Protein AF-0000000067762982 (afdb_homodimer)

Secondary structure (DSSP, 8-state):
-HHHHHHHHHHHHHHHHHHHHHHHHHHHHHHHHHHHHHHHHHHHHHHHHHHHHHHHHHHHHHTTTTHHHHHHHHHHHHHHH--SS---HHHIIIIIHHHHHHHHHHSTT--EEEEE-STT-EEEEEEE--SSS-EEEEEEE-SSSS-EEEEEB-TTT--B-S--EEE-HHHHTTTTTT--GGGGG--SS--EEEEEEE-SSTT--EEEEEEEE-TTS-EEEEEEEHHHHHHHHHTS--TT-EEEEEETTS-EEE---STTEEEEEETTEEEEEEE-TTSS-EEEEEEEE-S-BTTBPEEEEEEETTEEEEEEEEEEEETTEEEEEEEEEETTTTTHHHHHHHHHHHHHHHHHHHHHHHHHHHHHHHHHHHHHHHHHHHHHHHHHHHHHHHHHHHHHHHHHHHHHHHHHHHHHHHHHHHHHHHHHHHS-TTSHHHHHHHHHHHHHHHHHT-GGGS----/-HHHHHHHHHHHHHHHHHHHHHHHHHHHHHHHHHHHHHHHHHHHHHHHHHHHHHHHHHHHHHTTTTHHHHHHHHHHHHHHH--SS---HHHIIIIIHHHHHHHHHHSTT--EEEEE-STT-EEEEEEE--SSS-EEEEEEE-SSSS-EEEEEB-TTT--B-S--EEE-HHHHTTTTTT--GGGGG--SS--EEEEEEE-SSTT--EEEEEEEE-TTS-EEEEEEEHHHHHHHHHTS--TT-EEEEEETTS-EEE---STTEEEEEETTEEEEEEE-TTSS-EEEEEEEE-S-BTTBPEEEEEEETTEEEEEEEEEEEETTEEEEEEEEEETTTTTHHHHHHHHHHHHHHHHHHHHHHHHHHHHHHHHHHHHHHHHHHHHHHHHHHHHHHHHHHHHHHHHHHHHHHHHHHHHHHHHHHHHHHHHHHHS-TTSHHHHHHHHHHHHHHHHHT-GGGS----

Sequence (916 aa):
MQRMKLYSCNVLRHVFFLILLGVAIYIFMKLSMMKNQSERHVNMLSEQLRNKTFSQIEHTANMFLPLNYSASSLARGLSSSLNGTQLPFTEIQTKVAPLLFLSLSTIPFVSQVSYVGQDRLMLAFYTEEGHDEDQTFAVFSNTSSAVWYSQPVNRDTGMLYGQPVVVDTKTVGVETLGWSKESLKGTMGYASQSSISIGLNKAKRELFFNTATMDGRGKISVGFPVQYVDDRFSALNFYGADFHLASNNGQVIVDTKIPHTSIIVYNGTVSVQFKNLNGSREDLSGNQSCKLVNGERGQFEVKIKENNFVFYCSVIEIAGLESVYTVAFSAQGMGSNVLRQSAQAYLLLVFLFVIVVVSLCAFIIIVFKAAKREMFLCAALIKQVESTNQAERKSITKSLAFAAASHDIRNGFGIITCLINHCLNEASPDSETASNLQLINNETTSLLDIEALEPVKYMQRMKLYSCNVLRHVFFLILLGVAIYIFMKLSMMKNQSERHVNMLSEQLRNKTFSQIEHTANMFLPLNYSASSLARGLSSSLNGTQLPFTEIQTKVAPLLFLSLSTIPFVSQVSYVGQDRLMLAFYTEEGHDEDQTFAVFSNTSSAVWYSQPVNRDTGMLYGQPVVVDTKTVGVETLGWSKESLKGTMGYASQSSISIGLNKAKRELFFNTATMDGRGKISVGFPVQYVDDRFSALNFYGADFHLASNNGQVIVDTKIPHTSIIVYNGTVSVQFKNLNGSREDLSGNQSCKLVNGERGQFEVKIKENNFVFYCSVIEIAGLESVYTVAFSAQGMGSNVLRQSAQAYLLLVFLFVIVVVSLCAFIIIVFKAAKREMFLCAALIKQVESTNQAERKSITKSLAFAAASHDIRNGFGIITCLINHCLNEASPDSETASNLQLINNETTSLLDIEALEPVKY

Foldseek 3Di:
DVVVVVVVVLVVVLVVLVVVLVVLVVVLVVLVVVLVVVVVVLVVVVVVLVVVLVVVVQVLQVVQQVVLCLFLVLLVVLLVVDDDQDDAVVCCVPRVQQSQLVSCVPPPQWFKKKWAFPLRWIKMKGWEDDPPDIWIKMWTDRHSDLWIWMFTADNPRRDGDDDTDTDDSVLQPVVVVVPDPVVLQDDPGQRWDWDWAFHNYPVRFIWIWIKGHNNNNTIMIIIGGLVVSQVSSVPDDSQQKWKWKAFQCFHTSHFTPPPQKGWGHHNQWIKIWGAAPVNPDIDIDGGWHQDDDPNAGTWDWDDHYPWIKIKTKHWHAHSRTIMMMIIIDIPCGRCVVVSVVSVVVSVVSVVVSVVSVVVSVVVSVVSVVVVVVVVVVVVVVVVVVVVVVVVVVVVVVVVVVLLVVLVVLVVVLVVVLVVLVVVLVVDDCPDPVNVVSVVVNVVSVVVNPPPSSPNPDD/DVVVVVVVVLVVVLVVLVVVLVVLVVVLVVLVVVLVVVVVVLVVVVVVLVVVLVVVVQVLQVVQQVVLCLFLVLLVVLLVVDDDQDDAVVCCVPRVQQSQLVSCVPPPQWFKKKWAFPLRWIKMKGWEDDPPDIWIKMWTDRHSDLWIWMFTADNPRRDGDDDTDTDDSVLQPVVVVVPDPVVLQDDPDQRWDWDWAFHNYPVRFIWIWIKGHNNNNTIMIITGGLVVSQVSSVPDDSQQKWKWKAFQCFHTSHFTPPPQKGWGHHNQWIKIWGAAPVNPDIDIDGGWHQDDDPNAGTWDWDDHYPWIKIKTKHWHAHSRTIMMMIIIDIPCGRCVVVSVVSVVVSVVSVVVSVVSVVVSVVVSVVSVVVVVVVVVVVVVVVVVVVVVVVVVVVVVVVVVVLLVVLVVLVVVLVVVLVVLVVVLVVDDCPDPVNVVSVVVNVVSVVVNPPPSSPNPPD

Structure (mmCIF, N/CA/C/O backbone):
data_AF-0000000067762982-model_v1
#
loop_
_entity.id
_entity.type
_entity.pdbx_description
1 polymer 'Histidine kinase CKI1-like'
#
loop_
_atom_site.group_PDB
_atom_site.id
_atom_site.type_symbol
_atom_site.label_atom_id
_atom_site.label_alt_id
_atom_site.label_comp_id
_atom_site.label_asym_id
_atom_site.label_entity_id
_atom_site.label_seq_id
_atom_site.pdbx_PDB_ins_code
_atom_site.Cartn_x
_atom_site.Cartn_y
_atom_site.Cartn_z
_atom_site.occupancy
_atom_site.B_iso_or_equiv
_atom_site.auth_seq_id
_atom_site.auth_comp_id
_atom_site.auth_asym_id
_atom_site.auth_atom_id
_atom_site.pdbx_PDB_model_num
ATOM 1 N N . MET A 1 1 ? -20.328 69.562 33.5 1 42.66 1 MET A N 1
ATOM 2 C CA . MET A 1 1 ? -20.734 68.688 32.406 1 42.66 1 MET A CA 1
ATOM 3 C C . MET A 1 1 ? -19.516 68.125 31.641 1 42.66 1 MET A C 1
ATOM 5 O O . MET A 1 1 ? -19.516 67 31.172 1 42.66 1 MET A O 1
ATOM 9 N N . GLN A 1 2 ? -18.469 68.875 31.562 1 45.81 2 GLN A N 1
ATOM 10 C CA . GLN A 1 2 ? -17.297 68.5 30.797 1 45.81 2 GLN A CA 1
ATOM 11 C C . GLN A 1 2 ? -16.469 67.438 31.531 1 45.81 2 GLN A C 1
ATOM 13 O O . GLN A 1 2 ? -15.82 66.625 30.906 1 45.81 2 GLN A O 1
ATOM 18 N N . ARG A 1 3 ? -16.547 67.438 32.781 1 53.75 3 ARG A N 1
ATOM 19 C CA . ARG A 1 3 ? -15.797 66.438 33.562 1 53.75 3 ARG A CA 1
ATOM 20 C C . ARG A 1 3 ? -16.328 65.062 33.344 1 53.75 3 ARG A C 1
ATOM 22 O O . ARG A 1 3 ? -15.562 64.125 33.281 1 53.75 3 ARG A O 1
ATOM 29 N N . MET A 1 4 ? -17.5 64.938 33.312 1 50.69 4 MET A N 1
ATOM 30 C CA . MET A 1 4 ? -18.141 63.625 33.25 1 50.69 4 MET A CA 1
ATOM 31 C C . MET A 1 4 ? -17.859 62.938 31.922 1 50.69 4 MET A C 1
ATOM 33 O O . MET A 1 4 ? -17.766 61.719 31.859 1 50.69 4 MET A O 1
ATOM 37 N N . LYS A 1 5 ? -17.656 63.688 30.984 1 56.69 5 LYS A N 1
ATOM 38 C CA . LYS A 1 5 ? -17.438 63.094 29.672 1 56.69 5 LYS A CA 1
ATOM 39 C C . LYS A 1 5 ? -16.031 62.531 29.531 1 56.69 5 LYS A C 1
ATOM 41 O O . LYS A 1 5 ? -15.836 61.469 28.906 1 56.69 5 LYS A O 1
ATOM 46 N N . LEU A 1 6 ? -15.141 63.094 30.141 1 55.19 6 LEU A N 1
ATOM 47 C CA . LEU A 1 6 ? -13.758 62.656 30 1 55.19 6 LEU A CA 1
ATOM 48 C C . LEU A 1 6 ? -13.555 61.312 30.719 1 55.19 6 LEU A C 1
ATOM 50 O O . LEU A 1 6 ? -12.852 60.438 30.203 1 55.19 6 LEU A O 1
ATOM 54 N N . TYR A 1 7 ? -14.219 61.188 31.844 1 55.72 7 TYR A N 1
ATOM 55 C CA . TYR A 1 7 ? -14.117 59.906 32.562 1 55.72 7 TYR A CA 1
ATOM 56 C C . TYR A 1 7 ? -14.75 58.781 31.781 1 55.72 7 TYR A C 1
ATOM 58 O O . TYR A 1 7 ? -14.234 57.656 31.766 1 55.72 7 TYR A O 1
ATOM 66 N N . SER A 1 8 ? -15.742 59.188 31.125 1 59.12 8 SER A N 1
ATOM 67 C CA . SER A 1 8 ? -16.469 58.125 30.406 1 59.12 8 SER A CA 1
ATOM 68 C C . SER A 1 8 ? -15.664 57.625 29.219 1 59.12 8 SER A C 1
ATOM 70 O O . SER A 1 8 ? -15.656 56.406 28.953 1 59.12 8 SER A O 1
ATOM 72 N N . CYS A 1 9 ? -14.914 58.438 28.625 1 61.62 9 CYS A N 1
ATOM 73 C CA . CYS A 1 9 ? -14.141 58.031 27.453 1 61.62 9 CYS A CA 1
ATOM 74 C C . CYS A 1 9 ? -12.969 57.125 27.875 1 61.62 9 CYS A C 1
ATOM 76 O O . CYS A 1 9 ? -12.625 56.188 27.156 1 61.62 9 CYS A O 1
ATOM 78 N N . ASN A 1 10 ? -12.531 57.344 29.062 1 64.38 10 ASN A N 1
ATOM 79 C CA . ASN A 1 10 ? -11.414 56.531 29.531 1 64.38 10 ASN A CA 1
ATOM 80 C C . ASN A 1 10 ? -11.867 55.125 29.906 1 64.38 10 ASN A C 1
ATOM 82 O O . ASN A 1 10 ? -11.172 54.156 29.625 1 64.38 10 ASN A O 1
ATOM 86 N N . VAL A 1 11 ? -13.047 55.062 30.469 1 64.88 11 VAL A N 1
ATOM 87 C CA . VAL A 1 11 ? -13.555 53.75 30.859 1 64.88 11 VAL A CA 1
ATOM 88 C C . VAL A 1 11 ? -13.891 52.938 29.625 1 64.88 11 VAL A C 1
ATOM 90 O O . VAL A 1 11 ? -13.641 51.719 29.578 1 64.88 11 VAL A O 1
ATOM 93 N N . LEU A 1 12 ? -14.32 53.594 28.594 1 65.88 12 LEU A N 1
ATOM 94 C CA . LEU A 1 12 ? -14.68 52.906 27.375 1 65.88 12 LEU A CA 1
ATOM 95 C C . LEU A 1 12 ? -13.438 52.344 26.672 1 65.88 12 LEU A C 1
ATOM 97 O O . LEU A 1 12 ? -13.477 51.281 26.094 1 65.88 12 LEU A O 1
ATOM 101 N N . ARG A 1 13 ? -12.453 53 26.844 1 71.56 13 ARG A N 1
ATOM 102 C CA . ARG A 1 13 ? -11.203 52.531 26.266 1 71.56 13 ARG A CA 1
ATOM 103 C C . ARG A 1 13 ? -10.688 51.281 26.953 1 71.56 13 ARG A C 1
ATOM 105 O O . ARG A 1 13 ? -10.258 50.312 26.312 1 71.56 13 ARG A O 1
ATOM 112 N N . HIS A 1 14 ? -10.898 51.219 28.25 1 69.81 14 HIS A N 1
ATOM 113 C CA . HIS A 1 14 ? -10.43 50.062 28.984 1 69.81 14 HIS A CA 1
ATOM 114 C C . HIS A 1 14 ? -11.281 48.844 28.672 1 69.81 14 HIS A C 1
ATOM 116 O O . HIS A 1 14 ? -10.758 47.719 28.547 1 69.81 14 HIS A O 1
ATOM 122 N N . VAL A 1 15 ? -12.492 49.156 28.438 1 70.12 15 VAL A N 1
ATOM 123 C CA . VAL A 1 15 ? -13.398 48.031 28.141 1 70.12 15 VAL A CA 1
ATOM 124 C C . VAL A 1 15 ? -13.086 47.469 26.766 1 70.12 15 VAL A C 1
ATOM 126 O O . VAL A 1 15 ? -13.109 46.25 26.562 1 70.12 15 VAL A O 1
ATOM 129 N N . PHE A 1 16 ? -12.719 48.281 25.828 1 70 16 PHE A N 1
ATOM 130 C CA . PHE A 1 16 ? -12.367 47.844 24.484 1 70 16 PHE A CA 1
ATOM 131 C C . PHE A 1 16 ? -11.117 46.969 24.516 1 70 16 PHE A C 1
ATOM 133 O O . PHE A 1 16 ? -11.07 45.938 23.859 1 70 16 PHE A O 1
ATOM 140 N N . PHE A 1 17 ? -10.289 47.25 25.359 1 71.19 17 PHE A N 1
ATOM 141 C CA . PHE A 1 17 ? -9.055 46.469 25.406 1 71.19 17 PHE A CA 1
ATOM 142 C C . PHE A 1 17 ? -9.258 45.156 26.141 1 71.19 17 PHE A C 1
ATOM 144 O O . PHE A 1 17 ? -8.648 44.156 25.781 1 71.19 17 PHE A O 1
ATOM 151 N N . LEU A 1 18 ? -10.219 45.219 27 1 72.06 18 LEU A N 1
ATOM 152 C CA . LEU A 1 18 ? -10.531 43.938 27.672 1 72.06 18 LEU A CA 1
ATOM 153 C C . LEU A 1 18 ? -11.227 42.969 26.719 1 72.06 18 LEU A C 1
ATOM 155 O O . LEU A 1 18 ? -10.984 41.781 26.766 1 72.06 18 LEU A O 1
ATOM 159 N N . ILE A 1 19 ? -11.938 43.531 25.828 1 72 19 ILE A N 1
ATOM 160 C CA . ILE A 1 19 ? -12.617 42.688 24.844 1 72 19 ILE A CA 1
ATOM 161 C C . ILE A 1 19 ? -11.594 42.125 23.859 1 72 19 ILE A C 1
ATOM 163 O O . ILE A 1 19 ? -11.641 40.938 23.5 1 72 19 ILE A O 1
ATOM 167 N N . LEU A 1 20 ? -10.656 42.906 23.516 1 72.25 20 LEU A N 1
ATOM 168 C CA . LEU A 1 20 ? -9.625 42.469 22.594 1 72.25 20 LEU A CA 1
ATOM 169 C C . LEU A 1 20 ? -8.766 41.375 23.234 1 72.25 20 LEU A C 1
ATOM 171 O O . LEU A 1 20 ? -8.375 40.438 22.562 1 72.25 20 LEU A O 1
ATOM 175 N N . LEU A 1 21 ? -8.594 41.5 24.516 1 73.12 21 LEU A N 1
ATOM 176 C CA . LEU A 1 21 ? -7.832 40.469 25.234 1 73.12 21 LEU A CA 1
ATOM 177 C C . LEU A 1 21 ? -8.625 39.188 25.328 1 73.12 21 LEU A C 1
ATOM 179 O O . LEU A 1 21 ? -8.062 38.094 25.172 1 73.12 21 LEU A O 1
ATOM 183 N N . GLY A 1 22 ? -9.883 39.344 25.562 1 72.12 22 GLY A N 1
ATOM 184 C CA . GLY A 1 22 ? -10.727 38.156 25.609 1 72.12 22 GLY A CA 1
ATOM 185 C C . GLY A 1 22 ? -10.773 37.406 24.297 1 72.12 22 GLY A C 1
ATOM 186 O O . GLY A 1 22 ? -10.688 36.188 24.266 1 72.12 22 GLY A O 1
ATOM 187 N N . VAL A 1 23 ? -10.852 38.094 23.203 1 73.38 23 VAL A N 1
ATOM 188 C CA . VAL A 1 23 ? -10.883 37.5 21.891 1 73.38 23 VAL A CA 1
ATOM 189 C C . VAL A 1 23 ? -9.539 36.844 21.578 1 73.38 23 VAL A C 1
ATOM 191 O O . VAL A 1 23 ? -9.484 35.75 21.016 1 73.38 23 VAL A O 1
ATOM 194 N N . ALA A 1 24 ? -8.484 37.438 22 1 72.31 24 ALA A N 1
ATOM 195 C CA . ALA A 1 24 ? -7.156 36.875 21.797 1 72.31 24 ALA A CA 1
ATOM 196 C C . ALA A 1 24 ? -6.977 35.562 22.578 1 72.31 24 ALA A C 1
ATOM 198 O O . ALA A 1 24 ? -6.406 34.594 22.062 1 72.31 24 ALA A O 1
ATOM 199 N N . ILE A 1 25 ? -7.539 35.625 23.781 1 73.5 25 ILE A N 1
ATOM 200 C CA . ILE A 1 25 ? -7.445 34.406 24.594 1 73.5 25 ILE A CA 1
ATOM 201 C C . ILE A 1 25 ? -8.281 33.312 23.969 1 73.5 25 ILE A C 1
ATOM 203 O O . ILE A 1 25 ? -7.844 32.156 23.922 1 73.5 25 ILE A O 1
ATOM 207 N N . TYR A 1 26 ? -9.406 33.688 23.484 1 74.62 26 TYR A N 1
ATOM 208 C CA . TYR A 1 26 ? -10.266 32.719 22.844 1 74.62 26 TYR A CA 1
ATOM 209 C C . TYR A 1 26 ? -9.586 32.125 21.609 1 74.62 26 TYR A C 1
ATOM 211 O O . TYR A 1 26 ? -9.602 30.906 21.406 1 74.62 26 TYR A O 1
ATOM 219 N N . ILE A 1 27 ? -9.008 32.906 20.844 1 71.94 27 ILE A N 1
ATOM 220 C CA . ILE A 1 27 ? -8.32 32.469 19.625 1 71.94 27 ILE A CA 1
ATOM 221 C C . ILE A 1 27 ? -7.141 31.562 20.016 1 71.94 27 ILE A C 1
ATOM 223 O O . ILE A 1 27 ? -6.91 30.531 19.391 1 71.94 27 ILE A O 1
ATOM 227 N N . PHE A 1 28 ? -6.504 31.922 21.062 1 73.56 28 PHE A N 1
ATOM 228 C CA . PHE A 1 28 ? -5.371 31.125 21.531 1 73.56 28 PHE A CA 1
ATOM 229 C C . PHE A 1 28 ? -5.824 29.75 22 1 73.56 28 PHE A C 1
ATOM 231 O O . PHE A 1 28 ? -5.191 28.734 21.688 1 73.56 28 PHE A O 1
ATOM 238 N N . MET A 1 29 ? -6.891 29.812 22.734 1 73.94 29 MET A N 1
ATOM 239 C CA . MET A 1 29 ? -7.41 28.547 23.234 1 73.94 29 MET A CA 1
ATOM 240 C C . MET A 1 29 ? -7.879 27.672 22.078 1 73.94 29 MET A C 1
ATOM 242 O O . MET A 1 29 ? -7.625 26.453 22.062 1 73.94 29 MET A O 1
ATOM 246 N N . LYS A 1 30 ? -8.461 28.219 21.172 1 74.62 30 LYS A N 1
ATOM 247 C CA . LYS A 1 30 ? -8.953 27.453 20.031 1 74.62 30 LYS A CA 1
ATOM 248 C C . LYS A 1 30 ? -7.797 26.906 19.188 1 74.62 30 LYS A C 1
ATOM 250 O O . LYS A 1 30 ? -7.84 25.766 18.734 1 74.62 30 LYS A O 1
ATOM 255 N N . LEU A 1 31 ? -6.805 27.625 19.094 1 72.38 31 LEU A N 1
ATOM 256 C CA . LEU A 1 31 ? -5.641 27.188 18.344 1 72.38 31 LEU A CA 1
ATOM 257 C C . LEU A 1 31 ? -4.891 26.078 19.078 1 72.38 31 LEU A C 1
ATOM 259 O O . LEU A 1 31 ? -4.371 25.156 18.453 1 72.38 31 LEU A O 1
ATOM 263 N N . SER A 1 32 ? -4.879 26.234 20.391 1 73.38 32 SER A N 1
ATOM 264 C CA . SER A 1 32 ? -4.246 25.188 21.188 1 73.38 32 SER A CA 1
ATOM 265 C C . SER A 1 32 ? -5.012 23.875 21.094 1 73.38 32 SER A C 1
ATOM 267 O O . SER A 1 32 ? -4.41 22.812 20.984 1 73.38 32 SER A O 1
ATOM 269 N N . MET A 1 33 ? -6.25 24.031 21.062 1 73.75 33 MET A N 1
ATOM 270 C CA . MET A 1 33 ? -7.074 22.828 20.922 1 73.75 33 MET A CA 1
ATOM 271 C C . MET A 1 33 ? -6.895 22.203 19.531 1 73.75 33 MET A C 1
ATOM 273 O O . MET A 1 33 ? -6.844 20.984 19.406 1 73.75 33 MET A O 1
ATOM 277 N N . MET A 1 34 ? -6.766 22.969 18.547 1 71.81 34 MET A N 1
ATOM 278 C CA . MET A 1 34 ? -6.57 22.484 17.188 1 71.81 34 MET A CA 1
ATOM 279 C C . MET A 1 34 ? -5.227 21.766 17.047 1 71.81 34 MET A C 1
ATOM 281 O O . MET A 1 34 ? -5.125 20.75 16.359 1 71.81 34 MET A O 1
ATOM 285 N N . LYS A 1 35 ? -4.262 22.25 17.719 1 73.31 35 LYS A N 1
ATOM 286 C CA . LYS A 1 35 ? -2.949 21.609 17.703 1 73.31 35 LYS A CA 1
ATOM 287 C C . LYS A 1 35 ? -3.004 20.219 18.328 1 73.31 35 LYS A C 1
ATOM 289 O O . LYS A 1 35 ? -2.48 19.25 17.781 1 73.31 35 LYS A O 1
ATOM 294 N N . ASN A 1 36 ? -3.641 20.188 19.438 1 74.38 36 ASN A N 1
ATOM 295 C CA . ASN A 1 36 ? -3.736 18.922 20.125 1 74.38 36 ASN A CA 1
ATOM 296 C C . ASN A 1 36 ? -4.559 17.906 19.328 1 74.38 36 ASN A C 1
ATOM 298 O O . ASN A 1 36 ? -4.215 16.719 19.281 1 74.38 36 ASN A O 1
ATOM 302 N N . GLN A 1 37 ? -5.562 18.422 18.797 1 72.75 37 GLN A N 1
ATOM 303 C CA . GLN A 1 37 ? -6.395 17.531 17.984 1 72.75 37 GLN A CA 1
ATOM 304 C C . GLN A 1 37 ? -5.637 17.031 16.75 1 72.75 37 GLN A C 1
ATOM 306 O O . GLN A 1 37 ? -5.746 15.867 16.391 1 72.75 37 GLN A O 1
ATOM 311 N N . SER A 1 38 ? -4.859 17.844 16.125 1 72.31 38 SER A N 1
ATOM 312 C CA . SER A 1 38 ? -4.066 17.453 14.969 1 72.31 38 SER A CA 1
ATOM 313 C C . SER A 1 38 ? -3.008 16.422 15.344 1 72.31 38 SER A C 1
ATOM 315 O O . SER A 1 38 ? -2.756 15.477 14.594 1 72.31 38 SER A O 1
ATOM 317 N N . GLU A 1 39 ? -2.42 16.594 16.516 1 73.75 39 GLU A N 1
ATOM 318 C CA . GLU A 1 39 ? -1.426 15.641 17 1 73.75 39 GLU A CA 1
ATOM 319 C C . GLU A 1 39 ? -2.053 14.273 17.25 1 73.75 39 GLU A C 1
ATOM 321 O O . GLU A 1 39 ? -1.471 13.242 16.906 1 73.75 39 GLU A O 1
ATOM 326 N N . ARG A 1 40 ? -3.146 14.219 17.781 1 77.69 40 ARG A N 1
ATOM 327 C CA . ARG A 1 40 ? -3.848 12.961 18.031 1 77.69 40 ARG A CA 1
ATOM 328 C C . ARG A 1 40 ? -4.254 12.289 16.719 1 77.69 40 ARG A C 1
ATOM 330 O O . ARG A 1 40 ? -4.129 11.07 16.578 1 77.69 40 ARG A O 1
ATOM 337 N N . HIS A 1 41 ? -4.672 13.125 15.836 1 71.69 41 HIS A N 1
ATOM 338 C CA . HIS A 1 41 ? -5.082 12.578 14.547 1 71.69 41 HIS A CA 1
ATOM 339 C C . HIS A 1 41 ? -3.896 11.977 13.805 1 71.69 41 HIS A C 1
ATOM 341 O O . HIS A 1 41 ? -4.016 10.898 13.203 1 71.69 41 HIS A O 1
ATOM 347 N N . VAL A 1 42 ? -2.812 12.602 13.875 1 72.56 42 VAL A N 1
ATOM 348 C CA . VAL A 1 42 ? -1.619 12.102 13.203 1 72.56 42 VAL A CA 1
ATOM 349 C C . VAL A 1 42 ? -1.164 10.797 13.844 1 72.56 42 VAL A C 1
ATOM 351 O O . VAL A 1 42 ? -0.758 9.867 13.148 1 72.56 42 VAL A O 1
ATOM 354 N N . ASN A 1 43 ? -1.272 10.758 15.125 1 74.56 43 ASN A N 1
ATOM 355 C CA . ASN A 1 43 ? -0.892 9.531 15.812 1 74.56 43 ASN A CA 1
ATOM 356 C C . ASN A 1 43 ? -1.83 8.375 15.461 1 74.56 43 ASN A C 1
ATOM 358 O O . ASN A 1 43 ? -1.382 7.246 15.258 1 74.56 43 ASN A O 1
ATOM 362 N N . MET A 1 44 ? -3.025 8.688 15.453 1 74.06 44 MET A N 1
ATOM 363 C CA . MET A 1 44 ? -4 7.668 15.086 1 74.06 44 MET A CA 1
ATOM 364 C C . MET A 1 44 ? -3.781 7.199 13.648 1 74.06 44 MET A C 1
ATOM 366 O O . MET A 1 44 ? -3.816 6 13.367 1 74.06 44 MET A O 1
ATOM 370 N N . LEU A 1 45 ? -3.533 8.125 12.82 1 71.81 45 LEU A N 1
ATOM 371 C CA . LEU A 1 45 ? -3.27 7.777 11.422 1 71.81 45 LEU A CA 1
ATOM 372 C C . LEU A 1 45 ? -1.992 6.957 11.297 1 71.81 45 LEU A C 1
ATOM 374 O O . LEU A 1 45 ? -1.93 6.012 10.508 1 71.81 45 LEU A O 1
ATOM 378 N N . SER A 1 46 ? -1.076 7.285 12.07 1 74.88 46 SER A N 1
ATOM 379 C CA . SER A 1 46 ? 0.175 6.535 12.039 1 74.88 46 SER A CA 1
ATOM 380 C C . SER A 1 46 ? -0.036 5.094 12.492 1 74.88 46 SER A C 1
ATOM 382 O O . SER A 1 46 ? 0.524 4.164 11.906 1 74.88 46 SER A O 1
ATOM 384 N N . GLU A 1 47 ? -0.816 4.922 13.477 1 80.75 47 GLU A N 1
ATOM 385 C CA . GLU A 1 47 ? -1.118 3.578 13.961 1 80.75 47 GLU A CA 1
ATOM 386 C C . GLU A 1 47 ? -1.912 2.787 12.922 1 80.75 47 GLU A C 1
ATOM 388 O O . GLU A 1 47 ? -1.64 1.606 12.695 1 80.75 47 GLU A O 1
ATOM 393 N N . GLN A 1 48 ? -2.812 3.408 12.375 1 76.69 48 GLN A N 1
ATOM 394 C CA . GLN A 1 48 ? -3.602 2.756 11.336 1 76.69 48 GLN A CA 1
ATOM 395 C C . GLN A 1 48 ? -2.732 2.373 10.148 1 76.69 48 GLN A C 1
ATOM 397 O O . GLN A 1 48 ? -2.895 1.294 9.57 1 76.69 48 GLN A O 1
ATOM 402 N N . LEU A 1 49 ? -1.879 3.256 9.789 1 75.62 49 LEU A N 1
ATOM 403 C CA . LEU A 1 49 ? -0.967 2.984 8.688 1 75.62 49 LEU A CA 1
ATOM 404 C C . LEU A 1 49 ? -0.045 1.814 9.016 1 75.62 49 LEU A C 1
ATOM 406 O O . LEU A 1 49 ? 0.228 0.973 8.156 1 75.62 49 LEU A O 1
ATOM 410 N N . ARG A 1 50 ? 0.376 1.784 10.203 1 83.38 50 ARG A N 1
ATOM 411 C CA . ARG A 1 50 ? 1.218 0.671 10.633 1 83.38 50 ARG A CA 1
ATOM 412 C C . ARG A 1 50 ? 0.466 -0.652 10.539 1 83.38 50 ARG A C 1
ATOM 414 O O . ARG A 1 50 ? 0.981 -1.627 9.984 1 83.38 50 ARG A O 1
ATOM 421 N N . ASN A 1 51 ? -0.67 -0.714 11 1 84 51 ASN A N 1
ATOM 422 C CA . ASN A 1 51 ? -1.474 -1.932 10.961 1 84 51 ASN A CA 1
ATOM 423 C C . ASN A 1 51 ? -1.784 -2.354 9.523 1 84 51 ASN A C 1
ATOM 425 O O . ASN A 1 51 ? -1.776 -3.545 9.211 1 84 51 ASN A O 1
ATOM 429 N N . LYS A 1 52 ? -2.047 -1.383 8.805 1 81.69 52 LYS A N 1
ATOM 430 C CA . LYS A 1 52 ? -2.305 -1.683 7.398 1 81.69 52 LYS A CA 1
ATOM 431 C C . LYS A 1 52 ? -1.057 -2.236 6.715 1 81.69 52 LYS A C 1
ATOM 433 O O . LYS A 1 52 ? -1.15 -3.125 5.863 1 81.69 52 LYS A O 1
ATOM 438 N N . THR A 1 53 ? 0.045 -1.7 7.078 1 84.56 53 THR A N 1
ATOM 439 C CA . THR A 1 53 ? 1.306 -2.199 6.539 1 84.56 53 THR A CA 1
ATOM 440 C C . THR A 1 53 ? 1.509 -3.666 6.91 1 84.56 53 THR A C 1
ATOM 442 O O . THR A 1 53 ? 1.855 -4.484 6.059 1 84.56 53 THR A O 1
ATOM 445 N N . PHE A 1 54 ? 1.195 -4.012 8.109 1 88.75 54 PHE A N 1
ATOM 446 C CA . PHE A 1 54 ? 1.353 -5.391 8.555 1 88.75 54 PHE A CA 1
ATOM 447 C C . PHE A 1 54 ? 0.374 -6.309 7.836 1 88.75 54 PHE A C 1
ATOM 449 O O . PHE A 1 54 ? 0.737 -7.414 7.43 1 88.75 54 PHE A O 1
ATOM 456 N N . SER A 1 55 ? -0.769 -5.828 7.672 1 86.69 55 SER A N 1
ATOM 457 C CA . SER A 1 55 ? -1.769 -6.621 6.965 1 86.69 55 SER A CA 1
ATOM 458 C C . SER A 1 55 ? -1.358 -6.863 5.516 1 86.69 55 SER A C 1
ATOM 460 O O . SER A 1 55 ? -1.548 -7.965 4.988 1 86.69 55 SER A O 1
ATOM 462 N N . GLN A 1 56 ? -0.825 -5.855 4.941 1 85.12 56 GLN A N 1
ATOM 463 C CA . GLN A 1 56 ? -0.365 -5.996 3.562 1 85.12 56 GLN A CA 1
ATOM 464 C C . GLN A 1 56 ? 0.769 -7.012 3.461 1 85.12 56 GLN A C 1
ATOM 466 O O . GLN A 1 56 ? 0.836 -7.777 2.498 1 85.12 56 GLN A O 1
ATOM 471 N N . ILE A 1 57 ? 1.645 -7 4.387 1 90.5 57 ILE A N 1
ATOM 472 C CA . ILE A 1 57 ? 2.748 -7.953 4.402 1 90.5 57 ILE A CA 1
ATOM 473 C C . ILE A 1 57 ? 2.199 -9.375 4.516 1 90.5 57 ILE A C 1
ATOM 475 O O . ILE A 1 57 ? 2.609 -10.266 3.77 1 90.5 57 ILE A O 1
ATOM 479 N N . GLU A 1 58 ? 1.268 -9.555 5.363 1 88.88 58 GLU A N 1
ATOM 480 C CA . GLU A 1 58 ? 0.682 -10.875 5.566 1 88.88 58 GLU A CA 1
ATOM 481 C C . GLU A 1 58 ? -0.08 -11.336 4.328 1 88.88 58 GLU A C 1
ATOM 483 O O . GLU A 1 58 ? 0.008 -12.5 3.939 1 88.88 58 GLU A O 1
ATOM 488 N N . HIS A 1 59 ? -0.72 -10.484 3.736 1 84.88 59 HIS A N 1
ATOM 489 C CA . HIS A 1 59 ? -1.455 -10.828 2.525 1 84.88 59 HIS A CA 1
ATOM 490 C C . HIS A 1 59 ? -0.506 -11.211 1.395 1 84.88 59 HIS A C 1
ATOM 492 O O . HIS A 1 59 ? -0.777 -12.148 0.64 1 84.88 59 HIS A O 1
ATOM 498 N N . THR A 1 60 ? 0.494 -10.461 1.268 1 86.56 60 THR A N 1
ATOM 499 C CA . THR A 1 60 ? 1.476 -10.766 0.232 1 86.56 60 THR A CA 1
ATOM 500 C C . THR A 1 60 ? 2.129 -12.117 0.488 1 86.56 60 THR A C 1
ATOM 502 O O . THR A 1 60 ? 2.346 -12.898 -0.445 1 86.56 60 THR A O 1
ATOM 505 N N . ALA A 1 61 ? 2.412 -12.367 1.709 1 89.81 61 ALA A N 1
ATOM 506 C CA . ALA A 1 61 ? 3.016 -13.656 2.053 1 89.81 61 ALA A CA 1
ATOM 507 C C . ALA A 1 61 ? 2.078 -14.812 1.713 1 89.81 61 ALA A C 1
ATOM 509 O O . ALA A 1 61 ? 2.52 -15.852 1.223 1 89.81 61 ALA A O 1
ATOM 510 N N . ASN A 1 62 ? 0.863 -14.672 1.892 1 84.94 62 ASN A N 1
ATOM 511 C CA . ASN A 1 62 ? -0.13 -15.719 1.647 1 84.94 62 ASN A CA 1
ATOM 512 C C . ASN A 1 62 ? -0.264 -16.031 0.159 1 84.94 62 ASN A C 1
ATOM 514 O O . ASN A 1 62 ? -0.758 -17.094 -0.217 1 84.94 62 ASN A O 1
ATOM 518 N N . MET A 1 63 ? 0.228 -15.188 -0.62 1 81.19 63 MET A N 1
ATOM 519 C CA . MET A 1 63 ? 0.16 -15.398 -2.064 1 81.19 63 MET A CA 1
ATOM 520 C C . MET A 1 63 ? 1.123 -16.5 -2.5 1 81.19 63 MET A C 1
ATOM 522 O O . MET A 1 63 ? 0.954 -17.078 -3.568 1 81.19 63 MET A O 1
ATOM 526 N N . PHE A 1 64 ? 2.031 -16.766 -1.679 1 86.12 64 PHE A N 1
ATOM 527 C CA . PHE A 1 64 ? 3.035 -17.75 -2.061 1 86.12 64 PHE A CA 1
ATOM 528 C C . PHE A 1 64 ? 2.713 -19.109 -1.457 1 86.12 64 PHE A C 1
ATOM 530 O O . PHE A 1 64 ? 3.346 -20.109 -1.8 1 86.12 64 PHE A O 1
ATOM 537 N N . LEU A 1 65 ? 1.716 -19.188 -0.667 1 80.38 65 LEU A N 1
ATOM 538 C CA . LEU A 1 65 ? 1.389 -20.422 0.043 1 80.38 65 LEU A CA 1
ATOM 539 C C . LEU A 1 65 ? 1.019 -21.531 -0.935 1 80.38 65 LEU A C 1
ATOM 541 O O . LEU A 1 65 ? 1.437 -22.672 -0.767 1 80.38 65 LEU A O 1
ATOM 545 N N . PRO A 1 66 ? 0.387 -21.203 -1.985 1 78.12 66 PRO A N 1
ATOM 546 C CA . PRO A 1 66 ? -0.023 -22.297 -2.881 1 78.12 66 PRO A CA 1
ATOM 547 C C . PRO A 1 66 ? 1.157 -22.953 -3.594 1 78.12 66 PRO A C 1
ATOM 549 O O . PRO A 1 66 ? 1.045 -24.078 -4.066 1 78.12 66 PRO A O 1
ATOM 552 N N . LEU A 1 67 ? 2.223 -22.312 -3.682 1 79.69 67 LEU A N 1
ATOM 553 C CA . LEU A 1 67 ? 3.393 -22.875 -4.34 1 79.69 67 LEU A CA 1
ATOM 554 C C . LEU A 1 67 ? 3.959 -24.047 -3.531 1 79.69 67 LEU A C 1
ATOM 556 O O . LEU A 1 67 ? 4.691 -24.875 -4.066 1 79.69 67 LEU A O 1
ATOM 560 N N . ASN A 1 68 ? 3.584 -24.125 -2.24 1 79.56 68 ASN A N 1
ATOM 561 C CA . ASN A 1 68 ? 4.023 -25.203 -1.373 1 79.56 68 ASN A CA 1
ATOM 562 C C . ASN A 1 68 ? 3.357 -26.531 -1.749 1 79.56 68 ASN A C 1
ATOM 564 O O . ASN A 1 68 ? 3.936 -27.594 -1.551 1 79.56 68 ASN A O 1
ATOM 568 N N . TYR A 1 69 ? 2.275 -26.406 -2.371 1 84.06 69 TYR A N 1
ATOM 569 C CA . TYR A 1 69 ? 1.49 -27.625 -2.598 1 84.06 69 TYR A CA 1
ATOM 570 C C . TYR A 1 69 ? 1.786 -28.219 -3.971 1 84.06 69 TYR A C 1
ATOM 572 O O . TYR A 1 69 ? 1.441 -29.375 -4.242 1 84.06 69 TYR A O 1
ATOM 580 N N . SER A 1 70 ? 2.5 -27.531 -4.77 1 88.88 70 SER A N 1
ATOM 581 C CA . SER A 1 70 ? 2.785 -28.016 -6.113 1 88.88 70 SER A CA 1
ATO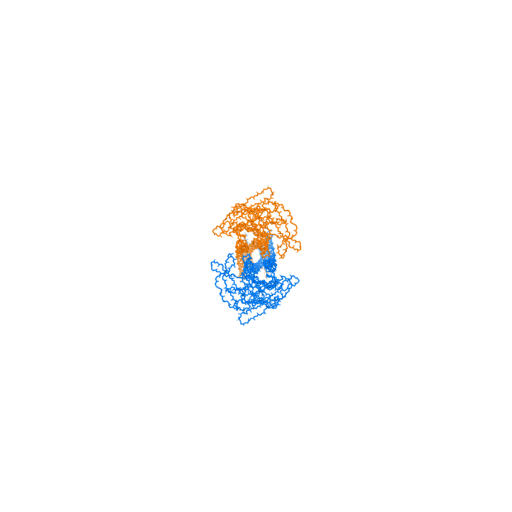M 582 C C . SER A 1 70 ? 3.697 -29.25 -6.066 1 88.88 70 SER A C 1
ATOM 584 O O . SER A 1 70 ? 3.463 -30.219 -6.773 1 88.88 70 SER A O 1
ATOM 586 N N . ALA A 1 71 ? 4.672 -29.172 -5.188 1 89.44 71 ALA A N 1
ATOM 587 C CA . ALA A 1 71 ? 5.605 -30.297 -5.086 1 89.44 71 ALA A CA 1
ATOM 588 C C . ALA A 1 71 ? 4.918 -31.531 -4.52 1 89.44 71 ALA A C 1
ATOM 590 O O . ALA A 1 71 ? 5.102 -32.625 -5.027 1 89.44 71 ALA A O 1
ATOM 591 N N . SER A 1 72 ? 4.141 -31.344 -3.498 1 88.75 72 SER A N 1
ATOM 592 C CA . SER A 1 72 ? 3.439 -32.469 -2.887 1 88.75 72 SER A CA 1
ATOM 593 C C . SER A 1 72 ? 2.445 -33.094 -3.857 1 88.75 72 SER A C 1
ATOM 595 O O . SER A 1 72 ? 2.328 -34.312 -3.936 1 88.75 72 SER A O 1
ATOM 597 N N . SER A 1 73 ? 1.782 -32.281 -4.578 1 89.81 73 SER A N 1
ATOM 598 C CA . SER A 1 73 ? 0.812 -32.75 -5.551 1 89.81 73 SER A CA 1
ATOM 599 C C . SER A 1 73 ? 1.502 -33.5 -6.695 1 89.81 73 SER A C 1
ATOM 601 O O . SER A 1 73 ? 1.016 -34.531 -7.16 1 89.81 73 SER A O 1
ATOM 603 N N . LEU A 1 74 ? 2.551 -32.969 -7.148 1 90.88 74 LEU A N 1
ATOM 604 C CA . LEU A 1 74 ? 3.309 -33.625 -8.211 1 90.88 74 LEU A CA 1
ATOM 605 C C . LEU A 1 74 ? 3.846 -34.969 -7.738 1 90.88 74 LEU A C 1
ATOM 607 O O . LEU A 1 74 ? 3.779 -35.969 -8.477 1 90.88 74 LEU A O 1
ATOM 611 N N . ALA A 1 75 ? 4.336 -35 -6.512 1 90.12 75 ALA A N 1
ATOM 612 C CA . ALA A 1 75 ? 4.848 -36.25 -5.945 1 90.12 75 ALA A CA 1
ATOM 613 C C . ALA A 1 75 ? 3.746 -37.281 -5.844 1 90.12 75 ALA A C 1
ATOM 615 O O . ALA A 1 75 ? 3.957 -38.469 -6.188 1 90.12 75 ALA A O 1
ATOM 616 N N . ARG A 1 76 ? 2.684 -36.875 -5.406 1 88.12 76 ARG A N 1
ATOM 617 C CA . ARG A 1 76 ? 1.55 -37.781 -5.281 1 88.12 76 ARG A CA 1
ATOM 618 C C . ARG A 1 76 ? 1.116 -38.312 -6.648 1 88.12 76 ARG A C 1
ATOM 620 O O . ARG A 1 76 ? 0.879 -39.5 -6.812 1 88.12 76 ARG A O 1
ATOM 627 N N . GLY A 1 77 ? 0.97 -37.406 -7.602 1 87.25 77 GLY A N 1
ATOM 628 C CA . GLY A 1 77 ? 0.582 -37.812 -8.945 1 87.25 77 GLY A CA 1
ATOM 629 C C . GLY A 1 77 ? 1.562 -38.75 -9.602 1 87.25 77 GLY A C 1
ATOM 630 O O . GLY A 1 77 ? 1.155 -39.75 -10.227 1 87.25 77 GLY A O 1
ATOM 631 N N . LEU A 1 78 ? 2.77 -38.5 -9.445 1 88.31 78 LEU A N 1
ATOM 632 C CA . LEU A 1 78 ? 3.799 -39.375 -10.031 1 88.31 78 LEU A CA 1
ATOM 633 C C . LEU A 1 78 ? 3.84 -40.719 -9.336 1 88.31 78 LEU A C 1
ATOM 635 O O . LEU A 1 78 ? 4.027 -41.75 -9.984 1 88.31 78 LEU A O 1
ATOM 639 N N . SER A 1 79 ? 3.693 -40.688 -8.031 1 86.75 79 SER A N 1
ATOM 640 C CA . SER A 1 79 ? 3.742 -41.906 -7.27 1 86.75 79 SER A CA 1
ATOM 641 C C . SER A 1 79 ? 2.629 -42.875 -7.695 1 86.75 79 SER A C 1
ATOM 643 O O . SER A 1 79 ? 2.824 -44.094 -7.73 1 86.75 79 SER A O 1
ATOM 645 N N . SER A 1 80 ? 1.541 -42.344 -8.039 1 83.88 80 SER A N 1
ATOM 646 C CA . SER A 1 80 ? 0.401 -43.156 -8.414 1 83.88 80 SER A CA 1
ATOM 647 C C . SER A 1 80 ? 0.606 -43.812 -9.789 1 83.88 80 SER A C 1
ATOM 649 O O . SER A 1 80 ? 0.021 -44.844 -10.094 1 83.88 80 SER A O 1
ATOM 651 N N . SER A 1 81 ? 1.43 -43.188 -10.609 1 81.56 81 SER A N 1
ATOM 652 C CA . SER A 1 81 ? 1.636 -43.688 -11.969 1 81.56 81 SER A CA 1
ATOM 653 C C . SER A 1 81 ? 2.809 -44.656 -12.039 1 81.56 81 SER A C 1
ATOM 655 O O . SER A 1 81 ? 3.014 -45.312 -13.055 1 81.56 81 SER A O 1
ATOM 657 N N . LEU A 1 82 ? 3.531 -44.719 -10.969 1 84.88 82 LEU A N 1
ATOM 658 C CA . LEU A 1 82 ? 4.738 -45.531 -10.992 1 84.88 82 LEU A CA 1
ATOM 659 C C . LEU A 1 82 ? 4.539 -46.844 -10.203 1 84.88 82 LEU A C 1
ATOM 661 O O . LEU A 1 82 ? 3.842 -46.844 -9.18 1 84.88 82 LEU A O 1
ATOM 665 N N . ASN A 1 83 ? 5.059 -47.875 -10.883 1 81.12 83 ASN A N 1
ATOM 666 C CA . ASN A 1 83 ? 5.012 -49.156 -10.219 1 81.12 83 ASN A CA 1
ATOM 667 C C . ASN A 1 83 ? 6.359 -49.531 -9.594 1 81.12 83 ASN A C 1
ATOM 669 O O . ASN A 1 83 ? 7.398 -49.406 -10.242 1 81.12 83 ASN A O 1
ATOM 673 N N . GLY A 1 84 ? 6.406 -49.875 -8.367 1 79.44 84 GLY A N 1
ATOM 674 C CA . GLY A 1 84 ? 7.617 -50.344 -7.715 1 79.44 84 GLY A CA 1
ATOM 675 C C . GLY A 1 84 ? 8.406 -49.219 -7.059 1 79.44 84 GLY A C 1
ATOM 676 O O . GLY A 1 84 ? 8.125 -48.031 -7.273 1 79.44 84 GLY A O 1
ATOM 677 N N . THR A 1 85 ? 9.336 -49.594 -6.254 1 78.69 85 THR A N 1
ATOM 678 C CA . THR A 1 85 ? 10.117 -48.625 -5.496 1 78.69 85 THR A CA 1
ATOM 679 C C . THR A 1 85 ? 11.461 -48.375 -6.18 1 78.69 85 THR A C 1
ATOM 681 O O . THR A 1 85 ? 12.047 -47.312 -6.012 1 78.69 85 THR A O 1
ATOM 684 N N . GLN A 1 86 ? 11.984 -49.312 -6.895 1 81.88 86 GLN A N 1
ATOM 685 C CA . GLN A 1 86 ? 13.25 -49.125 -7.605 1 81.88 86 GLN A CA 1
ATOM 686 C C . GLN A 1 86 ? 13 -48.844 -9.086 1 81.88 86 GLN A C 1
ATOM 688 O O . GLN A 1 86 ? 12.625 -49.75 -9.836 1 81.88 86 GLN A O 1
ATOM 693 N N . LEU A 1 87 ? 13.266 -47.594 -9.438 1 87.19 87 LEU A N 1
ATOM 694 C CA . LEU A 1 87 ? 13.016 -47.188 -10.812 1 87.19 87 LEU A CA 1
ATOM 695 C C . LEU A 1 87 ? 14.32 -47.125 -11.602 1 87.19 87 LEU A C 1
ATOM 697 O O . LEU A 1 87 ? 15.203 -46.312 -11.266 1 87.19 87 LEU A O 1
ATOM 701 N N . PRO A 1 88 ? 14.461 -48 -12.578 1 88.94 88 PRO A N 1
ATOM 702 C CA . PRO A 1 88 ? 15.617 -47.781 -13.461 1 88.94 88 PRO A CA 1
ATOM 703 C C . PRO A 1 88 ? 15.555 -46.469 -14.211 1 88.94 88 PRO A C 1
ATOM 705 O O . PRO A 1 88 ? 14.492 -45.844 -14.281 1 88.94 88 PRO A O 1
ATOM 708 N N . PHE A 1 89 ? 16.625 -46.031 -14.727 1 91.25 89 PHE A N 1
ATOM 709 C CA . PHE A 1 89 ? 16.688 -44.719 -15.352 1 91.25 89 PHE A CA 1
ATOM 710 C C . PHE A 1 89 ? 15.812 -44.656 -16.594 1 91.25 89 PHE A C 1
ATOM 712 O O . PHE A 1 89 ? 15.258 -43.594 -16.938 1 91.25 89 PHE A O 1
ATOM 719 N N . THR A 1 90 ? 15.695 -45.75 -17.266 1 90.94 90 THR A N 1
ATOM 720 C CA . THR A 1 90 ? 14.852 -45.781 -18.453 1 90.94 90 THR A CA 1
ATOM 721 C C . THR A 1 90 ? 13.406 -45.438 -18.094 1 90.94 90 THR A C 1
ATOM 723 O O . THR A 1 90 ? 12.727 -44.75 -18.859 1 90.94 90 THR A O 1
ATOM 726 N N . GLU A 1 91 ? 12.977 -45.875 -16.984 1 90.94 91 GLU A N 1
ATOM 727 C CA . GLU A 1 91 ? 11.625 -45.562 -16.531 1 90.94 91 GLU A CA 1
ATOM 728 C C . GLU A 1 91 ? 11.523 -44.094 -16.109 1 90.94 91 GLU A C 1
ATOM 730 O O . GLU A 1 91 ? 10.492 -43.438 -16.328 1 90.94 91 GLU A O 1
ATOM 735 N N . ILE A 1 92 ? 12.57 -43.625 -15.508 1 91.44 92 ILE A N 1
ATOM 736 C CA . ILE A 1 92 ? 12.602 -42.219 -15.109 1 91.44 92 ILE A CA 1
ATOM 737 C C . ILE A 1 92 ? 12.523 -41.344 -16.359 1 91.44 92 ILE A C 1
ATOM 739 O O . ILE A 1 92 ? 11.766 -40.344 -16.375 1 91.44 92 ILE A O 1
ATOM 743 N N . GLN A 1 93 ? 13.18 -41.688 -17.344 1 91.19 93 GLN A N 1
ATOM 744 C CA . GLN A 1 93 ? 13.234 -40.906 -18.578 1 91.19 93 GLN A CA 1
ATOM 745 C C . GLN A 1 93 ? 11.898 -40.969 -19.312 1 91.19 93 GLN A C 1
ATOM 747 O O . GLN A 1 93 ? 11.492 -39.969 -19.938 1 91.19 93 GLN A O 1
ATOM 752 N N . THR A 1 94 ? 11.195 -42.031 -19.203 1 88.94 94 THR A N 1
ATOM 753 C CA . THR A 1 94 ? 9.992 -42.188 -20.016 1 88.94 94 THR A CA 1
ATOM 754 C C . THR A 1 94 ? 8.75 -41.781 -19.234 1 88.94 94 THR A C 1
ATOM 756 O O . THR A 1 94 ? 7.781 -41.281 -19.812 1 88.94 94 THR A O 1
ATOM 759 N N . LYS A 1 95 ? 8.75 -41.969 -17.938 1 89.25 95 LYS A N 1
ATOM 760 C CA . LYS A 1 95 ? 7.527 -41.75 -17.172 1 89.25 95 LYS A CA 1
ATOM 761 C C . LYS A 1 95 ? 7.625 -40.5 -16.328 1 89.25 95 LYS A C 1
ATOM 763 O O . LYS A 1 95 ? 6.648 -39.75 -16.203 1 89.25 95 LYS A O 1
ATOM 768 N N . VAL A 1 96 ? 8.75 -40.219 -15.797 1 92.38 96 VAL A N 1
ATOM 769 C CA . VAL A 1 96 ? 8.906 -39.125 -14.852 1 92.38 96 VAL A CA 1
ATOM 770 C C . VAL A 1 96 ? 9.281 -37.844 -15.602 1 92.38 96 VAL A C 1
ATOM 772 O O . VAL A 1 96 ? 8.695 -36.781 -15.367 1 92.38 96 VAL A O 1
ATOM 775 N N . ALA A 1 97 ? 10.172 -37.906 -16.547 1 93.56 97 ALA A N 1
ATOM 776 C CA . ALA A 1 97 ? 10.742 -36.781 -17.234 1 93.56 97 ALA A CA 1
ATOM 777 C C . ALA A 1 97 ? 9.656 -35.938 -17.906 1 93.56 97 ALA A C 1
ATOM 779 O O . ALA A 1 97 ? 9.625 -34.719 -17.781 1 93.56 97 ALA A O 1
ATOM 780 N N . PRO A 1 98 ? 8.758 -36.625 -18.609 1 91.25 98 PRO A N 1
ATOM 781 C CA . PRO A 1 98 ? 7.746 -35.812 -19.281 1 91.25 98 PRO A CA 1
ATOM 782 C C . PRO A 1 98 ? 6.871 -35.031 -18.297 1 91.25 98 PRO A C 1
ATOM 784 O O . PRO A 1 98 ? 6.488 -33.875 -18.578 1 91.25 98 PRO A O 1
ATOM 787 N N . LEU A 1 99 ? 6.57 -35.562 -17.188 1 91.69 99 LEU A N 1
ATOM 788 C CA . LEU A 1 99 ? 5.738 -34.906 -16.203 1 91.69 99 LEU A CA 1
ATOM 789 C C . LEU A 1 99 ? 6.5 -33.75 -15.516 1 91.69 99 LEU A C 1
ATOM 791 O O . LEU A 1 99 ? 5.926 -32.719 -15.211 1 91.69 99 LEU A O 1
ATOM 795 N N . LEU A 1 100 ? 7.742 -34 -15.297 1 94.38 100 LEU A N 1
ATOM 796 C CA . LEU A 1 100 ? 8.578 -32.938 -14.742 1 94.38 100 LEU A CA 1
ATOM 797 C C . LEU A 1 100 ? 8.656 -31.75 -15.703 1 94.38 100 LEU A C 1
ATOM 799 O O . LEU A 1 100 ? 8.531 -30.594 -15.281 1 94.38 100 LEU A O 1
ATOM 803 N N . PHE A 1 101 ? 8.859 -32.094 -16.906 1 93.81 101 PHE A N 1
ATOM 804 C CA . PHE A 1 101 ? 8.953 -31.016 -17.906 1 93.81 101 PHE A CA 1
ATOM 805 C C . PHE A 1 101 ? 7.648 -30.25 -18 1 93.81 101 PHE A C 1
ATOM 807 O O . PHE A 1 101 ? 7.656 -29.016 -18.062 1 93.81 101 PHE A O 1
ATOM 814 N N . LEU A 1 102 ? 6.555 -30.953 -18.031 1 91.75 102 LEU A N 1
ATOM 815 C CA . LEU A 1 102 ? 5.25 -30.312 -18.078 1 91.75 102 LEU A CA 1
ATOM 816 C C . LEU A 1 102 ? 5.031 -29.406 -16.859 1 91.75 102 LEU A C 1
ATOM 818 O O . LEU A 1 102 ? 4.496 -28.312 -16.984 1 91.75 102 LEU A O 1
ATOM 822 N N . SER A 1 103 ? 5.379 -29.891 -15.742 1 92.69 103 SER A N 1
ATOM 823 C CA . SER A 1 103 ? 5.238 -29.109 -14.523 1 92.69 103 SER A CA 1
ATOM 824 C C . SER A 1 103 ? 6.07 -27.828 -14.586 1 92.69 103 SER A C 1
ATOM 826 O O . SER A 1 103 ? 5.605 -26.766 -14.188 1 92.69 103 SER A O 1
ATOM 828 N N . LEU A 1 104 ? 7.246 -27.922 -15.055 1 93.56 104 LEU A N 1
ATOM 829 C CA . LEU A 1 104 ? 8.109 -26.75 -15.203 1 93.56 104 LEU A CA 1
ATOM 830 C C . LEU A 1 104 ? 7.477 -25.734 -16.141 1 93.56 104 LEU A C 1
ATOM 832 O O . LEU A 1 104 ? 7.566 -24.516 -15.891 1 93.56 104 LEU A O 1
ATOM 836 N N . SER A 1 105 ? 6.809 -26.234 -17.109 1 91.19 105 SER A N 1
ATOM 837 C CA . SER A 1 105 ? 6.273 -25.359 -18.141 1 91.19 105 SER A CA 1
ATOM 838 C C . SER A 1 105 ? 4.926 -24.781 -17.734 1 91.19 105 SER A C 1
ATOM 840 O O . SER A 1 105 ? 4.539 -23.703 -18.188 1 91.19 105 SER A O 1
ATOM 842 N N . THR A 1 106 ? 4.211 -25.438 -16.875 1 91.12 106 THR A N 1
ATOM 843 C CA . THR A 1 106 ? 2.838 -25.031 -16.609 1 91.12 106 THR A CA 1
ATOM 844 C C . THR A 1 106 ? 2.742 -24.281 -15.281 1 91.12 106 THR A C 1
ATOM 846 O O . THR A 1 106 ? 1.878 -23.422 -15.102 1 91.12 106 THR A O 1
ATOM 849 N N . ILE A 1 107 ? 3.557 -24.625 -14.32 1 90.75 107 ILE A N 1
ATOM 850 C CA . ILE A 1 107 ? 3.5 -23.969 -13.016 1 90.75 107 ILE A CA 1
ATOM 851 C C . ILE A 1 107 ? 4.164 -22.594 -13.102 1 90.75 107 ILE A C 1
ATOM 853 O O . ILE A 1 107 ? 5.344 -22.5 -13.445 1 90.75 107 ILE A O 1
ATOM 857 N N . PRO A 1 108 ? 3.4 -21.594 -12.695 1 88.62 108 PRO A N 1
ATOM 858 C CA . PRO A 1 108 ? 3.957 -20.25 -12.805 1 88.62 108 PRO A CA 1
ATOM 859 C C . PRO A 1 108 ? 5.156 -20.016 -11.883 1 88.62 108 PRO A C 1
ATOM 861 O O . PRO A 1 108 ? 5.176 -20.531 -10.758 1 88.62 108 PRO A O 1
ATOM 864 N N . PHE A 1 109 ? 6.145 -19.359 -12.391 1 87.38 109 PHE A N 1
ATOM 865 C CA . PHE A 1 109 ? 7.289 -18.812 -11.664 1 87.38 109 PHE A CA 1
ATOM 866 C C . PHE A 1 109 ? 8.312 -19.906 -11.383 1 87.38 109 PHE A C 1
ATOM 868 O O . PHE A 1 109 ? 9.406 -19.625 -10.891 1 87.38 109 PHE A O 1
ATOM 875 N N . VAL A 1 110 ? 7.949 -21.141 -11.625 1 92.12 110 VAL A N 1
ATOM 876 C CA . VAL A 1 110 ? 8.883 -22.234 -11.367 1 92.12 110 VAL A CA 1
ATOM 877 C C . VAL A 1 110 ? 10.016 -22.188 -12.391 1 92.12 110 VAL A C 1
ATOM 879 O O . VAL A 1 110 ? 9.773 -22 -13.586 1 92.12 110 VAL A O 1
ATOM 882 N N . SER A 1 111 ? 11.242 -22.344 -11.859 1 93 111 SER A N 1
ATOM 883 C CA . SER A 1 111 ? 12.398 -22.281 -12.75 1 93 111 SER A CA 1
ATOM 884 C C . SER A 1 111 ? 13.195 -23.578 -12.719 1 93 111 SER A C 1
ATOM 886 O O . SER A 1 111 ? 14.094 -23.797 -13.531 1 93 111 SER A O 1
ATOM 888 N N . GLN A 1 112 ? 12.859 -24.391 -11.82 1 93.56 112 GLN A N 1
ATOM 889 C CA . GLN A 1 112 ? 13.578 -25.656 -11.711 1 93.56 112 GLN A CA 1
ATOM 890 C C . GLN A 1 112 ? 12.688 -26.734 -11.102 1 93.56 112 GLN A C 1
ATOM 892 O O . GLN A 1 112 ? 11.93 -26.469 -10.164 1 93.56 112 GLN A O 1
ATOM 897 N N . VAL A 1 113 ? 12.68 -27.875 -11.664 1 94.31 113 VAL A N 1
ATOM 898 C CA . VAL A 1 113 ? 12.008 -29.062 -11.125 1 94.31 113 VAL A CA 1
ATOM 899 C C . VAL A 1 113 ? 12.953 -30.25 -11.156 1 94.31 113 VAL A C 1
ATOM 901 O O . VAL A 1 113 ? 13.672 -30.453 -12.141 1 94.31 113 VAL A O 1
ATOM 904 N N . SER A 1 114 ? 12.992 -31.016 -10.031 1 92.75 114 SER A N 1
ATOM 905 C CA . SER A 1 114 ? 13.953 -32.094 -9.969 1 92.75 114 SER A CA 1
ATOM 906 C C . SER A 1 114 ? 13.336 -33.344 -9.344 1 92.75 114 SER A C 1
ATOM 908 O O . SER A 1 114 ? 12.422 -33.25 -8.516 1 92.75 114 SER A O 1
ATOM 910 N N . TYR A 1 115 ? 13.812 -34.406 -9.875 1 92 115 TYR A N 1
ATOM 911 C CA . TYR A 1 115 ? 13.539 -35.719 -9.32 1 92 115 TYR A CA 1
ATOM 912 C C . TYR A 1 115 ? 14.828 -36.406 -8.891 1 92 115 TYR A C 1
ATOM 914 O O . TYR A 1 115 ? 15.789 -36.5 -9.664 1 92 115 TYR A O 1
ATOM 922 N N . VAL A 1 116 ? 14.789 -36.844 -7.625 1 88.06 116 VAL A N 1
ATOM 923 C CA . VAL A 1 116 ? 15.938 -37.594 -7.102 1 88.06 116 VAL A CA 1
ATOM 924 C C . VAL A 1 116 ? 15.5 -39 -6.703 1 88.06 116 VAL A C 1
ATOM 926 O O . VAL A 1 116 ? 14.648 -39.156 -5.824 1 88.06 116 VAL A O 1
ATOM 929 N N . GLY A 1 117 ? 16.094 -39.906 -7.41 1 85.56 117 GLY A N 1
ATOM 930 C CA . GLY A 1 117 ? 15.773 -41.312 -7.133 1 85.56 117 GLY A CA 1
ATOM 931 C C . GLY A 1 117 ? 16.812 -42 -6.277 1 85.56 117 GLY A C 1
ATOM 932 O O . GLY A 1 117 ? 17.594 -41.312 -5.59 1 85.56 117 GLY A O 1
ATOM 933 N N . GLN A 1 118 ? 16.625 -43.312 -6.312 1 79.94 118 GLN A N 1
ATOM 934 C CA . GLN A 1 118 ? 17.609 -44.125 -5.574 1 79.94 118 GLN A CA 1
ATOM 935 C C . GLN A 1 118 ? 18.891 -44.312 -6.367 1 79.94 118 GLN A C 1
ATOM 937 O O . GLN A 1 118 ? 18.922 -44.062 -7.582 1 79.94 118 GLN A O 1
ATOM 942 N N . ASP A 1 119 ? 20 -44.625 -5.719 1 77.75 119 ASP A N 1
ATOM 943 C CA . ASP A 1 119 ? 21.281 -44.938 -6.328 1 77.75 119 ASP A CA 1
ATOM 944 C C . ASP A 1 119 ? 21.812 -43.75 -7.137 1 77.75 119 ASP A C 1
ATOM 946 O O . ASP A 1 119 ? 22.312 -43.938 -8.25 1 77.75 119 ASP A O 1
ATOM 950 N N . ARG A 1 120 ? 21.594 -42.562 -6.785 1 80.31 120 ARG A N 1
ATOM 951 C CA . ARG A 1 120 ? 22.125 -41.312 -7.34 1 80.31 120 ARG A CA 1
ATOM 952 C C . ARG A 1 120 ? 21.531 -41.031 -8.711 1 80.31 120 ARG A C 1
ATOM 954 O O . ARG A 1 120 ? 22.141 -40.281 -9.508 1 80.31 120 ARG A O 1
ATOM 961 N N . LEU A 1 121 ? 20.438 -41.719 -9 1 87.25 121 LEU A N 1
ATOM 962 C CA . LEU A 1 121 ? 19.719 -41.344 -10.219 1 87.25 121 LEU A CA 1
ATOM 963 C C . LEU A 1 121 ? 18.969 -40.031 -10.031 1 87.25 121 LEU A C 1
ATOM 965 O O . LEU A 1 121 ? 18.328 -39.812 -9 1 87.25 121 LEU A O 1
ATOM 969 N N . MET A 1 122 ? 19.203 -39.219 -10.984 1 89.5 122 MET A N 1
ATOM 970 C CA . MET A 1 122 ? 18.578 -37.906 -10.852 1 89.5 122 MET A CA 1
ATOM 971 C C . MET A 1 122 ? 18.266 -37.312 -12.227 1 89.5 122 MET A C 1
ATOM 973 O O . MET A 1 122 ? 18.953 -37.625 -13.203 1 89.5 122 MET A O 1
ATOM 977 N N . LEU A 1 123 ? 17.219 -36.562 -12.211 1 92.44 123 LEU A N 1
ATOM 978 C CA . LEU A 1 123 ? 16.828 -35.781 -13.383 1 92.44 123 LEU A CA 1
ATOM 979 C C . LEU A 1 123 ? 16.25 -34.438 -12.969 1 92.44 123 LEU A C 1
ATOM 981 O O . LEU A 1 123 ? 15.352 -34.375 -12.125 1 92.44 123 LEU A O 1
ATOM 985 N N . ALA A 1 124 ? 16.859 -33.438 -13.531 1 93.75 124 ALA A N 1
ATOM 986 C CA . ALA A 1 124 ? 16.375 -32.094 -13.211 1 93.75 124 ALA A CA 1
ATOM 987 C C . ALA A 1 124 ? 16.25 -31.234 -14.477 1 93.75 124 ALA A C 1
ATOM 989 O O . ALA A 1 124 ? 17.062 -31.328 -15.383 1 93.75 124 ALA A O 1
ATOM 990 N N . PHE A 1 125 ? 15.125 -30.531 -14.547 1 95.75 125 PHE A N 1
ATOM 991 C CA . PHE A 1 125 ? 14.922 -29.531 -15.586 1 95.75 125 PHE A CA 1
ATOM 992 C C . PHE A 1 125 ? 15.055 -28.125 -15.016 1 95.75 125 PHE A C 1
ATOM 994 O O . PHE A 1 125 ? 14.594 -27.859 -13.906 1 95.75 125 PHE A O 1
ATOM 1001 N N . TYR A 1 126 ? 15.664 -27.25 -15.703 1 93.56 126 TYR A N 1
ATOM 1002 C CA . TYR A 1 126 ? 15.758 -25.859 -15.289 1 93.56 126 TYR A CA 1
ATOM 1003 C C . TYR A 1 126 ? 15.805 -24.938 -16.5 1 93.56 126 TYR A C 1
ATOM 1005 O O . TYR A 1 126 ? 16.094 -25.375 -17.609 1 93.56 126 TYR A O 1
ATOM 1013 N N . THR A 1 127 ? 15.422 -23.75 -16.281 1 92.94 127 THR A N 1
ATOM 1014 C CA . THR A 1 127 ? 15.375 -22.766 -17.344 1 92.94 127 THR A CA 1
ATOM 1015 C C . THR A 1 127 ? 16.516 -21.766 -17.219 1 92.94 127 THR A C 1
ATOM 1017 O O . THR A 1 127 ? 16.844 -21.328 -16.109 1 92.94 127 THR A O 1
ATOM 1020 N N . GLU A 1 128 ? 17.125 -21.547 -18.297 1 91.62 128 GLU A N 1
ATOM 1021 C CA . GLU A 1 128 ? 18.172 -20.516 -18.375 1 91.62 128 GLU A CA 1
ATOM 1022 C C . GLU A 1 128 ? 17.656 -19.25 -19.062 1 91.62 128 GLU A C 1
ATOM 1024 O O . GLU A 1 128 ? 17.094 -19.328 -20.156 1 91.62 128 GLU A O 1
ATOM 1029 N N . GLU A 1 129 ? 17.828 -18.172 -18.312 1 83.12 129 GLU A N 1
ATOM 1030 C CA . GLU A 1 129 ? 17.375 -16.906 -18.891 1 83.12 129 GLU A CA 1
ATOM 1031 C C . GLU A 1 129 ? 18.312 -16.422 -20 1 83.12 129 GLU A C 1
ATOM 1033 O O . GLU A 1 129 ? 19.531 -16.297 -19.766 1 83.12 129 GLU A O 1
ATOM 1038 N N . GLY A 1 130 ? 17.703 -16.422 -21.141 1 76 130 GLY A N 1
ATOM 1039 C CA . GLY A 1 130 ? 18.484 -15.898 -22.25 1 76 130 GLY A CA 1
ATOM 1040 C C . GLY A 1 130 ? 18.062 -14.508 -22.688 1 76 130 GLY A C 1
ATOM 1041 O O . GLY A 1 130 ? 17.141 -13.93 -22.094 1 76 130 GLY A O 1
ATOM 1042 N N . HIS A 1 131 ? 18.891 -13.906 -23.578 1 68.31 131 HIS A N 1
ATOM 1043 C CA . HIS A 1 131 ? 18.641 -12.562 -24.078 1 68.31 131 HIS A CA 1
ATOM 1044 C C . HIS A 1 131 ? 17.312 -12.484 -24.828 1 68.31 131 HIS A C 1
ATOM 1046 O O . HIS A 1 131 ? 16.516 -11.562 -24.609 1 68.31 131 HIS A O 1
ATOM 1052 N N . ASP A 1 132 ? 17.016 -13.469 -25.703 1 65.12 132 ASP A N 1
ATOM 1053 C CA . ASP A 1 132 ? 15.812 -13.414 -26.531 1 65.12 132 ASP A CA 1
ATOM 1054 C C . ASP A 1 132 ? 14.719 -14.328 -25.969 1 65.12 132 ASP A C 1
ATOM 1056 O O . ASP A 1 132 ? 13.555 -13.93 -25.875 1 65.12 132 ASP A O 1
ATOM 1060 N N . GLU A 1 133 ? 15.133 -15.617 -25.688 1 77.19 133 GLU A N 1
ATOM 1061 C CA . GLU A 1 133 ? 14.172 -16.594 -25.188 1 77.19 133 GLU A CA 1
ATOM 1062 C C . GLU A 1 133 ? 14.805 -17.469 -24.109 1 77.19 133 GLU A C 1
ATOM 1064 O O . GLU A 1 133 ? 16.016 -17.688 -24.094 1 77.19 133 GLU A O 1
ATOM 1069 N N . ASP A 1 134 ? 13.969 -17.875 -23.234 1 83.38 134 ASP A N 1
ATOM 1070 C CA . ASP A 1 134 ? 14.43 -18.797 -22.203 1 83.38 134 ASP A CA 1
ATOM 1071 C C . ASP A 1 134 ? 14.703 -20.172 -22.781 1 83.38 134 ASP A C 1
ATOM 1073 O O . ASP A 1 134 ? 13.969 -20.641 -23.656 1 83.38 134 ASP A O 1
ATOM 1077 N N . GLN A 1 135 ? 15.836 -20.719 -22.453 1 90.62 135 GLN A N 1
ATOM 1078 C CA . GLN A 1 135 ? 16.203 -22.078 -22.875 1 90.62 135 GLN A CA 1
ATOM 1079 C C . GLN A 1 135 ? 16.125 -23.047 -21.688 1 90.62 135 GLN A C 1
ATOM 1081 O O . GLN A 1 135 ? 16.641 -22.766 -20.609 1 90.62 135 GLN A O 1
ATOM 1086 N N . THR A 1 136 ? 15.453 -24.156 -21.938 1 94.31 136 THR A N 1
ATOM 1087 C CA . THR A 1 136 ? 15.359 -25.188 -20.922 1 94.31 136 THR A CA 1
ATOM 1088 C C . THR A 1 136 ? 16.469 -26.219 -21.078 1 94.31 136 THR A C 1
ATOM 1090 O O . THR A 1 136 ? 16.812 -26.609 -22.188 1 94.31 136 THR A O 1
ATOM 1093 N N . PHE A 1 137 ? 17.062 -26.609 -19.953 1 94.69 137 PHE A N 1
ATOM 1094 C CA . PHE A 1 137 ? 18.094 -27.641 -19.922 1 94.69 137 PHE A CA 1
ATOM 1095 C C . PHE A 1 137 ? 17.703 -28.766 -18.969 1 94.69 137 PHE A C 1
ATOM 1097 O O . PHE A 1 137 ? 16.859 -28.578 -18.078 1 94.69 137 PHE A O 1
ATOM 1104 N N . ALA A 1 138 ? 18.312 -29.922 -19.25 1 95.19 138 ALA A N 1
ATOM 1105 C CA . ALA A 1 138 ? 18.172 -31.062 -18.344 1 95.19 138 ALA A CA 1
ATOM 1106 C C . ALA A 1 138 ? 19.531 -31.5 -17.797 1 95.19 138 ALA A C 1
ATOM 1108 O O . ALA A 1 138 ? 20.531 -31.484 -18.516 1 95.19 138 ALA A O 1
ATOM 1109 N N . VAL A 1 139 ? 19.547 -31.75 -16.547 1 92.69 139 VAL A N 1
ATOM 1110 C CA . VAL A 1 139 ? 20.703 -32.344 -15.891 1 92.69 139 VAL A CA 1
ATOM 1111 C C . VAL A 1 139 ? 20.312 -33.719 -15.305 1 92.69 139 VAL A C 1
ATOM 1113 O O . VAL A 1 139 ? 19.281 -33.812 -14.633 1 92.69 139 VAL A O 1
ATOM 1116 N N . PHE A 1 140 ? 21.094 -34.719 -15.625 1 91.5 140 PHE A N 1
ATOM 1117 C CA . PHE A 1 140 ? 20.703 -36.031 -15.141 1 91.5 140 PHE A CA 1
ATOM 1118 C C . PHE A 1 140 ? 21.922 -36.906 -14.867 1 91.5 140 PHE A C 1
ATOM 1120 O O . PHE A 1 140 ? 23.016 -36.594 -15.328 1 91.5 140 PHE A O 1
ATOM 1127 N N . SER A 1 141 ? 21.672 -37.812 -14.023 1 90.31 141 SER A N 1
ATOM 1128 C CA . SER A 1 141 ? 22.594 -38.906 -13.758 1 90.31 141 SER A CA 1
ATOM 1129 C C . SER A 1 141 ? 21.922 -40.25 -14.008 1 90.31 141 SER A C 1
ATOM 1131 O O . SER A 1 141 ? 20.938 -40.594 -13.359 1 90.31 141 SER A O 1
ATOM 1133 N N . ASN A 1 142 ? 22.469 -41.062 -14.961 1 86.88 142 ASN A N 1
ATOM 1134 C CA . ASN A 1 142 ? 21.797 -42.281 -15.391 1 86.88 142 ASN A CA 1
ATOM 1135 C C . ASN A 1 142 ? 22.469 -43.531 -14.828 1 86.88 142 ASN A C 1
ATOM 1137 O O . ASN A 1 142 ? 22.031 -44.656 -15.062 1 86.88 142 ASN A O 1
ATOM 1141 N N . THR A 1 143 ? 23.562 -43.344 -14.297 1 80.62 143 THR A N 1
ATOM 1142 C CA . THR A 1 143 ? 24.25 -44.5 -13.688 1 80.62 143 THR A CA 1
ATOM 1143 C C . THR A 1 143 ? 24.594 -44.188 -12.234 1 80.62 143 THR A C 1
ATOM 1145 O O . THR A 1 143 ? 24.469 -43.062 -11.773 1 80.62 143 THR A O 1
ATOM 1148 N N . SER A 1 144 ? 24.781 -45.312 -11.648 1 72.25 144 SER A N 1
ATOM 1149 C CA . SER A 1 144 ? 25.156 -45.188 -10.242 1 72.25 144 SER A CA 1
ATOM 1150 C C . SER A 1 144 ? 26.516 -44.5 -10.102 1 72.25 144 SER A C 1
ATOM 1152 O O . SER A 1 144 ? 26.984 -44.25 -8.984 1 72.25 144 SER A O 1
ATOM 1154 N N . SER A 1 145 ? 26.938 -44.094 -11.32 1 68.06 145 SER A N 1
ATOM 1155 C CA . SER A 1 145 ? 28.219 -43.406 -11.273 1 68.06 145 SER A CA 1
ATOM 1156 C C . SER A 1 145 ? 28.031 -41.906 -11 1 68.06 145 SER A C 1
ATOM 1158 O O . SER A 1 145 ? 26.938 -41.375 -11.18 1 68.06 145 SER A O 1
ATOM 1160 N N . ALA A 1 146 ? 28.719 -41.312 -10.102 1 71.19 146 ALA A N 1
ATOM 1161 C CA . ALA A 1 146 ? 28.734 -39.906 -9.648 1 71.19 146 ALA A CA 1
ATOM 1162 C C . ALA A 1 146 ? 28.984 -38.969 -10.82 1 71.19 146 ALA A C 1
ATOM 1164 O O . ALA A 1 146 ? 29.531 -37.875 -10.633 1 71.19 146 ALA A O 1
ATOM 1165 N N . VAL A 1 147 ? 28.516 -39.406 -12.188 1 83.69 147 VAL A N 1
ATOM 1166 C CA . VAL A 1 147 ? 28.734 -38.469 -13.289 1 83.69 147 VAL A CA 1
ATOM 1167 C C . VAL A 1 147 ? 27.422 -37.812 -13.68 1 83.69 147 VAL A C 1
ATOM 1169 O O . VAL A 1 147 ? 26.391 -38.469 -13.797 1 83.69 147 VAL A O 1
ATOM 1172 N N . TRP A 1 148 ? 27.562 -36.5 -13.922 1 88.12 148 TRP A N 1
ATOM 1173 C CA . TRP A 1 148 ? 26.375 -35.719 -14.281 1 88.12 148 TRP A CA 1
ATOM 1174 C C . TRP A 1 148 ? 26.484 -35.219 -15.711 1 88.12 148 TRP A C 1
ATOM 1176 O O . TRP A 1 148 ? 27.562 -34.812 -16.156 1 88.12 148 TRP A O 1
ATOM 1186 N N . TYR A 1 149 ? 25.328 -35.25 -16.375 1 91.06 149 TYR A N 1
ATOM 1187 C CA . TYR A 1 149 ? 25.266 -34.781 -17.766 1 91.06 149 TYR A CA 1
ATOM 1188 C C . TYR A 1 149 ? 24.25 -33.656 -17.906 1 91.06 149 TYR A C 1
ATOM 1190 O O . TYR A 1 149 ? 23.281 -33.562 -17.141 1 91.06 149 TYR A O 1
ATOM 1198 N N . SER A 1 150 ? 24.516 -32.781 -18.844 1 92.75 150 SER A N 1
ATOM 1199 C CA . SER A 1 150 ? 23.578 -31.703 -19.203 1 92.75 150 SER A CA 1
ATOM 1200 C C . SER A 1 150 ? 23.281 -31.719 -20.703 1 92.75 150 SER A C 1
ATOM 1202 O O . SER A 1 150 ? 24.156 -32 -21.516 1 92.75 150 SER A O 1
ATOM 1204 N N . GLN A 1 151 ? 22.016 -31.547 -21.031 1 95.25 151 GLN A N 1
ATOM 1205 C CA . GLN A 1 151 ? 21.562 -31.469 -22.422 1 95.25 151 GLN A CA 1
ATOM 1206 C C . GLN A 1 151 ? 20.453 -30.438 -22.578 1 95.25 151 GLN A C 1
ATOM 1208 O O . GLN A 1 151 ? 19.641 -30.234 -21.672 1 95.25 151 GLN A O 1
ATOM 1213 N N . PRO A 1 152 ? 20.5 -29.688 -23.734 1 94.81 152 PRO A N 1
ATOM 1214 C CA . PRO A 1 152 ? 19.359 -28.828 -24 1 94.81 152 PRO A CA 1
ATOM 1215 C C . PRO A 1 152 ? 18.062 -29.594 -24.25 1 94.81 152 PRO A C 1
ATOM 1217 O O . PRO A 1 152 ? 18.109 -30.766 -24.656 1 94.81 152 PRO A O 1
ATOM 1220 N N . VAL A 1 153 ? 16.984 -29 -23.875 1 94.81 153 VAL A N 1
ATOM 1221 C CA . VAL A 1 153 ? 15.672 -29.625 -24 1 94.81 153 VAL A CA 1
ATOM 1222 C C . VAL A 1 153 ? 14.828 -28.828 -25 1 94.81 153 VAL A C 1
ATOM 1224 O O . VAL A 1 153 ? 14.867 -27.609 -25.031 1 94.81 153 VAL A O 1
ATOM 1227 N N . ASN A 1 154 ? 14.141 -29.562 -25.797 1 91.06 154 ASN A N 1
ATOM 1228 C CA . ASN A 1 154 ? 13.203 -28.922 -26.703 1 91.06 154 ASN A CA 1
ATOM 1229 C C . ASN A 1 154 ? 12.055 -28.25 -25.953 1 91.06 154 ASN A C 1
ATOM 1231 O O . ASN A 1 154 ? 11.398 -28.875 -25.125 1 91.06 154 ASN A O 1
ATOM 1235 N N . ARG A 1 155 ? 11.742 -27.078 -26.312 1 82.5 155 ARG A N 1
ATOM 1236 C CA . ARG A 1 155 ? 10.773 -26.25 -25.594 1 82.5 155 ARG A CA 1
ATOM 1237 C C . ARG A 1 155 ? 9.367 -26.812 -25.734 1 82.5 155 ARG A C 1
ATOM 1239 O O . ARG A 1 155 ? 8.531 -26.656 -24.844 1 82.5 155 ARG A O 1
ATOM 1246 N N . ASP A 1 156 ? 9.102 -27.484 -26.812 1 78.19 156 ASP A N 1
ATOM 1247 C CA . ASP A 1 156 ? 7.742 -27.906 -27.094 1 78.19 156 ASP A CA 1
ATOM 1248 C C . ASP A 1 156 ? 7.512 -29.344 -26.625 1 78.19 156 ASP A C 1
ATOM 1250 O O . ASP A 1 156 ? 6.457 -29.672 -26.078 1 78.19 156 ASP A O 1
ATOM 1254 N N . THR A 1 157 ? 8.555 -30.219 -26.703 1 82.19 157 THR A N 1
ATOM 1255 C CA . THR A 1 157 ? 8.336 -31.641 -26.484 1 82.19 157 THR A CA 1
ATOM 1256 C C . THR A 1 157 ? 8.922 -32.094 -25.156 1 82.19 157 THR A C 1
ATOM 1258 O O . THR A 1 157 ? 8.516 -33.094 -24.594 1 82.19 157 THR A O 1
ATOM 1261 N N . GLY A 1 158 ? 9.891 -31.344 -24.719 1 88.12 158 GLY A N 1
ATOM 1262 C CA . GLY A 1 158 ? 10.578 -31.75 -23.5 1 88.12 158 GLY A CA 1
ATOM 1263 C C . GLY A 1 158 ? 11.633 -32.812 -23.75 1 88.12 158 GLY A C 1
ATOM 1264 O O . GLY A 1 158 ? 12.242 -33.344 -22.812 1 88.12 158 GLY A O 1
ATOM 1265 N N . MET A 1 159 ? 11.836 -33.094 -24.984 1 90.38 159 MET A N 1
ATOM 1266 C CA . MET A 1 159 ? 12.805 -34.125 -25.344 1 90.38 159 MET A CA 1
ATOM 1267 C C . MET A 1 159 ? 14.219 -33.562 -25.375 1 90.38 159 MET A C 1
ATOM 1269 O O . MET A 1 159 ? 14.414 -32.438 -25.812 1 90.38 159 MET A O 1
ATOM 1273 N N . LEU A 1 160 ? 15.086 -34.344 -24.969 1 93.25 160 LEU A N 1
ATOM 1274 C CA . LEU A 1 160 ? 16.484 -33.969 -24.969 1 93.25 160 LEU A CA 1
ATOM 1275 C C . LEU A 1 160 ? 17.078 -34 -26.375 1 93.25 160 LEU A C 1
ATOM 1277 O O . LEU A 1 160 ? 16.719 -34.875 -27.172 1 93.25 160 LEU A O 1
ATOM 1281 N N . TYR A 1 161 ? 17.844 -33.031 -26.609 1 91.88 161 TYR A N 1
ATOM 1282 C CA . TYR A 1 161 ? 18.547 -33.062 -27.891 1 91.88 161 TYR A CA 1
ATOM 1283 C C . TYR A 1 161 ? 20 -32.625 -27.734 1 91.88 161 TYR A C 1
ATOM 1285 O O . TYR A 1 161 ? 20.391 -32.094 -26.688 1 91.88 161 TYR A O 1
ATOM 1293 N N . GLY A 1 162 ? 20.828 -33.062 -28.688 1 92 162 GLY A N 1
ATOM 1294 C CA . GLY A 1 162 ? 22.25 -32.75 -28.625 1 92 162 GLY A CA 1
ATOM 1295 C C . GLY A 1 162 ? 23.062 -33.781 -27.875 1 92 162 GLY A C 1
ATOM 1296 O O . GLY A 1 162 ? 22.516 -34.75 -27.344 1 92 162 GLY A O 1
ATOM 1297 N N . GLN A 1 163 ? 24.391 -33.594 -27.797 1 92.81 163 GLN A N 1
ATOM 1298 C CA . GLN A 1 163 ? 25.281 -34.469 -27.078 1 92.81 163 GLN A CA 1
ATOM 1299 C C . GLN A 1 163 ? 25.359 -34.125 -25.594 1 92.81 163 GLN A C 1
ATOM 1301 O O . GLN A 1 163 ? 25.453 -32.938 -25.25 1 92.81 163 GLN A O 1
ATOM 1306 N N . PRO A 1 164 ? 25.203 -35.125 -24.844 1 93 164 PRO A N 1
ATOM 1307 C CA . PRO A 1 164 ? 25.328 -34.844 -23.406 1 93 164 PRO A CA 1
ATOM 1308 C C . PRO A 1 164 ? 26.703 -34.281 -23.047 1 93 164 PRO A C 1
ATOM 1310 O O . PRO A 1 164 ? 27.719 -34.781 -23.516 1 93 164 PRO A O 1
ATOM 1313 N N . VAL A 1 165 ? 26.703 -33.281 -22.25 1 92.69 165 VAL A N 1
ATOM 1314 C CA . VAL A 1 165 ? 27.922 -32.656 -21.766 1 92.69 165 VAL A CA 1
ATOM 1315 C C . VAL A 1 165 ? 28.109 -32.969 -20.281 1 92.69 165 VAL A C 1
ATOM 1317 O O . VAL A 1 165 ? 27.156 -32.875 -19.5 1 92.69 165 VAL A O 1
ATOM 1320 N N . VAL A 1 166 ? 29.312 -33.312 -19.938 1 90.88 166 VAL A N 1
ATOM 1321 C CA . VAL A 1 166 ? 29.594 -33.656 -18.547 1 90.88 166 VAL A CA 1
ATOM 1322 C C . VAL A 1 166 ? 29.641 -32.375 -17.703 1 90.88 166 VAL A C 1
ATOM 1324 O O . VAL A 1 166 ? 30.266 -31.391 -18.109 1 90.88 166 VAL A O 1
ATOM 1327 N N . VAL A 1 167 ? 28.844 -32.469 -16.625 1 86.81 167 VAL A N 1
ATOM 1328 C CA . VAL A 1 167 ? 28.812 -31.328 -15.711 1 86.81 167 VAL A CA 1
ATOM 1329 C C . VAL A 1 167 ? 29.469 -31.719 -14.391 1 86.81 167 VAL A C 1
ATOM 1331 O O . VAL A 1 167 ? 29.344 -32.844 -13.93 1 86.81 167 VAL A O 1
ATOM 1334 N N . ASP A 1 168 ? 30.094 -30.688 -13.805 1 79.5 168 ASP A N 1
ATOM 1335 C CA . ASP A 1 168 ? 30.766 -30.922 -12.531 1 79.5 168 ASP A CA 1
ATOM 1336 C C . ASP A 1 168 ? 29.766 -31.109 -11.398 1 79.5 168 ASP A C 1
ATOM 1338 O O . ASP A 1 168 ? 28.734 -30.422 -11.352 1 79.5 168 ASP A O 1
ATOM 1342 N N . THR A 1 169 ? 30.125 -32.062 -10.539 1 73.44 169 THR A N 1
ATOM 1343 C CA . THR A 1 169 ? 29.281 -32.375 -9.398 1 73.44 169 THR A CA 1
ATOM 1344 C C . THR A 1 169 ? 29.125 -31.141 -8.5 1 73.44 169 THR A C 1
ATOM 1346 O O . THR A 1 169 ? 28.078 -30.969 -7.871 1 73.44 169 THR A O 1
ATOM 1349 N N . LYS A 1 170 ? 30.219 -30.359 -8.383 1 70.62 170 LYS A N 1
ATOM 1350 C CA . LYS A 1 170 ? 30.172 -29.172 -7.531 1 70.62 170 LYS A CA 1
ATOM 1351 C C . LYS A 1 170 ? 29.141 -28.172 -8.047 1 70.62 170 LYS A C 1
ATOM 1353 O O . LYS A 1 170 ? 28.531 -27.453 -7.258 1 70.62 170 LYS A O 1
ATOM 1358 N N . THR A 1 171 ? 28.859 -28.234 -9.266 1 68.69 171 THR A N 1
ATOM 1359 C CA . THR A 1 171 ? 27.953 -27.297 -9.898 1 68.69 171 THR A CA 1
ATOM 1360 C C . THR A 1 171 ? 26.5 -27.719 -9.68 1 68.69 171 THR A C 1
ATOM 1362 O O . THR A 1 171 ? 25.625 -26.875 -9.523 1 68.69 171 THR A O 1
ATOM 1365 N N . VAL A 1 172 ? 26.297 -28.969 -9.688 1 72.44 172 VAL A N 1
ATOM 1366 C CA . VAL A 1 172 ? 24.922 -29.469 -9.555 1 72.44 172 VAL A CA 1
ATOM 1367 C C . VAL A 1 172 ? 24.469 -29.375 -8.102 1 72.44 172 VAL A C 1
ATOM 1369 O O . VAL A 1 172 ? 23.297 -29.156 -7.824 1 72.44 172 VAL A O 1
ATOM 1372 N N . GLY A 1 173 ? 25.297 -29.203 -7.258 1 64.19 173 GLY A N 1
ATOM 1373 C CA . GLY A 1 173 ? 24.953 -29.078 -5.852 1 64.19 173 GLY A CA 1
ATOM 1374 C C . GLY A 1 173 ? 24.016 -30.172 -5.371 1 64.19 173 GLY A C 1
ATOM 1375 O O . GLY A 1 173 ? 22.953 -29.875 -4.797 1 64.19 173 GLY A O 1
ATOM 1376 N N . VAL A 1 174 ? 24.266 -31.359 -5.605 1 60.56 174 VAL A N 1
ATOM 1377 C CA . VAL A 1 174 ? 23.422 -32.5 -5.312 1 60.56 174 VAL A CA 1
ATOM 1378 C C . VAL A 1 174 ? 23.078 -32.531 -3.824 1 60.56 174 VAL A C 1
ATOM 1380 O O . VAL A 1 174 ? 21.984 -32.938 -3.439 1 60.56 174 VAL A O 1
ATOM 1383 N N . GLU A 1 175 ? 23.922 -32.031 -3.082 1 58.91 175 GLU A N 1
ATOM 1384 C CA . GLU A 1 175 ? 23.656 -32 -1.646 1 58.91 175 GLU A CA 1
ATOM 1385 C C . GLU A 1 175 ? 22.516 -31.062 -1.312 1 58.91 175 GLU A C 1
ATOM 1387 O O . GLU A 1 175 ? 21.75 -31.297 -0.387 1 58.91 175 GLU A O 1
ATOM 1392 N N . THR A 1 176 ? 22.516 -30.078 -2.113 1 57 176 THR A N 1
ATOM 1393 C CA . THR A 1 176 ? 21.5 -29.062 -1.863 1 57 176 THR A CA 1
ATOM 1394 C C . THR A 1 176 ? 20.109 -29.562 -2.285 1 57 176 THR A C 1
ATOM 1396 O O . THR A 1 176 ? 19.094 -29.141 -1.73 1 57 176 THR A O 1
ATOM 1399 N N . LEU A 1 177 ? 20.172 -30.344 -3.35 1 57.12 177 LEU A N 1
ATOM 1400 C CA . LEU A 1 177 ? 18.891 -30.875 -3.799 1 57.12 177 LEU A CA 1
ATOM 1401 C C . LEU A 1 177 ? 18.391 -31.953 -2.855 1 57.12 177 LEU A C 1
ATOM 1403 O O . LEU A 1 177 ? 17.328 -32.531 -3.082 1 57.12 177 LEU A O 1
ATOM 1407 N N . GLY A 1 178 ? 19.031 -31.969 -1.562 1 55.69 178 GLY A N 1
ATOM 1408 C CA . GLY A 1 178 ? 18.578 -32.844 -0.497 1 55.69 178 GLY A CA 1
ATOM 1409 C C . GLY A 1 178 ? 18.891 -34.312 -0.745 1 55.69 178 GLY A C 1
ATOM 1410 O O . GLY A 1 178 ? 18.188 -35.188 -0.253 1 55.69 178 GLY A O 1
ATOM 1411 N N . TRP A 1 179 ? 19.75 -34.625 -1.72 1 50.84 179 TRP A N 1
ATOM 1412 C CA . TRP A 1 179 ? 20.047 -36.062 -1.837 1 50.84 179 TRP A CA 1
ATOM 1413 C C . TRP A 1 179 ? 20.797 -36.562 -0.607 1 50.84 179 TRP A C 1
ATOM 1415 O O . TRP A 1 179 ? 21.828 -35.969 -0.222 1 50.84 179 TRP A O 1
ATOM 1425 N N . SER A 1 180 ? 20.062 -36.844 0.474 1 51.59 180 SER A N 1
ATOM 1426 C CA . SER A 1 180 ? 20.797 -37.719 1.395 1 51.59 180 SER A CA 1
ATOM 1427 C C . SER A 1 180 ? 20.219 -39.125 1.403 1 51.59 180 SER A C 1
ATOM 1429 O O . SER A 1 180 ? 19.016 -39.312 1.218 1 51.59 180 SER A O 1
ATOM 1431 N N . LYS A 1 181 ? 21.109 -40.188 1.274 1 47.94 181 LYS A N 1
ATOM 1432 C CA . LYS A 1 181 ? 20.703 -41.594 1.443 1 47.94 181 LYS A CA 1
ATOM 1433 C C . LYS A 1 181 ? 19.656 -41.719 2.537 1 47.94 181 LYS A C 1
ATOM 1435 O O . LYS A 1 181 ? 18.719 -42.531 2.414 1 47.94 181 LYS A O 1
ATOM 1440 N N . GLU A 1 182 ? 19.828 -41.125 3.547 1 46.38 182 GLU A N 1
ATOM 1441 C CA . GLU A 1 182 ? 18.969 -41.25 4.715 1 46.38 182 GLU A CA 1
ATOM 1442 C C . GLU A 1 182 ? 17.609 -40.594 4.465 1 46.38 182 GLU A C 1
ATOM 1444 O O . GLU A 1 182 ? 16.594 -41 5.043 1 46.38 182 GLU A O 1
ATOM 1449 N N . SER A 1 183 ? 17.625 -39.625 3.701 1 50.75 183 SER A N 1
ATOM 1450 C CA . SER A 1 183 ? 16.422 -38.781 3.594 1 50.75 183 SER A CA 1
ATOM 1451 C C . SER A 1 183 ? 15.367 -39.469 2.727 1 50.75 183 SER A C 1
ATOM 1453 O O . SER A 1 183 ? 14.227 -39 2.664 1 50.75 183 SER A O 1
ATOM 1455 N N . LEU A 1 184 ? 15.758 -40.344 1.802 1 50.16 184 LEU A N 1
ATOM 1456 C CA . LEU A 1 184 ? 14.828 -41.062 0.949 1 50.16 184 LEU A CA 1
ATOM 1457 C C . LEU A 1 184 ? 13.891 -41.938 1.785 1 50.16 184 LEU A C 1
ATOM 1459 O O . LEU A 1 184 ? 12.859 -42.406 1.294 1 50.16 184 LEU A O 1
ATOM 1463 N N . LYS A 1 185 ? 14.328 -42.469 2.949 1 47.62 185 LYS A N 1
ATOM 1464 C CA . LYS A 1 185 ? 13.508 -43.344 3.777 1 47.62 185 LYS A CA 1
ATOM 1465 C C . LYS A 1 185 ? 12.438 -42.562 4.523 1 47.62 185 LYS A C 1
ATOM 1467 O O . LYS A 1 185 ? 11.688 -43.125 5.324 1 47.62 185 LYS A O 1
ATOM 1472 N N . GLY A 1 186 ? 12.68 -41.281 4.789 1 44.53 186 GLY A N 1
ATOM 1473 C CA . GLY A 1 186 ? 11.93 -40.688 5.887 1 44.53 186 GLY A CA 1
ATOM 1474 C C . GLY A 1 186 ? 10.43 -40.844 5.727 1 44.53 186 GLY A C 1
ATOM 1475 O O . GLY A 1 186 ? 9.961 -41.438 4.754 1 44.53 186 GLY A O 1
ATOM 1476 N N . THR A 1 187 ? 9.633 -39.625 6.328 1 46.19 187 THR A N 1
ATOM 1477 C CA . THR A 1 187 ? 8.352 -39.562 7.027 1 46.19 187 THR A CA 1
ATOM 1478 C C . THR A 1 187 ? 7.203 -39.938 6.094 1 46.19 187 THR A C 1
ATOM 1480 O O . THR A 1 187 ? 7.227 -39.594 4.91 1 46.19 187 THR A O 1
ATOM 1483 N N . MET A 1 188 ? 6.434 -40.719 6.453 1 46.78 188 MET A N 1
ATOM 1484 C CA . MET A 1 188 ? 5.059 -41 6.059 1 46.78 188 MET A CA 1
ATOM 1485 C C . MET A 1 188 ? 4.316 -39.719 5.707 1 46.78 188 MET A C 1
ATOM 1487 O O . MET A 1 188 ? 4.387 -38.75 6.445 1 46.78 188 MET A O 1
ATOM 1491 N N . GLY A 1 189 ? 3.873 -39.594 4.492 1 59.84 189 GLY A N 1
ATOM 1492 C CA . GLY A 1 189 ? 2.947 -38.594 4.004 1 59.84 189 GLY A CA 1
ATOM 1493 C C . GLY A 1 189 ? 3.58 -37.625 3.023 1 59.84 189 GLY A C 1
ATOM 1494 O O . GLY A 1 189 ? 4.801 -37.594 2.859 1 59.84 189 GLY A O 1
ATOM 1495 N N . TYR A 1 190 ? 3.143 -37.156 1.901 1 63.78 190 TYR A N 1
ATOM 1496 C CA . TYR A 1 190 ? 3.566 -36.219 0.849 1 63.78 190 TYR A CA 1
ATOM 1497 C C . TYR A 1 190 ? 3.818 -34.844 1.408 1 63.78 190 TYR A C 1
ATOM 1499 O O . TYR A 1 190 ? 3.543 -33.844 0.743 1 63.78 190 TYR A O 1
ATOM 1507 N N . ALA A 1 191 ? 4.43 -34.906 2.693 1 68.44 191 ALA A N 1
ATOM 1508 C CA . ALA A 1 191 ? 4.715 -33.594 3.27 1 68.44 191 ALA A CA 1
ATOM 1509 C C . ALA A 1 191 ? 5.926 -32.938 2.6 1 68.44 191 ALA A C 1
ATOM 1511 O O . ALA A 1 191 ? 6.898 -33.625 2.275 1 68.44 191 ALA A O 1
ATOM 1512 N N . SER A 1 192 ? 5.832 -31.672 2.283 1 77.19 192 SER A N 1
ATOM 1513 C CA . SER A 1 192 ? 6.891 -30.922 1.612 1 77.19 192 SER A CA 1
ATOM 1514 C C . SER A 1 192 ? 7.68 -30.062 2.602 1 77.19 192 SER A C 1
ATOM 1516 O O . SER A 1 192 ? 7.152 -29.656 3.637 1 77.19 192 SER A O 1
ATOM 1518 N N . GLN A 1 193 ? 8.977 -30.047 2.412 1 83.62 193 GLN A N 1
ATOM 1519 C CA . GLN A 1 193 ? 9.883 -29.172 3.148 1 83.62 193 GLN A CA 1
ATOM 1520 C C . GLN A 1 193 ? 10.445 -28.078 2.242 1 83.62 193 GLN A C 1
ATOM 1522 O O . GLN A 1 193 ? 10.797 -28.344 1.092 1 83.62 193 GLN A O 1
ATOM 1527 N N . SER A 1 194 ? 10.406 -26.906 2.83 1 88.75 194 SER A N 1
ATOM 1528 C CA . SER A 1 194 ? 10.883 -25.781 2.043 1 88.75 194 SER A CA 1
ATOM 1529 C C . SER A 1 194 ? 12.266 -25.344 2.494 1 88.75 194 SER A C 1
ATOM 1531 O O . SER A 1 194 ? 12.602 -25.438 3.676 1 88.75 194 SER A O 1
ATOM 1533 N N . SER A 1 195 ? 13.086 -24.922 1.547 1 88.69 195 SER A N 1
ATOM 1534 C CA . SER A 1 195 ? 14.43 -24.406 1.816 1 88.69 195 SER A CA 1
ATOM 1535 C C . SER A 1 195 ? 14.891 -23.469 0.707 1 88.69 195 SER A C 1
ATOM 1537 O O . SER A 1 195 ? 14.289 -23.422 -0.369 1 88.69 195 SER A O 1
ATOM 1539 N N . ILE A 1 196 ? 15.906 -22.719 1.073 1 90.69 196 ILE A N 1
ATOM 1540 C CA . ILE A 1 196 ? 16.531 -21.859 0.074 1 90.69 196 ILE A CA 1
ATOM 1541 C C . ILE A 1 196 ? 17.922 -22.391 -0.278 1 90.69 196 ILE A C 1
ATOM 1543 O O . ILE A 1 196 ? 18.719 -22.688 0.61 1 90.69 196 ILE A O 1
ATOM 1547 N N . SER A 1 197 ? 18.094 -22.562 -1.525 1 89.25 197 SER A N 1
ATOM 1548 C CA . SER A 1 197 ? 19.391 -23.016 -2.008 1 89.25 197 SER A CA 1
ATOM 1549 C C . SER A 1 197 ? 19.688 -22.469 -3.4 1 89.25 197 SER A C 1
ATOM 1551 O O . SER A 1 197 ? 18.875 -21.734 -3.971 1 89.25 197 SER A O 1
ATOM 1553 N N . ILE A 1 198 ? 20.875 -22.797 -3.869 1 89.56 198 ILE A N 1
ATOM 1554 C CA . ILE A 1 198 ? 21.297 -22.312 -5.176 1 89.56 198 ILE A CA 1
ATOM 1555 C C . ILE A 1 198 ? 20.766 -23.219 -6.273 1 89.56 198 ILE A C 1
ATOM 1557 O O . ILE A 1 198 ? 20.781 -24.453 -6.137 1 89.56 198 ILE A O 1
ATOM 1561 N N . GLY A 1 199 ? 20.266 -22.594 -7.32 1 89.81 199 GLY A N 1
ATOM 1562 C CA . GLY A 1 199 ? 19.719 -23.344 -8.438 1 89.81 199 GLY A CA 1
ATOM 1563 C C . GLY A 1 199 ? 20.781 -23.828 -9.406 1 89.81 199 GLY A C 1
ATOM 1564 O O . GLY A 1 199 ? 21.984 -23.609 -9.188 1 89.81 199 GLY A O 1
ATOM 1565 N N . LEU A 1 200 ? 20.375 -24.484 -10.461 1 89.56 200 LEU A N 1
ATOM 1566 C CA . LEU A 1 200 ? 21.25 -25.109 -11.445 1 89.56 200 LEU A CA 1
ATOM 1567 C C . LEU A 1 200 ? 21.641 -24.109 -12.531 1 89.56 200 LEU A C 1
ATOM 1569 O O . LEU A 1 200 ? 22.562 -24.359 -13.312 1 89.56 200 LEU A O 1
ATOM 1573 N N . ASN A 1 201 ? 20.984 -23.031 -12.508 1 87.19 201 ASN A N 1
ATOM 1574 C CA . ASN A 1 201 ? 21.25 -22.062 -13.555 1 87.19 201 ASN A CA 1
ATOM 1575 C C . ASN A 1 201 ? 22.656 -21.5 -13.461 1 87.19 201 ASN A C 1
ATOM 1577 O O . ASN A 1 201 ? 23.266 -21.531 -12.391 1 87.19 201 ASN A O 1
ATOM 1581 N N . LYS A 1 202 ? 23.078 -20.938 -14.562 1 84.56 202 LYS A N 1
ATOM 1582 C CA . LYS A 1 202 ? 24.438 -20.422 -14.648 1 84.56 202 LYS A CA 1
ATOM 1583 C C . LYS A 1 202 ? 24.641 -19.234 -13.711 1 84.56 202 LYS A C 1
ATOM 1585 O O . LYS A 1 202 ? 25.734 -19.047 -13.172 1 84.56 202 LYS A O 1
ATOM 1590 N N . ALA A 1 203 ? 23.641 -18.5 -13.539 1 85.5 203 ALA A N 1
ATOM 1591 C CA . ALA A 1 203 ? 23.719 -17.328 -12.68 1 85.5 203 ALA A CA 1
ATOM 1592 C C . ALA A 1 203 ? 23.734 -17.719 -11.203 1 85.5 203 ALA A C 1
ATOM 1594 O O . ALA A 1 203 ? 23.984 -16.875 -10.336 1 85.5 203 ALA A O 1
ATOM 1595 N N . LYS A 1 204 ? 23.562 -18.922 -10.906 1 86.88 204 LYS A N 1
ATOM 1596 C CA . LYS A 1 204 ? 23.562 -19.438 -9.539 1 86.88 204 LYS A CA 1
ATOM 1597 C C . LYS A 1 204 ? 22.641 -18.609 -8.648 1 86.88 204 LYS A C 1
ATOM 1599 O O . LYS A 1 204 ? 23.031 -18.156 -7.574 1 86.88 204 LYS A O 1
ATOM 1604 N N . ARG A 1 205 ? 21.469 -18.531 -9.133 1 88.88 205 ARG A N 1
ATOM 1605 C CA . ARG A 1 205 ? 20.453 -17.781 -8.391 1 88.88 205 ARG A CA 1
ATOM 1606 C C . ARG A 1 205 ? 19.906 -18.594 -7.234 1 88.88 205 ARG A C 1
ATOM 1608 O O . ARG A 1 205 ? 19.812 -19.812 -7.32 1 88.88 205 ARG A O 1
ATOM 1615 N N . GLU A 1 206 ? 19.578 -17.844 -6.227 1 91.25 206 GLU A N 1
ATOM 1616 C CA . GLU A 1 206 ? 18.938 -18.5 -5.098 1 91.25 206 GLU A CA 1
ATOM 1617 C C . GLU A 1 206 ? 17.469 -18.828 -5.406 1 91.25 206 GLU A C 1
ATOM 1619 O O . GLU A 1 206 ? 16.734 -17.969 -5.918 1 91.25 206 GLU A O 1
ATOM 1624 N N . LEU A 1 207 ? 17.125 -20.109 -5.086 1 92.12 207 LEU A N 1
ATOM 1625 C CA . LEU A 1 207 ? 15.75 -20.547 -5.316 1 92.12 207 LEU A CA 1
ATOM 1626 C C . LEU A 1 207 ? 15.102 -21.016 -4.02 1 92.12 207 LEU A C 1
ATOM 1628 O O . LEU A 1 207 ? 15.789 -21.516 -3.123 1 92.12 207 LEU A O 1
ATOM 1632 N N . PHE A 1 208 ? 13.82 -20.781 -3.951 1 91.44 208 PHE A N 1
ATOM 1633 C CA . PHE A 1 208 ? 12.984 -21.469 -2.973 1 91.44 208 PHE A CA 1
ATOM 1634 C C . PHE A 1 208 ? 12.656 -22.875 -3.443 1 91.44 208 PHE A C 1
ATOM 1636 O O . PHE A 1 208 ? 12.078 -23.062 -4.516 1 91.44 208 PHE A O 1
ATOM 1643 N N . PHE A 1 209 ? 13.039 -23.875 -2.662 1 90.12 209 PHE A N 1
ATOM 1644 C CA . PHE A 1 209 ? 12.734 -25.25 -3.031 1 90.12 209 PHE A CA 1
ATOM 1645 C C . PHE A 1 209 ? 11.672 -25.828 -2.113 1 90.12 209 PHE A C 1
ATOM 1647 O O . PHE A 1 209 ? 11.734 -25.672 -0.893 1 90.12 209 PHE A O 1
ATOM 1654 N N . ASN A 1 210 ? 10.758 -26.359 -2.705 1 89.94 210 ASN A N 1
ATOM 1655 C CA . ASN A 1 210 ? 9.82 -27.234 -2.021 1 89.94 210 ASN A CA 1
ATOM 1656 C C . ASN A 1 210 ? 10.039 -28.688 -2.41 1 89.94 210 ASN A C 1
ATOM 1658 O O . ASN A 1 210 ? 9.906 -29.062 -3.58 1 89.94 210 ASN A O 1
ATOM 1662 N N . THR A 1 211 ? 10.367 -29.484 -1.417 1 89.56 211 THR A N 1
ATOM 1663 C CA . THR A 1 211 ? 10.711 -30.875 -1.684 1 89.56 211 THR A CA 1
ATOM 1664 C C . THR A 1 211 ? 9.711 -31.828 -1.014 1 89.56 211 THR A C 1
ATOM 1666 O O . THR A 1 211 ? 9.422 -31.688 0.177 1 89.56 211 THR A O 1
ATOM 1669 N N . ALA A 1 212 ? 9.211 -32.688 -1.825 1 88.81 212 ALA A N 1
ATOM 1670 C CA . ALA A 1 212 ? 8.266 -33.688 -1.334 1 88.81 212 ALA A CA 1
ATOM 1671 C C . ALA A 1 212 ? 8.805 -35.094 -1.562 1 88.81 212 ALA A C 1
ATOM 1673 O O . ALA A 1 212 ? 9.406 -35.375 -2.6 1 88.81 212 ALA A O 1
ATOM 1674 N N . THR A 1 213 ? 8.555 -35.969 -0.599 1 86.62 213 THR A N 1
ATOM 1675 C CA . THR A 1 213 ? 9.008 -37.344 -0.698 1 86.62 213 THR A CA 1
ATOM 1676 C C . THR A 1 213 ? 7.949 -38.219 -1.357 1 86.62 213 THR A C 1
ATOM 1678 O O . THR A 1 213 ? 6.754 -37.938 -1.262 1 86.62 213 THR A O 1
ATOM 1681 N N . MET A 1 214 ? 8.391 -39.219 -2.141 1 87.25 214 MET A N 1
ATOM 1682 C CA . MET A 1 214 ? 7.5 -40.125 -2.869 1 87.25 214 MET A CA 1
ATOM 1683 C C . MET A 1 214 ? 7.496 -41.5 -2.244 1 87.25 214 MET A C 1
ATOM 1685 O O . MET A 1 214 ? 7.656 -42.5 -2.947 1 87.25 214 MET A O 1
ATOM 1689 N N . ASP A 1 215 ? 7.32 -41.656 -0.971 1 79.62 215 ASP A N 1
ATOM 1690 C CA . ASP A 1 215 ? 7.176 -42.906 -0.257 1 79.62 215 ASP A CA 1
ATOM 1691 C C . ASP A 1 215 ? 8.227 -43.906 -0.707 1 79.62 215 ASP A C 1
ATOM 1693 O O . ASP A 1 215 ? 7.895 -45.031 -1.094 1 79.62 215 ASP A O 1
ATOM 1697 N N . GLY A 1 216 ? 9.438 -43.531 -0.781 1 77.75 216 GLY A N 1
ATOM 1698 C CA . GLY A 1 216 ? 10.547 -44.438 -1.049 1 77.75 216 GLY A CA 1
ATOM 1699 C C . GLY A 1 216 ? 10.945 -44.469 -2.512 1 77.75 216 GLY A C 1
ATOM 1700 O O . GLY A 1 216 ? 11.984 -45.031 -2.863 1 77.75 216 GLY A O 1
ATOM 1701 N N . ARG A 1 217 ? 10.219 -43.906 -3.408 1 85.19 217 ARG A N 1
ATOM 1702 C CA . ARG A 1 217 ? 10.492 -43.938 -4.84 1 85.19 217 ARG A CA 1
ATOM 1703 C C . ARG A 1 217 ? 11.422 -42.812 -5.242 1 85.19 217 ARG A C 1
ATOM 1705 O O . ARG A 1 217 ? 12.016 -42.812 -6.32 1 85.19 217 ARG A O 1
ATOM 1712 N N . GLY A 1 218 ? 11.5 -41.844 -4.359 1 87.06 218 GLY A N 1
ATOM 1713 C CA . GLY A 1 218 ? 12.328 -40.688 -4.66 1 87.06 218 GLY A CA 1
ATOM 1714 C C . GLY A 1 218 ? 11.812 -39.406 -4.031 1 87.06 218 GLY A C 1
ATOM 1715 O O . GLY A 1 218 ? 11.062 -39.469 -3.057 1 87.06 218 GLY A O 1
ATOM 1716 N N . LYS A 1 219 ? 12.398 -38.344 -4.496 1 87.56 219 LYS A N 1
ATOM 1717 C CA . LYS A 1 219 ? 12 -37 -4.059 1 87.56 219 LYS A CA 1
ATOM 1718 C C . LYS A 1 219 ? 11.773 -36.062 -5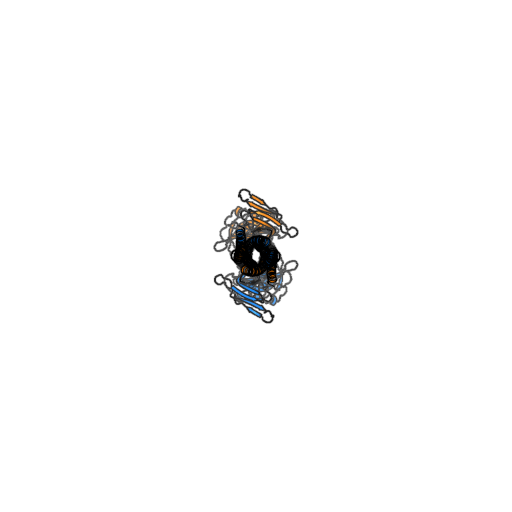.25 1 87.56 219 LYS A C 1
ATOM 1720 O O . LYS A 1 219 ? 12.438 -36.219 -6.277 1 87.56 219 LYS A O 1
ATOM 1725 N N . ILE A 1 220 ? 10.789 -35.281 -5.027 1 90.56 220 ILE A N 1
ATOM 1726 C CA . ILE A 1 220 ? 10.508 -34.25 -6.02 1 90.56 220 ILE A CA 1
ATOM 1727 C C . ILE A 1 220 ? 10.773 -32.875 -5.422 1 90.56 220 ILE A C 1
ATOM 1729 O O . ILE A 1 220 ? 10.398 -32.594 -4.277 1 90.56 220 ILE A O 1
ATOM 1733 N N . SER A 1 221 ? 11.438 -32.031 -6.176 1 91.06 221 SER A N 1
ATOM 1734 C CA . SER A 1 221 ? 11.711 -30.672 -5.727 1 91.06 221 SER A CA 1
ATOM 1735 C C . SER A 1 221 ? 11.289 -29.656 -6.781 1 91.06 221 SER A C 1
ATOM 1737 O O . SER A 1 221 ? 11.602 -29.812 -7.961 1 91.06 221 SER A O 1
ATOM 1739 N N . VAL A 1 222 ? 10.531 -28.75 -6.336 1 92.5 222 VAL A N 1
ATOM 1740 C CA . VAL A 1 222 ? 10.117 -27.625 -7.184 1 92.5 222 VAL A CA 1
ATOM 1741 C C . VAL A 1 222 ? 10.742 -26.328 -6.676 1 92.5 222 VAL A C 1
ATOM 1743 O O . VAL A 1 222 ? 10.617 -25.984 -5.5 1 92.5 222 VAL A O 1
ATOM 1746 N N . GLY A 1 223 ? 11.414 -25.609 -7.609 1 92.25 223 GLY A N 1
ATOM 1747 C CA . GLY A 1 223 ? 12.125 -24.406 -7.207 1 92.25 223 GLY A CA 1
ATOM 1748 C C . GLY A 1 223 ? 11.688 -23.172 -7.965 1 92.25 223 GLY A C 1
ATOM 1749 O O . GLY A 1 223 ? 11.477 -23.219 -9.18 1 92.25 223 GLY A O 1
ATOM 1750 N N . PHE A 1 224 ? 11.531 -22.078 -7.246 1 91.69 224 PHE A N 1
ATOM 1751 C CA . PHE A 1 224 ? 11.273 -20.781 -7.875 1 91.69 224 PHE A CA 1
ATOM 1752 C C . PHE A 1 224 ? 12.211 -19.719 -7.32 1 91.69 224 PHE A C 1
ATOM 1754 O O . PHE A 1 224 ? 12.664 -19.812 -6.18 1 91.69 224 PHE A O 1
ATOM 1761 N N . PRO A 1 225 ? 12.492 -18.703 -8.094 1 92.56 225 PRO A N 1
ATOM 1762 C CA . PRO A 1 225 ? 13.523 -17.734 -7.719 1 92.56 225 PRO A CA 1
ATOM 1763 C C . PRO A 1 225 ? 13.117 -16.875 -6.523 1 92.56 225 PRO A C 1
ATOM 1765 O O . PRO A 1 225 ? 11.961 -16.453 -6.43 1 92.56 225 PRO A O 1
ATOM 1768 N N . VAL A 1 226 ? 14.102 -16.625 -5.66 1 93.56 226 VAL A N 1
ATOM 1769 C CA . VAL A 1 226 ? 13.906 -15.742 -4.512 1 93.56 226 VAL A CA 1
ATOM 1770 C C . VAL A 1 226 ? 13.625 -14.32 -4.992 1 93.56 226 VAL A C 1
ATOM 1772 O O . VAL A 1 226 ? 12.898 -13.57 -4.332 1 93.56 226 VAL A O 1
ATOM 1775 N N . GLN A 1 227 ? 14.094 -14.023 -6.109 1 91.31 227 GLN A N 1
ATOM 1776 C CA . GLN A 1 227 ? 13.922 -12.695 -6.676 1 91.31 227 GLN A CA 1
ATOM 1777 C C . GLN A 1 227 ? 12.438 -12.375 -6.879 1 91.31 227 GLN A C 1
ATOM 1779 O O . GLN A 1 227 ? 12.031 -11.219 -6.766 1 91.31 227 GLN A O 1
ATOM 1784 N N . TYR A 1 228 ? 11.727 -13.344 -7.129 1 88.56 228 TYR A N 1
ATOM 1785 C CA . TYR A 1 228 ? 10.297 -13.133 -7.309 1 88.56 228 TYR A CA 1
ATOM 1786 C C . TYR A 1 228 ? 9.641 -12.664 -6.016 1 88.56 228 TYR A C 1
ATOM 1788 O O . TYR A 1 228 ? 8.766 -11.797 -6.031 1 88.56 228 TYR A O 1
ATOM 1796 N N . VAL A 1 229 ? 10.031 -13.219 -4.98 1 90.69 229 VAL A N 1
ATOM 1797 C CA . VAL A 1 229 ? 9.523 -12.812 -3.672 1 90.69 229 VAL A CA 1
ATOM 1798 C C . VAL A 1 229 ? 10.023 -11.406 -3.334 1 90.69 229 VAL A C 1
ATOM 1800 O O . VAL A 1 229 ? 9.242 -10.562 -2.889 1 90.69 229 VAL A O 1
ATOM 1803 N N . ASP A 1 230 ? 11.234 -11.172 -3.582 1 92.06 230 ASP A N 1
ATOM 1804 C CA . ASP A 1 230 ? 11.828 -9.867 -3.322 1 92.06 230 ASP A CA 1
ATOM 1805 C C . ASP A 1 230 ? 11.117 -8.773 -4.109 1 92.06 230 ASP A C 1
ATOM 1807 O O . ASP A 1 230 ? 10.82 -7.703 -3.564 1 92.06 230 ASP A O 1
ATOM 1811 N N . ASP A 1 231 ? 10.828 -9.055 -5.316 1 86.31 231 ASP A N 1
ATOM 1812 C CA . ASP A 1 231 ? 10.18 -8.078 -6.18 1 86.31 231 ASP A CA 1
ATOM 1813 C C . ASP A 1 231 ? 8.773 -7.754 -5.676 1 86.31 231 ASP A C 1
ATOM 1815 O O . ASP A 1 231 ? 8.344 -6.598 -5.73 1 86.31 231 ASP A O 1
ATOM 1819 N N . ARG A 1 232 ? 8.156 -8.719 -5.176 1 86.25 232 ARG A N 1
ATOM 1820 C CA . ARG A 1 232 ? 6.789 -8.523 -4.715 1 86.25 232 ARG A CA 1
ATOM 1821 C C . ARG A 1 232 ? 6.754 -7.668 -3.449 1 86.25 232 ARG A C 1
ATOM 1823 O O . ARG A 1 232 ? 5.914 -6.781 -3.314 1 86.25 232 ARG A O 1
ATOM 1830 N N . PHE A 1 233 ? 7.621 -7.906 -2.588 1 89.88 233 PHE A N 1
ATOM 1831 C CA . PHE A 1 233 ? 7.648 -7.137 -1.351 1 89.88 233 PHE A CA 1
ATOM 1832 C C . PHE A 1 233 ? 8.211 -5.742 -1.592 1 89.88 233 PHE A C 1
ATOM 1834 O O . PHE A 1 233 ? 7.801 -4.777 -0.945 1 89.88 233 PHE A O 1
ATOM 1841 N N . SER A 1 234 ? 9.086 -5.633 -2.504 1 82.69 234 SER A N 1
ATOM 1842 C CA . SER A 1 234 ? 9.672 -4.332 -2.807 1 82.69 234 SER A CA 1
ATOM 1843 C C . SER A 1 234 ? 8.664 -3.418 -3.494 1 82.69 234 SER A C 1
ATOM 1845 O O . SER A 1 234 ? 8.82 -2.195 -3.49 1 82.69 234 SER A O 1
ATOM 1847 N N . ALA A 1 235 ? 7.656 -4.023 -4.051 1 77.38 235 ALA A N 1
ATOM 1848 C CA . ALA A 1 235 ? 6.629 -3.24 -4.73 1 77.38 235 ALA A CA 1
ATOM 1849 C C . ALA A 1 235 ? 5.637 -2.654 -3.732 1 77.38 235 ALA A C 1
ATOM 1851 O O . ALA A 1 235 ? 4.887 -1.732 -4.062 1 77.38 235 ALA A O 1
ATOM 1852 N N . LEU A 1 236 ? 5.711 -3.131 -2.52 1 81.44 236 LEU A N 1
ATOM 1853 C CA . LEU A 1 236 ? 4.809 -2.621 -1.491 1 81.44 236 LEU A CA 1
ATOM 1854 C C . LEU A 1 236 ? 5.266 -1.252 -0.998 1 81.44 236 LEU A C 1
ATOM 1856 O O . LEU A 1 236 ? 6.457 -0.935 -1.048 1 81.44 236 LEU A O 1
ATOM 1860 N N . ASN A 1 237 ? 4.324 -0.437 -0.704 1 76.88 237 ASN A N 1
ATOM 1861 C CA . ASN A 1 237 ? 4.633 0.857 -0.105 1 76.88 237 ASN A CA 1
ATOM 1862 C C . ASN A 1 237 ? 4.691 0.772 1.417 1 76.88 237 ASN A C 1
ATOM 1864 O O . ASN A 1 237 ? 3.674 0.522 2.066 1 76.88 237 ASN A O 1
ATOM 1868 N N . PHE A 1 238 ? 5.883 1.076 1.944 1 82.31 238 PHE A N 1
ATOM 1869 C CA . PHE A 1 238 ? 6.062 0.984 3.389 1 82.31 238 PHE A CA 1
ATOM 1870 C C . PHE A 1 238 ? 6.035 2.367 4.027 1 82.31 238 PHE A C 1
ATOM 1872 O O . PHE A 1 238 ? 6.422 2.529 5.188 1 82.31 238 PHE A O 1
ATOM 1879 N N . TYR A 1 239 ? 5.707 3.324 3.314 1 72.69 239 TYR A N 1
ATOM 1880 C CA . TYR A 1 239 ? 5.5 4.676 3.822 1 72.69 239 TYR A CA 1
ATOM 1881 C C . TYR A 1 239 ? 6.762 5.199 4.5 1 72.69 239 TYR A C 1
ATOM 1883 O O . TYR A 1 239 ? 6.695 5.754 5.602 1 72.69 239 TYR A O 1
ATOM 1891 N N . GLY A 1 240 ? 7.867 4.953 3.896 1 74.88 240 GLY A N 1
ATOM 1892 C CA . GLY A 1 240 ? 9.125 5.445 4.434 1 74.88 240 GLY A CA 1
ATOM 1893 C C . GLY A 1 240 ? 9.789 4.473 5.391 1 74.88 240 GLY A C 1
ATOM 1894 O O . GLY A 1 240 ? 10.906 4.707 5.852 1 74.88 240 GLY A O 1
ATOM 1895 N N . ALA A 1 241 ? 9 3.416 5.699 1 85 241 ALA A N 1
ATOM 1896 C CA . ALA A 1 241 ? 9.617 2.393 6.543 1 85 241 ALA A CA 1
ATOM 1897 C C . ALA A 1 241 ? 10.508 1.468 5.723 1 85 241 ALA A C 1
ATOM 1899 O O . ALA A 1 241 ? 10.398 1.414 4.496 1 85 241 ALA A O 1
ATOM 1900 N N . ASP A 1 242 ? 11.469 0.892 6.422 1 91.06 242 ASP A N 1
ATOM 1901 C CA . ASP A 1 242 ? 12.352 -0.085 5.785 1 91.06 242 ASP A CA 1
ATOM 1902 C C . ASP A 1 242 ? 11.898 -1.511 6.09 1 91.06 242 ASP A C 1
ATOM 1904 O O . ASP A 1 242 ? 11.539 -1.828 7.227 1 91.06 242 ASP A O 1
ATOM 1908 N N . PHE A 1 243 ? 11.891 -2.248 5.086 1 94.44 243 PHE A N 1
ATOM 1909 C CA . PHE A 1 243 ? 11.43 -3.627 5.211 1 94.44 243 PHE A CA 1
ATOM 1910 C C . PHE A 1 243 ? 12.586 -4.602 5.016 1 94.44 243 PHE A C 1
ATOM 1912 O O . PHE A 1 243 ? 13.422 -4.41 4.137 1 94.44 243 PHE A O 1
ATOM 1919 N N . HIS A 1 244 ? 12.648 -5.613 5.906 1 95.38 244 HIS A N 1
ATOM 1920 C CA . HIS A 1 244 ? 13.633 -6.691 5.832 1 95.38 244 HIS A CA 1
ATOM 1921 C C . HIS A 1 244 ? 12.969 -8.047 6.039 1 95.38 244 HIS A C 1
ATOM 1923 O O . HIS A 1 244 ? 12.086 -8.195 6.891 1 95.38 244 HIS A O 1
ATOM 1929 N N . LEU A 1 245 ? 13.352 -8.977 5.238 1 95.81 245 LEU A N 1
ATOM 1930 C CA . LEU A 1 245 ? 12.828 -10.336 5.32 1 95.81 245 LEU A CA 1
ATOM 1931 C C . LEU A 1 245 ? 13.945 -11.359 5.227 1 95.81 245 LEU A C 1
ATOM 1933 O O . LEU A 1 245 ? 14.797 -11.281 4.34 1 95.81 245 LEU A O 1
ATOM 1937 N N . ALA A 1 246 ? 13.93 -12.273 6.168 1 95.19 246 ALA A N 1
ATOM 1938 C CA . ALA A 1 246 ? 14.938 -13.336 6.191 1 95.19 246 ALA A CA 1
ATOM 1939 C C . ALA A 1 246 ? 14.344 -14.648 6.684 1 95.19 246 ALA A C 1
ATOM 1941 O O . ALA A 1 246 ? 13.32 -14.648 7.371 1 95.19 246 ALA A O 1
ATOM 1942 N N . SER A 1 247 ? 14.977 -15.719 6.238 1 93.62 247 SER A N 1
ATOM 1943 C CA . SER A 1 247 ? 14.57 -17.016 6.762 1 93.62 247 SER A CA 1
ATOM 1944 C C . SER A 1 247 ? 14.992 -17.172 8.219 1 93.62 247 SER A C 1
ATOM 1946 O O . SER A 1 247 ? 15.82 -16.422 8.719 1 93.62 247 SER A O 1
ATOM 1948 N N . ASN A 1 248 ? 14.367 -18.094 8.844 1 90.75 248 ASN A N 1
ATOM 1949 C CA . ASN A 1 248 ? 14.656 -18.359 10.25 1 90.75 248 ASN A CA 1
ATOM 1950 C C . ASN A 1 248 ? 16.109 -18.75 10.461 1 90.75 248 ASN A C 1
ATOM 1952 O O . ASN A 1 248 ? 16.641 -18.656 11.57 1 90.75 248 ASN A O 1
ATOM 1956 N N . ASN A 1 249 ? 16.75 -19.219 9.383 1 87.06 249 ASN A N 1
ATOM 1957 C CA . ASN A 1 249 ? 18.156 -19.609 9.469 1 87.06 249 ASN A CA 1
ATOM 1958 C C . ASN A 1 249 ? 19.078 -18.469 9.086 1 87.06 249 ASN A C 1
ATOM 1960 O O . ASN A 1 249 ? 20.297 -18.641 9.008 1 87.06 249 ASN A O 1
ATOM 1964 N N . GLY A 1 250 ? 18.562 -17.359 8.773 1 89.56 250 GLY A N 1
ATOM 1965 C CA . GLY A 1 250 ? 19.391 -16.188 8.57 1 89.56 250 GLY A CA 1
ATOM 1966 C C . GLY A 1 250 ? 19.609 -15.852 7.109 1 89.56 250 GLY A C 1
ATOM 1967 O O . GLY A 1 250 ? 20.344 -14.914 6.781 1 89.56 250 GLY A O 1
ATOM 1968 N N . GLN A 1 251 ? 19.078 -16.562 6.281 1 91.19 251 GLN A N 1
ATOM 1969 C CA . GLN A 1 251 ? 19.219 -16.234 4.867 1 91.19 251 GLN A CA 1
ATOM 1970 C C . GLN A 1 251 ? 18.359 -15.031 4.484 1 91.19 251 GLN A C 1
ATOM 1972 O O . GLN A 1 251 ? 17.141 -15.062 4.652 1 91.19 251 GLN A O 1
ATOM 1977 N N . VAL A 1 252 ? 19 -14.078 3.893 1 93.69 252 VAL A N 1
ATOM 1978 C CA . VAL A 1 252 ? 18.312 -12.828 3.598 1 93.69 252 VAL A CA 1
ATOM 1979 C C . VAL A 1 252 ? 17.531 -12.961 2.295 1 93.69 252 VAL A C 1
ATOM 1981 O O . VAL A 1 252 ? 18.062 -13.406 1.279 1 93.69 252 VAL A O 1
ATOM 1984 N N . ILE A 1 253 ? 16.297 -12.68 2.324 1 94 253 ILE A N 1
ATOM 1985 C CA . ILE A 1 253 ? 15.438 -12.68 1.149 1 94 253 ILE A CA 1
ATOM 1986 C C . ILE A 1 253 ? 15.281 -11.25 0.625 1 94 253 ILE A C 1
ATOM 1988 O O . ILE A 1 253 ? 15.523 -10.992 -0.556 1 94 253 ILE A O 1
ATOM 1992 N N . VAL A 1 254 ? 14.867 -10.383 1.52 1 94.06 254 VAL A N 1
ATOM 1993 C CA . VAL A 1 254 ? 14.812 -8.953 1.237 1 94.06 254 VAL A CA 1
ATOM 1994 C C . VAL A 1 254 ? 15.75 -8.203 2.186 1 94.06 254 VAL A C 1
ATOM 1996 O O . VAL A 1 254 ? 15.617 -8.312 3.408 1 94.06 254 VAL A O 1
ATOM 1999 N N . ASP A 1 255 ? 16.578 -7.43 1.633 1 90.81 255 ASP A N 1
ATOM 2000 C CA . ASP A 1 255 ? 17.578 -6.75 2.451 1 90.81 255 ASP A CA 1
ATOM 2001 C C . ASP A 1 255 ? 17.094 -5.359 2.861 1 90.81 255 ASP A C 1
ATOM 2003 O O . ASP A 1 255 ? 16.25 -4.77 2.193 1 90.81 255 ASP A O 1
ATOM 2007 N N . THR A 1 256 ? 17.797 -4.953 4.008 1 86.31 256 THR A N 1
ATOM 2008 C CA . THR A 1 256 ? 17.484 -3.623 4.523 1 86.31 256 THR A CA 1
ATOM 2009 C C . THR A 1 256 ? 18.188 -2.549 3.705 1 86.31 256 THR A C 1
ATOM 2011 O O . THR A 1 256 ? 19.312 -2.756 3.242 1 86.31 256 THR A O 1
ATOM 2014 N N . LYS A 1 257 ? 17.484 -1.37 3.615 1 84.62 257 LYS A N 1
ATOM 2015 C CA . LYS A 1 257 ? 18.062 -0.247 2.883 1 84.62 257 LYS A CA 1
ATOM 2016 C C . LYS A 1 257 ? 18.625 0.803 3.838 1 84.62 257 LYS A C 1
ATOM 2018 O O . LYS A 1 257 ? 19.094 1.857 3.406 1 84.62 257 LYS A O 1
ATOM 2023 N N . ILE A 1 258 ? 18.578 0.456 5.082 1 85.94 258 ILE A N 1
ATOM 2024 C CA . ILE A 1 258 ? 19.125 1.367 6.078 1 85.94 258 ILE A CA 1
ATOM 2025 C C . ILE A 1 258 ? 20.656 1.378 5.973 1 85.94 258 ILE A C 1
ATOM 2027 O O . ILE A 1 258 ? 21.297 0.333 6.09 1 85.94 258 ILE A O 1
ATOM 2031 N N . PRO A 1 259 ? 21.125 2.551 5.766 1 83.5 259 PRO A N 1
ATOM 2032 C CA . PRO A 1 259 ? 22.578 2.621 5.586 1 83.5 259 PRO A CA 1
ATOM 2033 C C . PRO A 1 259 ? 23.344 2.117 6.801 1 83.5 259 PRO A C 1
ATOM 2035 O O . PRO A 1 259 ? 22.953 2.383 7.941 1 83.5 259 PRO A O 1
ATOM 2038 N N . HIS A 1 260 ? 24.391 1.367 6.574 1 82.25 260 HIS A N 1
ATOM 2039 C CA . HIS A 1 260 ? 25.328 0.886 7.574 1 82.25 260 HIS A CA 1
ATOM 2040 C C . HIS A 1 260 ? 24.641 0.017 8.617 1 82.25 260 HIS A C 1
ATOM 2042 O O . HIS A 1 260 ? 24.953 0.098 9.805 1 82.25 260 HIS A O 1
ATOM 2048 N N . THR A 1 261 ? 23.672 -0.609 8.234 1 87.38 261 THR A N 1
ATOM 2049 C CA . THR A 1 261 ? 22.938 -1.465 9.148 1 87.38 261 THR A CA 1
ATOM 2050 C C . THR A 1 261 ? 22.703 -2.844 8.539 1 87.38 261 THR A C 1
ATOM 2052 O O . THR A 1 261 ? 22.484 -2.965 7.328 1 87.38 261 THR A O 1
ATOM 2055 N N . SER A 1 262 ? 22.891 -3.832 9.32 1 89.81 262 SER A N 1
ATOM 2056 C CA . SER A 1 262 ? 22.562 -5.203 8.938 1 89.81 262 SER A CA 1
ATOM 2057 C C . SER A 1 262 ? 21.641 -5.859 9.953 1 89.81 262 SER A C 1
ATOM 2059 O O . SER A 1 262 ? 21.828 -5.711 11.156 1 89.81 262 SER A O 1
ATOM 2061 N N . ILE A 1 263 ? 20.688 -6.457 9.453 1 92.56 263 ILE A N 1
ATOM 2062 C CA . ILE A 1 263 ? 19.734 -7.145 10.32 1 92.56 263 ILE A CA 1
ATOM 2063 C C . ILE A 1 263 ? 20.031 -8.648 10.32 1 92.56 263 ILE A C 1
ATOM 2065 O O . ILE A 1 263 ? 20.109 -9.266 9.258 1 92.56 263 ILE A O 1
ATOM 2069 N N . ILE A 1 264 ? 20.172 -9.188 11.461 1 91.5 264 ILE A N 1
ATOM 2070 C CA . ILE A 1 264 ? 20.484 -10.602 11.617 1 91.5 264 ILE A CA 1
ATOM 2071 C C . ILE A 1 264 ? 19.297 -11.328 12.234 1 91.5 264 ILE A C 1
ATOM 2073 O O . ILE A 1 264 ? 18.797 -10.93 13.297 1 91.5 264 ILE A O 1
ATOM 2077 N N . VAL A 1 265 ? 18.891 -12.352 11.539 1 92.62 265 VAL A N 1
ATOM 2078 C CA . VAL A 1 265 ? 17.781 -13.164 12.023 1 92.62 265 VAL A CA 1
ATOM 2079 C C . VAL A 1 265 ? 18.281 -14.57 12.359 1 92.62 265 VAL A C 1
ATOM 2081 O O . VAL A 1 265 ? 19 -15.188 11.57 1 92.62 265 VAL A O 1
ATOM 2084 N N . TYR A 1 266 ? 17.922 -15.039 13.594 1 88.5 266 TYR A N 1
ATOM 2085 C CA . TYR A 1 266 ? 18.281 -16.391 13.977 1 88.5 266 TYR A CA 1
ATOM 2086 C C . TYR A 1 266 ? 17.25 -16.969 14.953 1 88.5 266 TYR A C 1
ATOM 2088 O O . TYR A 1 266 ? 17.016 -16.406 16.016 1 88.5 266 TYR A O 1
ATOM 2096 N N . ASN A 1 267 ? 16.734 -18.109 14.648 1 87.25 267 ASN A N 1
ATOM 2097 C CA . ASN A 1 267 ? 15.797 -18.859 15.492 1 87.25 267 ASN A CA 1
ATOM 2098 C C . ASN A 1 267 ? 14.664 -17.969 15.992 1 87.25 267 ASN A C 1
ATOM 2100 O O . ASN A 1 267 ? 14.391 -17.938 17.203 1 87.25 267 ASN A O 1
ATOM 2104 N N . GLY A 1 268 ? 14.164 -17.125 15.148 1 88.75 268 GLY A N 1
ATOM 2105 C CA . GLY A 1 268 ? 13.008 -16.312 15.477 1 88.75 268 GLY A CA 1
ATOM 2106 C C . GLY A 1 268 ? 13.367 -15.031 16.203 1 88.75 268 GLY A C 1
ATOM 2107 O O . GLY A 1 268 ? 12.484 -14.312 16.672 1 88.75 268 GLY A O 1
ATOM 2108 N N . THR A 1 269 ? 14.625 -14.805 16.344 1 91.75 269 THR A N 1
ATOM 2109 C CA . THR A 1 269 ? 15.094 -13.578 16.984 1 91.75 269 THR A CA 1
ATOM 2110 C C . THR A 1 269 ? 15.773 -12.664 15.977 1 91.75 269 THR A C 1
ATOM 2112 O O . THR A 1 269 ? 16.375 -13.133 15.008 1 91.75 269 THR A O 1
ATOM 2115 N N . VAL A 1 270 ? 15.633 -11.398 16.266 1 93.44 270 VAL A N 1
ATOM 2116 C CA . VAL A 1 270 ? 16.203 -10.414 15.352 1 93.44 270 VAL A CA 1
ATOM 2117 C C . VAL A 1 270 ? 17.188 -9.516 16.109 1 93.44 270 VAL A C 1
ATOM 2119 O O . VAL A 1 270 ? 16.922 -9.133 17.25 1 93.44 270 VAL A O 1
ATOM 2122 N N . SER A 1 271 ? 18.297 -9.289 15.523 1 92.69 271 SER A N 1
ATOM 2123 C CA . SER A 1 271 ? 19.297 -8.344 16.016 1 92.69 271 SER A CA 1
ATOM 2124 C C . SER A 1 271 ? 19.734 -7.391 14.914 1 92.69 271 SER A C 1
ATOM 2126 O O . SER A 1 271 ? 19.703 -7.742 13.727 1 92.69 271 SER A O 1
ATOM 2128 N N . VAL A 1 272 ? 20.031 -6.234 15.305 1 92.06 272 VAL A N 1
ATOM 2129 C CA . VAL A 1 272 ? 20.453 -5.223 14.344 1 92.06 272 VAL A CA 1
ATOM 2130 C C . VAL A 1 272 ? 21.906 -4.844 14.609 1 92.06 272 VAL A C 1
ATOM 2132 O O . VAL A 1 272 ? 22.266 -4.461 15.727 1 92.06 272 VAL A O 1
ATOM 2135 N N . GLN A 1 273 ? 22.641 -5.004 13.586 1 90 273 GLN A N 1
ATOM 2136 C CA . GLN A 1 273 ? 24.047 -4.605 13.633 1 90 273 GLN A CA 1
ATOM 2137 C C . GLN A 1 273 ? 24.281 -3.305 12.867 1 90 273 GLN A C 1
ATOM 2139 O O . GLN A 1 273 ? 23.812 -3.152 11.734 1 90 273 GLN A O 1
ATOM 2144 N N . PHE A 1 274 ? 24.844 -2.316 13.5 1 86.56 274 PHE A N 1
ATOM 2145 C CA . PHE A 1 274 ? 25.078 -1.036 12.844 1 86.56 274 PHE A CA 1
ATOM 2146 C C . PHE A 1 274 ? 26.438 -0.469 13.219 1 86.56 274 PHE A C 1
ATOM 2148 O O . PHE A 1 274 ? 27.016 -0.843 14.25 1 86.56 274 PHE A O 1
ATOM 2155 N N . LYS A 1 275 ? 26.953 0.239 12.164 1 77.94 275 LYS A N 1
ATOM 2156 C CA . LYS A 1 275 ? 28.25 0.865 12.383 1 77.94 275 LYS A CA 1
ATOM 2157 C C . LYS A 1 275 ? 28.109 2.207 13.094 1 77.94 275 LYS A C 1
ATOM 2159 O O . LYS A 1 275 ? 27.203 2.988 12.773 1 77.94 275 LYS A O 1
ATOM 2164 N N . ASN A 1 276 ? 28.859 2.344 14.18 1 65.94 276 ASN A N 1
ATOM 2165 C CA . ASN A 1 276 ? 28.828 3.602 14.914 1 65.94 276 ASN A CA 1
ATOM 2166 C C . ASN A 1 276 ? 29.344 4.762 14.062 1 65.94 276 ASN A C 1
ATOM 2168 O O . ASN A 1 276 ? 29.906 4.543 12.984 1 65.94 276 ASN A O 1
ATOM 2172 N N . LEU A 1 277 ? 29.031 6.051 14.422 1 60.22 277 LEU A N 1
ATOM 2173 C CA . LEU A 1 277 ? 29.375 7.289 13.727 1 60.22 277 LEU A CA 1
ATOM 2174 C C . LEU A 1 277 ? 30.828 7.285 13.297 1 60.22 277 LEU A C 1
ATOM 2176 O O . LEU A 1 277 ? 31.172 7.82 12.234 1 60.22 277 LEU A O 1
ATOM 2180 N N . ASN A 1 278 ? 31.641 6.742 14.031 1 56.41 278 ASN A N 1
ATOM 2181 C CA . ASN A 1 278 ? 33.062 6.785 13.711 1 56.41 278 ASN A CA 1
ATOM 2182 C C . ASN A 1 278 ? 33.5 5.57 12.891 1 56.41 278 ASN A C 1
ATOM 2184 O O . ASN A 1 278 ? 34.656 5.449 12.516 1 56.41 278 ASN A O 1
ATOM 2188 N N . GLY A 1 279 ? 32.562 4.742 12.359 1 59.44 279 GLY A N 1
ATOM 2189 C CA . GLY A 1 279 ? 32.781 3.633 11.453 1 59.44 279 GLY A CA 1
ATOM 2190 C C . GLY A 1 279 ? 33.562 2.49 12.102 1 59.44 279 GLY A C 1
ATOM 2191 O O . GLY A 1 279 ? 33.906 1.511 11.43 1 59.44 279 GLY A O 1
ATOM 2192 N N . SER A 1 280 ? 34.156 2.615 13.234 1 57.94 280 SER A N 1
ATOM 2193 C CA . SER A 1 280 ? 35.188 1.712 13.727 1 57.94 280 SER A CA 1
ATOM 2194 C C . SER A 1 280 ? 34.594 0.506 14.438 1 57.94 280 SER A C 1
ATOM 2196 O O . SER A 1 280 ? 35.156 -0.576 14.453 1 57.94 280 SER A O 1
ATOM 2198 N N . ARG A 1 281 ? 33.406 0.836 15.172 1 61.69 281 ARG A N 1
ATOM 2199 C CA . ARG A 1 281 ? 32.906 -0.307 15.93 1 61.69 281 ARG A CA 1
ATOM 2200 C C . ARG A 1 281 ? 31.5 -0.681 15.492 1 61.69 281 ARG A C 1
ATOM 2202 O O . ARG A 1 281 ? 30.672 0.196 15.211 1 61.69 281 ARG A O 1
ATOM 2209 N N . GLU A 1 282 ? 31.25 -2.039 15.195 1 74.94 282 GLU A N 1
ATOM 2210 C CA . GLU A 1 282 ? 29.938 -2.604 14.922 1 74.94 282 GLU A CA 1
ATOM 2211 C C . GLU A 1 282 ? 29.156 -2.873 16.219 1 74.94 282 GLU A C 1
ATOM 2213 O O . GLU A 1 282 ? 29.656 -3.559 17.109 1 74.94 282 GLU A O 1
ATOM 2218 N N . ASP A 1 283 ? 28.156 -2.049 16.453 1 76.12 283 ASP A N 1
ATOM 2219 C CA . ASP A 1 283 ? 27.312 -2.264 17.625 1 76.12 283 ASP A CA 1
ATOM 2220 C C . ASP A 1 283 ? 26.109 -3.15 17.266 1 76.12 283 ASP A C 1
ATOM 2222 O O . ASP A 1 283 ? 25.672 -3.184 16.109 1 76.12 283 ASP A O 1
ATOM 2226 N N . LEU A 1 284 ? 25.859 -4.012 18.172 1 76.69 284 LEU A N 1
ATOM 2227 C CA . LEU A 1 284 ? 24.703 -4.898 18.016 1 76.69 284 LEU A CA 1
ATOM 2228 C C . LEU A 1 284 ? 23.594 -4.527 18.984 1 76.69 284 LEU A C 1
ATOM 2230 O O . LEU A 1 284 ? 23.844 -4.352 20.188 1 76.69 284 LEU A O 1
ATOM 2234 N N . SER A 1 285 ? 22.547 -4.07 18.375 1 76.62 285 SER A N 1
ATOM 2235 C CA . SER A 1 285 ? 21.391 -3.797 19.203 1 76.62 285 SER A CA 1
ATOM 2236 C C . SER A 1 285 ? 20.203 -4.664 18.781 1 76.62 285 SER A C 1
ATOM 2238 O O . SER A 1 285 ? 20.109 -5.105 17.641 1 76.62 285 SER A O 1
ATOM 2240 N N . GLY A 1 286 ? 19.516 -4.984 19.734 1 72.12 286 GLY A N 1
ATOM 2241 C CA . GLY A 1 286 ? 18.344 -5.793 19.484 1 72.12 286 GLY A CA 1
ATOM 2242 C C . GLY A 1 286 ? 18.5 -7.238 19.906 1 72.12 286 GLY A C 1
ATOM 2243 O O . GLY A 1 286 ? 19.453 -7.578 20.625 1 72.12 286 GLY A O 1
ATOM 2244 N N . ASN A 1 287 ? 17.75 -8.203 20.188 1 78.5 287 ASN A N 1
ATOM 2245 C CA . ASN A 1 287 ? 17.547 -9.625 20.469 1 78.5 287 ASN A CA 1
ATOM 2246 C C . ASN A 1 287 ? 16.125 -9.922 20.906 1 78.5 287 ASN A C 1
ATOM 2248 O O . ASN A 1 287 ? 15.898 -10.438 22 1 78.5 287 ASN A O 1
ATOM 2252 N N . GLN A 1 288 ? 15.516 -9.469 20.016 1 86.94 288 GLN A N 1
ATOM 2253 C CA . GLN A 1 288 ? 14.094 -9.562 20.328 1 86.94 288 GLN A CA 1
ATOM 2254 C C . GLN A 1 288 ? 13.453 -10.766 19.656 1 86.94 288 GLN A C 1
ATOM 2256 O O . GLN A 1 288 ? 13.727 -11.047 18.484 1 86.94 288 GLN A O 1
ATOM 2261 N N . SER A 1 289 ? 12.711 -11.43 20.422 1 89.38 289 SER A N 1
ATOM 2262 C CA . SER A 1 289 ? 11.945 -12.539 19.875 1 89.38 289 SER A CA 1
ATOM 2263 C C . SER A 1 289 ? 10.789 -12.039 19.016 1 89.38 289 SER A C 1
ATOM 2265 O O . SER A 1 289 ? 10.094 -11.094 19.391 1 89.38 289 SER A O 1
ATOM 2267 N N . CYS A 1 290 ? 10.648 -12.594 17.859 1 89.94 290 CYS A N 1
ATOM 2268 C CA . CYS A 1 290 ? 9.625 -12.164 16.906 1 89.94 290 CYS A CA 1
ATOM 2269 C C . CYS A 1 290 ? 8.398 -13.07 16.984 1 89.94 290 CYS A C 1
ATOM 2271 O O . CYS A 1 290 ? 7.496 -12.953 16.156 1 89.94 290 CYS A O 1
ATOM 2273 N N . LYS A 1 291 ? 8.438 -13.938 17.938 1 85.38 291 LYS A N 1
ATOM 2274 C CA . LYS A 1 291 ? 7.246 -14.758 18.109 1 85.38 291 LYS A CA 1
ATOM 2275 C C . LYS A 1 291 ? 6.109 -13.945 18.734 1 85.38 291 LYS A C 1
ATOM 2277 O O . LYS A 1 291 ? 6.344 -13.102 19.609 1 85.38 291 LYS A O 1
ATOM 2282 N N . LEU A 1 292 ? 5.008 -14.164 18.109 1 76.75 292 LEU A N 1
ATOM 2283 C CA . LEU A 1 292 ? 3.859 -13.398 18.578 1 76.75 292 LEU A CA 1
ATOM 2284 C C . LEU A 1 292 ? 3.555 -13.727 20.047 1 76.75 292 LEU A C 1
ATOM 2286 O O . LEU A 1 292 ? 3.418 -14.898 20.406 1 76.75 292 LEU A O 1
ATOM 2290 N N . VAL A 1 293 ? 3.707 -12.719 20.812 1 70.5 293 VAL A N 1
ATOM 2291 C CA . VAL A 1 293 ? 3.324 -12.852 22.219 1 70.5 293 VAL A CA 1
ATOM 2292 C C . VAL A 1 293 ? 1.994 -12.141 22.469 1 70.5 293 VAL A C 1
ATOM 2294 O O . VAL A 1 293 ? 1.898 -10.922 22.312 1 70.5 293 VAL A O 1
ATOM 2297 N N . ASN A 1 294 ? 0.95 -12.898 22.844 1 67.75 294 ASN A N 1
ATOM 2298 C CA . ASN A 1 294 ? -0.382 -12.359 23.094 1 67.75 294 ASN A CA 1
ATOM 2299 C C . ASN A 1 294 ? -0.895 -11.555 21.906 1 67.75 294 ASN A C 1
ATOM 2301 O O . ASN A 1 294 ? -1.472 -10.477 22.078 1 67.75 294 ASN A O 1
ATOM 2305 N N . GLY A 1 295 ? -0.527 -11.891 20.703 1 72.06 295 GLY A N 1
ATOM 2306 C CA . GLY A 1 295 ? -1.024 -11.242 19.5 1 72.06 295 GLY A CA 1
ATOM 2307 C C . GLY A 1 295 ? -0.197 -10.039 19.094 1 72.06 295 GLY A C 1
ATOM 2308 O O . GLY A 1 295 ? -0.492 -9.391 18.078 1 72.06 295 GLY A O 1
ATOM 2309 N N . GLU A 1 296 ? 0.848 -9.742 19.938 1 80.19 296 GLU A N 1
ATOM 2310 C CA . GLU A 1 296 ? 1.646 -8.562 19.625 1 80.19 296 GLU A CA 1
ATOM 2311 C C . GLU A 1 296 ? 2.969 -8.945 18.969 1 80.19 296 GLU A C 1
ATOM 2313 O O . GLU A 1 296 ? 3.566 -9.969 19.312 1 80.19 296 GLU A O 1
ATOM 2318 N N . ARG A 1 297 ? 3.264 -8.086 18.047 1 88.75 297 ARG A N 1
ATOM 2319 C CA . ARG A 1 297 ? 4.52 -8.25 17.328 1 88.75 297 ARG A CA 1
ATOM 2320 C C . ARG A 1 297 ? 5.703 -7.797 18.172 1 88.75 297 ARG A C 1
ATOM 2322 O O . ARG A 1 297 ? 5.531 -7.066 19.156 1 88.75 297 ARG A O 1
ATOM 2329 N N . GLY A 1 298 ? 6.859 -8.359 17.906 1 90.06 298 GLY A N 1
ATOM 2330 C CA . GLY A 1 298 ? 8.07 -7.883 18.562 1 90.06 298 GLY A CA 1
ATOM 2331 C C . GLY A 1 298 ? 8.414 -6.453 18.203 1 90.06 298 GLY A C 1
ATOM 2332 O O . GLY A 1 298 ? 8.289 -6.047 17.047 1 90.06 298 GLY A O 1
ATOM 2333 N N . GLN A 1 299 ? 8.734 -5.715 19.281 1 90.06 299 GLN A N 1
ATOM 2334 C CA . GLN A 1 299 ? 9.094 -4.316 19.062 1 90.06 299 GLN A CA 1
ATOM 2335 C C . GLN A 1 299 ? 10.32 -3.924 19.875 1 90.06 299 GLN A C 1
ATOM 2337 O O . GLN A 1 299 ? 10.469 -4.359 21.016 1 90.06 299 GLN A O 1
ATOM 2342 N N . PHE A 1 300 ? 11.227 -3.145 19.25 1 89.12 300 PHE A N 1
ATOM 2343 C CA . PHE A 1 300 ? 12.375 -2.607 19.969 1 89.12 300 PHE A CA 1
ATOM 2344 C C . PHE A 1 300 ? 12.906 -1.353 19.281 1 89.12 300 PHE A C 1
ATOM 2346 O O . PHE A 1 300 ? 12.641 -1.131 18.094 1 89.12 300 PHE A O 1
ATOM 2353 N N . GLU A 1 301 ? 13.578 -0.576 20.047 1 89.06 301 GLU A N 1
ATOM 2354 C CA . GLU A 1 301 ? 14.086 0.693 19.531 1 89.06 301 GLU A CA 1
ATOM 2355 C C . GLU A 1 301 ? 15.609 0.676 19.438 1 89.06 301 GLU A C 1
ATOM 2357 O O . GLU A 1 301 ? 16.281 0.145 20.328 1 89.06 301 GLU A O 1
ATOM 2362 N N . VAL A 1 302 ? 16.016 1.206 18.297 1 87.19 302 VAL A N 1
ATOM 2363 C CA . VAL A 1 302 ? 17.453 1.304 18.078 1 87.19 302 VAL A CA 1
ATOM 2364 C C . VAL A 1 302 ? 17.812 2.715 17.625 1 87.19 302 VAL A C 1
ATOM 2366 O O . VAL A 1 302 ? 17.141 3.285 16.766 1 87.19 302 VAL A O 1
ATOM 2369 N N . LYS A 1 303 ? 18.844 3.23 18.25 1 84.81 303 LYS A N 1
ATOM 2370 C CA . LYS A 1 303 ? 19.359 4.527 17.828 1 84.81 303 LYS A CA 1
ATOM 2371 C C . LYS A 1 303 ? 20.547 4.359 16.891 1 84.81 303 LYS A C 1
ATOM 2373 O O . LYS A 1 303 ? 21.594 3.846 17.281 1 84.81 303 LYS A O 1
ATOM 2378 N N . ILE A 1 304 ? 20.234 4.676 15.695 1 81.75 304 ILE A N 1
ATOM 2379 C CA . ILE A 1 304 ? 21.281 4.609 14.695 1 81.75 304 ILE A CA 1
ATOM 2380 C C . ILE A 1 304 ? 21.75 6.02 14.336 1 81.75 304 ILE A C 1
ATOM 2382 O O . ILE A 1 304 ? 21 6.781 13.719 1 81.75 304 ILE A O 1
ATOM 2386 N N . LYS A 1 305 ? 22.859 6.406 14.695 1 78.31 305 LYS A N 1
ATOM 2387 C CA . LYS A 1 305 ? 23.406 7.75 14.539 1 78.31 305 LYS A CA 1
ATOM 2388 C C . LYS A 1 305 ? 22.516 8.789 15.203 1 78.31 305 LYS A C 1
ATOM 2390 O O . LYS A 1 305 ? 22.281 8.734 16.406 1 78.31 305 LYS A O 1
ATOM 2395 N N . GLU A 1 306 ? 21.906 9.672 14.375 1 74.44 306 GLU A N 1
ATOM 2396 C CA . GLU A 1 306 ? 21.078 10.727 14.953 1 74.44 306 GLU A CA 1
ATOM 2397 C C . GLU A 1 306 ? 19.594 10.414 14.797 1 74.44 306 GLU A C 1
ATOM 2399 O O . GLU A 1 306 ? 18.75 11.18 15.258 1 74.44 306 GLU A O 1
ATOM 2404 N N . ASN A 1 307 ? 19.438 9.133 14.297 1 79.56 307 ASN A N 1
ATOM 2405 C CA . ASN A 1 307 ? 18.047 8.797 14.047 1 79.56 307 ASN A CA 1
ATOM 2406 C C . ASN A 1 307 ? 17.578 7.652 14.938 1 79.56 307 ASN A C 1
ATOM 2408 O O . ASN A 1 307 ? 18.312 6.684 15.148 1 79.56 307 ASN A O 1
ATOM 2412 N N . ASN A 1 308 ? 16.469 7.848 15.477 1 84.5 308 ASN A N 1
ATOM 2413 C CA . ASN A 1 308 ? 15.844 6.781 16.25 1 84.5 308 ASN A CA 1
ATOM 2414 C C . ASN A 1 308 ? 14.898 5.949 15.391 1 84.5 308 ASN A C 1
ATOM 2416 O O . ASN A 1 308 ? 14.031 6.5 14.703 1 84.5 308 ASN A O 1
ATOM 2420 N N . PHE A 1 309 ? 15.164 4.609 15.445 1 87.94 309 PHE A N 1
ATOM 2421 C CA . PHE A 1 309 ? 14.312 3.705 14.68 1 87.94 309 PHE A CA 1
ATOM 2422 C C . PHE A 1 309 ? 13.531 2.785 15.609 1 87.94 309 PHE A C 1
ATOM 2424 O O . PHE A 1 309 ? 14.055 2.334 16.625 1 87.94 309 PHE A O 1
ATOM 2431 N N . VAL A 1 310 ? 12.312 2.551 15.281 1 88.5 310 VAL A N 1
ATOM 2432 C CA . VAL A 1 310 ? 11.508 1.535 15.953 1 88.5 310 VAL A CA 1
ATOM 2433 C C . VAL A 1 310 ? 11.344 0.324 15.039 1 88.5 310 VAL A C 1
ATOM 2435 O O . VAL A 1 310 ? 10.789 0.438 13.945 1 88.5 310 VAL A O 1
ATOM 2438 N N . PHE A 1 311 ? 11.82 -0.827 15.523 1 91.31 311 PHE A N 1
ATOM 2439 C CA . PHE A 1 311 ? 11.758 -2.059 14.75 1 91.31 311 PHE A CA 1
ATOM 2440 C C . PHE A 1 311 ? 10.586 -2.928 15.203 1 91.31 311 PHE A C 1
ATOM 2442 O O . PHE A 1 311 ? 10.367 -3.094 16.406 1 91.31 311 PHE A O 1
ATOM 2449 N N . TYR A 1 312 ? 9.875 -3.391 14.266 1 91.94 312 TYR A N 1
ATOM 2450 C CA . TYR A 1 312 ? 8.828 -4.387 14.492 1 91.94 312 TYR A CA 1
ATOM 2451 C C . TYR A 1 312 ? 9.156 -5.691 13.773 1 91.94 312 TYR A C 1
ATOM 2453 O O . TYR A 1 312 ? 9.617 -5.68 12.633 1 91.94 312 TYR A O 1
ATOM 2461 N N . CYS A 1 313 ? 8.992 -6.781 14.453 1 93.75 313 CYS A N 1
ATOM 2462 C CA . CYS A 1 313 ? 9.312 -8.055 13.812 1 93.75 313 CYS A CA 1
ATOM 2463 C C . CYS A 1 313 ? 8.25 -9.102 14.133 1 93.75 313 CYS A C 1
ATOM 2465 O O . CYS A 1 313 ? 7.582 -9.023 15.164 1 93.75 313 CYS A O 1
ATOM 2467 N N . SER A 1 314 ? 8.039 -10.031 13.273 1 94.19 314 SER A N 1
ATOM 2468 C CA . SER A 1 314 ? 7.102 -11.133 13.43 1 94.19 314 SER A CA 1
ATOM 2469 C C . SER A 1 314 ? 7.473 -12.312 12.531 1 94.19 314 SER A C 1
ATOM 2471 O O . SER A 1 314 ? 8.188 -12.141 11.539 1 94.19 314 SER A O 1
ATOM 2473 N N . VAL A 1 315 ? 6.992 -13.461 12.93 1 93.62 315 VAL A N 1
ATOM 2474 C CA . VAL A 1 315 ? 7.242 -14.672 12.148 1 93.62 315 VAL A CA 1
ATOM 2475 C C . VAL A 1 315 ? 6.176 -14.812 11.062 1 93.62 315 VAL A C 1
ATOM 2477 O O . VAL A 1 315 ? 4.996 -14.547 11.305 1 93.62 315 VAL A O 1
ATOM 2480 N N . ILE A 1 316 ? 6.684 -15.18 9.859 1 91.88 316 ILE A N 1
ATOM 2481 C CA . ILE A 1 316 ? 5.785 -15.375 8.727 1 91.88 316 ILE A CA 1
ATOM 2482 C C . ILE A 1 316 ? 6.242 -16.578 7.906 1 91.88 316 ILE A C 1
ATOM 2484 O O . ILE A 1 316 ? 7.383 -17.031 8.031 1 91.88 316 ILE A O 1
ATOM 2488 N N . GLU A 1 317 ? 5.25 -17.094 7.133 1 91.06 317 GLU A N 1
ATOM 2489 C CA . GLU A 1 317 ? 5.574 -18.234 6.27 1 91.06 317 GLU A CA 1
ATOM 2490 C C . GLU A 1 317 ? 5.543 -17.828 4.801 1 91.06 317 GLU A C 1
ATOM 2492 O O . GLU A 1 317 ? 4.551 -17.281 4.32 1 91.06 317 GLU A O 1
ATOM 2497 N N . ILE A 1 318 ? 6.688 -18.094 4.113 1 90.69 318 ILE A N 1
ATOM 2498 C CA . ILE A 1 318 ? 6.773 -17.859 2.678 1 90.69 318 ILE A CA 1
ATOM 2499 C C . ILE A 1 318 ? 6.953 -19.172 1.935 1 90.69 318 ILE A C 1
ATOM 2501 O O . ILE A 1 318 ? 8.008 -19.812 2.02 1 90.69 318 ILE A O 1
ATOM 2505 N N . ALA A 1 319 ? 5.977 -19.5 1.161 1 88 319 ALA A N 1
ATOM 2506 C CA . ALA A 1 319 ? 6.039 -20.734 0.385 1 88 319 ALA A CA 1
ATOM 2507 C C . ALA A 1 319 ? 6.445 -21.906 1.264 1 88 319 ALA A C 1
ATOM 2509 O O . ALA A 1 319 ? 7.328 -22.688 0.899 1 88 319 ALA A O 1
ATOM 2510 N N . GLY A 1 320 ? 5.977 -21.922 2.477 1 87.75 320 GLY A N 1
ATOM 2511 C CA . GLY A 1 320 ? 6.223 -23.031 3.387 1 87.75 320 GLY A CA 1
ATOM 2512 C C . GLY A 1 320 ? 7.457 -22.844 4.246 1 87.75 320 GLY A C 1
ATOM 2513 O O . GLY A 1 320 ? 7.723 -23.625 5.152 1 87.75 320 GLY A O 1
ATOM 2514 N N . LEU A 1 321 ? 8.234 -21.922 3.969 1 91 321 LEU A N 1
ATOM 2515 C CA . LEU A 1 321 ? 9.438 -21.641 4.746 1 91 321 LEU A CA 1
ATOM 2516 C C . LEU A 1 321 ? 9.141 -20.641 5.859 1 91 321 LEU A C 1
ATOM 2518 O O . LEU A 1 321 ? 8.641 -19.547 5.598 1 91 321 LEU A O 1
ATOM 2522 N N . GLU A 1 322 ? 9.531 -21.016 7.055 1 92.12 322 GLU A N 1
ATOM 2523 C CA . GLU A 1 322 ? 9.383 -20.078 8.164 1 92.12 322 GLU A CA 1
ATOM 2524 C C . GLU A 1 322 ? 10.391 -18.938 8.055 1 92.12 322 GLU A C 1
ATOM 2526 O O . GLU A 1 322 ? 11.602 -19.172 7.988 1 92.12 322 GLU A O 1
ATOM 2531 N N . SER A 1 323 ? 9.875 -17.797 7.988 1 94.25 323 SER A N 1
ATOM 2532 C CA . SER A 1 323 ? 10.695 -16.594 7.844 1 94.25 323 SER A CA 1
ATOM 2533 C C . SER A 1 323 ? 10.312 -15.531 8.867 1 94.25 323 SER A C 1
ATOM 2535 O O . SER A 1 323 ? 9.352 -15.703 9.617 1 94.25 323 SER A O 1
ATOM 2537 N N . VAL A 1 324 ? 11.211 -14.523 9.008 1 94.94 324 VAL A N 1
ATOM 2538 C CA . VAL A 1 324 ? 10.984 -13.398 9.906 1 94.94 324 VAL A CA 1
ATOM 2539 C C . VAL A 1 324 ? 11.102 -12.086 9.133 1 94.94 324 VAL A C 1
ATOM 2541 O O . VAL A 1 324 ? 12.047 -11.891 8.367 1 94.94 324 VAL A O 1
ATOM 2544 N N . TYR A 1 325 ? 10.07 -11.281 9.32 1 95.12 325 TYR A N 1
ATOM 2545 C CA . TYR A 1 325 ? 10.172 -9.961 8.711 1 95.12 325 TYR A CA 1
ATOM 2546 C C . TYR A 1 325 ? 10.367 -8.883 9.773 1 95.12 325 TYR A C 1
ATOM 2548 O O . TYR A 1 325 ? 9.961 -9.062 10.93 1 95.12 325 TYR A O 1
ATOM 2556 N N . THR A 1 326 ? 11.062 -7.84 9.391 1 94.5 326 THR A N 1
ATOM 2557 C CA . THR A 1 326 ? 11.297 -6.68 10.242 1 94.5 326 THR A CA 1
ATOM 2558 C C . THR A 1 326 ? 10.961 -5.391 9.5 1 94.5 326 THR A C 1
ATOM 2560 O O . THR A 1 326 ? 11.328 -5.223 8.336 1 94.5 326 THR A O 1
ATOM 2563 N N . VAL A 1 327 ? 10.203 -4.637 10.164 1 93.38 327 VAL A N 1
ATOM 2564 C CA . VAL A 1 327 ? 9.875 -3.316 9.633 1 93.38 327 VAL A CA 1
ATOM 2565 C C . VAL A 1 327 ? 10.43 -2.236 10.555 1 93.38 327 VAL A C 1
ATOM 2567 O O . VAL A 1 327 ? 10.188 -2.256 11.766 1 93.38 327 VAL A O 1
ATOM 2570 N N . ALA A 1 328 ? 11.172 -1.303 9.969 1 92.25 328 ALA A N 1
ATOM 2571 C CA . ALA A 1 328 ? 11.789 -0.238 10.75 1 92.25 328 ALA A CA 1
ATOM 2572 C C . ALA A 1 328 ? 11.195 1.122 10.398 1 92.25 328 ALA A C 1
ATOM 2574 O O . ALA A 1 328 ? 11.266 1.555 9.242 1 92.25 328 ALA A O 1
ATOM 2575 N N . PHE A 1 329 ? 10.594 1.744 11.383 1 86.81 329 PHE A N 1
ATOM 2576 C CA . PHE A 1 329 ? 10.055 3.088 11.211 1 86.81 329 PHE A CA 1
ATOM 2577 C C . PHE A 1 329 ? 10.992 4.129 11.812 1 86.81 329 PHE A C 1
ATOM 2579 O O . PHE A 1 329 ? 11.477 3.957 12.938 1 86.81 329 PHE A O 1
ATOM 2586 N N . SER A 1 330 ? 11.289 5.133 10.977 1 82.12 330 SER A N 1
ATOM 2587 C CA . SER A 1 330 ? 12.078 6.227 11.531 1 82.12 330 SER A CA 1
ATOM 2588 C C . SER A 1 330 ? 11.211 7.18 12.344 1 82.12 330 SER A C 1
ATOM 2590 O O . SER A 1 330 ? 10.062 7.438 11.984 1 82.12 330 SER A O 1
ATOM 2592 N N . ALA A 1 331 ? 11.664 7.535 13.516 1 68.25 331 ALA A N 1
ATOM 2593 C CA . ALA A 1 331 ? 10.922 8.484 14.336 1 68.25 331 ALA A CA 1
ATOM 2594 C C . ALA A 1 331 ? 10.656 9.781 13.578 1 68.25 331 ALA A C 1
ATOM 2596 O O . ALA A 1 331 ? 9.648 10.445 13.805 1 68.25 331 ALA A O 1
ATOM 2597 N N . GLN A 1 332 ? 11.617 10.148 12.711 1 59.28 332 GLN A N 1
ATOM 2598 C CA . GLN A 1 332 ? 11.477 11.391 11.961 1 59.28 332 GLN A CA 1
ATOM 2599 C C . GLN A 1 332 ? 10.531 11.219 10.781 1 59.28 332 GLN A C 1
ATOM 2601 O O . GLN A 1 332 ? 10.016 12.195 10.242 1 59.28 332 GLN A O 1
ATOM 2606 N N . GLY A 1 333 ? 10.32 10.141 10.484 1 55.25 333 GLY A N 1
ATOM 2607 C CA . GLY A 1 333 ? 9.695 9.938 9.18 1 55.25 333 GLY A CA 1
ATOM 2608 C C . GLY A 1 333 ? 8.195 10.164 9.195 1 55.25 333 GLY A C 1
ATOM 2609 O O . GLY A 1 333 ? 7.672 10.906 8.367 1 55.25 333 GLY A O 1
ATOM 2610 N N . MET A 1 334 ? 7.434 9.242 9.953 1 53 334 MET A N 1
ATOM 2611 C CA . MET A 1 334 ? 5.992 9.367 9.742 1 53 334 MET A CA 1
ATOM 2612 C C . MET A 1 334 ? 5.406 10.461 10.625 1 53 334 MET A C 1
ATOM 2614 O O . MET A 1 334 ? 5.406 10.344 11.852 1 53 334 MET A O 1
ATOM 2618 N N . GLY A 1 335 ? 5.156 11.711 10.133 1 59.75 335 GLY A N 1
ATOM 2619 C CA . GLY A 1 335 ? 4.355 12.742 10.758 1 59.75 335 GLY A CA 1
ATOM 2620 C C . GLY A 1 335 ? 5.164 13.672 11.648 1 59.75 335 GLY A C 1
ATOM 2621 O O . GLY A 1 335 ? 4.637 14.656 12.172 1 59.75 335 GLY A O 1
ATOM 2622 N N . SER A 1 336 ? 6.469 13.258 11.945 1 61.12 336 SER A N 1
ATOM 2623 C CA . SER A 1 336 ? 7.207 14.086 12.898 1 61.12 336 SER A CA 1
ATOM 2624 C C . SER A 1 336 ? 7.438 15.492 12.352 1 61.12 336 SER A C 1
ATOM 2626 O O . SER A 1 336 ? 7.363 16.469 13.094 1 61.12 336 SER A O 1
ATOM 2628 N N . ASN A 1 337 ? 7.637 15.516 11.172 1 61.25 337 ASN A N 1
ATOM 2629 C CA . ASN A 1 337 ? 7.836 16.828 10.57 1 61.25 337 ASN A CA 1
ATOM 2630 C C . ASN A 1 337 ? 6.574 17.688 10.672 1 61.25 337 ASN A C 1
ATOM 2632 O O . ASN A 1 337 ? 6.652 18.891 10.938 1 61.25 337 ASN A O 1
ATOM 2636 N N . VAL A 1 338 ? 5.535 16.984 10.492 1 62.81 338 VAL A N 1
ATOM 2637 C CA . VAL A 1 338 ? 4.27 17.719 10.586 1 62.81 338 VAL A CA 1
ATOM 2638 C C . VAL A 1 338 ? 4.039 18.172 12.023 1 62.81 338 VAL A C 1
ATOM 2640 O O . VAL A 1 338 ? 3.584 19.297 12.258 1 62.81 338 VAL A O 1
ATOM 2643 N N . LEU A 1 339 ? 4.5 17.328 12.852 1 64.75 339 LEU A N 1
ATOM 2644 C CA . LEU A 1 339 ? 4.332 17.688 14.258 1 64.75 339 LEU A CA 1
ATOM 2645 C C . LEU A 1 339 ? 5.289 18.797 14.656 1 64.75 339 LEU A C 1
ATOM 2647 O O . LEU A 1 339 ? 4.91 19.719 15.391 1 64.75 339 LEU A O 1
ATOM 2651 N N . ARG A 1 340 ? 6.48 18.797 14.18 1 70.88 340 ARG A N 1
ATOM 2652 C CA . ARG A 1 340 ? 7.461 19.844 14.484 1 70.88 340 ARG A CA 1
ATOM 2653 C C . ARG A 1 340 ? 7.023 21.188 13.93 1 70.88 340 ARG A C 1
ATOM 2655 O O . ARG A 1 340 ? 7.121 22.203 14.609 1 70.88 340 ARG A O 1
ATOM 2662 N N . GLN A 1 341 ? 6.543 21.156 12.75 1 66.62 341 GLN A N 1
ATOM 2663 C CA . GLN A 1 341 ? 6.086 22.406 12.148 1 66.62 341 GLN A CA 1
ATOM 2664 C C . GLN A 1 341 ? 4.863 22.953 12.875 1 66.62 341 GLN A C 1
ATOM 2666 O O . GLN A 1 341 ? 4.746 24.156 13.07 1 66.62 341 GLN A O 1
ATOM 2671 N N . SER A 1 342 ? 4.074 22.016 13.227 1 70.06 342 SER A N 1
ATOM 2672 C CA . SER A 1 342 ? 2.902 22.453 13.977 1 70.06 342 SER A CA 1
ATOM 2673 C C . SER A 1 342 ? 3.295 23 15.344 1 70.06 342 SER A C 1
ATOM 2675 O O . SER A 1 342 ? 2.707 23.969 15.828 1 70.06 342 SER A O 1
ATOM 2677 N N . ALA A 1 343 ? 4.301 22.438 15.883 1 71.62 343 ALA A N 1
ATOM 2678 C CA . ALA A 1 343 ? 4.785 22.906 17.172 1 71.62 343 ALA A CA 1
ATOM 2679 C C . ALA A 1 343 ? 5.43 24.297 17.031 1 71.62 343 ALA A C 1
ATOM 2681 O O . ALA A 1 343 ? 5.223 25.172 17.875 1 71.62 343 ALA A O 1
ATOM 2682 N N . GLN A 1 344 ? 6.234 24.516 16.047 1 73.19 344 GLN A N 1
ATOM 2683 C CA . GLN A 1 344 ? 6.855 25.828 15.805 1 73.19 344 GLN A CA 1
ATOM 2684 C C . GLN A 1 344 ? 5.801 26.891 15.539 1 73.19 344 GLN A C 1
ATOM 2686 O O . GLN A 1 344 ? 5.906 28.016 16.047 1 73.19 344 GLN A O 1
ATOM 2691 N N . ALA A 1 345 ? 4.879 26.469 14.703 1 70.06 345 ALA A N 1
ATOM 2692 C CA . ALA A 1 345 ? 3.789 27.406 14.453 1 70.06 345 ALA A CA 1
ATOM 2693 C C . ALA A 1 345 ? 3.053 27.75 15.742 1 70.06 345 ALA A C 1
ATOM 2695 O O . ALA A 1 345 ? 2.693 28.906 15.961 1 70.06 345 ALA A O 1
ATOM 2696 N N . TYR A 1 346 ? 2.904 26.859 16.625 1 74 346 TYR A N 1
ATOM 2697 C CA . TYR A 1 346 ? 2.248 27.109 17.906 1 74 346 TYR A CA 1
ATOM 2698 C C . TYR A 1 346 ? 3.096 28.016 18.781 1 74 346 TYR A C 1
ATOM 2700 O O . TYR A 1 346 ? 2.57 28.906 19.453 1 74 346 TYR A O 1
ATOM 2708 N N . LEU A 1 347 ? 4.363 27.797 18.781 1 75.81 347 LEU A N 1
ATOM 2709 C CA . LEU A 1 347 ? 5.254 28.625 19.578 1 75.81 347 LEU A CA 1
ATOM 2710 C C . LEU A 1 347 ? 5.211 30.078 19.109 1 75.81 347 LEU A C 1
ATOM 2712 O O . LEU A 1 347 ? 5.203 31 19.922 1 75.81 347 LEU A O 1
ATOM 2716 N N . LEU A 1 348 ? 5.16 30.203 17.844 1 72.5 348 LEU A N 1
ATOM 2717 C CA . LEU A 1 348 ? 5.074 31.547 17.297 1 72.5 348 LEU A CA 1
ATOM 2718 C C . LEU A 1 348 ? 3.744 32.188 17.672 1 72.5 348 LEU A C 1
ATOM 2720 O O . LEU A 1 348 ? 3.691 33.406 17.953 1 72.5 348 LEU A O 1
ATOM 2724 N N . LEU A 1 349 ? 2.73 31.375 17.719 1 72.88 349 LEU A N 1
ATOM 2725 C CA . LEU A 1 349 ? 1.415 31.875 18.094 1 72.88 349 LEU A CA 1
ATOM 2726 C C . LEU A 1 349 ? 1.402 32.281 19.562 1 72.88 349 LEU A C 1
ATOM 2728 O O . LEU A 1 349 ? 0.836 33.344 19.922 1 72.88 349 LEU A O 1
ATOM 2732 N N . VAL A 1 350 ? 2.031 31.531 20.375 1 74.19 350 VAL A N 1
ATOM 2733 C CA . VAL A 1 350 ? 2.131 31.844 21.797 1 74.19 350 VAL A CA 1
ATOM 2734 C C . VAL A 1 350 ? 2.92 33.156 21.984 1 74.19 350 VAL A C 1
ATOM 2736 O O . VAL A 1 350 ? 2.539 34 22.781 1 74.19 350 VAL A O 1
ATOM 2739 N N . PHE A 1 351 ? 3.953 33.281 21.219 1 72.56 351 PHE A N 1
ATOM 2740 C CA . PHE A 1 351 ? 4.77 34.5 21.312 1 72.56 351 PHE A CA 1
ATOM 2741 C C . PHE A 1 351 ? 3.965 35.719 20.891 1 72.56 351 PHE A C 1
ATOM 2743 O O . PHE A 1 351 ? 4.035 36.75 21.547 1 72.56 351 PHE A O 1
ATOM 2750 N N . LEU A 1 352 ? 3.211 35.531 19.844 1 72.25 352 LEU A N 1
ATOM 2751 C CA . LEU A 1 352 ? 2.377 36.625 19.391 1 72.25 352 LEU A CA 1
ATOM 2752 C C . LEU A 1 352 ? 1.323 37 20.438 1 72.25 352 LEU A C 1
ATOM 2754 O O . LEU A 1 352 ? 1.047 38.188 20.656 1 72.25 352 LEU A O 1
ATOM 2758 N N . PHE A 1 353 ? 0.786 36 21.031 1 73.25 353 PHE A N 1
ATOM 2759 C CA . PHE A 1 353 ? -0.212 36.219 22.078 1 73.25 353 PHE A CA 1
ATOM 2760 C C . PHE A 1 353 ? 0.391 36.969 23.266 1 73.25 353 PHE A C 1
ATOM 2762 O O . PHE A 1 353 ? -0.228 37.875 23.797 1 73.25 353 PHE A O 1
ATOM 2769 N N . VAL A 1 354 ? 1.533 36.625 23.672 1 73 354 VAL A N 1
ATOM 2770 C CA . VAL A 1 354 ? 2.205 37.281 24.781 1 73 354 VAL A CA 1
ATOM 2771 C C . VAL A 1 354 ? 2.465 38.75 24.438 1 73 354 VAL A C 1
ATOM 2773 O O . VAL A 1 354 ? 2.279 39.625 25.266 1 73 354 VAL A O 1
ATOM 2776 N N . ILE A 1 355 ? 2.83 38.969 23.234 1 69.69 355 ILE A N 1
ATOM 2777 C CA . ILE A 1 355 ? 3.092 40.344 22.797 1 69.69 355 ILE A CA 1
ATOM 2778 C C . ILE A 1 355 ? 1.807 41.156 22.875 1 69.69 355 ILE A C 1
ATOM 2780 O O . ILE A 1 355 ? 1.824 42.312 23.312 1 69.69 355 ILE A O 1
ATOM 2784 N N . VAL A 1 356 ? 0.707 40.531 22.469 1 72.31 356 VAL A N 1
ATOM 2785 C CA . VAL A 1 356 ? -0.572 41.219 22.5 1 72.31 356 VAL A CA 1
ATOM 2786 C C . VAL A 1 356 ? -0.954 41.562 23.938 1 72.31 356 VAL A C 1
ATOM 2788 O O . VAL A 1 356 ? -1.374 42.656 24.25 1 72.31 356 VAL A O 1
ATOM 2791 N N . VAL A 1 357 ? -0.751 40.625 24.891 1 71.81 357 VAL A N 1
ATOM 2792 C CA . VAL A 1 357 ? -1.121 40.812 26.281 1 71.81 357 VAL A CA 1
ATOM 2793 C C . VAL A 1 357 ? -0.237 41.875 26.922 1 71.81 357 VAL A C 1
ATOM 2795 O O . VAL A 1 357 ? -0.728 42.75 27.641 1 71.81 357 VAL A O 1
ATOM 2798 N N . VAL A 1 358 ? 1.02 41.906 26.625 1 70.81 358 VAL A N 1
ATOM 2799 C CA . VAL A 1 358 ? 1.957 42.875 27.188 1 70.81 358 VAL A CA 1
ATOM 2800 C C . VAL A 1 358 ? 1.648 44.281 26.656 1 70.81 358 VAL A C 1
ATOM 2802 O O . VAL A 1 358 ? 1.661 45.25 27.406 1 70.81 358 VAL A O 1
ATOM 2805 N N . SER A 1 359 ? 1.33 44.281 25.375 1 70 359 SER A N 1
ATOM 2806 C CA . SER A 1 359 ? 1.006 45.562 24.766 1 70 359 SER A CA 1
ATOM 2807 C C . SER A 1 359 ? -0.276 46.125 25.359 1 70 359 SER A C 1
ATOM 2809 O O . SER A 1 359 ? -0.35 47.344 25.641 1 70 359 SER A O 1
ATOM 2811 N N . LEU A 1 360 ? -1.187 45.312 25.609 1 70.38 360 LEU A N 1
ATOM 2812 C CA . LEU A 1 360 ? -2.449 45.781 26.188 1 70.38 360 LEU A CA 1
ATOM 2813 C C . LEU A 1 360 ? -2.258 46.219 27.625 1 70.38 360 LEU A C 1
ATOM 2815 O O . LEU A 1 360 ? -2.814 47.25 28.047 1 70.38 360 LEU A O 1
ATOM 2819 N N . CYS A 1 361 ? -1.476 45.531 28.391 1 70.06 361 CYS A N 1
ATOM 2820 C CA . CYS A 1 361 ? -1.197 45.906 29.781 1 70.06 361 CYS A CA 1
ATOM 2821 C C . CYS A 1 361 ? -0.443 47.219 29.844 1 70.06 361 CYS A C 1
ATOM 2823 O O . CYS A 1 361 ? -0.77 48.094 30.656 1 70.06 361 CYS A O 1
ATOM 2825 N N . ALA A 1 362 ? 0.541 47.344 29.016 1 71 362 ALA A N 1
ATOM 2826 C CA . ALA A 1 362 ? 1.305 48.594 28.953 1 71 362 ALA A CA 1
ATOM 2827 C C . ALA A 1 362 ? 0.41 49.781 28.578 1 71 362 ALA A C 1
ATOM 2829 O O . ALA A 1 362 ? 0.523 50.844 29.156 1 71 362 ALA A O 1
ATOM 2830 N N . PHE A 1 363 ? -0.518 49.469 27.75 1 70.62 363 PHE A N 1
ATOM 2831 C CA . PHE A 1 363 ? -1.452 50.5 27.312 1 70.62 363 PHE A CA 1
ATOM 2832 C C . PHE A 1 363 ? -2.33 50.969 28.469 1 70.62 363 PHE A C 1
ATOM 2834 O O . PHE A 1 363 ? -2.514 52.156 28.688 1 70.62 363 PHE A O 1
ATOM 2841 N N . ILE A 1 364 ? -2.771 50.062 29.25 1 71.06 364 ILE A N 1
ATOM 2842 C CA . ILE A 1 364 ? -3.643 50.375 30.375 1 71.06 364 ILE A CA 1
ATOM 2843 C C . ILE A 1 364 ? -2.877 51.188 31.406 1 71.06 364 ILE A C 1
ATOM 2845 O O . ILE A 1 364 ? -3.396 52.188 31.938 1 71.06 364 ILE A O 1
ATOM 2849 N N . ILE A 1 365 ? -1.672 50.969 31.688 1 76.12 365 ILE A N 1
ATOM 2850 C CA . ILE A 1 365 ? -0.861 51.656 32.688 1 76.12 365 ILE A CA 1
ATOM 2851 C C . ILE A 1 365 ? -0.582 53.094 32.219 1 76.12 365 ILE A C 1
ATOM 2853 O O . ILE A 1 365 ? -0.684 54.031 33 1 76.12 365 ILE A O 1
ATOM 2857 N N . ILE A 1 366 ? -0.321 53.219 30.922 1 74.31 366 ILE A N 1
ATOM 2858 C CA . ILE A 1 366 ? 0.028 54.531 30.391 1 74.31 366 ILE A CA 1
ATOM 2859 C C . ILE A 1 366 ? -1.196 55.438 30.438 1 74.31 366 ILE A C 1
ATOM 2861 O O . ILE A 1 366 ? -1.094 56.625 30.812 1 74.31 366 ILE A O 1
ATOM 2865 N N . VAL A 1 367 ? -2.363 54.844 30.125 1 71.12 367 VAL A N 1
ATOM 2866 C CA . VAL A 1 367 ? -3.594 55.625 30.125 1 71.12 367 VAL A CA 1
ATOM 2867 C C . VAL A 1 367 ? -3.943 56.031 31.562 1 71.12 367 VAL A C 1
ATOM 2869 O O . VAL A 1 367 ? -4.375 57.156 31.797 1 71.12 367 VAL A O 1
ATOM 2872 N N . PHE A 1 368 ? -3.629 55.156 32.5 1 73.06 368 PHE A N 1
ATOM 2873 C CA . PHE A 1 368 ? -3.922 55.438 33.906 1 73.06 368 PHE A CA 1
ATOM 2874 C C . PHE A 1 368 ? -2.984 56.531 34.438 1 73.06 368 PHE A C 1
ATOM 2876 O O . PHE A 1 368 ? -3.414 57.438 35.156 1 73.06 368 PHE A O 1
ATOM 2883 N N . LYS A 1 369 ? -1.787 56.5 34.062 1 75 369 LYS A N 1
ATOM 2884 C CA . LYS A 1 369 ? -0.814 57.5 34.5 1 75 369 LYS A CA 1
ATOM 2885 C C . LYS A 1 369 ? -1.11 58.875 33.906 1 75 369 LYS A C 1
ATOM 2887 O O . LYS A 1 369 ? -1.009 59.875 34.594 1 75 369 LYS A O 1
ATOM 2892 N N . ALA A 1 370 ? -1.536 58.812 32.688 1 72.94 370 ALA A N 1
ATOM 2893 C CA . ALA A 1 370 ? -1.879 60.062 32.031 1 72.94 370 ALA A CA 1
ATOM 2894 C C . ALA A 1 370 ? -3.123 60.688 32.656 1 72.94 370 ALA A C 1
ATOM 2896 O O . ALA A 1 370 ? -3.186 61.906 32.844 1 72.94 370 ALA A O 1
ATOM 2897 N N . ALA A 1 371 ? -4.012 59.844 33.031 1 73.44 371 ALA A N 1
ATOM 2898 C CA . ALA A 1 371 ? -5.23 60.344 33.656 1 73.44 371 ALA A CA 1
ATOM 2899 C C . ALA A 1 371 ? -4.938 60.906 35.031 1 73.44 371 ALA A C 1
ATOM 2901 O O . ALA A 1 371 ? -5.492 61.969 35.406 1 73.44 371 ALA A O 1
ATOM 2902 N N . LYS A 1 372 ? -4.066 60.469 35.719 1 79.12 372 LYS A N 1
ATOM 2903 C CA . LYS A 1 372 ? -3.689 60.938 37.062 1 79.12 372 LYS A CA 1
ATOM 2904 C C . LYS A 1 372 ? -2.973 62.281 36.938 1 79.12 372 LYS A C 1
ATOM 2906 O O . LYS A 1 372 ? -3.244 63.219 37.719 1 79.12 372 LYS A O 1
ATOM 2911 N N . ARG A 1 373 ? -2.17 62.344 35.938 1 78 373 ARG A N 1
ATOM 2912 C CA . ARG A 1 373 ? -1.435 63.594 35.75 1 78 373 ARG A CA 1
ATOM 2913 C C . ARG A 1 373 ? -2.373 64.75 35.375 1 78 373 ARG A C 1
ATOM 2915 O O . ARG A 1 373 ? -2.221 65.875 35.812 1 78 373 ARG A O 1
ATOM 2922 N N . GLU A 1 374 ? -3.283 64.375 34.594 1 77.56 374 GLU A N 1
ATOM 2923 C CA . GLU A 1 374 ? -4.27 65.375 34.188 1 77.56 374 GLU A CA 1
ATOM 2924 C C . GLU A 1 374 ? -5.098 65.875 35.375 1 77.56 374 GLU A C 1
ATOM 2926 O O . GLU A 1 374 ? -5.375 67.062 35.5 1 77.56 374 GLU A O 1
ATOM 2931 N N . MET A 1 375 ? -5.375 65 36.25 1 80.31 375 MET A N 1
ATOM 2932 C CA . MET A 1 375 ? -6.172 65.375 37.406 1 80.31 375 MET A CA 1
ATOM 2933 C C . MET A 1 375 ? -5.387 66.25 38.344 1 80.31 375 MET A C 1
ATOM 2935 O O . MET A 1 375 ? -5.934 67.25 38.906 1 80.31 375 MET A O 1
ATOM 2939 N N . PHE A 1 376 ? -4.145 66.062 38.406 1 83.44 376 PHE A N 1
ATOM 2940 C CA . PHE A 1 376 ? -3.303 66.875 39.281 1 83.44 376 PHE A CA 1
ATOM 2941 C C . PHE A 1 376 ? -3.131 68.25 38.688 1 83.44 376 PHE A C 1
ATOM 2943 O O . PHE A 1 376 ? -3.176 69.25 39.438 1 83.44 376 PHE A O 1
ATOM 2950 N N . LEU A 1 377 ? -3.025 68.375 37.406 1 84.38 377 LEU A N 1
ATOM 2951 C CA . LEU A 1 377 ? -2.859 69.625 36.75 1 84.38 377 LEU A CA 1
ATOM 2952 C C . LEU A 1 377 ? -4.145 70.438 36.844 1 84.38 377 LEU A C 1
ATOM 2954 O O . LEU A 1 377 ? -4.102 71.688 37.062 1 84.38 377 LEU A O 1
ATOM 2958 N N . CYS A 1 378 ? -5.199 69.812 36.781 1 83.06 378 CYS A N 1
ATOM 2959 C CA . CYS A 1 378 ? -6.484 70.438 36.875 1 83.06 378 CYS A CA 1
ATOM 2960 C C . CYS A 1 378 ? -6.703 71 38.312 1 83.06 378 CYS A C 1
ATOM 2962 O O . CYS A 1 378 ? -7.172 72.125 38.5 1 83.06 378 CYS A O 1
ATOM 2964 N N . ALA A 1 379 ? -6.25 70.25 39.25 1 85.25 379 ALA A N 1
ATOM 2965 C CA . ALA A 1 379 ? -6.387 70.688 40.625 1 85.25 379 ALA A CA 1
ATOM 2966 C C . ALA A 1 379 ? -5.484 71.875 40.938 1 85.25 379 ALA A C 1
ATOM 2968 O O . ALA A 1 379 ? -5.887 72.812 41.625 1 85.25 379 ALA A O 1
ATOM 2969 N N . ALA A 1 380 ? -4.375 71.875 40.281 1 87.06 380 ALA A N 1
ATOM 2970 C CA . ALA A 1 380 ? -3.447 72.938 40.469 1 87.06 380 ALA A CA 1
ATOM 2971 C C . ALA A 1 380 ? -3.969 74.25 39.812 1 87.06 380 ALA A C 1
ATOM 2973 O O . ALA A 1 380 ? -3.82 75.312 40.375 1 87.06 380 ALA A O 1
ATOM 2974 N N . LEU A 1 381 ? -4.641 74.062 38.75 1 87.94 381 LEU A N 1
ATOM 2975 C CA . LEU A 1 381 ? -5.203 75.188 38.031 1 87.94 381 LEU A CA 1
ATOM 2976 C C . LEU A 1 381 ? -6.352 75.812 38.844 1 87.94 381 LEU A C 1
ATOM 2978 O O . LEU A 1 381 ? -6.445 77.062 38.938 1 87.94 381 LEU A O 1
ATOM 2982 N N . ILE A 1 382 ? -7.117 74.938 39.406 1 85.44 382 ILE A N 1
ATOM 2983 C CA . ILE A 1 382 ? -8.258 75.438 40.188 1 85.44 382 ILE A CA 1
ATOM 2984 C C . ILE A 1 382 ? -7.766 76.188 41.438 1 85.44 382 ILE A C 1
ATOM 2986 O O . ILE A 1 382 ? -8.273 77.25 41.781 1 85.44 382 ILE A O 1
ATOM 2990 N N . LYS A 1 383 ? -6.766 75.688 42.031 1 86.5 383 LYS A N 1
ATOM 2991 C CA . LYS A 1 383 ? -6.215 76.312 43.25 1 86.5 383 LYS A CA 1
ATOM 2992 C C . LYS A 1 383 ? -5.602 77.688 42.906 1 86.5 383 LYS A C 1
ATOM 2994 O O . LYS A 1 383 ? -5.789 78.688 43.656 1 86.5 383 LYS A O 1
ATOM 2999 N N . GLN A 1 384 ? -4.996 77.75 41.75 1 88 384 GLN A N 1
ATOM 3000 C CA . GLN A 1 384 ? -4.359 79 41.375 1 88 384 GLN A CA 1
ATOM 3001 C C . GLN A 1 384 ? -5.402 80 41 1 88 384 GLN A C 1
ATOM 3003 O O . GLN A 1 384 ? -5.242 81.188 41.312 1 88 384 GLN A O 1
ATOM 3008 N N . VAL A 1 385 ? -6.453 79.562 40.375 1 85.75 385 VAL A N 1
ATOM 3009 C CA . VAL A 1 385 ? -7.527 80.5 40 1 85.75 385 VAL A CA 1
ATOM 3010 C C . VAL A 1 385 ? -8.203 81 41.281 1 85.75 385 VAL A C 1
ATOM 3012 O O . VAL A 1 385 ? -8.508 82.188 41.375 1 85.75 385 VAL A O 1
ATOM 3015 N N . GLU A 1 386 ? -8.336 80.25 42.281 1 85.5 386 GLU A N 1
ATOM 3016 C CA . GLU A 1 386 ? -8.945 80.688 43.562 1 85.5 386 GLU A CA 1
ATOM 3017 C C . GLU A 1 386 ? -8.055 81.625 44.312 1 85.5 386 GLU A C 1
ATOM 3019 O O . GLU A 1 386 ? -8.539 82.625 44.875 1 85.5 386 GLU A O 1
ATOM 3024 N N . SER A 1 387 ? -6.805 81.438 44.219 1 82.38 387 SER A N 1
ATOM 3025 C CA . SER A 1 387 ? -5.859 82.375 44.875 1 82.38 387 SER A CA 1
ATOM 3026 C C . SER A 1 387 ? -5.828 83.688 44.219 1 82.38 387 SER A C 1
ATOM 3028 O O . SER A 1 387 ? -5.777 84.75 44.906 1 82.38 387 SER A O 1
ATOM 3030 N N . THR A 1 388 ? -6.004 83.625 42.906 1 83.06 388 THR A N 1
ATOM 3031 C CA . THR A 1 388 ? -6.027 84.875 42.156 1 83.06 388 THR A CA 1
ATOM 3032 C C . THR A 1 388 ? -7.301 85.688 42.469 1 83.06 388 THR A C 1
ATOM 3034 O O . THR A 1 388 ? -7.258 86.875 42.656 1 83.06 388 THR A O 1
ATOM 3037 N N . ASN A 1 389 ? -8.336 84.875 42.562 1 83.69 389 ASN A N 1
ATOM 3038 C CA . ASN A 1 389 ? -9.609 85.562 42.844 1 83.69 389 ASN A CA 1
ATOM 3039 C C . ASN A 1 389 ? -9.609 86.125 44.25 1 83.69 389 ASN A C 1
ATOM 3041 O O . ASN A 1 389 ? -10.125 87.25 44.469 1 83.69 389 ASN A O 1
ATOM 3045 N N . GLN A 1 390 ? -9 85.625 45.219 1 82.25 390 GLN A N 1
ATOM 3046 C CA . GLN A 1 390 ? -8.914 86.125 46.594 1 82.25 390 GLN A CA 1
ATOM 3047 C C . GLN A 1 390 ? -8.008 87.375 46.656 1 82.25 390 GLN A C 1
ATOM 3049 O O . GLN A 1 390 ? -8.336 88.312 47.344 1 82.25 390 GLN A O 1
ATOM 3054 N N . ALA A 1 391 ? -6.969 87.312 45.875 1 79.31 391 ALA A N 1
ATOM 3055 C CA . ALA A 1 391 ? -6.047 88.438 45.875 1 79.31 391 ALA A CA 1
ATOM 3056 C C . ALA A 1 391 ? -6.695 89.688 45.25 1 79.31 391 ALA A C 1
ATOM 3058 O O . ALA A 1 391 ? -6.523 90.812 45.719 1 79.31 391 ALA A O 1
ATOM 3059 N N . GLU A 1 392 ? -7.445 89.312 44.219 1 81.19 392 GLU A N 1
ATOM 3060 C CA . GLU A 1 392 ? -8.133 90.438 43.531 1 81.19 392 GLU A CA 1
ATOM 3061 C C . GLU A 1 392 ? -9.219 91.062 44.438 1 81.19 392 GLU A C 1
ATOM 3063 O O . GLU A 1 392 ? -9.375 92.25 44.469 1 81.19 392 GLU A O 1
ATOM 3068 N N . ARG A 1 393 ? -9.859 90.312 45.25 1 82.38 393 ARG A N 1
ATOM 3069 C CA . ARG A 1 393 ? -10.898 90.812 46.156 1 82.38 393 ARG A CA 1
ATOM 3070 C C . ARG A 1 393 ? -10.297 91.625 47.281 1 82.38 393 ARG A C 1
ATOM 3072 O O . ARG A 1 393 ? -10.836 92.688 47.625 1 82.38 393 ARG A O 1
ATOM 3079 N N . LYS A 1 394 ? -9.203 91.25 47.719 1 77.81 394 LYS A N 1
ATOM 3080 C CA . LYS A 1 394 ? -8.523 92 48.781 1 77.81 394 LYS A CA 1
ATOM 3081 C C . LYS A 1 394 ? -8.023 93.375 48.25 1 77.81 394 LYS A C 1
ATOM 3083 O O . LYS A 1 394 ? -8.141 94.375 48.938 1 77.81 394 LYS A O 1
ATOM 3088 N N . SER A 1 395 ? -7.535 93.25 47 1 78.12 395 SER A N 1
ATOM 3089 C CA . SER A 1 395 ? -7.027 94.438 46.406 1 78.12 395 SER A CA 1
ATOM 3090 C C . SER A 1 395 ? -8.148 95.438 46.156 1 78.12 395 SER A C 1
ATOM 3092 O O . SER A 1 395 ? -7.992 96.625 46.438 1 78.12 395 SER A O 1
ATOM 3094 N N . ILE A 1 396 ? -9.305 94.875 45.781 1 79.38 396 ILE A N 1
ATOM 3095 C CA . ILE A 1 396 ? -10.445 95.75 45.5 1 79.38 396 ILE A CA 1
ATOM 3096 C C . ILE A 1 396 ? -10.961 96.375 46.812 1 79.38 396 ILE A C 1
ATOM 3098 O O . ILE A 1 396 ? -11.273 97.562 46.875 1 79.38 396 ILE A O 1
ATOM 3102 N N . THR A 1 397 ? -10.938 95.625 47.875 1 80.94 397 THR A N 1
ATOM 3103 C CA . THR A 1 397 ? -11.406 96.062 49.156 1 80.94 397 THR A CA 1
ATOM 3104 C C . THR A 1 397 ? -10.484 97.188 49.719 1 80.94 397 THR A C 1
ATOM 3106 O O . THR A 1 397 ? -10.945 98.188 50.219 1 80.94 397 THR A O 1
ATOM 3109 N N . LYS A 1 398 ? -9.258 97.062 49.5 1 76.44 398 LYS A N 1
ATOM 3110 C CA . LYS A 1 398 ? -8.289 98.062 49.969 1 76.44 398 LYS A CA 1
ATOM 3111 C C . LYS A 1 398 ? -8.406 99.375 49.156 1 76.44 398 LYS A C 1
ATOM 3113 O O . LYS A 1 398 ? -8.328 100.438 49.75 1 76.44 398 LYS A O 1
ATOM 3118 N N . SER A 1 399 ? -8.625 99.062 47.844 1 78.69 399 SER A N 1
ATOM 3119 C CA . SER A 1 399 ? -8.773 100.25 46.969 1 78.69 399 SER A CA 1
ATOM 3120 C C . SER A 1 399 ? -10.023 101.062 47.344 1 78.69 399 SER A C 1
ATOM 3122 O O . SER A 1 399 ? -10 102.25 47.344 1 78.69 399 SER A O 1
ATOM 3124 N N . LEU A 1 400 ? -11.023 100.312 47.719 1 82 400 LEU A N 1
ATOM 3125 C CA . LEU A 1 400 ? -12.266 101 48.094 1 82 400 LEU A CA 1
ATOM 3126 C C . LEU A 1 400 ? -12.125 101.688 49.438 1 82 400 LEU A C 1
ATOM 3128 O O . LEU A 1 400 ? -12.633 102.812 49.625 1 82 400 LEU A O 1
ATOM 3132 N N . ALA A 1 401 ? -11.398 101.188 50.344 1 80.25 401 ALA A N 1
ATOM 3133 C CA . ALA A 1 401 ? -11.148 101.812 51.656 1 80.25 401 ALA A CA 1
ATOM 3134 C C . ALA A 1 401 ? -10.32 103.062 51.5 1 80.25 401 ALA A C 1
ATOM 3136 O O . ALA A 1 401 ? -10.617 104.125 52.156 1 80.25 401 ALA A O 1
ATOM 3137 N N . PHE A 1 402 ? -9.445 103 50.562 1 78.25 402 PHE A N 1
ATOM 3138 C CA . PHE A 1 402 ? -8.594 104.188 50.344 1 78.25 402 PHE A CA 1
ATOM 3139 C C . PHE A 1 402 ? -9.367 105.312 49.656 1 78.25 402 PHE A C 1
ATOM 3141 O O . PHE A 1 402 ? -9.211 106.438 50 1 78.25 402 PHE A O 1
ATOM 3148 N N . ALA A 1 403 ? -10.164 104.938 48.812 1 79.94 403 ALA A N 1
ATOM 3149 C CA . ALA A 1 403 ? -10.984 105.938 48.125 1 79.94 403 ALA A CA 1
ATOM 3150 C C . ALA A 1 403 ? -11.922 106.625 49.094 1 79.94 403 ALA A C 1
ATOM 3152 O O . ALA A 1 403 ? -12.102 107.875 49.031 1 79.94 403 ALA A O 1
ATOM 3153 N N . ALA A 1 404 ? -12.445 105.938 50.031 1 82.56 404 ALA A N 1
ATOM 3154 C CA . ALA A 1 404 ? -13.328 106.5 51.062 1 82.56 404 ALA A CA 1
ATOM 3155 C C . ALA A 1 404 ? -12.562 107.438 52 1 82.56 404 ALA A C 1
ATOM 3157 O O . ALA A 1 404 ? -13.031 108.5 52.312 1 82.56 404 ALA A O 1
ATOM 3158 N N . ALA A 1 405 ? -11.344 107 52.25 1 80.44 405 ALA A N 1
ATOM 3159 C CA . ALA A 1 405 ? -10.5 107.812 53.125 1 80.44 405 ALA A CA 1
ATOM 3160 C C . ALA A 1 405 ? -10.086 109.125 52.438 1 80.44 405 ALA A C 1
ATOM 3162 O O . ALA A 1 405 ? -10.102 110.188 53.062 1 80.44 405 ALA A O 1
ATOM 3163 N N . SER A 1 406 ? -9.789 108.938 51.094 1 78.44 406 SER A N 1
ATOM 3164 C CA . SER A 1 406 ? -9.398 110.125 50.312 1 78.44 406 SER A CA 1
ATOM 3165 C C . SER A 1 406 ? -10.539 111.125 50.219 1 78.44 406 SER A C 1
ATOM 3167 O O . SER A 1 406 ? -10.328 112.312 50.375 1 78.44 406 SER A O 1
ATOM 3169 N N . HIS A 1 407 ? -11.727 110.562 50.094 1 81.88 407 HIS A N 1
ATOM 3170 C CA . HIS A 1 407 ? -12.906 111.438 50.062 1 81.88 407 HIS A CA 1
ATOM 3171 C C . HIS A 1 407 ? -13.117 112.125 51.375 1 81.88 407 HIS A C 1
ATOM 3173 O O . HIS A 1 407 ? -13.344 113.375 51.406 1 81.88 407 HIS A O 1
ATOM 3179 N N . ASP A 1 408 ? -12.836 111.438 52.469 1 81.5 408 ASP A N 1
ATOM 3180 C CA . ASP A 1 408 ? -13.031 112.062 53.812 1 81.5 408 ASP A CA 1
ATOM 3181 C C . ASP A 1 408 ? -11.961 113.062 54.094 1 81.5 408 ASP A C 1
ATOM 3183 O O . ASP A 1 408 ? -12.258 114.125 54.688 1 81.5 408 ASP A O 1
ATOM 3187 N N . ILE A 1 409 ? -10.836 112.875 53.656 1 79.25 409 ILE A N 1
ATOM 3188 C CA . ILE A 1 409 ? -9.711 113.812 53.875 1 79.25 409 ILE A CA 1
ATOM 3189 C C . ILE A 1 409 ? -9.906 115.062 53.062 1 79.25 409 ILE A C 1
ATOM 3191 O O . ILE A 1 409 ? -9.711 116.188 53.562 1 79.25 409 ILE A O 1
ATOM 3195 N N . ARG A 1 410 ? -10.438 115.062 51.906 1 79.25 410 ARG A N 1
ATOM 3196 C CA . ARG A 1 410 ? -10.68 116.25 51.031 1 79.25 410 ARG A CA 1
ATOM 3197 C C . ARG A 1 410 ? -11.789 117.125 51.625 1 79.25 410 ARG A C 1
ATOM 3199 O O . ARG A 1 410 ? -11.68 118.312 51.625 1 79.25 410 ARG A O 1
ATOM 3206 N N . ASN A 1 411 ? -12.742 116.375 52.094 1 83.69 411 ASN A N 1
ATOM 3207 C CA . ASN A 1 411 ? -13.82 117.125 52.75 1 83.69 411 ASN A CA 1
ATOM 3208 C C . ASN A 1 411 ? -13.336 117.812 54 1 83.69 411 ASN A C 1
ATOM 3210 O O . ASN A 1 411 ? -13.68 119 54.219 1 83.69 411 ASN A O 1
ATOM 3214 N N . GLY A 1 412 ? -12.531 117.188 54.719 1 81.94 412 GLY A N 1
ATOM 3215 C CA . GLY A 1 412 ? -11.969 117.812 55.906 1 81.94 412 GLY A CA 1
ATOM 3216 C C . GLY A 1 412 ? -11.086 119 55.594 1 81.94 412 GLY A C 1
ATOM 3217 O O . GLY A 1 412 ? -11.211 120.062 56.25 1 81.94 412 GLY A O 1
ATOM 3218 N N . PHE A 1 413 ? -10.414 118.875 54.562 1 83.25 413 PHE A N 1
ATOM 3219 C CA . PHE A 1 413 ? -9.547 120 54.125 1 83.25 413 PHE A CA 1
ATOM 3220 C C . PHE A 1 413 ? -10.367 121.188 53.594 1 83.25 413 PHE A C 1
ATOM 3222 O O . PHE A 1 413 ? -10.016 122.312 53.781 1 83.25 413 PHE A O 1
ATOM 3229 N N . GLY A 1 414 ? -11.406 120.812 52.938 1 82.94 414 GLY A N 1
ATOM 3230 C CA . GLY A 1 414 ? -12.312 121.875 52.5 1 82.94 414 GLY A CA 1
ATOM 3231 C C . GLY A 1 414 ? -12.891 122.688 53.625 1 82.94 414 GLY A C 1
ATOM 3232 O O . GLY A 1 414 ? -12.922 123.875 53.562 1 82.94 414 GLY A O 1
ATOM 3233 N N . ILE A 1 415 ? -13.18 122.062 54.719 1 84.69 415 ILE A N 1
ATOM 3234 C CA . ILE A 1 415 ? -13.719 122.75 55.875 1 84.69 415 ILE A CA 1
ATOM 3235 C C . ILE A 1 415 ? -12.641 123.625 56.531 1 84.69 415 ILE A C 1
ATOM 3237 O O . ILE A 1 415 ? -12.891 124.75 56.875 1 84.69 415 ILE A O 1
ATOM 3241 N N . ILE A 1 416 ? -11.539 123.062 56.531 1 84.06 416 ILE A N 1
ATOM 3242 C CA . ILE A 1 416 ? -10.422 123.75 57.156 1 84.06 416 ILE A CA 1
ATOM 3243 C C . ILE A 1 416 ? -10.062 125 56.344 1 84.06 416 ILE A C 1
ATOM 3245 O O . ILE A 1 416 ? -9.883 126.062 56.875 1 84.06 416 ILE A O 1
ATOM 3249 N N . THR A 1 417 ? -10.047 124.812 55.062 1 85.56 417 THR A N 1
ATOM 3250 C CA . THR A 1 417 ? -9.734 125.875 54.156 1 85.56 417 THR A CA 1
ATOM 3251 C C . THR A 1 417 ? -10.781 127 54.281 1 85.56 417 THR A C 1
ATOM 3253 O O . THR A 1 417 ? -10.438 128.125 54.312 1 85.56 417 THR A O 1
ATOM 3256 N N . CYS A 1 418 ? -11.969 126.688 54.438 1 87.81 418 CYS A N 1
ATOM 3257 C CA . CYS A 1 418 ? -13.047 127.688 54.594 1 87.81 418 CYS A CA 1
ATOM 3258 C C . CYS A 1 418 ? -12.914 128.5 55.906 1 87.81 418 CYS A C 1
ATOM 3260 O O . CYS A 1 418 ? -13.016 129.625 55.906 1 87.81 418 CYS A O 1
ATOM 3262 N N . LEU A 1 419 ? -12.555 127.75 56.938 1 86.94 419 LEU A N 1
ATOM 3263 C CA . LEU A 1 419 ? -12.422 128.375 58.25 1 86.94 419 LEU A CA 1
ATOM 3264 C C . LEU A 1 419 ? -11.188 129.25 58.312 1 86.94 419 LEU A C 1
ATOM 3266 O O . LEU A 1 419 ? -11.234 130.375 58.906 1 86.94 419 LEU A O 1
ATOM 3270 N N . ILE A 1 420 ? -10.18 128.875 57.656 1 87.31 420 ILE A N 1
ATOM 3271 C CA . ILE A 1 420 ? -8.945 129.625 57.594 1 87.31 420 ILE A CA 1
ATOM 3272 C C . ILE A 1 420 ? -9.188 131 56.812 1 87.31 420 ILE A C 1
ATOM 3274 O O . ILE A 1 420 ? -8.781 132 57.25 1 87.31 420 ILE A O 1
ATOM 3278 N N . ASN A 1 421 ? -9.906 130.875 55.75 1 86.81 421 ASN A N 1
ATOM 3279 C CA . ASN A 1 421 ? -10.234 132.125 54.969 1 86.81 421 ASN A CA 1
ATOM 3280 C C . ASN A 1 421 ? -11.109 133 55.75 1 86.81 421 ASN A C 1
ATOM 3282 O O . ASN A 1 421 ? -10.914 134.25 55.688 1 86.81 421 ASN A O 1
ATOM 3286 N N . HIS A 1 422 ? -11.914 132.5 56.562 1 86.62 422 HIS A N 1
ATOM 3287 C CA . HIS A 1 422 ? -12.75 133.375 57.406 1 86.62 422 HIS A CA 1
ATOM 3288 C C . HIS A 1 422 ? -11.914 134.125 58.469 1 86.62 422 HIS A C 1
ATOM 3290 O O . HIS A 1 422 ? -12.094 135.25 58.688 1 86.62 422 HIS A O 1
ATOM 3296 N N . CYS A 1 423 ? -10.984 133.5 58.969 1 86.44 423 CYS A N 1
ATOM 3297 C CA . CYS A 1 423 ? -10.109 134 60 1 86.44 423 CYS A CA 1
ATOM 3298 C C . CYS A 1 423 ? -9.172 135 59.375 1 86.44 423 CYS A C 1
ATOM 3300 O O . CYS A 1 423 ? -8.898 136.125 59.969 1 86.44 423 CYS A O 1
ATOM 3302 N N . LEU A 1 424 ? -8.75 134.75 58.188 1 86.38 424 LEU A N 1
ATOM 3303 C CA . LEU A 1 424 ? -7.863 135.75 57.5 1 86.38 424 LEU A CA 1
ATOM 3304 C C . LEU A 1 424 ? -8.578 137 57.156 1 86.38 424 LEU A C 1
ATOM 3306 O O . LEU A 1 424 ? -7.98 138.125 57.188 1 86.38 424 LEU A O 1
ATOM 3310 N N . ASN A 1 425 ? -9.805 137 56.969 1 84.19 425 ASN A N 1
ATOM 3311 C CA . ASN A 1 425 ? -10.602 138.125 56.656 1 84.19 425 ASN A CA 1
ATOM 3312 C C . ASN A 1 425 ? -10.844 139 57.906 1 84.19 425 ASN A C 1
ATOM 3314 O O . ASN A 1 425 ? -11.016 140.25 57.781 1 84.19 425 ASN A O 1
ATOM 3318 N N . GLU A 1 426 ? -10.703 138.5 59.031 1 80.62 426 GLU A N 1
ATOM 3319 C CA . GLU A 1 426 ? -10.969 139.125 60.281 1 80.62 426 GLU A CA 1
ATOM 3320 C C . GLU A 1 426 ? -9.68 139.625 60.938 1 80.62 426 GLU A C 1
ATOM 3322 O O . GLU A 1 426 ? -9.703 140.625 61.719 1 80.62 426 GLU A O 1
ATOM 3327 N N . ALA A 1 427 ? -8.625 139.125 60.531 1 77.94 427 ALA A N 1
ATOM 3328 C CA . ALA A 1 427 ? -7.355 139.5 61.188 1 77.94 427 ALA A CA 1
ATOM 3329 C C . ALA A 1 427 ? -6.695 140.625 60.5 1 77.94 427 ALA A C 1
ATOM 3331 O O . ALA A 1 427 ? -6.863 140.875 59.312 1 77.94 427 ALA A O 1
ATOM 3332 N N . SER A 1 428 ? -5.98 141.5 61.281 1 80.62 428 SER A N 1
ATOM 3333 C CA . SER A 1 428 ? -5.223 142.625 60.75 1 80.62 428 SER A CA 1
ATOM 3334 C C . SER A 1 428 ? -4.051 142.25 59.906 1 80.62 428 SER A C 1
ATOM 3336 O O . SER A 1 428 ? -3.311 141.25 60.312 1 80.62 428 SER A O 1
ATOM 3338 N N . PRO A 1 429 ? -3.857 142.625 58.656 1 78.06 429 PRO A N 1
ATOM 3339 C CA . PRO A 1 429 ? -2.883 142.125 57.688 1 78.06 429 PRO A CA 1
ATOM 3340 C C . PRO A 1 429 ? -1.457 142.125 58.25 1 78.06 429 PRO A C 1
ATOM 3342 O O . PRO A 1 429 ? -0.635 141.25 57.844 1 78.06 429 PRO A O 1
ATOM 3345 N N . ASP A 1 430 ? -1.117 143 59.25 1 77.69 430 ASP A N 1
ATOM 3346 C CA . ASP A 1 430 ? 0.255 143.125 59.75 1 77.69 430 ASP A CA 1
ATOM 3347 C C . ASP A 1 430 ? 0.453 142.375 61.062 1 77.69 430 ASP A C 1
ATOM 3349 O O . ASP A 1 430 ? 1.487 142.5 61.719 1 77.69 430 ASP A O 1
ATOM 3353 N N . SER A 1 431 ? -0.413 141.375 61.375 1 80.38 431 SER A N 1
ATOM 3354 C CA . SER A 1 431 ? -0.294 140.625 62.656 1 80.38 431 SER A CA 1
ATOM 3355 C C . SER A 1 431 ? 0.374 139.25 62.5 1 80.38 431 SER A C 1
ATOM 3357 O O . SER A 1 431 ? 0.357 138.75 61.406 1 80.38 431 SER A O 1
ATOM 3359 N N . GLU A 1 432 ? 0.986 138.75 63.5 1 82.94 432 GLU A N 1
ATOM 3360 C CA . GLU A 1 432 ? 1.603 137.375 63.531 1 82.94 432 GLU A CA 1
ATOM 3361 C C . GLU A 1 432 ? 0.568 136.375 63.281 1 82.94 432 GLU A C 1
ATOM 3363 O O . GLU A 1 432 ? 0.865 135.375 62.625 1 82.94 432 GLU A O 1
ATOM 3368 N N . THR A 1 433 ? -0.605 136.75 63.656 1 81.94 433 THR A N 1
ATOM 3369 C CA . THR A 1 433 ? -1.697 135.75 63.469 1 81.94 433 THR A CA 1
ATOM 3370 C C . THR A 1 433 ? -2.029 135.625 62 1 81.94 433 THR A C 1
ATOM 3372 O O . THR A 1 433 ? -2.256 134.5 61.5 1 81.94 433 THR A O 1
ATOM 3375 N N . ALA A 1 434 ? -2.064 136.625 61.281 1 85.06 434 ALA A N 1
ATOM 3376 C CA . ALA A 1 434 ? -2.348 136.5 59.844 1 85.06 434 ALA A CA 1
ATOM 3377 C C . ALA A 1 434 ? -1.26 135.75 59.094 1 85.06 434 ALA A C 1
ATOM 3379 O O . ALA A 1 434 ? -1.552 135 58.188 1 85.06 434 ALA A O 1
ATOM 3380 N N . SER A 1 435 ? -0.028 135.875 59.531 1 87.5 435 SER A N 1
ATOM 3381 C CA . SER A 1 435 ? 1.081 135.125 58.906 1 87.5 435 SER A CA 1
ATOM 3382 C C . SER A 1 435 ? 0.985 133.625 59.156 1 87.5 435 SER A C 1
ATOM 3384 O O . SER A 1 435 ? 1.182 132.875 58.25 1 87.5 435 SER A O 1
ATOM 3386 N N . ASN A 1 436 ? 0.639 133.375 60.375 1 86.69 436 ASN A N 1
ATOM 3387 C CA . ASN A 1 436 ? 0.492 132 60.719 1 86.69 436 ASN A CA 1
ATOM 3388 C C . ASN A 1 436 ? -0.688 131.25 59.969 1 86.69 436 ASN A C 1
ATOM 3390 O O . ASN A 1 436 ? -0.597 130.125 59.531 1 86.69 436 ASN A O 1
ATOM 3394 N N . LEU A 1 437 ? -1.739 132 59.844 1 87.44 437 LEU A N 1
ATOM 3395 C CA . LEU A 1 437 ? -2.918 131.5 59.125 1 87.44 437 LEU A CA 1
ATOM 3396 C C . LEU A 1 437 ? -2.621 131.375 57.656 1 87.44 437 LEU A C 1
ATOM 3398 O O . LEU A 1 437 ? -3.105 130.375 57.062 1 87.44 437 LEU A O 1
ATOM 3402 N N . GLN A 1 438 ? -1.855 132.125 57.125 1 88 438 GLN A N 1
ATOM 3403 C CA . GLN A 1 438 ? -1.45 132 55.75 1 88 438 GLN A CA 1
ATOM 3404 C C . GLN A 1 438 ? -0.567 130.75 55.562 1 88 438 GLN A C 1
ATOM 3406 O O . GLN A 1 438 ? -0.677 130 54.562 1 88 438 GLN A O 1
ATOM 3411 N N . LEU A 1 439 ? 0.254 130.5 56.469 1 86.5 439 LEU A N 1
ATOM 3412 C CA . LEU A 1 439 ? 1.099 129.25 56.438 1 86.5 439 LEU A CA 1
ATOM 3413 C C . LEU A 1 439 ? 0.256 128 56.531 1 86.5 439 LEU A C 1
ATOM 3415 O O . LEU A 1 439 ? 0.529 127 55.812 1 86.5 439 LEU A O 1
ATOM 3419 N N . ILE A 1 440 ? -0.703 128 57.375 1 86.25 440 ILE A N 1
ATOM 3420 C CA . ILE A 1 440 ? -1.621 126.875 57.469 1 86.25 440 ILE A CA 1
ATOM 3421 C C . ILE A 1 440 ? -2.35 126.688 56.156 1 86.25 440 ILE A C 1
ATOM 3423 O O . ILE A 1 440 ? -2.512 125.562 55.688 1 86.25 440 ILE A O 1
ATOM 3427 N N . ASN A 1 441 ? -2.824 127.812 55.562 1 86.25 441 ASN A N 1
ATOM 3428 C CA . ASN A 1 441 ? -3.502 127.75 54.25 1 86.25 441 ASN A CA 1
ATOM 3429 C C . ASN A 1 441 ? -2.594 127.125 53.188 1 86.25 441 ASN A C 1
ATOM 3431 O O . ASN A 1 441 ? -3.031 126.312 52.375 1 86.25 441 ASN A O 1
ATOM 3435 N N . ASN A 1 442 ? -1.349 127.562 53.156 1 86.75 442 ASN A N 1
ATOM 3436 C CA . ASN A 1 442 ? -0.39 127 52.188 1 86.75 442 ASN A CA 1
ATOM 3437 C C . ASN A 1 442 ? -0.128 125.562 52.406 1 86.75 442 ASN A C 1
ATOM 3439 O O . ASN A 1 442 ? -0.049 124.75 51.438 1 86.75 442 ASN A O 1
ATOM 3443 N N . GLU A 1 443 ? -0.069 125.062 53.625 1 84.88 443 GLU A N 1
ATOM 3444 C CA . GLU A 1 443 ? 0.155 123.688 53.938 1 84.88 443 GLU A CA 1
ATOM 3445 C C . GLU A 1 443 ? -1.056 122.812 53.562 1 84.88 443 GLU A C 1
ATOM 3447 O O . GLU A 1 443 ? -0.906 121.75 53.031 1 84.88 443 GLU A O 1
ATOM 3452 N N . THR A 1 444 ? -2.205 123.312 53.875 1 81.75 444 THR A N 1
ATOM 3453 C CA . THR A 1 444 ? -3.434 122.625 53.5 1 81.75 444 THR A CA 1
ATOM 3454 C C . THR A 1 444 ? -3.562 122.438 52 1 81.75 444 THR A C 1
ATOM 3456 O O . THR A 1 444 ? -3.947 121.375 51.5 1 81.75 444 THR A O 1
ATOM 3459 N N . THR A 1 445 ? -3.225 123.562 51.281 1 81.31 445 THR A N 1
ATOM 3460 C CA . THR A 1 445 ? -3.293 123.5 49.812 1 81.31 445 THR A CA 1
ATOM 3461 C C . THR A 1 445 ? -2.268 122.562 49.25 1 81.31 445 THR A C 1
ATOM 3463 O O . THR A 1 445 ? -2.547 121.812 48.312 1 81.31 445 THR A O 1
ATOM 3466 N N . SER A 1 446 ? -1.129 122.438 49.875 1 82.25 446 SER A N 1
ATOM 3467 C CA . SER A 1 446 ? -0.084 121.5 49.469 1 82.25 446 SER A CA 1
ATOM 3468 C C . SER A 1 446 ? -0.492 120.062 49.688 1 82.25 446 SER A C 1
ATOM 3470 O O . SER A 1 446 ? -0.198 119.188 48.875 1 82.25 446 SER A O 1
ATOM 3472 N N . LEU A 1 447 ? -1.146 119.812 50.781 1 78.75 447 LEU A N 1
ATOM 3473 C CA . LEU A 1 447 ? -1.582 118.5 51.125 1 78.75 447 LEU A CA 1
ATOM 3474 C C . LEU A 1 447 ? -2.715 118 50.188 1 78.75 447 LEU A C 1
ATOM 3476 O O . LEU A 1 447 ? -2.83 116.812 49.875 1 78.75 447 LEU A O 1
ATOM 3480 N N . LEU A 1 448 ? -3.545 118.938 49.844 1 75.06 448 LEU A N 1
ATOM 3481 C CA . LEU A 1 448 ? -4.629 118.625 48.906 1 75.06 448 LEU A CA 1
ATOM 3482 C C . LEU A 1 448 ? -4.074 118.25 47.562 1 75.06 448 LEU A C 1
ATOM 3484 O O . LEU A 1 448 ? -4.73 117.5 46.812 1 75.06 448 LEU A O 1
ATOM 3488 N N . ASP A 1 449 ? -2.836 118.688 47.25 1 73.81 449 ASP A N 1
ATOM 3489 C CA . ASP A 1 449 ? -2.23 118.375 45.969 1 73.81 449 ASP A CA 1
ATOM 3490 C C . ASP A 1 449 ? -1.562 117 45.969 1 73.81 449 ASP A C 1
ATOM 3492 O O . ASP A 1 449 ? -0.956 116.625 44.969 1 73.81 449 ASP A O 1
ATOM 3496 N N . ILE A 1 450 ? -1.579 116.375 47.062 1 66.06 450 ILE A N 1
ATOM 3497 C CA . ILE A 1 450 ? -0.999 115.062 47.125 1 66.06 450 ILE A CA 1
ATOM 3498 C C . ILE A 1 450 ? -1.761 114.125 46.188 1 66.06 450 ILE A C 1
ATOM 3500 O O . ILE A 1 450 ? -2.979 113.938 46.312 1 66.06 450 ILE A O 1
ATOM 3504 N N . GLU A 1 451 ? -1.006 113.688 45.156 1 62.22 451 GLU A N 1
ATOM 3505 C CA . GLU A 1 451 ? -1.498 112.875 44.031 1 62.22 451 GLU A CA 1
ATOM 3506 C C . GLU A 1 451 ? -2.289 111.625 44.562 1 62.22 451 GLU A C 1
ATOM 3508 O O . GLU A 1 451 ? -3.289 111.25 43.938 1 62.22 451 GLU A O 1
ATOM 3513 N N . ALA A 1 452 ? -1.858 111.188 45.594 1 60.78 452 ALA A N 1
ATOM 3514 C CA . ALA A 1 452 ? -2.457 109.938 46.156 1 60.78 452 ALA A CA 1
ATOM 3515 C C . ALA A 1 452 ? -3.869 110.25 46.688 1 60.78 452 ALA A C 1
ATOM 3517 O O . ALA A 1 452 ? -4.676 109.312 46.812 1 60.78 452 ALA A O 1
ATOM 3518 N N . LEU A 1 453 ? -4.141 111.438 47 1 61.69 453 LEU A N 1
ATOM 3519 C CA . LEU A 1 453 ? -5.469 111.812 47.438 1 61.69 453 LEU A CA 1
ATOM 3520 C C . LEU A 1 453 ? -6.336 112.188 46.219 1 61.69 453 LEU A C 1
ATOM 3522 O O . LEU A 1 453 ? -7.492 112.562 46.375 1 61.69 453 LEU A O 1
ATOM 3526 N N . GLU A 1 454 ? -5.746 112.25 45.094 1 58 454 GLU A N 1
ATOM 3527 C CA . GLU A 1 454 ? -6.562 112.562 43.906 1 58 454 GLU A CA 1
ATOM 3528 C C . GLU A 1 454 ? -7.582 111.438 43.688 1 58 454 GLU A C 1
ATOM 3530 O O . GLU A 1 454 ? -7.277 110.25 43.844 1 58 454 GLU A O 1
ATOM 3535 N N . PRO A 1 455 ? -8.797 111.812 43.562 1 49.88 455 PRO A N 1
ATOM 3536 C CA . PRO A 1 455 ? -9.844 110.812 43.312 1 49.88 455 PRO A CA 1
ATOM 3537 C C . PRO A 1 455 ? -9.469 109.875 42.188 1 49.88 455 PRO A C 1
ATOM 3539 O O . PRO A 1 455 ? -9 110.312 41.125 1 49.88 455 PRO A O 1
ATOM 3542 N N . VAL A 1 456 ? -9.078 108.75 42.5 1 49.03 456 VAL A N 1
ATOM 3543 C CA . VAL A 1 456 ? -8.898 107.75 41.469 1 49.03 456 VAL A CA 1
ATOM 3544 C C . VAL A 1 456 ? -10.109 107.75 40.531 1 49.03 456 VAL A C 1
ATOM 3546 O O . VAL A 1 456 ? -11.25 107.625 40.969 1 49.03 456 VAL A O 1
ATOM 3549 N N . LYS A 1 457 ? -9.93 108.438 39.344 1 46 457 LYS A N 1
ATOM 3550 C CA . LYS A 1 457 ? -10.898 108.25 38.25 1 46 457 LYS A CA 1
ATOM 3551 C C . LYS A 1 457 ? -11.117 106.75 38 1 46 457 LYS A C 1
ATOM 3553 O O . LYS A 1 457 ? -10.18 106.062 37.656 1 46 457 LYS A O 1
ATOM 3558 N N . TYR A 1 458 ? -12.188 106.188 38.438 1 39.47 458 TYR A N 1
ATOM 3559 C CA . TYR A 1 458 ? -12.688 104.938 37.938 1 39.47 458 TYR A CA 1
ATOM 3560 C C . TYR A 1 458 ? -12.922 105 36.438 1 39.47 458 TYR A C 1
ATOM 3562 O O . TYR A 1 458 ? -13.328 106 35.906 1 39.47 458 TYR A O 1
ATOM 3570 N N . MET B 1 1 ? 14 71.125 33.5 1 42.66 1 MET B N 1
ATOM 3571 C CA . MET B 1 1 ? 14.516 69.75 33.531 1 42.66 1 MET B CA 1
ATOM 3572 C C . MET B 1 1 ? 13.383 68.75 33.531 1 42.66 1 MET B C 1
ATOM 3574 O O . MET B 1 1 ? 13.5 67.625 32.938 1 42.66 1 MET B O 1
ATOM 3578 N N . GLN B 1 2 ? 12.281 69.062 34.156 1 46.41 2 GLN B N 1
ATOM 3579 C CA . GLN B 1 2 ? 11.172 68.062 34.281 1 46.41 2 GLN B CA 1
ATOM 3580 C C . GLN B 1 2 ? 10.414 67.938 32.969 1 46.41 2 GLN B C 1
ATOM 3582 O O . GLN B 1 2 ? 9.859 66.875 32.656 1 46.41 2 GLN B O 1
ATOM 3587 N N . ARG B 1 3 ? 10.438 68.875 32.188 1 54.09 3 ARG B N 1
ATOM 3588 C CA . ARG B 1 3 ? 9.734 68.875 30.922 1 54.09 3 ARG B CA 1
ATOM 3589 C C . ARG B 1 3 ? 10.406 67.875 29.969 1 54.09 3 ARG B C 1
ATOM 3591 O O . ARG B 1 3 ? 9.727 67.125 29.234 1 54.09 3 ARG B O 1
ATOM 3598 N N . MET B 1 4 ? 11.57 67.875 29.953 1 50.88 4 MET B N 1
ATOM 3599 C CA . MET B 1 4 ? 12.328 67.062 29 1 50.88 4 MET B CA 1
ATOM 3600 C C . MET B 1 4 ? 12.164 65.562 29.281 1 50.88 4 MET B C 1
ATOM 3602 O O . MET B 1 4 ? 12.188 64.75 28.359 1 50.88 4 MET B O 1
ATOM 3606 N N . LYS B 1 5 ? 11.945 65.312 30.422 1 56.91 5 LYS B N 1
ATOM 3607 C CA . LYS B 1 5 ? 11.844 63.875 30.797 1 56.91 5 LYS B CA 1
ATOM 3608 C C . LYS B 1 5 ? 10.492 63.312 30.375 1 56.91 5 LYS B C 1
ATOM 3610 O O . LYS B 1 5 ? 10.406 62.156 29.938 1 56.91 5 LYS B O 1
ATOM 3615 N N . LEU B 1 6 ? 9.523 64.062 30.406 1 55.34 6 LEU B N 1
ATOM 3616 C CA . LEU B 1 6 ? 8.195 63.562 30.078 1 55.34 6 LEU B CA 1
ATOM 3617 C C . LEU B 1 6 ? 8.07 63.281 28.594 1 55.34 6 LEU B C 1
ATOM 3619 O O . LEU B 1 6 ? 7.461 62.281 28.203 1 55.34 6 LEU B O 1
ATOM 3623 N N . TYR B 1 7 ? 8.703 64.125 27.812 1 56.38 7 TYR B N 1
ATOM 3624 C CA . TYR B 1 7 ? 8.68 63.906 26.359 1 56.38 7 TYR B CA 1
ATOM 3625 C C . TYR B 1 7 ? 9.438 62.656 26 1 56.38 7 TYR B C 1
ATOM 3627 O O . TYR B 1 7 ? 9.016 61.906 25.125 1 56.38 7 TYR B O 1
ATOM 3635 N N . SER B 1 8 ? 10.43 62.469 26.734 1 59.81 8 SER B N 1
ATOM 3636 C CA . SER B 1 8 ? 11.266 61.312 26.406 1 59.81 8 SER B CA 1
ATOM 3637 C C . SER B 1 8 ? 10.555 60 26.719 1 59.81 8 SER B C 1
ATOM 3639 O O . SER B 1 8 ? 10.656 59.031 25.953 1 59.81 8 SER B O 1
ATOM 3641 N N . CYS B 1 9 ? 9.766 60 27.703 1 61.69 9 CYS B N 1
ATOM 3642 C CA . CYS B 1 9 ? 9.07 58.781 28.094 1 61.69 9 CYS B CA 1
ATOM 3643 C C . CYS B 1 9 ? 7.961 58.438 27.094 1 61.69 9 CYS B C 1
ATOM 3645 O O . CYS B 1 9 ? 7.727 57.281 26.781 1 61.69 9 CYS B O 1
ATOM 3647 N N . ASN B 1 10 ? 7.461 59.469 26.5 1 64.75 10 ASN B N 1
ATOM 3648 C CA . ASN B 1 10 ? 6.395 59.25 25.531 1 64.75 10 ASN B CA 1
ATOM 3649 C C . ASN B 1 10 ? 6.945 58.688 24.219 1 64.75 10 ASN B C 1
ATOM 3651 O O . ASN B 1 10 ? 6.34 57.812 23.609 1 64.75 10 ASN B O 1
ATOM 3655 N N . VAL B 1 11 ? 8.102 59.188 23.875 1 65.38 11 VAL B N 1
ATOM 3656 C CA . VAL B 1 11 ? 8.695 58.719 22.625 1 65.38 11 VAL B CA 1
ATOM 3657 C C . VAL B 1 11 ? 9.148 57.281 22.766 1 65.38 11 VAL B C 1
ATOM 3659 O O . VAL B 1 11 ? 8.992 56.469 21.844 1 65.38 11 VAL B O 1
ATOM 3662 N N . LEU B 1 12 ? 9.578 56.938 23.953 1 66.25 12 LEU B N 1
ATOM 3663 C CA . LEU B 1 12 ? 10.039 55.562 24.188 1 66.25 12 LEU B CA 1
ATOM 3664 C C . LEU B 1 12 ? 8.875 54.594 24.156 1 66.25 12 LEU B C 1
ATOM 3666 O O . LEU B 1 12 ? 9.023 53.469 23.672 1 66.25 12 LEU B O 1
ATOM 3670 N N . ARG B 1 13 ? 7.84 55.031 24.5 1 71.62 13 ARG B N 1
ATOM 3671 C CA . ARG B 1 13 ? 6.648 54.188 24.484 1 71.62 13 ARG B CA 1
ATOM 3672 C C . ARG B 1 13 ? 6.203 53.906 23.047 1 71.62 13 ARG B C 1
ATOM 3674 O O . ARG B 1 13 ? 5.871 52.781 22.703 1 71.62 13 ARG B O 1
ATOM 3681 N N . HIS B 1 14 ? 6.363 54.906 22.219 1 69.88 14 HIS B N 1
ATOM 3682 C CA . HIS B 1 14 ? 5.953 54.719 20.828 1 69.88 14 HIS B CA 1
ATOM 3683 C C . HIS B 1 14 ? 6.91 53.781 20.094 1 69.88 14 HIS B C 1
ATOM 3685 O O . HIS B 1 14 ? 6.48 52.938 19.281 1 69.88 14 HIS B O 1
ATOM 3691 N N . VAL B 1 15 ? 8.102 53.906 20.516 1 70.69 15 VAL B N 1
ATOM 3692 C CA . VAL B 1 15 ? 9.094 53.062 19.875 1 70.69 15 VAL B CA 1
ATOM 3693 C C . VAL B 1 15 ? 8.891 51.594 20.281 1 70.69 15 VAL B C 1
ATOM 3695 O O . VAL B 1 15 ? 9.016 50.688 19.453 1 70.69 15 VAL B O 1
ATOM 3698 N N . PHE B 1 16 ? 8.516 51.344 21.484 1 70.19 16 PHE B N 1
ATOM 3699 C CA . PHE B 1 16 ? 8.258 50 21.969 1 70.19 16 PHE B CA 1
ATOM 3700 C C . PHE B 1 16 ? 7.082 49.375 21.234 1 70.19 16 PHE B C 1
ATOM 3702 O O . PHE B 1 16 ? 7.145 48.219 20.828 1 70.19 16 PHE B O 1
ATOM 3709 N N . PHE B 1 17 ? 6.191 50.125 20.891 1 71.25 17 PHE B N 1
ATOM 3710 C CA . PHE B 1 17 ? 5.012 49.594 20.234 1 71.25 17 PHE B CA 1
ATOM 3711 C C . PHE B 1 17 ? 5.285 49.344 18.75 1 71.25 17 PHE B C 1
ATOM 3713 O O . PHE B 1 17 ? 4.766 48.406 18.172 1 71.25 17 PHE B O 1
ATOM 3720 N N . LEU B 1 18 ? 6.191 50.156 18.266 1 72.31 18 LEU B N 1
ATOM 3721 C CA . LEU B 1 18 ? 6.574 49.906 16.875 1 72.31 18 LEU B CA 1
ATOM 3722 C C . LEU B 1 18 ? 7.379 48.625 16.75 1 72.31 18 LEU B C 1
ATOM 3724 O O . LEU B 1 18 ? 7.23 47.906 15.766 1 72.31 18 LEU B O 1
ATOM 3728 N N . ILE B 1 19 ? 8.078 48.344 17.766 1 72.25 19 ILE B N 1
ATOM 3729 C CA . ILE B 1 19 ? 8.859 47.094 17.75 1 72.25 19 ILE B CA 1
ATOM 3730 C C . ILE B 1 19 ? 7.918 45.906 17.906 1 72.25 19 ILE B C 1
ATOM 3732 O O . ILE B 1 19 ? 8.078 44.875 17.203 1 72.25 19 ILE B O 1
ATOM 3736 N N . LEU B 1 20 ? 6.938 46.062 18.688 1 72.25 20 LEU B N 1
ATOM 3737 C CA . LEU B 1 20 ? 5.977 44.969 18.875 1 72.25 20 LEU B CA 1
ATOM 3738 C C . LEU B 1 20 ? 5.18 44.719 17.609 1 72.25 20 LEU B C 1
ATOM 3740 O O . LEU B 1 20 ? 4.898 43.562 17.25 1 72.25 20 LEU B O 1
ATOM 3744 N N . LEU B 1 21 ? 4.938 45.781 16.875 1 73.25 21 LEU B N 1
ATOM 3745 C CA . LEU B 1 21 ? 4.234 45.656 15.609 1 73.25 21 LEU B CA 1
ATOM 3746 C C . LEU B 1 21 ? 5.121 44.969 14.57 1 73.25 21 LEU B C 1
ATOM 3748 O O . LEU B 1 21 ? 4.652 44.125 13.797 1 73.25 21 LEU B O 1
ATOM 3752 N N . GLY B 1 22 ? 6.355 45.344 14.594 1 72.75 22 GLY B N 1
ATOM 3753 C CA . GLY B 1 22 ? 7.289 44.719 13.672 1 72.75 22 GLY B CA 1
ATOM 3754 C C . GLY B 1 22 ? 7.449 43.219 13.914 1 72.75 22 GLY B C 1
ATOM 3755 O O . GLY B 1 22 ? 7.457 42.438 12.969 1 72.75 22 GLY B O 1
ATOM 3756 N N . VAL B 1 23 ? 7.516 42.844 15.141 1 73.5 23 VAL B N 1
ATOM 3757 C CA . VAL B 1 23 ? 7.648 41.438 15.492 1 73.5 23 VAL B CA 1
ATOM 3758 C C . VAL B 1 23 ? 6.367 40.688 15.125 1 73.5 23 VAL B C 1
ATOM 3760 O O . VAL B 1 23 ? 6.418 39.562 14.625 1 73.5 23 VAL B O 1
ATOM 3763 N N . ALA B 1 24 ? 5.262 41.281 15.289 1 72.5 24 ALA B N 1
ATOM 3764 C CA . ALA B 1 24 ? 3.984 40.688 14.938 1 72.5 24 ALA B CA 1
ATOM 3765 C C . ALA B 1 24 ? 3.873 40.469 13.43 1 72.5 24 ALA B C 1
ATOM 3767 O O . ALA B 1 24 ? 3.402 39.406 12.984 1 72.5 24 ALA B O 1
ATOM 3768 N N . ILE B 1 25 ? 4.375 41.469 12.719 1 73.5 25 ILE B N 1
ATOM 3769 C CA . ILE B 1 25 ? 4.34 41.344 11.266 1 73.5 25 ILE B CA 1
ATOM 3770 C C . ILE B 1 25 ? 5.281 40.219 10.82 1 73.5 25 ILE B C 1
ATOM 3772 O O . ILE B 1 25 ? 4.938 39.438 9.945 1 73.5 25 ILE B O 1
ATOM 3776 N N . TYR B 1 26 ? 6.387 40.188 11.477 1 74.88 26 TYR B N 1
ATOM 3777 C CA . TYR B 1 26 ? 7.344 39.156 11.141 1 74.88 26 TYR B CA 1
ATOM 3778 C C . TYR B 1 26 ? 6.766 37.75 11.43 1 74.88 26 TYR B C 1
ATOM 3780 O O . TYR B 1 26 ? 6.883 36.844 10.609 1 74.88 26 TYR B O 1
ATOM 3788 N N . ILE B 1 27 ? 6.16 37.625 12.516 1 72.25 27 ILE B N 1
ATOM 3789 C CA . ILE B 1 27 ? 5.562 36.344 12.891 1 72.25 27 ILE B CA 1
ATOM 3790 C C . ILE B 1 27 ? 4.438 36 11.914 1 72.25 27 ILE B C 1
ATOM 3792 O O . ILE B 1 27 ? 4.312 34.844 11.5 1 72.25 27 ILE B O 1
ATOM 3796 N N . PHE B 1 28 ? 3.732 36.969 11.492 1 73.69 28 PHE B N 1
ATOM 3797 C CA . PHE B 1 28 ? 2.645 36.75 10.547 1 73.69 28 PHE B CA 1
ATOM 3798 C C . PHE B 1 28 ? 3.184 36.281 9.195 1 73.69 28 PHE B C 1
ATOM 3800 O O . PHE B 1 28 ? 2.648 35.375 8.586 1 73.69 28 PHE B O 1
ATOM 3807 N N . MET B 1 29 ? 4.219 37.031 8.828 1 73.94 29 MET B N 1
ATOM 3808 C CA . MET B 1 29 ? 4.816 36.656 7.551 1 73.94 29 MET B CA 1
ATOM 3809 C C . MET B 1 29 ? 5.395 35.25 7.605 1 73.94 29 MET B C 1
ATOM 3811 O O . MET B 1 29 ? 5.238 34.469 6.66 1 73.94 29 MET B O 1
ATOM 3815 N N . LYS B 1 30 ? 5.973 34.906 8.625 1 74.81 30 LYS B N 1
ATOM 3816 C CA . LYS B 1 30 ? 6.566 33.594 8.766 1 74.81 30 LYS B CA 1
ATOM 3817 C C . LYS B 1 30 ? 5.492 32.5 8.82 1 74.81 30 LYS B C 1
ATOM 3819 O O . LYS B 1 30 ? 5.648 31.438 8.219 1 74.81 30 LYS B O 1
ATOM 3824 N N . LEU B 1 31 ? 4.449 32.812 9.39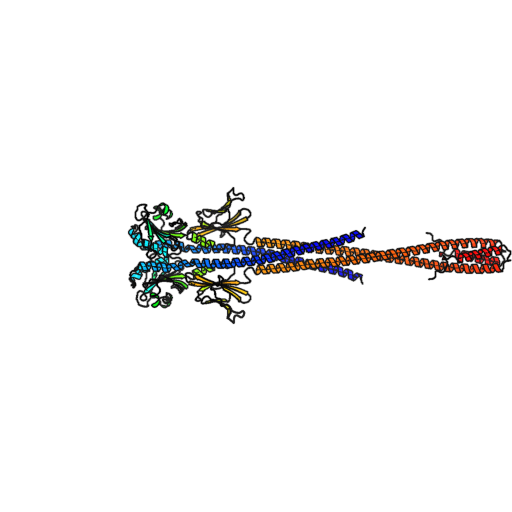1 1 72.44 31 LEU B N 1
ATOM 3825 C CA . LEU B 1 31 ? 3.355 31.844 9.484 1 72.44 31 LEU B CA 1
ATOM 3826 C C . LEU B 1 31 ? 2.664 31.672 8.141 1 72.44 31 LEU B C 1
ATOM 3828 O O . LEU B 1 31 ? 2.246 30.562 7.789 1 72.44 31 LEU B O 1
ATOM 3832 N N . SER B 1 32 ? 2.58 32.781 7.438 1 73.38 32 SER B N 1
ATOM 3833 C CA . SER B 1 32 ? 1.996 32.719 6.102 1 73.38 32 SER B CA 1
ATOM 3834 C C . SER B 1 32 ? 2.865 31.875 5.172 1 73.38 32 SER B C 1
ATOM 3836 O O . SER B 1 32 ? 2.35 31.078 4.379 1 73.38 32 SER B O 1
ATOM 3838 N N . MET B 1 33 ? 4.086 32.031 5.344 1 73.88 33 MET B N 1
ATOM 3839 C CA . MET B 1 33 ? 5.004 31.266 4.523 1 73.88 33 MET B CA 1
ATOM 3840 C C . MET B 1 33 ? 4.934 29.781 4.898 1 73.88 33 MET B C 1
ATOM 3842 O O . MET B 1 33 ? 4.977 28.922 4.023 1 73.88 33 MET B O 1
ATOM 3846 N N . MET B 1 34 ? 4.785 29.469 6.094 1 71.88 34 MET B N 1
ATOM 3847 C CA . MET B 1 34 ? 4.688 28.094 6.562 1 71.88 34 MET B CA 1
ATOM 3848 C C . MET B 1 34 ? 3.41 27.438 6.047 1 71.88 34 MET B C 1
ATOM 3850 O O . MET B 1 34 ? 3.416 26.25 5.688 1 71.88 34 MET B O 1
ATOM 3854 N N . LYS B 1 35 ? 2.387 28.188 5.973 1 73.19 35 LYS B N 1
ATOM 3855 C CA . LYS B 1 35 ? 1.129 27.656 5.449 1 73.19 35 LYS B CA 1
ATOM 3856 C C . LYS B 1 35 ? 1.261 27.281 3.973 1 73.19 35 LYS B C 1
ATOM 3858 O O . LYS B 1 35 ? 0.838 26.203 3.561 1 73.19 35 LYS B O 1
ATOM 3863 N N . ASN B 1 36 ? 1.849 28.172 3.275 1 74.12 36 ASN B N 1
ATOM 3864 C CA . ASN B 1 36 ? 2.01 27.922 1.848 1 74.12 36 ASN B CA 1
ATOM 3865 C C . ASN B 1 36 ? 2.934 26.734 1.589 1 74.12 36 ASN B C 1
ATOM 3867 O O . ASN B 1 36 ? 2.684 25.938 0.689 1 74.12 36 ASN B O 1
ATOM 3871 N N . GLN B 1 37 ? 3.926 26.719 2.359 1 72.44 37 GLN B N 1
ATOM 3872 C CA . GLN B 1 37 ? 4.855 25.609 2.207 1 72.44 37 GLN B CA 1
ATOM 3873 C C . GLN B 1 37 ? 4.188 24.281 2.566 1 72.44 37 GLN B C 1
ATOM 3875 O O . GLN B 1 37 ? 4.398 23.266 1.893 1 72.44 37 GLN B O 1
ATOM 3880 N N . SER B 1 38 ? 3.373 24.234 3.553 1 72.31 38 SER B N 1
ATOM 3881 C CA . SER B 1 38 ? 2.664 23.031 3.955 1 72.31 38 SER B CA 1
ATOM 3882 C C . SER B 1 38 ? 1.667 22.594 2.887 1 72.31 38 SER B C 1
ATOM 3884 O O . SER B 1 38 ? 1.514 21.391 2.623 1 72.31 38 SER B O 1
ATOM 3886 N N . GLU B 1 39 ? 1.021 23.578 2.273 1 73.5 39 GLU B N 1
ATOM 3887 C CA . GLU B 1 39 ? 0.078 23.266 1.2 1 73.5 39 GLU B CA 1
ATOM 3888 C C . GLU B 1 39 ? 0.791 22.656 -0.005 1 73.5 39 GLU B C 1
ATOM 3890 O O . GLU B 1 39 ? 0.298 21.703 -0.608 1 73.5 39 GLU B O 1
ATOM 3895 N N . ARG B 1 40 ? 1.86 23.109 -0.351 1 77.5 40 ARG B N 1
ATOM 3896 C CA . ARG B 1 40 ? 2.637 22.578 -1.463 1 77.5 40 ARG B CA 1
ATOM 3897 C C . ARG B 1 40 ? 3.143 21.172 -1.149 1 77.5 40 ARG B C 1
ATOM 3899 O O . ARG B 1 40 ? 3.111 20.297 -2.01 1 77.5 40 ARG B O 1
ATOM 3906 N N . HIS B 1 41 ? 3.539 21.047 0.077 1 71.56 41 HIS B N 1
ATOM 3907 C CA . HIS B 1 41 ? 4.039 19.734 0.472 1 71.56 41 HIS B CA 1
ATOM 3908 C C . HIS B 1 41 ? 2.932 18.688 0.436 1 71.56 41 HIS B C 1
ATOM 3910 O O . HIS B 1 41 ? 3.15 17.562 -0.013 1 71.56 41 HIS B O 1
ATOM 3916 N N . VAL B 1 42 ? 1.803 19.062 0.835 1 72.62 42 VAL B N 1
ATOM 3917 C CA . VAL B 1 42 ? 0.674 18.125 0.843 1 72.62 42 VAL B CA 1
ATOM 3918 C C . VAL B 1 42 ? 0.29 17.766 -0.591 1 72.62 42 VAL B C 1
ATOM 3920 O O . VAL B 1 42 ? -0.022 16.609 -0.887 1 72.62 42 VAL B O 1
ATOM 3923 N N . ASN B 1 43 ? 0.359 18.734 -1.433 1 74.06 43 ASN B N 1
ATOM 3924 C CA . ASN B 1 43 ? 0.041 18.484 -2.832 1 74.06 43 ASN B CA 1
ATOM 3925 C C . ASN B 1 43 ? 1.07 17.547 -3.477 1 74.06 43 ASN B C 1
ATOM 3927 O O . ASN B 1 43 ? 0.711 16.656 -4.238 1 74.06 43 ASN B O 1
ATOM 3931 N N . MET B 1 44 ? 2.238 17.828 -3.188 1 73.25 44 MET B N 1
ATOM 3932 C CA . MET B 1 44 ? 3.297 16.984 -3.717 1 73.25 44 MET B CA 1
ATOM 3933 C C . MET B 1 44 ? 3.164 15.555 -3.184 1 73.25 44 MET B C 1
ATOM 3935 O O . MET B 1 44 ? 3.301 14.594 -3.938 1 73.25 44 MET B O 1
ATOM 3939 N N . LEU B 1 45 ? 2.877 15.484 -1.969 1 71.81 45 LEU B N 1
ATOM 3940 C CA . LEU B 1 45 ? 2.691 14.172 -1.366 1 71.81 45 LEU B CA 1
ATOM 3941 C C . LEU B 1 45 ? 1.48 13.461 -1.969 1 71.81 45 LEU B C 1
ATOM 3943 O O . LEU B 1 45 ? 1.516 12.25 -2.201 1 71.81 45 LEU B O 1
ATOM 3947 N N . SER B 1 46 ? 0.511 14.195 -2.213 1 74.69 46 SER B N 1
ATOM 3948 C CA . SER B 1 46 ? -0.681 13.609 -2.818 1 74.69 46 SER B CA 1
ATOM 3949 C C . SER B 1 46 ? -0.385 13.07 -4.215 1 74.69 46 SER B C 1
ATOM 3951 O O . SER B 1 46 ? -0.854 11.992 -4.582 1 74.69 46 SER B O 1
ATOM 3953 N N . GLU B 1 47 ? 0.37 13.781 -4.945 1 80.38 47 GLU B N 1
ATOM 3954 C CA . GLU B 1 47 ? 0.75 13.328 -6.281 1 80.38 47 GLU B CA 1
ATOM 3955 C C . GLU B 1 47 ? 1.637 12.094 -6.219 1 80.38 47 GLU B C 1
ATOM 3957 O O . GLU B 1 47 ? 1.461 11.156 -7 1 80.38 47 GLU B O 1
ATOM 3962 N N . GLN B 1 48 ? 2.518 12.133 -5.367 1 76.62 48 GLN B N 1
ATOM 3963 C CA . GLN B 1 48 ? 3.389 10.977 -5.195 1 76.62 48 GLN B CA 1
ATOM 3964 C C . GLN B 1 48 ? 2.59 9.742 -4.77 1 76.62 48 GLN B C 1
ATOM 3966 O O . GLN B 1 48 ? 2.852 8.633 -5.242 1 76.62 48 GLN B O 1
ATOM 3971 N N . LEU B 1 49 ? 1.694 9.953 -3.895 1 75.75 49 LEU B N 1
ATOM 3972 C CA . LEU B 1 49 ? 0.843 8.859 -3.439 1 75.75 49 LEU B CA 1
ATOM 3973 C C . LEU B 1 49 ? -0.004 8.32 -4.586 1 75.75 49 LEU B C 1
ATOM 3975 O O . LEU B 1 49 ? -0.184 7.102 -4.711 1 75.75 49 LEU B O 1
ATOM 3979 N N . ARG B 1 50 ? -0.473 9.188 -5.367 1 83.12 50 ARG B N 1
ATOM 3980 C CA . ARG B 1 50 ? -1.248 8.766 -6.527 1 83.12 50 ARG B CA 1
ATOM 3981 C C . ARG B 1 50 ? -0.401 7.918 -7.473 1 83.12 50 ARG B C 1
ATOM 3983 O O . ARG B 1 50 ? -0.826 6.844 -7.902 1 83.12 50 ARG B O 1
ATOM 3990 N N . ASN B 1 51 ? 0.719 8.32 -7.77 1 83.81 51 ASN B N 1
ATOM 3991 C CA . ASN B 1 51 ? 1.606 7.586 -8.664 1 83.81 51 ASN B CA 1
ATOM 3992 C C . ASN B 1 51 ? 2.002 6.23 -8.086 1 83.81 51 ASN B C 1
ATOM 3994 O O . ASN B 1 51 ? 2.09 5.242 -8.812 1 83.81 51 ASN B O 1
ATOM 3998 N N . LYS B 1 52 ? 2.225 6.301 -6.867 1 81.62 52 LYS B N 1
ATOM 3999 C CA . LYS B 1 52 ? 2.555 5.039 -6.211 1 81.62 52 LYS B CA 1
ATOM 4000 C C . LYS B 1 52 ? 1.376 4.074 -6.25 1 81.62 52 LYS B C 1
ATOM 4002 O O . LYS B 1 52 ? 1.562 2.863 -6.402 1 81.62 52 LYS B O 1
ATOM 4007 N N . THR B 1 53 ? 0.231 4.605 -6.098 1 84.44 53 THR B N 1
ATOM 4008 C CA . THR B 1 53 ? -0.97 3.783 -6.188 1 84.44 53 THR B CA 1
ATOM 4009 C C . THR B 1 53 ? -1.081 3.139 -7.566 1 84.44 53 THR B C 1
ATOM 4011 O O . THR B 1 53 ? -1.338 1.938 -7.676 1 84.44 53 THR B O 1
ATOM 4014 N N . PHE B 1 54 ? -0.796 3.875 -8.578 1 88.56 54 PHE B N 1
ATOM 4015 C CA . PHE B 1 54 ? -0.871 3.348 -9.938 1 88.56 54 PHE B CA 1
ATOM 4016 C C . PHE B 1 54 ? 0.197 2.283 -10.164 1 88.56 54 PHE B C 1
ATOM 4018 O O . PHE B 1 54 ? -0.073 1.247 -10.773 1 88.56 54 PHE B O 1
ATOM 4025 N N . SER B 1 55 ? 1.31 2.549 -9.648 1 86.56 55 SER B N 1
ATOM 4026 C CA . SER B 1 55 ? 2.389 1.578 -9.789 1 86.56 55 SER B CA 1
ATOM 4027 C C . SER B 1 55 ? 2.053 0.271 -9.086 1 86.56 55 SER B C 1
ATOM 4029 O O . SER B 1 55 ? 2.338 -0.812 -9.602 1 86.56 55 SER B O 1
ATOM 4031 N N . GLN B 1 56 ? 1.469 0.418 -7.957 1 84.88 56 GLN B N 1
ATOM 4032 C CA . GLN B 1 56 ? 1.073 -0.772 -7.211 1 84.88 56 GLN B CA 1
ATOM 4033 C C . GLN B 1 56 ? 0.021 -1.573 -7.973 1 84.88 56 GLN B C 1
ATOM 4035 O O . GLN B 1 56 ? 0.047 -2.807 -7.969 1 84.88 56 GLN B O 1
ATOM 4040 N N . ILE B 1 57 ? -0.892 -0.919 -8.57 1 90.38 57 ILE B N 1
ATOM 4041 C CA . ILE B 1 57 ? -1.922 -1.588 -9.359 1 90.38 57 ILE B CA 1
ATOM 4042 C C . ILE B 1 57 ? -1.276 -2.348 -10.516 1 90.38 57 ILE B C 1
ATOM 4044 O O . ILE B 1 57 ? -1.593 -3.516 -10.75 1 90.38 57 ILE B O 1
ATOM 4048 N N . GLU B 1 58 ? -0.365 -1.731 -11.156 1 88.69 58 GLU B N 1
ATOM 4049 C CA . GLU B 1 58 ? 0.307 -2.355 -12.289 1 88.69 58 GLU B CA 1
ATOM 4050 C C . GLU B 1 58 ? 1.146 -3.551 -11.844 1 88.69 58 GLU B C 1
ATOM 4052 O O . GLU B 1 58 ? 1.157 -4.59 -12.508 1 88.69 58 GLU B O 1
ATOM 4057 N N . HIS B 1 59 ? 1.736 -3.428 -10.789 1 84.69 59 HIS B N 1
ATOM 4058 C CA . HIS B 1 59 ? 2.541 -4.527 -10.273 1 84.69 59 HIS B CA 1
ATOM 4059 C C . HIS B 1 59 ? 1.664 -5.715 -9.891 1 84.69 59 HIS B C 1
ATOM 4061 O O . HIS B 1 59 ? 2.029 -6.867 -10.133 1 84.69 59 HIS B O 1
ATOM 4067 N N . THR B 1 60 ? 0.628 -5.418 -9.258 1 86.5 60 THR B N 1
ATOM 4068 C CA . THR B 1 60 ? -0.289 -6.484 -8.875 1 86.5 60 THR B CA 1
ATOM 4069 C C . THR B 1 60 ? -0.854 -7.184 -10.109 1 86.5 60 THR B C 1
ATOM 4071 O O . THR B 1 60 ? -0.978 -8.414 -10.133 1 86.5 60 THR B O 1
ATOM 4074 N N . ALA B 1 61 ? -1.164 -6.41 -11.07 1 89.75 61 ALA B N 1
ATOM 4075 C CA . ALA B 1 61 ? -1.686 -6.996 -12.305 1 89.75 61 ALA B CA 1
ATOM 4076 C C . ALA B 1 61 ? -0.655 -7.914 -12.961 1 89.75 61 ALA B C 1
ATOM 4078 O O . ALA B 1 61 ? -1.002 -8.977 -13.469 1 89.75 61 ALA B O 1
ATOM 4079 N N . ASN B 1 62 ? 0.538 -7.598 -12.93 1 84.94 62 ASN B N 1
ATOM 4080 C CA . ASN B 1 62 ? 1.611 -8.367 -13.555 1 84.94 62 ASN B CA 1
ATOM 4081 C C . ASN B 1 62 ? 1.822 -9.703 -12.844 1 84.94 62 ASN B C 1
ATOM 4083 O O . ASN B 1 62 ? 2.406 -10.625 -13.422 1 84.94 62 ASN B O 1
ATOM 4087 N N . MET B 1 63 ? 1.3 -9.828 -11.719 1 81.31 63 MET B N 1
ATOM 4088 C CA . MET B 1 63 ? 1.438 -11.07 -10.969 1 81.31 63 MET B CA 1
ATOM 4089 C C . MET B 1 63 ? 0.573 -12.172 -11.578 1 81.31 63 MET B C 1
ATOM 4091 O O . MET B 1 63 ? 0.823 -13.359 -11.359 1 81.31 63 MET B O 1
ATOM 4095 N N . PHE B 1 64 ? -0.345 -11.773 -12.344 1 86.19 64 PHE B N 1
ATOM 4096 C CA . PHE B 1 64 ? -1.259 -12.766 -12.898 1 86.19 64 PHE B CA 1
ATOM 4097 C C . PHE B 1 64 ? -0.858 -13.133 -14.32 1 86.19 64 PHE B C 1
ATOM 4099 O O . PHE B 1 64 ? -1.398 -14.078 -14.898 1 86.19 64 PHE B O 1
ATOM 4106 N N . LEU B 1 65 ? 0.115 -12.492 -14.844 1 80.44 65 LEU B N 1
ATOM 4107 C CA . LEU B 1 65 ? 0.508 -12.695 -16.234 1 80.44 65 LEU B CA 1
ATOM 4108 C C . LEU B 1 65 ? 0.991 -14.125 -16.469 1 80.44 65 LEU B C 1
ATOM 4110 O O . LEU B 1 65 ? 0.649 -14.742 -17.469 1 80.44 65 LEU B O 1
ATOM 4114 N N . PRO B 1 66 ? 1.626 -14.695 -15.539 1 78.31 66 PRO B N 1
ATOM 4115 C CA . PRO B 1 66 ? 2.143 -16.047 -15.797 1 78.31 66 PRO B CA 1
ATOM 4116 C C . PRO B 1 66 ? 1.037 -17.094 -15.898 1 78.31 66 PRO B C 1
ATOM 4118 O O . PRO B 1 66 ? 1.244 -18.156 -16.484 1 78.31 66 PRO B O 1
ATOM 4121 N N . LEU B 1 67 ? -0.06 -16.828 -15.383 1 80 67 LEU B N 1
ATOM 4122 C CA . LEU B 1 67 ? -1.162 -17.781 -15.445 1 80 67 LEU B CA 1
ATOM 4123 C C . LEU B 1 67 ? -1.676 -17.922 -16.875 1 80 67 LEU B C 1
ATOM 4125 O O . LEU B 1 67 ? -2.32 -18.922 -17.219 1 80 67 LEU B O 1
ATOM 4129 N N . ASN B 1 68 ? -1.365 -16.938 -17.719 1 79.75 68 ASN B N 1
ATOM 4130 C CA . ASN B 1 68 ? -1.77 -16.969 -19.125 1 79.75 68 ASN B CA 1
ATOM 4131 C C . ASN B 1 68 ? -1.002 -18.031 -19.906 1 79.75 68 ASN B C 1
ATOM 4133 O O . ASN B 1 68 ? -1.513 -18.578 -20.875 1 79.75 68 ASN B O 1
ATOM 4137 N N . TYR B 1 69 ? 0.092 -18.391 -19.391 1 83.94 69 TYR B N 1
ATOM 4138 C CA . TYR B 1 69 ? 0.963 -19.266 -20.172 1 83.94 69 TYR B CA 1
ATOM 4139 C C . TYR B 1 69 ? 0.768 -20.719 -19.766 1 83.94 69 TYR B C 1
ATOM 4141 O O . TYR B 1 69 ? 1.215 -21.625 -20.469 1 83.94 69 TYR B O 1
ATOM 4149 N N . SER B 1 70 ? 0.039 -20.953 -18.75 1 89.19 70 SER B N 1
ATOM 4150 C CA . SER B 1 70 ? -0.155 -22.328 -18.312 1 89.19 70 SER B CA 1
ATOM 4151 C C . SER B 1 70 ? -0.978 -23.141 -19.312 1 89.19 70 SER B C 1
ATOM 4153 O O . SER B 1 70 ? -0.647 -24.281 -19.625 1 89.19 70 SER B O 1
ATOM 4155 N N . ALA B 1 71 ? -1.982 -22.484 -19.844 1 89.56 71 ALA B N 1
ATOM 4156 C CA . ALA B 1 71 ? -2.834 -23.172 -20.797 1 89.56 71 ALA B CA 1
ATOM 4157 C C . ALA B 1 71 ? -2.078 -23.469 -22.094 1 89.56 71 ALA B C 1
ATOM 4159 O O . ALA B 1 71 ? -2.162 -24.562 -22.641 1 89.56 71 ALA B O 1
ATOM 4160 N N . SER B 1 72 ? -1.367 -22.484 -22.562 1 88.75 72 SER B N 1
ATOM 4161 C CA . SER B 1 72 ? -0.607 -22.672 -23.797 1 88.75 72 SER B CA 1
ATOM 4162 C C . SER B 1 72 ? 0.466 -23.734 -23.641 1 88.75 72 SER B C 1
ATOM 4164 O O . SER B 1 72 ? 0.675 -24.562 -24.531 1 88.75 72 SER B O 1
ATOM 4166 N N . SER B 1 73 ? 1.101 -23.734 -22.531 1 89.88 73 SER B N 1
ATOM 4167 C CA . SER B 1 73 ? 2.139 -24.719 -22.266 1 89.88 73 SER B CA 1
ATOM 4168 C C . SER B 1 73 ? 1.549 -26.125 -22.141 1 89.88 73 SER B C 1
ATOM 4170 O O . SER B 1 73 ? 2.129 -27.094 -22.641 1 89.88 73 SER B O 1
ATOM 4172 N N . LEU B 1 74 ? 0.479 -26.219 -21.484 1 90.94 74 LEU B N 1
ATOM 4173 C CA . LEU B 1 74 ? -0.19 -27.516 -21.344 1 90.94 74 LEU B CA 1
ATOM 4174 C C . LEU B 1 74 ? -0.642 -28.031 -22.703 1 90.94 74 LEU B C 1
ATOM 4176 O O . LEU B 1 74 ? -0.48 -29.219 -23 1 90.94 74 LEU B O 1
ATOM 4180 N N . ALA B 1 75 ? -1.164 -27.141 -23.516 1 90.19 75 ALA B N 1
ATOM 4181 C CA . ALA B 1 75 ? -1.603 -27.516 -24.859 1 90.19 75 ALA B CA 1
ATOM 4182 C C . ALA B 1 75 ? -0.43 -28.016 -25.703 1 90.19 75 ALA B C 1
ATOM 4184 O O . ALA B 1 75 ? -0.542 -29.031 -26.406 1 90.19 75 ALA B O 1
ATOM 4185 N N . ARG B 1 76 ? 0.575 -27.328 -25.609 1 88.12 76 ARG B N 1
ATOM 4186 C CA . ARG B 1 76 ? 1.769 -27.719 -26.359 1 88.12 76 ARG B CA 1
ATOM 4187 C C . ARG B 1 76 ? 2.285 -29.078 -25.891 1 88.12 76 ARG B C 1
ATOM 4189 O O . ARG B 1 76 ? 2.617 -29.938 -26.703 1 88.12 76 ARG B O 1
ATOM 4196 N N . GLY B 1 77 ? 2.404 -29.25 -24.609 1 87.25 77 GLY B N 1
ATOM 4197 C CA . GLY B 1 77 ? 2.865 -30.516 -24.047 1 87.25 77 GLY B CA 1
ATOM 4198 C C . GLY B 1 77 ? 1.982 -31.688 -24.406 1 87.25 77 GLY B C 1
ATOM 4199 O O . GLY B 1 77 ? 2.482 -32.75 -24.766 1 87.25 77 GLY B O 1
ATOM 4200 N N . LEU B 1 78 ? 0.753 -31.5 -24.344 1 88.31 78 LEU B N 1
ATOM 4201 C CA . LEU B 1 78 ? -0.191 -32.562 -24.688 1 88.31 78 LEU B CA 1
ATOM 4202 C C . LEU B 1 78 ? -0.156 -32.875 -26.172 1 88.31 78 LEU B C 1
ATOM 4204 O O . LEU B 1 78 ? -0.243 -34.031 -26.578 1 88.31 78 LEU B O 1
ATOM 4208 N N . SER B 1 79 ? -0.059 -31.828 -26.953 1 86.75 79 SER B N 1
ATOM 4209 C CA . SER B 1 79 ? -0.045 -32 -28.391 1 86.75 79 SER B CA 1
ATOM 4210 C C . SER B 1 79 ? 1.148 -32.844 -28.828 1 86.75 79 SER B C 1
ATOM 4212 O O . SER B 1 79 ? 1.04 -33.656 -29.766 1 86.75 79 SER B O 1
ATOM 4214 N N . SER B 1 80 ? 2.199 -32.719 -28.172 1 83.81 80 SER B N 1
ATOM 4215 C CA . SER B 1 80 ? 3.41 -33.438 -28.547 1 83.81 80 SER B CA 1
ATOM 4216 C C . SER B 1 80 ? 3.303 -34.906 -28.172 1 83.81 80 SER B C 1
ATOM 4218 O O . SER B 1 80 ? 3.975 -35.75 -28.781 1 83.81 80 SER B O 1
ATOM 4220 N N . SER B 1 81 ? 2.473 -35.25 -27.219 1 81.56 81 SER B N 1
ATOM 4221 C CA . SER B 1 81 ? 2.355 -36.625 -26.75 1 81.56 81 SER B CA 1
ATOM 4222 C C . SER B 1 81 ? 1.258 -37.375 -27.5 1 81.56 81 SER B C 1
ATOM 4224 O O . SER B 1 81 ? 1.142 -38.594 -27.375 1 81.56 81 SER B O 1
ATOM 4226 N N . LEU B 1 82 ? 0.508 -36.625 -28.234 1 84.94 82 LEU B N 1
ATOM 4227 C CA . LEU B 1 82 ? -0.638 -37.25 -28.906 1 84.94 82 LEU B CA 1
ATOM 4228 C C . LEU B 1 82 ? -0.372 -37.438 -30.391 1 84.94 82 LEU B C 1
ATOM 4230 O O . LEU B 1 82 ? 0.28 -36.594 -31.016 1 84.94 82 LEU B O 1
ATOM 4234 N N . ASN B 1 83 ? -0.792 -38.656 -30.781 1 81.19 83 ASN B N 1
ATOM 4235 C CA . ASN B 1 83 ? -0.679 -38.938 -32.219 1 81.19 83 ASN B CA 1
ATOM 4236 C C . ASN B 1 83 ? -2.02 -38.781 -32.906 1 81.19 83 ASN B C 1
ATOM 4238 O O . ASN B 1 83 ? -3.041 -39.281 -32.438 1 81.19 83 ASN B O 1
ATOM 4242 N N . GLY B 1 84 ? -2.078 -38.062 -33.938 1 79.75 84 GLY B N 1
ATOM 4243 C CA . GLY B 1 84 ? -3.279 -37.938 -34.75 1 79.75 84 GLY B CA 1
ATOM 4244 C C . GLY B 1 84 ? -4.168 -36.781 -34.344 1 79.75 84 GLY B C 1
ATOM 4245 O O . GLY B 1 84 ? -3.957 -36.188 -33.281 1 79.75 84 GLY B O 1
ATOM 4246 N N . THR B 1 85 ? -5.102 -36.469 -35.188 1 79.06 85 THR B N 1
ATOM 4247 C CA . THR B 1 85 ? -5.98 -35.312 -34.938 1 79.06 85 THR B CA 1
ATOM 4248 C C . THR B 1 85 ? -7.312 -35.781 -34.344 1 79.06 85 THR B C 1
ATOM 4250 O O . THR B 1 85 ? -7.98 -35.031 -33.656 1 79.06 85 THR B O 1
ATOM 4253 N N . GLN B 1 86 ? -7.75 -36.969 -34.656 1 81.94 86 GLN B N 1
ATOM 4254 C CA . GLN B 1 86 ? -8.992 -37.469 -34.094 1 81.94 86 GLN B CA 1
ATOM 4255 C C . GLN B 1 86 ? -8.719 -38.438 -32.938 1 81.94 86 GLN B C 1
ATOM 4257 O O . GLN B 1 86 ? -8.266 -39.562 -33.156 1 81.94 86 GLN B O 1
ATOM 4262 N N . LEU B 1 87 ? -9.062 -37.969 -31.781 1 87.19 87 LEU B N 1
ATOM 4263 C CA . LEU B 1 87 ? -8.797 -38.75 -30.578 1 87.19 87 LEU B CA 1
ATOM 4264 C C . LEU B 1 87 ? -10.078 -39.406 -30.062 1 87.19 87 LEU B C 1
ATOM 4266 O O . LEU B 1 87 ? -11.016 -38.688 -29.688 1 87.19 87 LEU B O 1
ATOM 4270 N N . PRO B 1 88 ? -10.109 -40.719 -30.125 1 89 88 PRO B N 1
ATOM 4271 C CA . PRO B 1 88 ? -11.242 -41.344 -29.453 1 89 88 PRO B CA 1
ATOM 4272 C C . PRO B 1 88 ? -11.258 -41.094 -27.938 1 89 88 PRO B C 1
ATOM 4274 O O . PRO B 1 88 ? -10.242 -40.688 -27.375 1 89 88 PRO B O 1
ATOM 4277 N N . PHE B 1 89 ? -12.344 -41.312 -27.328 1 91.25 89 PHE B N 1
ATOM 4278 C CA . PHE B 1 89 ? -12.477 -40.969 -25.906 1 91.25 89 PHE B CA 1
ATOM 4279 C C . PHE B 1 89 ? -11.562 -41.844 -25.062 1 91.25 89 PHE B C 1
ATOM 4281 O O . PHE B 1 89 ? -11.078 -41.406 -24.016 1 91.25 89 PHE B O 1
ATOM 4288 N N . THR B 1 90 ? -11.336 -43.031 -25.484 1 91 90 THR B N 1
ATOM 4289 C CA . THR B 1 90 ? -10.445 -43.906 -24.734 1 91 90 THR B CA 1
ATOM 4290 C C . THR B 1 90 ? -9.047 -43.312 -24.625 1 91 90 THR B C 1
ATOM 4292 O O . THR B 1 90 ? -8.391 -43.438 -23.594 1 91 90 THR B O 1
ATOM 4295 N N . GLU B 1 91 ? -8.625 -42.688 -25.656 1 90.94 91 GLU B N 1
ATOM 4296 C CA . GLU B 1 91 ? -7.324 -42.031 -25.656 1 90.94 91 GLU B CA 1
ATOM 4297 C C . GLU B 1 91 ? -7.34 -40.781 -24.781 1 90.94 91 GLU B C 1
ATOM 4299 O O . GLU B 1 91 ? -6.355 -40.5 -24.109 1 90.94 91 GLU B O 1
ATOM 4304 N N . ILE B 1 92 ? -8.438 -40.125 -24.828 1 91.44 92 ILE B N 1
ATOM 4305 C CA . ILE B 1 92 ? -8.586 -38.938 -24 1 91.44 92 ILE B CA 1
ATOM 4306 C C . ILE B 1 92 ? -8.531 -39.344 -22.516 1 91.44 92 ILE B C 1
ATOM 4308 O O . ILE B 1 92 ? -7.844 -38.688 -21.719 1 91.44 92 ILE B O 1
ATOM 4312 N N . GLN B 1 93 ? -9.125 -40.375 -22.203 1 91.31 93 GLN B N 1
ATOM 4313 C CA . GLN B 1 93 ? -9.188 -40.844 -20.828 1 91.31 93 GLN B CA 1
ATOM 4314 C C . GLN B 1 93 ? -7.832 -41.344 -20.344 1 91.31 93 GLN B C 1
ATOM 4316 O O . GLN B 1 93 ? -7.477 -41.156 -19.172 1 91.31 93 GLN B O 1
ATOM 4321 N N . THR B 1 94 ? -7.047 -41.875 -21.234 1 88.88 94 THR B N 1
ATOM 4322 C CA . THR B 1 94 ? -5.812 -42.531 -20.812 1 88.88 94 THR B CA 1
ATOM 4323 C C . THR B 1 94 ? -4.629 -41.562 -20.938 1 88.88 94 THR B C 1
ATOM 4325 O O . THR B 1 94 ? -3.686 -41.625 -20.141 1 88.88 94 THR B O 1
ATOM 4328 N N . LYS B 1 95 ? -4.664 -40.688 -21.906 1 89.25 95 LYS B N 1
ATOM 4329 C CA . LYS B 1 95 ? -3.484 -39.875 -22.172 1 89.25 95 LYS B CA 1
ATOM 4330 C C . LYS B 1 95 ? -3.703 -38.438 -21.734 1 89.25 95 LYS B C 1
ATOM 4332 O O . LYS B 1 95 ? -2.791 -37.781 -21.203 1 89.25 95 LYS B O 1
ATOM 4337 N N . VAL B 1 96 ? -4.871 -37.938 -21.891 1 92.44 96 VAL B N 1
ATOM 4338 C CA . VAL B 1 96 ? -5.137 -36.531 -21.625 1 92.44 96 VAL B CA 1
ATOM 4339 C C . VAL B 1 96 ? -5.574 -36.344 -20.172 1 92.44 96 VAL B C 1
ATOM 4341 O O . VAL B 1 96 ? -5.078 -35.438 -19.484 1 92.44 96 VAL B O 1
ATOM 4344 N N . ALA B 1 97 ? -6.426 -37.156 -19.672 1 93.62 97 ALA B N 1
ATOM 4345 C CA . ALA B 1 97 ? -7.059 -37.031 -18.359 1 93.62 97 ALA B CA 1
ATOM 4346 C C . ALA B 1 97 ? -6.012 -36.969 -17.25 1 93.62 97 ALA B C 1
ATOM 4348 O O . ALA B 1 97 ? -6.074 -36.094 -16.391 1 93.62 97 ALA B O 1
ATOM 4349 N N . PRO B 1 98 ? -5.039 -37.875 -17.312 1 91.25 98 PRO B N 1
ATOM 4350 C CA . PRO B 1 98 ? -4.062 -37.812 -16.219 1 91.25 98 PRO B CA 1
ATOM 4351 C C . PRO B 1 98 ? -3.281 -36.5 -16.203 1 91.25 98 PRO B C 1
ATOM 4353 O O . PRO B 1 98 ? -2.973 -35.969 -15.125 1 91.25 98 PRO B O 1
ATOM 4356 N N . LEU B 1 99 ? -2.988 -35.938 -17.312 1 91.75 99 LEU B N 1
ATOM 4357 C CA . LEU B 1 99 ? -2.242 -34.688 -17.391 1 91.75 99 LEU B CA 1
ATOM 4358 C C . LEU B 1 99 ? -3.109 -33.5 -16.953 1 91.75 99 LEU B C 1
ATOM 4360 O O . LEU B 1 99 ? -2.621 -32.562 -16.328 1 91.75 99 LEU B O 1
ATOM 4364 N N . LEU B 1 100 ? -4.324 -33.562 -17.312 1 94.31 100 LEU B N 1
ATOM 4365 C CA . LEU B 1 100 ? -5.254 -32.531 -16.875 1 94.31 100 LEU B CA 1
ATOM 4366 C C . LEU B 1 100 ? -5.387 -32.531 -15.352 1 94.31 100 LEU B C 1
ATOM 4368 O O . LEU B 1 100 ? -5.363 -31.484 -14.719 1 94.31 100 LEU B O 1
ATOM 4372 N N . PHE B 1 101 ? -5.527 -33.688 -14.859 1 93.81 101 PHE B N 1
ATOM 4373 C CA . PHE B 1 101 ? -5.66 -33.812 -13.414 1 93.81 101 PHE B CA 1
ATOM 4374 C C . PHE B 1 101 ? -4.41 -33.312 -12.711 1 93.81 101 PHE B C 1
ATOM 4376 O O . PHE B 1 101 ? -4.508 -32.594 -11.703 1 93.81 101 PHE B O 1
ATOM 4383 N N . LEU B 1 102 ? -3.268 -33.688 -13.203 1 91.81 102 LEU B N 1
ATOM 4384 C CA . LEU B 1 102 ? -2.014 -33.25 -12.617 1 91.81 102 LEU B CA 1
ATOM 4385 C C . LEU B 1 102 ? -1.904 -31.719 -12.68 1 91.81 102 LEU B C 1
ATOM 4387 O O . LEU B 1 102 ? -1.445 -31.078 -11.727 1 91.81 102 LEU B O 1
ATOM 4391 N N . SER B 1 103 ? -2.256 -31.172 -13.773 1 92.69 103 SER B N 1
ATOM 4392 C CA . SER B 1 103 ? -2.215 -29.719 -13.93 1 92.69 103 SER B CA 1
ATOM 4393 C C . SER B 1 103 ? -3.133 -29.031 -12.922 1 92.69 103 SER B C 1
ATOM 4395 O O . SER B 1 103 ? -2.764 -28.016 -12.328 1 92.69 103 SER B O 1
ATOM 4397 N N . LEU B 1 104 ? -4.285 -29.547 -12.734 1 93.62 104 LEU B N 1
ATOM 4398 C CA . LEU B 1 104 ? -5.223 -29 -11.766 1 93.62 104 LEU B CA 1
ATOM 4399 C C . LEU B 1 104 ? -4.633 -29.031 -10.359 1 93.62 104 LEU B C 1
ATOM 4401 O O . LEU B 1 104 ? -4.816 -28.094 -9.578 1 93.62 104 LEU B O 1
ATOM 4405 N N . SER B 1 105 ? -3.906 -30.047 -10.133 1 91.25 105 SER B N 1
ATOM 4406 C CA . SER B 1 105 ? -3.398 -30.266 -8.781 1 91.25 105 SER B CA 1
ATOM 4407 C C . SER B 1 105 ? -2.109 -29.484 -8.547 1 91.25 105 SER B C 1
ATOM 4409 O O . SER B 1 105 ? -1.781 -29.141 -7.406 1 91.25 105 SER B O 1
ATOM 4411 N N . THR B 1 106 ? -1.373 -29.172 -9.562 1 91.19 106 THR B N 1
ATOM 4412 C CA . THR B 1 106 ? -0.041 -28.609 -9.367 1 91.19 106 THR B CA 1
ATOM 4413 C C . THR B 1 106 ? -0.045 -27.109 -9.625 1 91.19 106 THR B C 1
ATOM 4415 O O . THR B 1 106 ? 0.748 -26.375 -9.031 1 91.19 106 THR B O 1
ATOM 4418 N N . ILE B 1 107 ? -0.865 -26.641 -10.523 1 90.81 107 ILE B N 1
ATOM 4419 C CA . ILE B 1 107 ? -0.902 -25.203 -10.836 1 90.81 107 ILE B CA 1
ATOM 4420 C C . ILE B 1 107 ? -1.663 -24.469 -9.734 1 90.81 107 ILE B C 1
ATOM 4422 O O . ILE B 1 107 ? -2.836 -24.75 -9.484 1 90.81 107 ILE B O 1
ATOM 4426 N N . PRO B 1 108 ? -0.99 -23.469 -9.188 1 88.44 108 PRO B N 1
ATOM 4427 C CA . PRO B 1 108 ? -1.641 -22.75 -8.086 1 88.44 108 PRO B CA 1
ATOM 4428 C C . PRO B 1 108 ? -2.879 -21.984 -8.539 1 88.44 108 PRO B C 1
ATOM 4430 O O . PRO B 1 108 ? -2.898 -21.422 -9.641 1 88.44 108 PRO B O 1
ATOM 4433 N N . PHE B 1 109 ? -3.902 -22.031 -7.73 1 87.19 109 PHE B N 1
ATOM 4434 C CA . PHE B 1 109 ? -5.105 -21.219 -7.812 1 87.19 109 PHE B CA 1
ATOM 4435 C C . PHE B 1 109 ? -6.055 -21.75 -8.875 1 87.19 109 PHE B C 1
ATOM 4437 O O . PHE B 1 109 ? -7.188 -21.266 -9 1 87.19 109 PHE B O 1
ATOM 4444 N N . VAL B 1 110 ? -5.594 -22.688 -9.672 1 92.12 110 VAL B N 1
ATOM 4445 C CA . VAL B 1 110 ? -6.461 -23.234 -10.711 1 92.12 110 VAL B CA 1
ATOM 4446 C C . VAL B 1 110 ? -7.559 -24.078 -10.07 1 92.12 110 VAL B C 1
ATOM 4448 O O . VAL B 1 110 ? -7.293 -24.875 -9.156 1 92.12 110 VAL B O 1
ATOM 4451 N N . SER B 1 111 ? -8.797 -23.844 -10.562 1 93.06 111 SER B N 1
ATOM 4452 C CA . SER B 1 111 ? -9.914 -24.594 -9.992 1 93.06 111 SER B CA 1
ATOM 4453 C C . SER B 1 111 ? -10.617 -25.438 -11.055 1 93.06 111 SER B C 1
ATOM 4455 O O . SER B 1 111 ? -11.469 -26.266 -10.727 1 93.06 111 SER B O 1
ATOM 4457 N N . GLN B 1 112 ? -10.258 -25.219 -12.234 1 93.62 112 GLN B N 1
ATOM 4458 C CA . GLN B 1 112 ? -10.883 -25.984 -13.312 1 93.62 112 GLN B CA 1
ATOM 4459 C C . GLN B 1 112 ? -9.938 -26.125 -14.5 1 93.62 112 GLN B C 1
ATOM 4461 O O . GLN B 1 112 ? -9.234 -25.172 -14.859 1 93.62 112 GLN B O 1
ATOM 4466 N N . VAL B 1 113 ? -9.82 -27.281 -15.039 1 94.44 113 VAL B N 1
ATOM 4467 C CA . VAL B 1 113 ? -9.086 -27.547 -16.266 1 94.44 113 VAL B CA 1
ATOM 4468 C C . VAL B 1 113 ? -9.938 -28.391 -17.203 1 94.44 113 VAL B C 1
ATOM 4470 O O . VAL B 1 113 ? -10.602 -29.328 -16.766 1 94.44 113 VAL B O 1
ATOM 4473 N N . SER B 1 114 ? -9.961 -28 -18.5 1 92.88 114 SER B N 1
ATOM 4474 C CA . SER B 1 114 ? -10.844 -28.703 -19.422 1 92.88 114 SER B CA 1
ATOM 4475 C C . SER B 1 114 ? -10.156 -28.953 -20.766 1 92.88 114 SER B C 1
ATOM 4477 O O . SER B 1 114 ? -9.289 -28.188 -21.172 1 92.88 114 SER B O 1
ATOM 4479 N N . TYR B 1 115 ? -10.539 -30.078 -21.266 1 92 115 TYR B N 1
ATOM 4480 C CA . TYR B 1 115 ? -10.188 -30.453 -22.641 1 92 115 TYR B CA 1
ATOM 4481 C C . TYR B 1 115 ? -11.438 -30.625 -23.484 1 92 115 TYR B C 1
ATOM 4483 O O . TYR B 1 115 ? -12.367 -31.344 -23.094 1 92 115 TYR B O 1
ATOM 4491 N N . VAL B 1 116 ? -11.406 -29.922 -24.609 1 88.06 116 VAL B N 1
ATOM 4492 C CA . VAL B 1 116 ? -12.516 -30.062 -25.562 1 88.06 116 VAL B CA 1
ATOM 4493 C C . VAL B 1 116 ? -11.992 -30.609 -26.891 1 88.06 116 VAL B C 1
ATOM 4495 O O . VAL B 1 116 ? -11.172 -29.969 -27.547 1 88.06 116 VAL B O 1
ATOM 4498 N N . GLY B 1 117 ? -12.492 -31.75 -27.156 1 85.56 117 GLY B N 1
ATOM 4499 C CA . GLY B 1 117 ? -12.086 -32.375 -28.406 1 85.56 117 GLY B CA 1
ATOM 4500 C C . GLY B 1 117 ? -13.109 -32.219 -29.516 1 85.56 117 GLY B C 1
ATOM 4501 O O . GLY B 1 117 ? -13.961 -31.344 -29.453 1 85.56 117 GLY B O 1
ATOM 4502 N N . GLN B 1 118 ? -12.82 -33.094 -30.531 1 80 118 GLN B N 1
ATOM 4503 C CA . GLN B 1 118 ? -13.75 -33.094 -31.641 1 80 118 GLN B CA 1
ATOM 4504 C C . GLN B 1 118 ? -15 -33.906 -31.328 1 80 118 GLN B C 1
ATOM 4506 O O . GLN B 1 118 ? -15 -34.719 -30.391 1 80 118 GLN B O 1
ATOM 4511 N N . ASP B 1 119 ? -16.094 -33.688 -32.031 1 77.75 119 ASP B N 1
ATOM 4512 C CA . ASP B 1 119 ? -17.328 -34.469 -31.938 1 77.75 119 ASP B CA 1
ATOM 4513 C C . ASP B 1 119 ? -17.922 -34.375 -30.531 1 77.75 119 ASP B C 1
ATOM 4515 O O . ASP B 1 119 ? -18.375 -35.406 -29.984 1 77.75 119 ASP B O 1
ATOM 4519 N N . ARG B 1 120 ? -17.797 -33.312 -29.797 1 80.19 120 ARG B N 1
ATOM 4520 C CA . ARG B 1 120 ? -18.406 -33.031 -28.516 1 80.19 120 ARG B CA 1
ATOM 4521 C C . ARG B 1 120 ? -17.781 -33.875 -27.391 1 80.19 120 ARG B C 1
ATOM 4523 O O . ARG B 1 120 ? -18.406 -34.062 -26.359 1 80.19 120 ARG B O 1
ATOM 4530 N N . LEU B 1 121 ? -16.641 -34.438 -27.719 1 87.31 121 LEU B N 1
ATOM 4531 C CA . LEU B 1 121 ? -15.914 -35.125 -26.641 1 87.31 121 LEU B CA 1
ATOM 4532 C C . LEU B 1 121 ? -15.266 -34.094 -25.719 1 87.31 121 LEU B C 1
ATOM 4534 O O . LEU B 1 121 ? -14.68 -33.094 -26.172 1 87.31 121 LEU B O 1
ATOM 4538 N N . MET B 1 122 ? -15.516 -34.344 -24.484 1 89.5 122 MET B N 1
ATOM 4539 C CA . MET B 1 122 ? -14.984 -33.375 -23.531 1 89.5 122 MET B CA 1
ATOM 4540 C C . MET B 1 122 ? -14.664 -34.031 -22.203 1 89.5 122 MET B C 1
ATOM 4542 O O . MET B 1 122 ? -15.305 -35.031 -21.828 1 89.5 122 MET B O 1
ATOM 4546 N N . LEU B 1 123 ? -13.695 -33.469 -21.578 1 92.5 123 LEU B N 1
ATOM 4547 C CA . LEU B 1 123 ? -13.328 -33.875 -20.219 1 92.5 123 LEU B CA 1
ATOM 4548 C C . LEU B 1 123 ? -12.852 -32.656 -19.422 1 92.5 123 LEU B C 1
ATOM 4550 O O . LEU B 1 123 ? -11.984 -31.922 -19.875 1 92.5 123 LEU B O 1
ATOM 4554 N N . ALA B 1 124 ? -13.508 -32.531 -18.312 1 93.75 124 ALA B N 1
ATOM 4555 C CA . ALA B 1 124 ? -13.141 -31.391 -17.453 1 93.75 124 ALA B CA 1
ATOM 4556 C C . ALA B 1 124 ? -13.023 -31.828 -15.992 1 93.75 124 ALA B C 1
ATOM 4558 O O . ALA B 1 124 ? -13.805 -32.656 -15.523 1 93.75 124 ALA B O 1
ATOM 4559 N N . PHE B 1 125 ? -11.961 -31.359 -15.367 1 95.81 125 PHE B N 1
ATOM 4560 C CA . PHE B 1 125 ? -11.797 -31.531 -13.93 1 95.81 125 PHE B CA 1
ATOM 4561 C C . PHE B 1 125 ? -12.055 -30.219 -13.203 1 95.81 125 PHE B C 1
ATOM 4563 O O . PHE B 1 125 ? -11.648 -29.156 -13.672 1 95.81 125 PHE B O 1
ATOM 4570 N N . TYR B 1 126 ? -12.695 -30.25 -12.102 1 93.62 126 TYR B N 1
ATOM 4571 C CA . TYR B 1 126 ? -12.914 -29.047 -11.289 1 93.62 126 TYR B CA 1
ATOM 4572 C C . TYR B 1 126 ? -12.992 -29.406 -9.812 1 93.62 126 TYR B C 1
ATOM 4574 O O . TYR B 1 126 ? -13.203 -30.562 -9.453 1 93.62 126 TYR B O 1
ATOM 4582 N N . THR B 1 127 ? -12.695 -28.469 -9.008 1 93 127 THR B N 1
ATOM 4583 C CA . THR B 1 127 ? -12.688 -28.672 -7.566 1 93 127 THR B CA 1
ATOM 4584 C C . THR B 1 127 ? -13.906 -28.031 -6.918 1 93 127 THR B C 1
ATOM 4586 O O . THR B 1 127 ? -14.305 -26.922 -7.281 1 93 127 THR B O 1
ATOM 4589 N N . GLU B 1 128 ? -14.5 -28.781 -6.09 1 91.69 128 GLU B N 1
ATOM 4590 C CA . GLU B 1 128 ? -15.609 -28.281 -5.281 1 91.69 128 GLU B CA 1
ATOM 4591 C C . GLU B 1 128 ? -15.156 -27.984 -3.855 1 91.69 128 GLU B C 1
ATOM 4593 O O . GLU B 1 128 ? -14.555 -28.828 -3.195 1 91.69 128 GLU B O 1
ATOM 4598 N N . GLU B 1 129 ? -15.438 -26.734 -3.479 1 83.25 129 GLU B N 1
ATOM 4599 C CA . GLU B 1 129 ? -15.055 -26.344 -2.121 1 83.25 129 GLU B CA 1
ATOM 4600 C C . GLU B 1 129 ? -15.992 -26.969 -1.091 1 83.25 129 GLU B C 1
ATOM 4602 O O . GLU B 1 129 ? -17.203 -26.812 -1.172 1 83.25 129 GLU B O 1
ATOM 4607 N N . GLY B 1 130 ? -15.344 -27.812 -0.336 1 76.25 130 GLY B N 1
ATOM 4608 C CA . GLY B 1 130 ? -16.109 -28.406 0.745 1 76.25 130 GLY B CA 1
ATOM 4609 C C . GLY B 1 130 ? -15.773 -27.828 2.107 1 76.25 130 GLY B C 1
ATOM 4610 O O . GLY B 1 130 ? -14.93 -26.938 2.215 1 76.25 130 GLY B O 1
ATOM 4611 N N . HIS B 1 131 ? -16.625 -28.234 3.109 1 68.69 131 HIS B N 1
ATOM 4612 C CA . HIS B 1 131 ? -16.453 -27.75 4.477 1 68.69 131 HIS B CA 1
ATOM 4613 C C . HIS B 1 131 ? -15.102 -28.172 5.043 1 68.69 131 HIS B C 1
ATOM 4615 O O . HIS B 1 131 ? -14.391 -27.375 5.648 1 68.69 131 HIS B O 1
ATOM 4621 N N . ASP B 1 132 ? -14.695 -29.453 4.84 1 65.19 132 ASP B N 1
ATOM 4622 C CA . ASP B 1 132 ? -13.469 -29.953 5.445 1 65.19 132 ASP B CA 1
ATOM 4623 C C . ASP B 1 132 ? -12.336 -30.016 4.422 1 65.19 132 ASP B C 1
ATOM 4625 O O . ASP B 1 132 ? -11.211 -29.609 4.707 1 65.19 132 ASP B O 1
ATOM 4629 N N . GLU B 1 133 ? -12.672 -30.641 3.23 1 77.19 133 GLU B N 1
ATOM 4630 C CA . GLU B 1 133 ? -11.664 -30.797 2.182 1 77.19 133 GLU B CA 1
ATOM 4631 C C . GLU B 1 133 ? -12.273 -30.547 0.801 1 77.19 133 GLU B C 1
ATOM 4633 O O . GLU B 1 133 ? -13.469 -30.766 0.595 1 77.19 133 GLU B O 1
ATOM 4638 N N . ASP B 1 134 ? -11.438 -30.078 -0.034 1 83.44 134 ASP B N 1
ATOM 4639 C CA . ASP B 1 134 ? -11.867 -29.875 -1.416 1 83.44 134 ASP B CA 1
ATOM 4640 C C . ASP B 1 134 ? -12.016 -31.219 -2.137 1 83.44 134 ASP B C 1
ATOM 4642 O O . ASP B 1 134 ? -11.227 -32.125 -1.928 1 83.44 134 ASP B O 1
ATOM 4646 N N . GLN B 1 135 ? -13.125 -31.391 -2.797 1 90.69 135 GLN B N 1
ATOM 4647 C CA . GLN B 1 135 ? -13.375 -32.594 -3.598 1 90.69 135 GLN B CA 1
ATOM 4648 C C . GLN B 1 135 ? -13.273 -32.281 -5.09 1 90.69 135 GLN B C 1
ATOM 4650 O O . GLN B 1 135 ? -13.844 -31.297 -5.566 1 90.69 135 GLN B O 1
ATOM 4655 N N . THR B 1 136 ? -12.516 -33.125 -5.758 1 94.38 136 THR B N 1
ATOM 4656 C CA . THR B 1 136 ? -12.375 -32.969 -7.203 1 94.38 136 THR B CA 1
ATOM 4657 C C . THR B 1 136 ? -13.406 -33.812 -7.941 1 94.38 136 THR B C 1
ATOM 4659 O O . THR B 1 136 ? -13.672 -34.938 -7.559 1 94.38 136 THR B O 1
ATOM 4662 N N . PHE B 1 137 ? -14.008 -33.219 -8.984 1 94.69 137 PHE B N 1
ATOM 4663 C CA . PHE B 1 137 ? -14.961 -33.938 -9.844 1 94.69 137 PHE B CA 1
ATOM 4664 C C . PHE B 1 137 ? -14.516 -33.875 -11.297 1 94.69 137 PHE B C 1
ATOM 4666 O O . PHE B 1 137 ? -13.727 -33 -11.68 1 94.69 137 PHE B O 1
ATOM 4673 N N . ALA B 1 138 ? -15.023 -34.844 -12.039 1 95.25 138 ALA B N 1
ATOM 4674 C CA . ALA B 1 138 ? -14.836 -34.844 -13.484 1 95.25 138 ALA B CA 1
ATOM 4675 C C . ALA B 1 138 ? -16.172 -34.781 -14.219 1 95.25 138 ALA B C 1
ATOM 4677 O O . ALA B 1 138 ? -17.156 -35.406 -13.781 1 95.25 138 ALA B O 1
ATOM 4678 N N . VAL B 1 139 ? -16.219 -34 -15.188 1 92.75 139 VAL B N 1
ATOM 4679 C CA . VAL B 1 139 ? -17.344 -33.938 -16.109 1 92.75 139 VAL B CA 1
ATOM 4680 C C . VAL B 1 139 ? -16.875 -34.312 -17.516 1 92.75 139 VAL B C 1
ATOM 4682 O O . VAL B 1 139 ? -15.859 -33.781 -18 1 92.75 139 VAL B O 1
ATOM 4685 N N . PHE B 1 140 ? -17.578 -35.25 -18.125 1 91.56 140 PHE B N 1
ATOM 4686 C CA . PHE B 1 140 ? -17.109 -35.656 -19.438 1 91.56 140 PHE B CA 1
ATOM 4687 C C . PHE B 1 140 ? -18.266 -36.094 -20.328 1 91.56 140 PHE B C 1
ATOM 4689 O O . PHE B 1 140 ? -19.375 -36.344 -19.828 1 91.56 140 PHE B O 1
ATOM 4696 N N . SER B 1 141 ? -17.984 -35.969 -21.547 1 90.38 141 SER B N 1
ATOM 4697 C CA . SER B 1 141 ? -18.828 -36.531 -22.609 1 90.38 141 SER B CA 1
ATOM 4698 C C . SER B 1 141 ? -18.047 -37.5 -23.469 1 90.38 141 SER B C 1
ATOM 4700 O O . SER B 1 141 ? -17.062 -37.156 -24.109 1 90.38 141 SER B O 1
ATOM 4702 N N . ASN B 1 142 ? -18.516 -38.812 -23.531 1 87 142 ASN B N 1
ATOM 4703 C CA . ASN B 1 142 ? -17.734 -39.844 -24.188 1 87 142 ASN B CA 1
ATOM 4704 C C . ASN B 1 142 ? -18.344 -40.25 -25.531 1 87 142 ASN B C 1
ATOM 4706 O O . ASN B 1 142 ? -17.812 -41.094 -26.234 1 87 142 ASN B O 1
ATOM 4710 N N . THR B 1 143 ? -19.453 -39.781 -25.75 1 80.94 143 THR B N 1
ATOM 4711 C CA . THR B 1 143 ? -20.062 -40.094 -27.047 1 80.94 143 THR B CA 1
ATOM 4712 C C . THR B 1 143 ? -20.484 -38.781 -27.734 1 80.94 143 THR B C 1
ATOM 4714 O O . THR B 1 143 ? -20.469 -37.719 -27.141 1 80.94 143 THR B O 1
ATOM 4717 N N . SER B 1 144 ? -20.609 -39.062 -28.969 1 72.75 144 SER B N 1
ATOM 4718 C CA . SER B 1 144 ? -21.047 -37.906 -29.766 1 72.75 144 SER B CA 1
ATOM 4719 C C . SER B 1 144 ? -22.469 -37.469 -29.375 1 72.75 144 SER B C 1
ATOM 4721 O O . SER B 1 144 ? -22.969 -36.469 -29.891 1 72.75 144 SER B O 1
ATOM 4723 N N . SER B 1 145 ? -22.875 -38.219 -28.312 1 67.25 145 SER B N 1
ATOM 4724 C CA . SER B 1 145 ? -24.219 -37.844 -27.859 1 67.25 145 SER B CA 1
ATOM 4725 C C . SER B 1 145 ? -24.156 -36.688 -26.844 1 67.25 145 SER B C 1
ATOM 4727 O O . SER B 1 145 ? -23.094 -36.438 -26.266 1 67.25 145 SER B O 1
ATOM 4729 N N . ALA B 1 146 ? -24.891 -35.656 -26.969 1 71.06 146 ALA B N 1
ATOM 4730 C CA . ALA B 1 146 ? -25.031 -34.438 -26.188 1 71.06 146 ALA B CA 1
ATOM 4731 C C . ALA B 1 146 ? -25.297 -34.75 -24.719 1 71.06 146 ALA B C 1
ATOM 4733 O O . ALA B 1 146 ? -25.938 -33.969 -24 1 71.06 146 ALA B O 1
ATOM 4734 N N . VAL B 1 147 ? -24.75 -36.062 -24.188 1 83.62 147 VAL B N 1
ATOM 4735 C CA . VAL B 1 147 ? -25 -36.344 -22.766 1 83.62 147 VAL B CA 1
ATOM 4736 C C . VAL B 1 147 ? -23.719 -36.125 -21.969 1 83.62 147 VAL B C 1
ATOM 4738 O O . VAL B 1 147 ? -22.641 -36.562 -22.375 1 83.62 147 VAL B O 1
ATOM 4741 N N . TRP B 1 148 ? -23.953 -35.5 -20.812 1 88.19 148 TRP B N 1
ATOM 4742 C CA . TRP B 1 148 ? -22.828 -35.219 -19.938 1 88.19 148 TRP B CA 1
ATOM 4743 C C . TRP B 1 148 ? -22.922 -36 -18.641 1 88.19 148 TRP B C 1
ATOM 4745 O O . TRP B 1 148 ? -24 -36.188 -18.094 1 88.19 148 TRP B O 1
ATOM 4755 N N . TYR B 1 149 ? -21.734 -36.469 -18.219 1 91.06 149 TYR B N 1
ATOM 4756 C CA . TYR B 1 149 ? -21.656 -37.25 -16.969 1 91.06 149 TYR B CA 1
ATOM 4757 C C . TYR B 1 149 ? -20.719 -36.562 -15.977 1 91.06 149 TYR B C 1
ATOM 4759 O O . TYR B 1 149 ? -19.781 -35.875 -16.375 1 91.06 149 TYR B O 1
ATOM 4767 N N . SER B 1 150 ? -21.031 -36.75 -14.719 1 92.81 150 SER B N 1
ATOM 4768 C CA . SER B 1 150 ? -20.156 -36.312 -13.633 1 92.81 150 SER B CA 1
ATOM 4769 C C . SER B 1 150 ? -19.797 -37.469 -12.695 1 92.81 150 SER B C 1
ATOM 4771 O O . SER B 1 150 ? -20.641 -38.312 -12.422 1 92.81 150 SER B O 1
ATOM 4773 N N . GLN B 1 151 ? -18.547 -37.531 -12.289 1 95.25 151 GLN B N 1
ATOM 4774 C CA . GLN B 1 151 ? -18.047 -38.5 -11.352 1 95.25 151 GLN B CA 1
ATOM 4775 C C . GLN B 1 151 ? -17.016 -37.906 -10.398 1 95.25 151 GLN B C 1
ATOM 4777 O O . GLN B 1 151 ? -16.25 -37.031 -10.789 1 95.25 151 GLN B O 1
ATOM 4782 N N . PRO B 1 152 ? -17.078 -38.344 -9.102 1 94.88 152 PRO B N 1
ATOM 4783 C CA . PRO B 1 152 ? -15.984 -37.938 -8.211 1 94.88 152 PRO B CA 1
ATOM 4784 C C . PRO B 1 152 ? -14.633 -38.531 -8.609 1 94.88 152 PRO B C 1
ATOM 4786 O O . PRO B 1 152 ? -14.578 -39.562 -9.266 1 94.88 152 PRO B O 1
ATOM 4789 N N . VAL B 1 153 ? -13.609 -37.75 -8.352 1 94.88 153 VAL B N 1
ATOM 4790 C CA . VAL B 1 153 ? -12.25 -38.156 -8.711 1 94.88 153 VAL B CA 1
ATOM 4791 C C . VAL B 1 153 ? -11.43 -38.375 -7.441 1 94.88 153 VAL B C 1
ATOM 4793 O O . VAL B 1 153 ? -11.555 -37.625 -6.473 1 94.88 153 VAL B O 1
ATOM 4796 N N . ASN B 1 154 ? -10.664 -39.406 -7.477 1 91.12 154 ASN B N 1
ATOM 4797 C CA . ASN B 1 154 ? -9.742 -39.625 -6.371 1 91.12 154 ASN B CA 1
ATOM 4798 C C . ASN B 1 154 ? -8.672 -38.562 -6.293 1 91.12 154 ASN B C 1
ATOM 4800 O O . ASN B 1 154 ? -8 -38.25 -7.289 1 91.12 154 ASN B O 1
ATOM 4804 N N . ARG B 1 155 ? -8.438 -38.062 -5.141 1 82.69 155 ARG B N 1
ATOM 4805 C CA . ARG B 1 155 ? -7.555 -36.938 -4.93 1 82.69 155 ARG B CA 1
ATOM 4806 C C . ARG B 1 155 ? -6.102 -37.281 -5.219 1 82.69 155 ARG B C 1
ATOM 4808 O O . ARG B 1 155 ? -5.309 -36.438 -5.625 1 82.69 155 ARG B O 1
ATOM 4815 N N . ASP B 1 156 ? -5.77 -38.5 -5.055 1 78.38 156 ASP B N 1
ATOM 4816 C CA . ASP B 1 156 ? -4.371 -38.906 -5.16 1 78.38 156 ASP B CA 1
ATOM 4817 C C . ASP B 1 156 ? -4.051 -39.438 -6.559 1 78.38 156 ASP B C 1
ATOM 4819 O O . ASP B 1 156 ? -2.992 -39.156 -7.113 1 78.38 156 ASP B O 1
ATOM 4823 N N . THR B 1 157 ? -5.027 -40.125 -7.219 1 82.38 157 THR B N 1
ATOM 4824 C CA . THR B 1 157 ? -4.711 -40.844 -8.453 1 82.38 157 THR B CA 1
ATOM 4825 C C . THR B 1 157 ? -5.316 -40.125 -9.656 1 82.38 157 THR B C 1
ATOM 4827 O O . THR B 1 157 ? -4.852 -40.281 -10.789 1 82.38 157 THR B O 1
ATOM 4830 N N . GLY B 1 158 ? -6.348 -39.375 -9.391 1 88.25 158 GLY B N 1
ATOM 4831 C CA . GLY B 1 158 ? -7.047 -38.75 -10.5 1 88.25 158 GLY B CA 1
ATOM 4832 C C . GLY B 1 158 ? -8.016 -39.688 -11.203 1 88.25 158 GLY B C 1
ATOM 4833 O O . GLY B 1 158 ? -8.609 -39.312 -12.219 1 88.25 158 GLY B O 1
ATOM 4834 N N . MET B 1 159 ? -8.133 -40.844 -10.648 1 90.44 159 MET B N 1
ATOM 4835 C CA . MET B 1 159 ? -9.016 -41.844 -11.266 1 90.44 159 MET B CA 1
ATOM 4836 C C . MET B 1 159 ? -10.461 -41.594 -10.844 1 90.44 159 MET B C 1
ATOM 4838 O O . MET B 1 159 ? -10.727 -41.219 -9.695 1 90.44 159 MET B O 1
ATOM 4842 N N . LEU B 1 160 ? -11.289 -41.844 -11.75 1 93.25 160 LEU B N 1
ATOM 4843 C CA . LEU B 1 160 ? -12.719 -41.688 -11.492 1 93.25 160 LEU B CA 1
ATOM 4844 C C . LEU B 1 160 ? -13.25 -42.844 -10.664 1 93.25 160 LEU B C 1
ATOM 4846 O O . LEU B 1 160 ? -12.797 -43.969 -10.812 1 93.25 160 LEU B O 1
ATOM 4850 N N . TYR B 1 161 ? -14.086 -42.469 -9.773 1 91.94 161 TYR B N 1
ATOM 4851 C CA . TYR B 1 161 ? -14.734 -43.531 -9.008 1 91.94 161 TYR B CA 1
ATOM 4852 C C . TYR B 1 161 ? -16.219 -43.25 -8.82 1 91.94 161 TYR B C 1
ATOM 4854 O O . TYR B 1 161 ? -16.672 -42.125 -9.086 1 91.94 161 TYR B O 1
ATOM 4862 N N . GLY B 1 162 ? -17 -44.312 -8.586 1 92 162 GLY B N 1
ATOM 4863 C CA . GLY B 1 162 ? -18.438 -44.156 -8.43 1 92 162 GLY B CA 1
ATOM 4864 C C . GLY B 1 162 ? -19.188 -44.281 -9.742 1 92 162 GLY B C 1
ATOM 4865 O O . GLY B 1 162 ? -18.578 -44.438 -10.797 1 92 162 GLY B O 1
ATOM 4866 N N . GLN B 1 163 ? -20.531 -44.188 -9.695 1 92.75 163 GLN B N 1
ATOM 4867 C CA . GLN B 1 163 ? -21.375 -44.25 -10.883 1 92.75 163 GLN B CA 1
ATOM 4868 C C . GLN B 1 163 ? -21.547 -42.875 -11.523 1 92.75 163 GLN B C 1
ATOM 4870 O O . GLN B 1 163 ? -21.734 -41.875 -10.828 1 92.75 163 GLN B O 1
ATOM 4875 N N . PRO B 1 164 ? -21.328 -42.938 -12.781 1 93 164 PRO B N 1
ATOM 4876 C CA . PRO B 1 164 ? -21.516 -41.656 -13.469 1 93 164 PRO B CA 1
ATOM 4877 C C . PRO B 1 164 ? -22.938 -41.125 -13.312 1 93 164 PRO B C 1
ATOM 4879 O O . PRO B 1 164 ? -23.906 -41.875 -13.422 1 93 164 PRO B O 1
ATOM 4882 N N . VAL B 1 165 ? -23.047 -39.875 -13.016 1 92.69 165 VAL B N 1
ATOM 4883 C CA . VAL B 1 165 ? -24.328 -39.188 -12.883 1 92.69 165 VAL B CA 1
ATOM 4884 C C . VAL B 1 165 ? -24.531 -38.25 -14.07 1 92.69 165 VAL B C 1
ATOM 4886 O O . VAL B 1 165 ? -23.625 -37.5 -14.453 1 92.69 165 VAL B O 1
ATOM 4889 N N . VAL B 1 166 ? -25.719 -38.281 -14.609 1 90.88 166 VAL B N 1
ATOM 4890 C CA . VAL B 1 166 ? -26.016 -37.438 -15.758 1 90.88 166 VAL B CA 1
ATOM 4891 C C . VAL B 1 166 ? -26.188 -36 -15.289 1 90.88 166 VAL B C 1
ATOM 4893 O O . VAL B 1 166 ? -26.859 -35.719 -14.289 1 90.88 166 VAL B O 1
ATOM 4896 N N . VAL B 1 167 ? -25.438 -35.156 -16.016 1 86.88 167 VAL B N 1
ATOM 4897 C CA . VAL B 1 167 ? -25.516 -33.75 -15.719 1 86.88 167 VAL B CA 1
ATOM 4898 C C . VAL B 1 167 ? -26.188 -33 -16.875 1 86.88 167 VAL B C 1
ATOM 4900 O O . VAL B 1 167 ? -25.984 -33.344 -18.031 1 86.88 167 VAL B O 1
ATOM 4903 N N . ASP B 1 168 ? -26.891 -31.953 -16.469 1 79.5 168 ASP B N 1
ATOM 4904 C CA . ASP B 1 168 ? -27.594 -31.156 -17.469 1 79.5 168 ASP B CA 1
ATOM 4905 C C . ASP B 1 168 ? -26.625 -30.328 -18.297 1 79.5 168 ASP B C 1
ATOM 4907 O O . ASP B 1 168 ? -25.656 -29.781 -17.766 1 79.5 168 ASP B O 1
ATOM 4911 N N . THR B 1 169 ? -26.938 -30.297 -19.594 1 73.25 169 THR B N 1
ATOM 4912 C CA . THR B 1 169 ? -26.109 -29.547 -20.531 1 73.25 169 THR B CA 1
ATOM 4913 C C . THR B 1 169 ? -26.062 -28.062 -20.141 1 73.25 169 THR B C 1
ATOM 4915 O O . THR B 1 169 ? -25.047 -27.391 -20.359 1 73.25 169 THR B O 1
ATOM 4918 N N . LYS B 1 170 ? -27.203 -27.562 -19.641 1 70.12 170 LYS B N 1
ATOM 4919 C CA . LYS B 1 170 ? -27.266 -26.156 -19.266 1 70.12 170 LYS B CA 1
ATOM 4920 C C . LYS B 1 170 ? -26.281 -25.844 -18.141 1 70.12 170 LYS B C 1
ATOM 4922 O O . LYS B 1 170 ? -25.75 -24.75 -18.062 1 70.12 170 LYS B O 1
ATOM 4927 N N . THR B 1 171 ? -25.984 -26.812 -17.406 1 68.25 171 THR B N 1
ATOM 4928 C CA . THR B 1 171 ? -25.125 -26.656 -16.25 1 68.25 171 THR B CA 1
ATOM 4929 C C . THR B 1 171 ? -23.656 -26.641 -16.672 1 68.25 171 THR B C 1
ATOM 4931 O O . THR B 1 171 ? -22.844 -25.922 -16.078 1 68.25 171 THR B O 1
ATOM 4934 N N . VAL B 1 172 ? -23.359 -27.422 -17.609 1 72.12 172 VAL B N 1
ATOM 4935 C CA . VAL B 1 172 ? -21.969 -27.531 -18.031 1 72.12 172 VAL B CA 1
ATOM 4936 C C . VAL B 1 172 ? -21.578 -26.312 -18.859 1 72.12 172 VAL B C 1
ATOM 4938 O O . VAL B 1 172 ? -20.422 -25.875 -18.828 1 72.12 172 VAL B O 1
ATOM 4941 N N . GLY B 1 173 ? -22.438 -25.594 -19.266 1 63.94 173 GLY B N 1
ATOM 4942 C CA . GLY B 1 173 ? -22.141 -24.391 -20.031 1 63.94 173 GLY B CA 1
ATOM 4943 C C . GLY B 1 173 ? -21.156 -24.625 -21.156 1 63.94 173 GLY B C 1
ATOM 4944 O O . GLY B 1 173 ? -20.156 -23.906 -21.281 1 63.94 173 GLY B O 1
ATOM 4945 N N . VAL B 1 174 ? -21.297 -25.578 -21.938 1 60.09 174 VAL B N 1
ATOM 4946 C CA . VAL B 1 174 ? -20.406 -26.016 -23 1 60.09 174 VAL B CA 1
ATOM 4947 C C . VAL B 1 174 ? -20.141 -24.859 -23.953 1 60.09 174 VAL B C 1
ATOM 4949 O O . VAL B 1 174 ? -19.031 -24.719 -24.484 1 60.09 174 VAL B O 1
ATOM 4952 N N . GLU B 1 175 ? -21.047 -24.031 -24.062 1 58.53 175 GLU B N 1
ATOM 4953 C CA . GLU B 1 175 ? -20.875 -22.891 -24.953 1 58.53 175 GLU B CA 1
ATOM 4954 C C . GLU B 1 175 ? -19.812 -21.938 -24.391 1 58.53 175 GLU B C 1
ATOM 4956 O O . GLU B 1 175 ? -19.078 -21.297 -25.156 1 58.53 175 GLU B O 1
ATOM 4961 N N . THR B 1 176 ? -19.828 -21.938 -23.141 1 56.59 176 THR B N 1
ATOM 4962 C CA . THR B 1 176 ? -18.906 -21.016 -22.5 1 56.59 176 THR B CA 1
ATOM 4963 C C . THR B 1 176 ? -17.469 -21.547 -22.578 1 56.59 176 THR B C 1
ATOM 4965 O O . THR B 1 176 ? -16.516 -20.766 -22.562 1 56.59 176 THR B O 1
ATOM 4968 N N . LEU B 1 177 ? -17.422 -22.859 -22.5 1 56.78 177 LEU B N 1
ATOM 4969 C CA . LEU B 1 177 ? -16.078 -23.438 -22.594 1 56.78 177 LEU B CA 1
ATOM 4970 C C . LEU B 1 177 ? -15.547 -23.344 -24.016 1 56.78 177 LEU B C 1
ATOM 4972 O O . LEU B 1 177 ? -14.438 -23.797 -24.297 1 56.78 177 LEU B O 1
ATOM 4976 N N . GLY B 1 178 ? -16.25 -22.391 -24.859 1 55.28 178 GLY B N 1
ATOM 4977 C CA . GLY B 1 178 ? -15.766 -22.078 -26.203 1 55.28 178 GLY B CA 1
ATOM 4978 C C . GLY B 1 178 ? -15.953 -23.219 -27.188 1 55.28 178 GLY B C 1
ATOM 4979 O O . GLY B 1 178 ? -15.203 -23.344 -28.156 1 55.28 178 GLY B O 1
ATOM 4980 N N . TRP B 1 179 ? -16.75 -24.234 -26.828 1 49.91 179 TRP B N 1
ATOM 4981 C CA . TRP B 1 179 ? -16.938 -25.25 -27.859 1 49.91 179 TRP B CA 1
ATOM 4982 C C . TRP B 1 179 ? -17.688 -24.688 -29.062 1 49.91 179 TRP B C 1
ATOM 4984 O O . TRP B 1 179 ? -18.781 -24.109 -28.906 1 49.91 179 TRP B O 1
ATOM 4994 N N . SER B 1 180 ? -16.984 -23.953 -29.922 1 50.75 180 SER B N 1
ATOM 4995 C CA . SER B 1 180 ? -17.688 -23.859 -31.203 1 50.75 180 SER B CA 1
ATOM 4996 C C . SER B 1 180 ? -16.969 -24.688 -32.281 1 50.75 180 SER B C 1
ATOM 4998 O O . SER B 1 180 ? -15.75 -24.828 -32.25 1 50.75 180 SER B O 1
ATOM 5000 N N . LYS B 1 181 ? -17.766 -25.531 -33.031 1 46.91 181 LYS B N 1
ATOM 5001 C CA . LYS B 1 181 ? -17.25 -26.25 -34.188 1 46.91 181 LYS B CA 1
ATOM 5002 C C . LYS B 1 181 ? -16.234 -25.406 -34.969 1 46.91 181 LYS B C 1
ATOM 5004 O O . LYS B 1 181 ? -15.234 -25.922 -35.469 1 46.91 181 LYS B O 1
ATOM 5009 N N . GLU B 1 182 ? -16.516 -24.266 -35.156 1 45.47 182 GLU B N 1
ATOM 5010 C CA . GLU B 1 182 ? -15.688 -23.359 -35.938 1 45.47 182 GLU B CA 1
ATOM 5011 C C . GLU B 1 182 ? -14.383 -23.031 -35.219 1 45.47 182 GLU B C 1
ATOM 5013 O O . GLU B 1 182 ? -13.359 -22.766 -35.875 1 45.47 182 GLU B O 1
ATOM 5018 N N . SER B 1 183 ? -14.445 -23.031 -34 1 50.09 183 SER B N 1
ATOM 5019 C CA . SER B 1 183 ? -13.32 -22.5 -33.25 1 50.09 183 SER B CA 1
ATOM 5020 C C . SER B 1 183 ? -12.18 -23.516 -33.156 1 50.09 183 SER B C 1
ATOM 5022 O O . SER B 1 183 ? -11.086 -23.188 -32.719 1 50.09 183 SER B O 1
ATOM 5024 N N . LEU B 1 184 ? -12.453 -24.812 -33.281 1 49.69 184 LEU B N 1
ATOM 5025 C CA . LEU B 1 184 ? -11.43 -25.859 -33.312 1 49.69 184 LEU B CA 1
ATOM 5026 C C . LEU B 1 184 ? -10.453 -25.656 -34.438 1 49.69 184 LEU B C 1
ATOM 5028 O O . LEU B 1 184 ? -9.375 -26.25 -34.469 1 49.69 184 LEU B O 1
ATOM 5032 N N . LYS B 1 185 ? -10.906 -25.094 -35.594 1 47.28 185 LYS B N 1
ATOM 5033 C CA . LYS B 1 185 ? -10.047 -24.922 -36.75 1 47.28 185 LYS B CA 1
ATOM 5034 C C . LYS B 1 185 ? -9.062 -23.766 -36.562 1 47.28 185 LYS B C 1
ATOM 5036 O O . LYS B 1 185 ? -8.32 -23.406 -37.469 1 47.28 185 LYS B O 1
ATOM 5041 N N . GLY B 1 186 ? -9.43 -22.812 -35.719 1 44.22 186 GLY B N 1
ATOM 5042 C CA . GLY B 1 186 ? -8.758 -21.531 -35.875 1 44.22 186 GLY B CA 1
ATOM 5043 C C . GLY B 1 186 ? -7.25 -21.641 -35.875 1 44.22 186 GLY B C 1
ATOM 5044 O O . GLY B 1 186 ? -6.699 -22.75 -35.781 1 44.22 186 GLY B O 1
ATOM 5045 N N . THR B 1 187 ? -6.543 -20.391 -35.25 1 46.22 187 THR B N 1
ATOM 5046 C CA . THR B 1 187 ? -5.309 -19.688 -35.594 1 46.22 187 THR B CA 1
ATOM 5047 C C . THR B 1 187 ? -4.094 -20.562 -35.312 1 46.22 187 THR B C 1
ATOM 5049 O O . THR B 1 187 ? -4.082 -21.312 -34.312 1 46.22 187 THR B O 1
ATOM 5052 N N . MET B 1 188 ? -3.332 -20.703 -36.156 1 47 188 MET B N 1
ATOM 5053 C CA . MET B 1 188 ? -1.925 -21.094 -36.094 1 47 188 MET B CA 1
ATOM 5054 C C . MET B 1 188 ? -1.251 -20.531 -34.844 1 47 188 MET B C 1
ATOM 5056 O O . MET B 1 188 ? -1.422 -19.359 -34.5 1 47 188 MET B O 1
ATOM 5060 N N . GLY B 1 189 ? -0.733 -21.359 -34 1 59.75 189 GLY B N 1
ATOM 5061 C CA . GLY B 1 189 ? 0.149 -21.062 -32.906 1 59.75 189 GLY B CA 1
ATOM 5062 C C . GLY B 1 189 ? -0.513 -21.25 -31.547 1 59.75 189 GLY B C 1
ATOM 5063 O O . GLY B 1 189 ? -1.733 -21.406 -31.453 1 59.75 189 GLY B O 1
ATOM 5064 N N . TYR B 1 190 ? -0.118 -21.875 -30.453 1 63.53 190 TYR B N 1
ATOM 5065 C CA . TYR B 1 190 ? -0.556 -22.156 -29.094 1 63.53 190 TYR B CA 1
ATOM 5066 C C . TYR B 1 190 ? -0.926 -20.859 -28.359 1 63.53 190 TYR B C 1
ATOM 5068 O O . TYR B 1 190 ? -0.696 -20.734 -27.156 1 63.53 190 TYR B O 1
ATOM 5076 N N . ALA B 1 191 ? -1.579 -19.938 -29.25 1 67.88 191 ALA B N 1
ATOM 5077 C CA . ALA B 1 191 ? -1.969 -18.688 -28.594 1 67.88 191 ALA B CA 1
ATOM 5078 C C . ALA B 1 191 ? -3.199 -18.891 -27.719 1 67.88 191 ALA B C 1
ATOM 5080 O O . ALA B 1 191 ? -4.113 -19.641 -28.078 1 67.88 191 ALA B O 1
ATOM 5081 N N . SER B 1 192 ? -3.186 -18.328 -26.516 1 76.88 192 SER B N 1
ATOM 5082 C CA . SER B 1 192 ? -4.27 -18.453 -25.562 1 76.88 192 SER B CA 1
ATOM 5083 C C . SER B 1 192 ? -5.16 -17.219 -25.547 1 76.88 192 SER B C 1
ATOM 5085 O O . SER B 1 192 ? -4.699 -16.125 -25.875 1 76.88 192 SER B O 1
ATOM 5087 N N . GLN B 1 193 ? -6.445 -17.438 -25.469 1 83.56 193 GLN B N 1
ATOM 5088 C CA . GLN B 1 193 ? -7.434 -16.391 -25.281 1 83.56 193 GLN B CA 1
ATOM 5089 C C . GLN B 1 193 ? -8.047 -16.438 -23.875 1 83.56 193 GLN B C 1
ATOM 5091 O O . GLN B 1 193 ? -8.328 -17.531 -23.359 1 83.56 193 GLN B O 1
ATOM 5096 N N . SER B 1 194 ? -8.117 -15.258 -23.344 1 88.69 194 SER B N 1
ATOM 5097 C CA . SER B 1 194 ? -8.641 -15.188 -21.984 1 88.69 194 SER B CA 1
ATOM 5098 C C . SER B 1 194 ? -10.078 -14.664 -21.984 1 88.69 194 SER B C 1
ATOM 5100 O O . SER B 1 194 ? -10.453 -13.836 -22.812 1 88.69 194 SER B O 1
ATOM 5102 N N . SER B 1 195 ? -10.891 -15.211 -21.078 1 88.75 195 SER B N 1
ATOM 5103 C CA . SER B 1 195 ? -12.266 -14.773 -20.906 1 88.75 195 SER B CA 1
ATOM 5104 C C . SER B 1 195 ? -12.766 -15.086 -19.484 1 88.75 195 SER B C 1
ATOM 5106 O O . SER B 1 195 ? -12.133 -15.844 -18.766 1 88.75 195 SER B O 1
ATOM 5108 N N . ILE B 1 196 ? -13.852 -14.398 -19.172 1 90.69 196 ILE B N 1
ATOM 5109 C CA . ILE B 1 196 ? -14.5 -14.68 -17.906 1 90.69 196 ILE B CA 1
ATOM 5110 C C . ILE B 1 196 ? -15.828 -15.391 -18.141 1 90.69 196 ILE B C 1
ATOM 5112 O O . ILE B 1 196 ? -16.641 -14.945 -18.953 1 90.69 196 ILE B O 1
ATOM 5116 N N . SER B 1 197 ? -15.938 -16.484 -17.484 1 89.31 197 SER B N 1
ATOM 5117 C CA . SER B 1 197 ? -17.188 -17.234 -17.578 1 89.31 197 SER B CA 1
ATOM 5118 C C . SER B 1 197 ? -17.469 -18 -16.297 1 89.31 197 SER B C 1
ATOM 5120 O O . SER B 1 197 ? -16.688 -17.922 -15.336 1 89.31 197 SER B O 1
ATOM 5122 N N . ILE B 1 198 ? -18.625 -18.641 -16.297 1 89.69 198 ILE B N 1
ATOM 5123 C CA . ILE B 1 198 ? -19.031 -19.375 -15.094 1 89.69 198 ILE B CA 1
ATOM 5124 C C . ILE B 1 198 ? -18.391 -20.766 -15.094 1 89.69 198 ILE B C 1
ATOM 5126 O O . ILE B 1 198 ? -18.344 -21.438 -16.125 1 89.69 198 ILE B O 1
ATOM 5130 N N . GLY B 1 199 ? -17.906 -21.141 -13.93 1 89.81 199 GLY B N 1
ATOM 5131 C CA . GLY B 1 199 ? -17.281 -22.438 -13.781 1 89.81 199 GLY B CA 1
ATOM 5132 C C . GLY B 1 199 ? -18.266 -23.578 -13.578 1 89.81 199 GLY B C 1
ATOM 5133 O O . GLY B 1 199 ? -19.484 -23.359 -13.594 1 89.81 199 GLY B O 1
ATOM 5134 N N . LEU B 1 200 ? -17.766 -24.781 -13.414 1 89.62 200 LEU B N 1
ATOM 5135 C CA . LEU B 1 200 ? -18.562 -26 -13.312 1 89.62 200 LEU B CA 1
ATOM 5136 C C . LEU B 1 200 ? -18.984 -26.234 -11.867 1 89.62 200 LEU B C 1
ATOM 5138 O O . LEU B 1 200 ? -19.859 -27.062 -11.609 1 89.62 200 LEU B O 1
ATOM 5142 N N . ASN B 1 201 ? -18.406 -25.5 -11.039 1 87.25 201 ASN B N 1
ATOM 5143 C CA . ASN B 1 201 ? -18.703 -25.719 -9.625 1 87.25 201 ASN B CA 1
ATOM 5144 C C . ASN B 1 201 ? -20.156 -25.391 -9.305 1 87.25 201 ASN B C 1
ATOM 5146 O O . ASN B 1 201 ? -20.797 -24.625 -10.016 1 87.25 201 ASN B O 1
ATOM 5150 N N . LYS B 1 202 ? -20.578 -25.938 -8.188 1 84.62 202 LYS B N 1
ATOM 5151 C CA . LYS B 1 202 ? -21.969 -25.781 -7.781 1 84.62 202 LYS B CA 1
ATOM 5152 C C . LYS B 1 202 ? -22.281 -24.312 -7.457 1 84.62 202 LYS B C 1
ATOM 5154 O O . LYS B 1 202 ? -23.406 -23.859 -7.684 1 84.62 202 LYS B O 1
ATOM 5159 N N . ALA B 1 203 ? -21.359 -23.656 -6.961 1 85.56 203 ALA B N 1
ATOM 5160 C CA . ALA B 1 203 ? -21.547 -22.266 -6.586 1 85.56 203 ALA B CA 1
ATOM 5161 C C . ALA B 1 203 ? -21.578 -21.359 -7.82 1 85.56 203 ALA B C 1
ATOM 5163 O O . ALA B 1 203 ? -21.922 -20.188 -7.723 1 85.56 203 ALA B O 1
ATOM 5164 N N . LYS B 1 204 ? -21.344 -21.875 -8.945 1 86.94 204 LYS B N 1
ATOM 5165 C CA . LYS B 1 204 ? -21.344 -21.141 -10.203 1 86.94 204 LYS B CA 1
ATOM 5166 C C . LYS B 1 204 ? -20.516 -19.859 -10.094 1 86.94 204 LYS B C 1
ATOM 5168 O O . LYS B 1 204 ? -20.984 -18.781 -10.438 1 86.94 204 LYS B O 1
ATOM 5173 N N . ARG B 1 205 ? -19.328 -20.094 -9.688 1 88.81 205 ARG B N 1
ATOM 5174 C CA . ARG B 1 205 ? -18.406 -18.984 -9.531 1 88.81 205 ARG B CA 1
ATOM 5175 C C . ARG B 1 205 ? -17.828 -18.547 -10.875 1 88.81 205 ARG B C 1
ATOM 5177 O O . ARG B 1 205 ? -17.656 -19.375 -11.773 1 88.81 205 ARG B O 1
ATOM 5184 N N . GLU B 1 206 ? -17.594 -17.266 -10.922 1 91.25 206 GLU B N 1
ATOM 5185 C CA . GLU B 1 206 ? -16.953 -16.75 -12.117 1 91.25 206 GLU B CA 1
ATOM 5186 C C . GLU B 1 206 ? -15.461 -17.094 -12.125 1 91.25 206 GLU B C 1
ATOM 5188 O O . GLU B 1 206 ? -14.773 -16.906 -11.117 1 91.25 206 GLU B O 1
ATOM 5193 N N . LEU B 1 207 ? -15.031 -17.625 -13.297 1 92.19 207 LEU B N 1
ATOM 5194 C CA . LEU B 1 207 ? -13.625 -17.984 -13.445 1 92.19 207 LEU B CA 1
ATOM 5195 C C . LEU B 1 207 ? -12.992 -17.219 -14.609 1 92.19 207 LEU B C 1
ATOM 5197 O O . LEU B 1 207 ? -13.672 -16.875 -15.578 1 92.19 207 LEU B O 1
ATOM 5201 N N . PHE B 1 208 ? -11.734 -16.922 -14.422 1 91.44 208 PHE B N 1
ATOM 5202 C CA . PHE B 1 208 ? -10.891 -16.531 -15.547 1 91.44 208 PHE B CA 1
ATOM 5203 C C . PHE B 1 208 ? -10.445 -17.766 -16.328 1 91.44 208 PHE B C 1
ATOM 5205 O O . PHE B 1 208 ? -9.836 -18.672 -15.773 1 91.44 208 PHE B O 1
A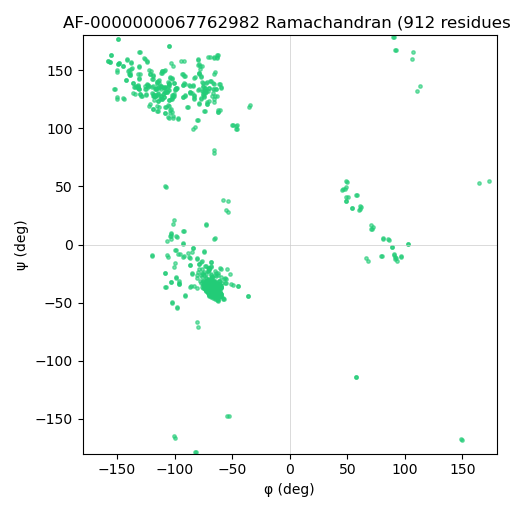TOM 5212 N N . PHE B 1 209 ? -10.766 -17.812 -17.609 1 90.25 209 PHE B N 1
ATOM 5213 C CA . PHE B 1 209 ? -10.359 -18.938 -18.438 1 90.25 209 PHE B CA 1
ATOM 5214 C C . PHE B 1 209 ? -9.281 -18.516 -19.438 1 90.25 209 PHE B C 1
ATOM 5216 O O . PHE B 1 209 ? -9.406 -17.469 -20.078 1 90.25 209 PHE B O 1
ATOM 5223 N N . ASN B 1 210 ? -8.32 -19.234 -19.438 1 89.94 210 ASN B N 1
ATOM 5224 C CA . ASN B 1 210 ? -7.34 -19.188 -20.516 1 89.94 210 ASN B CA 1
ATOM 5225 C C . ASN B 1 210 ? -7.441 -20.422 -21.406 1 89.94 210 ASN B C 1
ATOM 5227 O O . ASN B 1 210 ? -7.238 -21.547 -20.953 1 89.94 210 ASN B O 1
ATOM 5231 N N . THR B 1 211 ? -7.742 -20.172 -22.656 1 89.56 211 THR B N 1
ATOM 5232 C CA . THR B 1 211 ? -7.977 -21.281 -23.578 1 89.56 211 THR B CA 1
ATOM 5233 C C . THR B 1 211 ? -6.941 -21.281 -24.703 1 89.56 211 THR B C 1
ATOM 5235 O O . THR B 1 211 ? -6.711 -20.25 -25.344 1 89.56 211 THR B O 1
ATOM 5238 N N . ALA B 1 212 ? -6.352 -22.406 -24.844 1 88.94 212 ALA B N 1
ATOM 5239 C CA . ALA B 1 212 ? -5.363 -22.578 -25.891 1 88.94 212 ALA B CA 1
ATOM 5240 C C . ALA B 1 212 ? -5.789 -23.672 -26.875 1 88.94 212 ALA B C 1
ATOM 5242 O O . ALA B 1 212 ? -6.332 -24.703 -26.453 1 88.94 212 ALA B O 1
ATOM 5243 N N . THR B 1 213 ? -5.504 -23.469 -28.141 1 86.69 213 THR B N 1
ATOM 5244 C CA . THR B 1 213 ? -5.855 -24.438 -29.172 1 86.69 213 THR B CA 1
ATOM 5245 C C . THR B 1 213 ? -4.711 -25.422 -29.406 1 86.69 213 THR B C 1
ATOM 5247 O O . THR B 1 213 ? -3.545 -25.078 -29.203 1 86.69 213 THR B O 1
ATOM 5250 N N . MET B 1 214 ? -5.059 -26.672 -29.703 1 87.25 214 MET B N 1
ATOM 5251 C CA . MET B 1 214 ? -4.078 -27.734 -29.906 1 87.25 214 MET B CA 1
ATOM 5252 C C . MET B 1 214 ? -4.004 -28.125 -31.391 1 87.25 214 MET B C 1
ATOM 5254 O O . MET B 1 214 ? -4.07 -29.312 -31.719 1 87.25 214 MET B O 1
ATOM 5258 N N . ASP B 1 215 ? -3.867 -27.219 -32.281 1 79.56 215 ASP B N 1
ATOM 5259 C CA . ASP B 1 215 ? -3.662 -27.453 -33.719 1 79.56 215 ASP B CA 1
ATOM 5260 C C . ASP B 1 215 ? -4.621 -28.516 -34.25 1 79.56 215 ASP B C 1
ATOM 5262 O O . ASP B 1 215 ? -4.191 -29.484 -34.844 1 79.56 215 ASP B O 1
ATOM 5266 N N . GLY B 1 216 ? -5.848 -28.422 -33.938 1 77.75 216 GLY B N 1
ATOM 5267 C CA . GLY B 1 216 ? -6.879 -29.281 -34.5 1 77.75 216 GLY B CA 1
ATOM 5268 C C . GLY B 1 216 ? -7.219 -30.469 -33.625 1 77.75 216 GLY B C 1
ATOM 5269 O O . GLY B 1 216 ? -8.195 -31.172 -33.875 1 77.75 216 GLY B O 1
ATOM 5270 N N . ARG B 1 217 ? -6.496 -30.75 -32.625 1 85.62 217 ARG B N 1
ATOM 5271 C CA . ARG B 1 217 ? -6.711 -31.906 -31.734 1 85.62 217 ARG B CA 1
ATOM 5272 C C . ARG B 1 217 ? -7.699 -31.562 -30.625 1 85.62 217 ARG B C 1
ATOM 5274 O O . ARG B 1 217 ? -8.25 -32.469 -29.984 1 85.62 217 ARG B O 1
ATOM 5281 N N . GLY B 1 218 ? -7.883 -30.297 -30.438 1 87.12 218 GLY B N 1
ATOM 5282 C CA . GLY B 1 218 ? -8.781 -29.859 -29.391 1 87.12 218 GLY B CA 1
ATOM 5283 C C . GLY B 1 218 ? -8.383 -28.531 -28.766 1 87.12 218 GLY B C 1
ATOM 5284 O O . GLY B 1 218 ? -7.656 -27.75 -29.391 1 87.12 218 GLY B O 1
ATOM 5285 N N . LYS B 1 219 ? -9.023 -28.25 -27.656 1 87.69 219 LYS B N 1
ATOM 5286 C CA . LYS B 1 219 ? -8.734 -27.047 -26.875 1 87.69 219 LYS B CA 1
ATOM 5287 C C . LYS B 1 219 ? -8.531 -27.375 -25.406 1 87.69 219 LYS B C 1
ATOM 5289 O O . LYS B 1 219 ? -9.148 -28.312 -24.875 1 87.69 219 LYS B O 1
ATOM 5294 N N . ILE B 1 220 ? -7.613 -26.625 -24.891 1 90.69 220 ILE B N 1
ATOM 5295 C CA . ILE B 1 220 ? -7.379 -26.734 -23.453 1 90.69 220 ILE B CA 1
ATOM 5296 C C . ILE B 1 220 ? -7.766 -25.422 -22.781 1 90.69 220 ILE B C 1
ATOM 5298 O O . ILE B 1 220 ? -7.449 -24.344 -23.266 1 90.69 220 ILE B O 1
ATOM 5302 N N . SER B 1 221 ? -8.469 -25.547 -21.688 1 91.19 221 SER B N 1
ATOM 5303 C CA . SER B 1 221 ? -8.852 -24.359 -20.922 1 91.19 221 SER B CA 1
ATOM 5304 C C . SER B 1 221 ? -8.477 -24.5 -19.453 1 91.19 221 SER B C 1
ATOM 5306 O O . SER B 1 221 ? -8.734 -25.547 -18.828 1 91.19 221 SER B O 1
ATOM 5308 N N . VAL B 1 222 ? -7.805 -23.531 -19 1 92.5 222 VAL B N 1
ATOM 5309 C CA . VAL B 1 222 ? -7.438 -23.453 -17.578 1 92.5 222 VAL B CA 1
ATOM 5310 C C . VAL B 1 222 ? -8.18 -22.297 -16.922 1 92.5 222 VAL B C 1
ATOM 5312 O O . VAL B 1 222 ? -8.109 -21.156 -17.391 1 92.5 222 VAL B O 1
ATOM 5315 N N . GLY B 1 223 ? -8.859 -22.625 -15.789 1 92.31 223 GLY B N 1
ATOM 5316 C CA . GLY B 1 223 ? -9.672 -21.609 -15.133 1 92.31 223 GLY B CA 1
ATOM 5317 C C . GLY B 1 223 ? -9.297 -21.391 -13.68 1 92.31 223 GLY B C 1
ATOM 5318 O O . GLY B 1 223 ? -9.055 -22.344 -12.945 1 92.31 223 GLY B O 1
ATOM 5319 N N . PHE B 1 224 ? -9.242 -20.125 -13.281 1 91.69 224 PHE B N 1
ATOM 5320 C CA . PHE B 1 224 ? -9.055 -19.781 -11.875 1 91.69 224 PHE B CA 1
ATOM 5321 C C . PHE B 1 224 ? -10.086 -18.75 -11.43 1 91.69 224 PHE B C 1
ATOM 5323 O O . PHE B 1 224 ? -10.562 -17.953 -12.242 1 91.69 224 PHE B O 1
ATOM 5330 N N . PRO B 1 225 ? -10.414 -18.75 -10.18 1 92.56 225 PRO B N 1
ATOM 5331 C CA . PRO B 1 225 ? -11.523 -17.922 -9.695 1 92.56 225 PRO B CA 1
ATOM 5332 C C . PRO B 1 225 ? -11.219 -16.422 -9.766 1 92.56 225 PRO B C 1
ATOM 5334 O O . PRO B 1 225 ? -10.102 -16 -9.453 1 92.56 225 PRO B O 1
ATOM 5337 N N . VAL B 1 226 ? -12.25 -15.672 -10.148 1 93.56 226 VAL B N 1
ATOM 5338 C CA . VAL B 1 226 ? -12.164 -14.211 -10.18 1 93.56 226 VAL B CA 1
ATOM 5339 C C . VAL B 1 226 ? -11.961 -13.672 -8.766 1 93.56 226 VAL B C 1
ATOM 5341 O O . VAL B 1 226 ? -11.312 -12.641 -8.57 1 93.56 226 VAL B O 1
ATOM 5344 N N . GLN B 1 227 ? -12.422 -14.391 -7.852 1 91.19 227 GLN B N 1
ATOM 5345 C CA . GLN B 1 227 ? -12.32 -13.984 -6.453 1 91.19 227 GLN B CA 1
ATOM 5346 C C . GLN B 1 227 ? -10.867 -13.828 -6.027 1 91.19 227 GLN B C 1
ATOM 5348 O O . GLN B 1 227 ? -10.547 -12.992 -5.184 1 91.19 227 GLN B O 1
ATOM 5353 N N . TYR B 1 228 ? -10.07 -14.578 -6.59 1 88.56 228 TYR B N 1
ATOM 5354 C CA . TYR B 1 228 ? -8.648 -14.484 -6.266 1 88.56 228 TYR B CA 1
ATOM 5355 C C . TYR B 1 228 ? -8.086 -13.133 -6.691 1 88.56 228 TYR B C 1
ATOM 5357 O O . TYR B 1 228 ? -7.27 -12.547 -5.977 1 88.56 228 TYR B O 1
ATOM 5365 N N . VAL B 1 229 ? -8.469 -12.703 -7.785 1 90.62 229 VAL B N 1
ATOM 5366 C CA . VAL B 1 229 ? -8.039 -11.398 -8.273 1 90.62 229 VAL B CA 1
ATOM 5367 C C . VAL B 1 229 ? -8.648 -10.297 -7.414 1 90.62 229 VAL B C 1
ATOM 5369 O O . VAL B 1 229 ? -7.957 -9.359 -7.008 1 90.62 229 VAL B O 1
ATOM 5372 N N . ASP B 1 230 ? -9.867 -10.438 -7.117 1 92.06 230 ASP B N 1
ATOM 5373 C CA . ASP B 1 230 ? -10.562 -9.461 -6.285 1 92.06 230 ASP B CA 1
ATOM 5374 C C . ASP B 1 230 ? -9.906 -9.336 -4.914 1 92.06 230 ASP B C 1
ATOM 5376 O O . ASP B 1 230 ? -9.703 -8.227 -4.418 1 92.06 230 ASP B O 1
ATOM 5380 N N . ASP B 1 231 ? -9.562 -10.43 -4.367 1 86.19 231 ASP B N 1
ATOM 5381 C CA . ASP B 1 231 ? -8.961 -10.438 -3.041 1 86.19 231 ASP B CA 1
ATOM 5382 C C . ASP B 1 231 ? -7.602 -9.742 -3.051 1 86.19 231 ASP B C 1
ATOM 5384 O O . ASP B 1 231 ? -7.254 -9.031 -2.105 1 86.19 231 ASP B O 1
ATOM 5388 N N . ARG B 1 232 ? -6.926 -9.914 -4.09 1 86.12 232 ARG B N 1
ATOM 5389 C CA . ARG B 1 232 ? -5.594 -9.328 -4.176 1 86.12 232 ARG B CA 1
ATOM 5390 C C . ARG B 1 232 ? -5.668 -7.809 -4.312 1 86.12 232 ARG B C 1
ATOM 5392 O O . ARG B 1 232 ? -4.895 -7.086 -3.676 1 86.12 232 ARG B O 1
ATOM 5399 N N . PHE B 1 233 ? -6.539 -7.352 -5.07 1 89.75 233 PHE B N 1
ATOM 5400 C CA . PHE B 1 233 ? -6.664 -5.91 -5.25 1 89.75 233 PHE B CA 1
ATOM 5401 C C . PHE B 1 233 ? -7.32 -5.266 -4.035 1 89.75 233 PHE B C 1
ATOM 5403 O O . PHE B 1 233 ? -7.004 -4.129 -3.684 1 89.75 233 PHE B O 1
ATOM 5410 N N . SER B 1 234 ? -8.172 -5.977 -3.412 1 82.44 234 SER B N 1
ATOM 5411 C CA . SER B 1 234 ? -8.836 -5.445 -2.229 1 82.44 234 SER B CA 1
ATOM 5412 C C . SER B 1 234 ? -7.867 -5.328 -1.056 1 82.44 234 SER B C 1
ATOM 5414 O O . SER B 1 234 ? -8.109 -4.57 -0.114 1 82.44 234 SER B O 1
ATOM 5416 N N . ALA B 1 235 ? -6.809 -6.062 -1.149 1 77.06 235 ALA B N 1
ATOM 5417 C CA . ALA B 1 235 ? -5.816 -6.023 -0.079 1 77.06 235 ALA B CA 1
ATOM 5418 C C . ALA B 1 235 ? -4.902 -4.809 -0.219 1 77.06 235 ALA B C 1
ATOM 5420 O O . ALA B 1 235 ? -4.211 -4.43 0.729 1 77.06 235 ALA B O 1
ATOM 5421 N N . LEU B 1 236 ? -4.984 -4.172 -1.347 1 81.38 236 LEU B N 1
ATOM 5422 C CA . LEU B 1 236 ? -4.156 -2.992 -1.568 1 81.38 236 LEU B CA 1
ATOM 5423 C C . LEU B 1 236 ? -4.727 -1.784 -0.833 1 81.38 236 LEU B C 1
ATOM 5425 O O . LEU B 1 236 ? -5.938 -1.705 -0.604 1 81.38 236 LEU B O 1
ATOM 5429 N N . ASN B 1 237 ? -3.854 -0.974 -0.365 1 76.69 237 ASN B N 1
ATOM 5430 C CA . ASN B 1 237 ? -4.277 0.281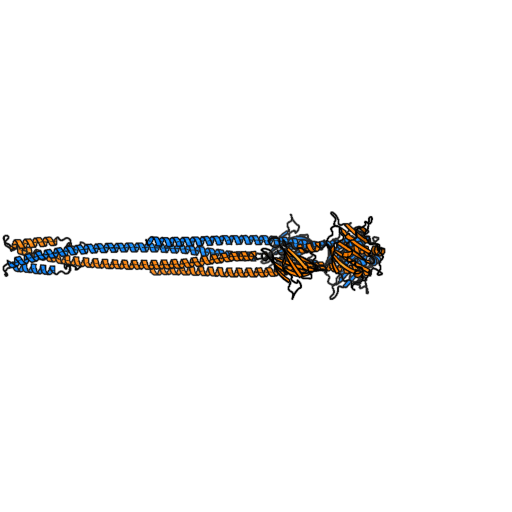 0.248 1 76.69 237 ASN B CA 1
ATOM 5431 C C . ASN B 1 237 ? -4.375 1.402 -0.782 1 76.69 237 ASN B C 1
ATOM 5433 O O . ASN B 1 237 ? -3.363 1.82 -1.35 1 76.69 237 ASN B O 1
ATOM 5437 N N . PHE B 1 238 ? -5.605 1.917 -0.914 1 82.25 238 PHE B N 1
ATOM 5438 C CA . PHE B 1 238 ? -5.828 2.967 -1.902 1 82.25 238 PHE B CA 1
ATOM 5439 C C . PHE B 1 238 ? -5.922 4.332 -1.231 1 82.25 238 PHE B C 1
ATOM 5441 O O . PHE B 1 238 ? -6.371 5.301 -1.846 1 82.25 238 PHE B O 1
ATOM 5448 N N . TYR B 1 239 ? -5.625 4.391 -0.036 1 72.62 239 TYR B N 1
ATOM 5449 C CA . TYR B 1 239 ? -5.535 5.645 0.7 1 72.62 239 TYR B CA 1
ATOM 5450 C C . TYR B 1 239 ? -6.855 6.406 0.64 1 72.62 239 TYR B C 1
ATOM 5452 O O . TYR B 1 239 ? -6.875 7.609 0.374 1 72.62 239 TYR B O 1
ATOM 5460 N N . GLY B 1 240 ? -7.914 5.695 0.792 1 74.81 240 GLY B N 1
ATOM 5461 C CA . GLY B 1 240 ? -9.227 6.324 0.795 1 74.81 240 GLY B CA 1
ATOM 5462 C C . GLY B 1 240 ? -9.852 6.41 -0.584 1 74.81 240 GLY B C 1
ATOM 5463 O O . GLY B 1 240 ? -11 6.824 -0.725 1 74.81 240 GLY B O 1
ATOM 5464 N N . ALA B 1 241 ? -9.008 6.062 -1.573 1 85.12 241 ALA B N 1
ATOM 5465 C CA . ALA B 1 241 ? -9.57 6.031 -2.92 1 85.12 241 ALA B CA 1
ATOM 5466 C C . ALA B 1 241 ? -10.375 4.75 -3.148 1 85.12 241 ALA B C 1
ATOM 5468 O O . ALA B 1 241 ? -10.227 3.781 -2.402 1 85.12 241 ALA B O 1
ATOM 5469 N N . ASP B 1 242 ? -11.305 4.871 -4.078 1 91.38 242 ASP B N 1
ATOM 5470 C CA . ASP B 1 242 ? -12.094 3.699 -4.465 1 91.38 242 ASP B CA 1
ATOM 5471 C C . ASP B 1 242 ? -11.547 3.07 -5.746 1 91.38 242 ASP B C 1
ATOM 5473 O O . ASP B 1 242 ? -11.195 3.781 -6.691 1 91.38 242 ASP B O 1
ATOM 5477 N N . PHE B 1 243 ? -11.453 1.829 -5.695 1 94.56 243 PHE B N 1
ATOM 5478 C CA . PHE B 1 243 ? -10.906 1.093 -6.828 1 94.56 243 PHE B CA 1
ATOM 5479 C C . PHE B 1 243 ? -11.977 0.244 -7.496 1 94.56 243 PHE B C 1
ATOM 5481 O O . PHE B 1 243 ? -12.781 -0.393 -6.82 1 94.56 243 PHE B O 1
ATOM 5488 N N . HIS B 1 244 ? -12.023 0.318 -8.82 1 95.44 244 HIS B N 1
ATOM 5489 C CA . HIS B 1 244 ? -12.914 -0.486 -9.648 1 95.44 244 HIS B CA 1
ATOM 5490 C C . HIS B 1 244 ? -12.164 -1.126 -10.805 1 95.44 244 HIS B C 1
ATOM 5492 O O . HIS B 1 244 ? -11.305 -0.49 -11.422 1 95.44 244 HIS B O 1
ATOM 5498 N N . LEU B 1 245 ? -12.469 -2.355 -11.047 1 95.75 245 LEU B N 1
ATOM 5499 C CA . LEU B 1 245 ? -11.844 -3.102 -12.133 1 95.75 245 LEU B CA 1
ATOM 5500 C C . LEU B 1 245 ? -12.875 -3.902 -12.906 1 95.75 245 LEU B C 1
ATOM 5502 O O . LEU B 1 245 ? -13.695 -4.609 -12.312 1 95.75 245 LEU B O 1
ATOM 5506 N N . ALA B 1 246 ? -12.828 -3.75 -14.211 1 95.12 246 ALA B N 1
ATOM 5507 C CA . ALA B 1 246 ? -13.758 -4.473 -15.078 1 95.12 246 ALA B CA 1
ATOM 5508 C C . ALA B 1 246 ? -13.078 -4.871 -16.391 1 95.12 246 ALA B C 1
ATOM 5510 O O . ALA B 1 246 ? -12.078 -4.266 -16.781 1 95.12 246 ALA B O 1
ATOM 5511 N N . SER B 1 247 ? -13.602 -5.938 -16.953 1 93.56 247 SER B N 1
ATOM 5512 C CA . SER B 1 247 ? -13.125 -6.316 -18.281 1 93.56 247 SER B CA 1
ATOM 5513 C C . SER B 1 247 ? -13.578 -5.32 -19.344 1 93.56 247 SER B C 1
ATOM 5515 O O . SER B 1 247 ? -14.484 -4.52 -19.094 1 93.56 247 SER B O 1
ATOM 5517 N N . ASN B 1 248 ? -12.914 -5.367 -20.422 1 90.69 248 ASN B N 1
ATOM 5518 C CA . ASN B 1 248 ? -13.242 -4.457 -21.516 1 90.69 248 ASN B CA 1
ATOM 5519 C C . ASN B 1 248 ? -14.672 -4.664 -22.016 1 90.69 248 ASN B C 1
ATOM 5521 O O . ASN B 1 248 ? -15.242 -3.783 -22.656 1 90.69 248 ASN B O 1
ATOM 5525 N N . ASN B 1 249 ? -15.219 -5.84 -21.719 1 86.94 249 ASN B N 1
ATOM 5526 C CA . ASN B 1 249 ? -16.594 -6.129 -22.125 1 86.94 249 ASN B CA 1
ATOM 5527 C C . ASN B 1 249 ? -17.594 -5.766 -21.031 1 86.94 249 ASN B C 1
ATOM 5529 O O . ASN B 1 249 ? -18.781 -6.035 -21.172 1 86.94 249 ASN B O 1
ATOM 5533 N N . GLY B 1 250 ? -17.141 -5.285 -19.969 1 89.56 250 GLY B N 1
ATOM 5534 C CA . GLY B 1 250 ? -18.047 -4.758 -18.953 1 89.56 250 GLY B CA 1
ATOM 5535 C C . GLY B 1 250 ? -18.234 -5.699 -17.781 1 89.56 250 GLY B C 1
ATOM 5536 O O . GLY B 1 250 ? -19.031 -5.422 -16.875 1 89.56 250 GLY B O 1
ATOM 5537 N N . GLN B 1 251 ? -17.625 -6.75 -17.797 1 91.12 251 GLN B N 1
ATOM 5538 C CA . GLN B 1 251 ? -17.75 -7.648 -16.641 1 91.12 251 GLN B CA 1
ATOM 5539 C C . GLN B 1 251 ? -16.969 -7.129 -15.445 1 91.12 251 GLN B C 1
ATOM 5541 O O . GLN B 1 251 ? -15.75 -6.922 -15.539 1 91.12 251 GLN B O 1
ATOM 5546 N N . VAL B 1 252 ? -17.656 -7.047 -14.367 1 93.75 252 VAL B N 1
ATOM 5547 C CA . VAL B 1 252 ? -17.062 -6.438 -13.18 1 93.75 252 VAL B CA 1
ATOM 5548 C C . VAL B 1 252 ? -16.219 -7.469 -12.438 1 93.75 252 VAL B C 1
ATOM 5550 O O . VAL B 1 252 ? -16.672 -8.578 -12.164 1 93.75 252 VAL B O 1
ATOM 5553 N N . ILE B 1 253 ? -15.016 -7.172 -12.195 1 94 253 ILE B N 1
ATOM 5554 C CA . ILE B 1 253 ? -14.109 -8.016 -11.422 1 94 253 ILE B CA 1
ATOM 5555 C C . ILE B 1 253 ? -14.039 -7.523 -9.977 1 94 253 ILE B C 1
ATOM 5557 O O . ILE B 1 253 ? -14.273 -8.289 -9.039 1 94 253 ILE B O 1
ATOM 5561 N N . VAL B 1 254 ? -13.727 -6.266 -9.844 1 94 254 VAL B N 1
ATOM 5562 C CA . VAL B 1 254 ? -13.773 -5.586 -8.555 1 94 254 VAL B CA 1
ATOM 5563 C C . VAL B 1 254 ? -14.797 -4.457 -8.602 1 94 254 VAL B C 1
ATOM 5565 O O . VAL B 1 254 ? -14.664 -3.521 -9.398 1 94 254 VAL B O 1
ATOM 5568 N N . ASP B 1 255 ? -15.68 -4.5 -7.723 1 90.81 255 ASP B N 1
ATOM 5569 C CA . ASP B 1 255 ? -16.75 -3.512 -7.746 1 90.81 255 ASP B CA 1
ATOM 5570 C C . ASP B 1 255 ? -16.391 -2.291 -6.898 1 90.81 255 ASP B C 1
ATOM 5572 O O . ASP B 1 255 ? -15.586 -2.387 -5.977 1 90.81 255 ASP B O 1
ATOM 5576 N N . THR B 1 256 ? -17.141 -1.208 -7.312 1 85.19 256 THR B N 1
ATOM 5577 C CA . THR B 1 256 ? -16.953 0.043 -6.59 1 85.19 256 THR B CA 1
ATOM 5578 C C . THR B 1 256 ? -17.688 0.015 -5.25 1 85.19 256 THR B C 1
ATOM 5580 O O . THR B 1 256 ? -18.734 -0.62 -5.125 1 85.19 256 THR B O 1
ATOM 5583 N N . LYS B 1 257 ? -17.094 0.774 -4.34 1 84.44 257 LYS B N 1
ATOM 5584 C CA . LYS B 1 257 ? -17.719 0.87 -3.023 1 84.44 257 LYS B CA 1
ATOM 5585 C C . LYS B 1 257 ? -18.391 2.227 -2.83 1 84.44 257 LYS B C 1
ATOM 5587 O O . LYS B 1 257 ? -18.906 2.52 -1.752 1 84.44 257 LYS B O 1
ATOM 5592 N N . ILE B 1 258 ? -18.344 2.988 -3.859 1 86.31 258 ILE B N 1
ATOM 5593 C CA . ILE B 1 258 ? -19.016 4.281 -3.791 1 86.31 258 ILE B CA 1
ATOM 5594 C C . ILE B 1 258 ? -20.531 4.082 -3.773 1 86.31 258 ILE B C 1
ATOM 5596 O O . ILE B 1 258 ? -21.094 3.457 -4.68 1 86.31 258 ILE B O 1
ATOM 5600 N N . PRO B 1 259 ? -21.062 4.613 -2.762 1 84.31 259 PRO B N 1
ATOM 5601 C CA . PRO B 1 259 ? -22.516 4.395 -2.646 1 84.31 259 PRO B CA 1
ATOM 5602 C C . PRO B 1 259 ? -23.297 4.973 -3.822 1 84.31 259 PRO B C 1
ATOM 5604 O O . PRO B 1 259 ? -22.969 6.066 -4.305 1 84.31 259 PRO B O 1
ATOM 5607 N N . HIS B 1 260 ? -24.266 4.25 -4.297 1 82.88 260 HIS B N 1
ATOM 5608 C CA . HIS B 1 260 ? -25.203 4.668 -5.328 1 82.88 260 HIS B CA 1
ATOM 5609 C C . HIS B 1 260 ? -24.484 4.996 -6.629 1 82.88 260 HIS B C 1
ATOM 5611 O O . HIS B 1 260 ? -24.844 5.957 -7.316 1 82.88 260 HIS B O 1
ATOM 5617 N N . THR B 1 261 ? -23.469 4.379 -6.844 1 87.88 261 THR B N 1
ATOM 5618 C CA . THR B 1 261 ? -22.688 4.613 -8.055 1 87.88 261 THR B CA 1
ATOM 5619 C C . THR B 1 261 ? -22.328 3.297 -8.734 1 87.88 261 THR B C 1
ATOM 5621 O O . THR B 1 261 ? -22.062 2.297 -8.07 1 87.88 261 THR B O 1
ATOM 5624 N N . SER B 1 262 ? -22.484 3.275 -9.992 1 90.06 262 SER B N 1
ATOM 5625 C CA . SER B 1 262 ? -22.047 2.145 -10.805 1 90.06 262 SER B CA 1
ATOM 5626 C C . SER B 1 262 ? -21.109 2.598 -11.922 1 90.06 262 SER B C 1
ATOM 5628 O O . SER B 1 262 ? -21.344 3.621 -12.57 1 90.06 262 SER B O 1
ATOM 5630 N N . ILE B 1 263 ? -20.109 1.9 -12.039 1 92.62 263 ILE B N 1
ATOM 5631 C CA . ILE B 1 263 ? -19.141 2.221 -13.078 1 92.62 263 ILE B CA 1
ATOM 5632 C C . ILE B 1 263 ? -19.312 1.262 -14.258 1 92.62 263 ILE B C 1
ATOM 5634 O O . ILE B 1 263 ? -19.297 0.041 -14.078 1 92.62 263 ILE B O 1
ATOM 5638 N N . ILE B 1 264 ? -19.453 1.802 -15.391 1 91.5 264 ILE B N 1
ATOM 5639 C CA . ILE B 1 264 ? -19.672 1.017 -16.594 1 91.5 264 ILE B CA 1
ATOM 5640 C C . ILE B 1 264 ? -18.453 1.135 -17.516 1 91.5 264 ILE B C 1
ATOM 5642 O O . ILE B 1 264 ? -18.031 2.242 -17.859 1 91.5 264 ILE B O 1
ATOM 5646 N N . VAL B 1 265 ? -17.953 -0.021 -17.844 1 92.56 265 VAL B N 1
ATOM 5647 C CA . VAL B 1 265 ? -16.797 -0.067 -18.75 1 92.56 265 VAL B CA 1
ATOM 5648 C C . VAL B 1 265 ? -17.203 -0.726 -20.062 1 92.56 265 VAL B C 1
ATOM 5650 O O . VAL B 1 265 ? -17.844 -1.78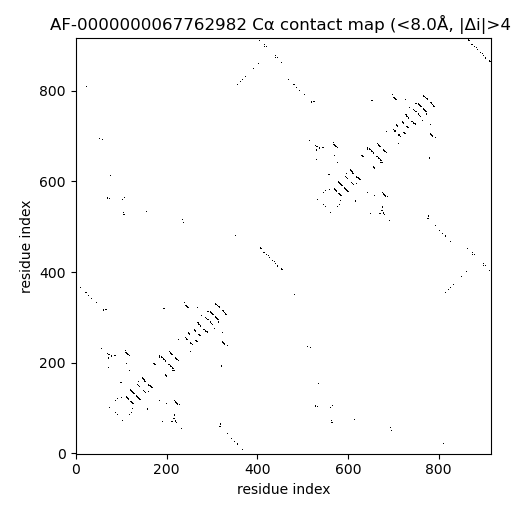 -20.078 1 92.56 265 VAL B O 1
ATOM 5653 N N . TYR B 1 266 ? -16.859 -0.035 -21.188 1 88.44 266 TYR B N 1
ATOM 5654 C CA . TYR B 1 266 ? -17.109 -0.615 -22.5 1 88.44 266 TYR B CA 1
ATOM 5655 C C . TYR B 1 266 ? -16.094 -0.143 -23.531 1 88.44 266 TYR B C 1
ATOM 5657 O O . TYR B 1 266 ? -15.938 1.06 -23.75 1 88.44 266 TYR B O 1
ATOM 5665 N N . ASN B 1 267 ? -15.461 -1.059 -24.172 1 87.19 267 ASN B N 1
ATOM 5666 C CA . ASN B 1 267 ? -14.508 -0.807 -25.25 1 87.19 267 ASN B CA 1
ATOM 5667 C C . ASN B 1 267 ? -13.461 0.231 -24.844 1 87.19 267 ASN B C 1
ATOM 5669 O O . ASN B 1 267 ? -13.234 1.201 -25.562 1 87.19 267 ASN B O 1
ATOM 5673 N N . GLY B 1 268 ? -13.008 0.138 -23.641 1 88.62 268 GLY B N 1
ATOM 5674 C CA . GLY B 1 268 ? -11.93 0.995 -23.172 1 88.62 268 GLY B CA 1
ATOM 5675 C C . GLY B 1 268 ? -12.414 2.33 -22.641 1 88.62 268 GLY B C 1
ATOM 5676 O O . GLY B 1 268 ? -11.609 3.211 -22.328 1 88.62 268 GLY B O 1
ATOM 5677 N N . THR B 1 269 ? -13.688 2.492 -22.609 1 91.69 269 THR B N 1
ATOM 5678 C CA . THR B 1 269 ? -14.266 3.725 -22.094 1 91.69 269 THR B CA 1
ATOM 5679 C C . THR B 1 269 ? -14.984 3.467 -20.766 1 91.69 269 THR B C 1
ATOM 5681 O O . THR B 1 269 ? -15.508 2.375 -20.547 1 91.69 269 THR B O 1
ATOM 5684 N N . VAL B 1 270 ? -14.945 4.504 -19.969 1 93.38 270 VAL B N 1
ATOM 5685 C CA . VAL B 1 270 ? -15.562 4.367 -18.641 1 93.38 270 VAL B CA 1
ATOM 5686 C C . VAL B 1 270 ? -16.641 5.441 -18.469 1 93.38 270 VAL B C 1
ATOM 5688 O O . VAL B 1 270 ? -16.453 6.586 -18.875 1 93.38 270 VAL B O 1
ATOM 5691 N N . SER B 1 271 ? -17.734 5.027 -17.938 1 92.5 271 SER B N 1
ATOM 5692 C CA . SER B 1 271 ? -18.812 5.926 -17.547 1 92.5 271 SER B CA 1
ATOM 5693 C C . SER B 1 271 ? -19.297 5.637 -16.141 1 92.5 271 SER B C 1
ATOM 5695 O O . SER B 1 271 ? -19.203 4.5 -15.664 1 92.5 271 SER B O 1
ATOM 5697 N N . VAL B 1 272 ? -19.688 6.66 -15.5 1 91.94 272 VAL B N 1
ATOM 5698 C CA . VAL B 1 272 ? -20.156 6.516 -14.125 1 91.94 272 VAL B CA 1
ATOM 5699 C C . VAL B 1 272 ? -21.641 6.848 -14.047 1 91.94 272 VAL B C 1
ATOM 5701 O O . VAL B 1 272 ? -22.062 7.926 -14.469 1 91.94 272 VAL B O 1
ATOM 5704 N N . GLN B 1 273 ? -22.312 5.891 -13.555 1 89.88 273 GLN B N 1
ATOM 5705 C CA . GLN B 1 273 ? -23.75 6.07 -13.32 1 89.88 273 GLN B CA 1
ATOM 5706 C C . GLN B 1 273 ? -24.047 6.266 -11.836 1 89.88 273 GLN B C 1
ATOM 5708 O O . GLN B 1 273 ? -23.547 5.52 -11 1 89.88 273 GLN B O 1
ATOM 5713 N N . PHE B 1 274 ? -24.703 7.34 -11.5 1 86.5 274 PHE B N 1
ATOM 5714 C CA . PHE B 1 274 ? -25 7.605 -10.094 1 86.5 274 PHE B CA 1
ATOM 5715 C C . PHE B 1 274 ? -26.406 8.156 -9.938 1 86.5 274 PHE B C 1
ATOM 5717 O O . PHE B 1 274 ? -26.984 8.68 -10.891 1 86.5 274 PHE B O 1
ATOM 5724 N N . LYS B 1 275 ? -26.938 7.73 -8.742 1 77.88 275 LYS B N 1
ATOM 5725 C CA . LYS B 1 275 ? -28.297 8.195 -8.438 1 77.88 275 LYS B CA 1
ATOM 5726 C C . LYS B 1 275 ? -28.266 9.594 -7.824 1 77.88 275 LYS B C 1
ATOM 5728 O O . LYS B 1 275 ? -27.422 9.891 -6.984 1 77.88 275 LYS B O 1
ATOM 5733 N N . ASN B 1 276 ? -29.062 10.461 -8.414 1 66.12 276 ASN B N 1
ATOM 5734 C CA . ASN B 1 276 ? -29.156 11.812 -7.883 1 66.12 276 ASN B CA 1
ATOM 5735 C C . ASN B 1 276 ? -29.734 11.828 -6.465 1 66.12 276 ASN B C 1
ATOM 5737 O O . ASN B 1 276 ? -30.234 10.805 -5.984 1 66.12 276 ASN B O 1
ATOM 5741 N N . LEU B 1 277 ? -29.531 12.906 -5.664 1 60.06 277 LEU B N 1
ATOM 5742 C CA . LEU B 1 277 ? -29.938 13.102 -4.277 1 60.06 277 LEU B CA 1
ATOM 5743 C C . LEU B 1 277 ? -31.375 12.648 -4.066 1 60.06 277 LEU B C 1
ATOM 5745 O O . LEU B 1 277 ? -31.719 12.117 -3.006 1 60.06 277 LEU B O 1
ATOM 5749 N N . ASN B 1 278 ? -32.188 12.828 -4.984 1 56.16 278 ASN B N 1
ATOM 5750 C CA . ASN B 1 278 ? -33.594 12.492 -4.801 1 56.16 278 ASN B CA 1
ATOM 5751 C C . ASN B 1 278 ? -33.906 11.07 -5.258 1 56.16 278 ASN B C 1
ATOM 5753 O O . ASN B 1 278 ? -35.031 10.617 -5.156 1 56.16 278 ASN B O 1
ATOM 5757 N N . GLY B 1 279 ? -32.875 10.219 -5.543 1 59.28 279 GLY B N 1
ATOM 5758 C CA . GLY B 1 279 ? -33.031 8.805 -5.855 1 59.28 279 GLY B CA 1
ATOM 5759 C C . GLY B 1 279 ? -33.719 8.547 -7.184 1 59.28 279 GLY B C 1
ATOM 5760 O O . GLY B 1 279 ? -33.938 7.395 -7.555 1 59.28 279 GLY B O 1
ATOM 5761 N N . SER B 1 280 ? -34.344 9.469 -7.816 1 57.84 280 SER B N 1
ATOM 5762 C CA . SER B 1 280 ? -35.312 9.219 -8.867 1 57.84 280 SER B CA 1
ATOM 5763 C C . SER B 1 280 ? -34.656 9.078 -10.227 1 57.84 280 SER B C 1
ATOM 5765 O O . SER B 1 280 ? -35.156 8.383 -11.109 1 57.84 280 SER B O 1
ATOM 5767 N N . ARG B 1 281 ? -33.531 9.961 -10.391 1 61.59 281 ARG B N 1
ATOM 5768 C CA . ARG B 1 281 ? -32.969 9.891 -11.734 1 61.59 281 ARG B CA 1
ATOM 5769 C C . ARG B 1 281 ? -31.516 9.422 -11.703 1 61.59 281 ARG B C 1
ATOM 5771 O O . ARG B 1 281 ? -30.75 9.812 -10.82 1 61.59 281 ARG B O 1
ATOM 5778 N N . GLU B 1 282 ? -31.156 8.359 -12.555 1 74.88 282 GLU B N 1
ATOM 5779 C CA . GLU B 1 282 ? -29.797 7.887 -12.781 1 74.88 282 GLU B CA 1
ATOM 5780 C C . GLU B 1 282 ? -29.062 8.781 -13.766 1 74.88 282 GLU B C 1
ATOM 5782 O O . GLU B 1 282 ? -29.531 9.008 -14.883 1 74.88 282 GLU B O 1
ATOM 5787 N N . ASP B 1 283 ? -28.125 9.562 -13.234 1 76.19 283 ASP B N 1
ATOM 5788 C CA . ASP B 1 283 ? -27.297 10.398 -14.109 1 76.19 283 ASP B CA 1
ATOM 5789 C C . ASP B 1 283 ? -26.031 9.656 -14.539 1 76.19 283 ASP B C 1
ATOM 5791 O O . ASP B 1 283 ? -25.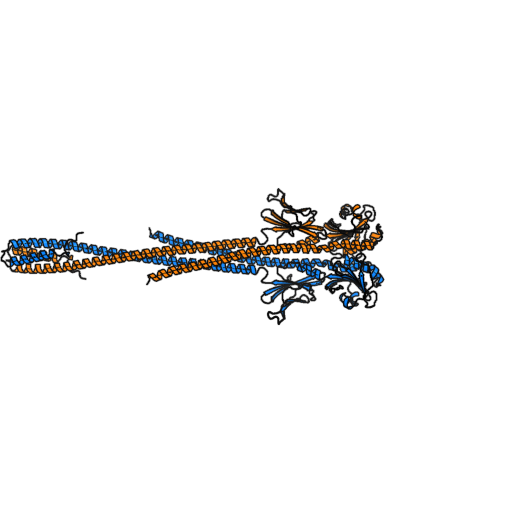547 8.773 -13.828 1 76.19 283 ASP B O 1
ATOM 5795 N N . LEU B 1 284 ? -25.75 9.836 -15.766 1 76.44 284 LEU B N 1
ATOM 5796 C CA . LEU B 1 284 ? -24.531 9.234 -16.328 1 76.44 284 LEU B CA 1
ATOM 5797 C C . LEU B 1 284 ? -23.484 10.312 -16.609 1 76.44 284 LEU B C 1
ATOM 5799 O O . LEU B 1 284 ? -23.797 11.328 -17.234 1 76.44 284 LEU B O 1
ATOM 5803 N N . SER B 1 285 ? -22.453 10.188 -15.836 1 76.75 285 SER B N 1
ATOM 5804 C CA . SER B 1 285 ? -21.344 11.086 -16.109 1 76.75 285 SER B CA 1
ATOM 5805 C C . SER B 1 285 ? -20.094 10.312 -16.484 1 76.75 285 SER B C 1
ATOM 5807 O O . SER B 1 285 ? -19.922 9.148 -16.094 1 76.75 285 SER B O 1
ATOM 5809 N N . GLY B 1 286 ? -19.438 10.898 -17.312 1 72.06 286 GLY B N 1
ATOM 5810 C CA . GLY B 1 286 ? -18.188 10.289 -17.75 1 72.06 286 GLY B CA 1
ATOM 5811 C C . GLY B 1 286 ? -18.266 9.711 -19.141 1 72.06 286 GLY B C 1
ATOM 5812 O O . GLY B 1 286 ? -19.188 10.016 -19.906 1 72.06 286 GLY B O 1
ATOM 5813 N N . ASN B 1 287 ? -17.438 9.305 -20.016 1 78.44 287 ASN B N 1
ATOM 5814 C CA . ASN B 1 287 ? -17.156 8.664 -21.297 1 78.44 287 ASN B CA 1
ATOM 5815 C C . ASN B 1 287 ? -15.734 8.938 -21.75 1 78.44 287 ASN B C 1
ATOM 5817 O O . ASN B 1 287 ? -15.516 9.477 -22.844 1 78.44 287 ASN B O 1
ATOM 5821 N N . GLN B 1 288 ? -15.141 8.602 -20.828 1 86.75 288 GLN B N 1
ATOM 5822 C CA . GLN B 1 288 ? -13.727 8.906 -21.047 1 86.75 288 GLN B CA 1
ATOM 5823 C C . GLN B 1 288 ? -12.969 7.672 -21.531 1 86.75 288 GLN B C 1
ATOM 5825 O O . GLN B 1 288 ? -13.172 6.57 -21.016 1 86.75 288 GLN B O 1
ATOM 5830 N N . SER B 1 289 ? -12.203 7.918 -22.5 1 89.12 289 SER B N 1
ATOM 5831 C CA . SER B 1 289 ? -11.336 6.848 -22.969 1 89.12 289 SER B CA 1
ATOM 5832 C C . SER B 1 289 ? -10.188 6.59 -22 1 89.12 289 SER B C 1
ATOM 5834 O O . SER B 1 289 ? -9.586 7.535 -21.484 1 89.12 289 SER B O 1
ATOM 5836 N N . CYS B 1 290 ? -9.961 5.359 -21.703 1 89.75 290 CYS B N 1
ATOM 5837 C CA . CYS B 1 290 ? -8.938 4.98 -20.734 1 89.75 290 CYS B CA 1
ATOM 5838 C C . CYS B 1 290 ? -7.652 4.559 -21.438 1 89.75 290 CYS B C 1
ATOM 5840 O O . CYS B 1 290 ? -6.727 4.059 -20.797 1 89.75 290 CYS B O 1
ATOM 5842 N N . LYS B 1 291 ? -7.668 4.758 -22.703 1 85 291 LYS B N 1
ATOM 5843 C CA . LYS B 1 291 ? -6.422 4.477 -23.422 1 85 291 LYS B CA 1
ATOM 5844 C C . LYS B 1 291 ? -5.375 5.547 -23.141 1 85 291 LYS B C 1
ATOM 5846 O O . LYS B 1 291 ? -5.703 6.73 -23.031 1 85 291 LYS B O 1
ATOM 5851 N N . LEU B 1 292 ? -4.223 5.008 -22.891 1 76.12 292 LEU B N 1
ATOM 5852 C CA . LEU B 1 292 ? -3.154 5.945 -22.547 1 76.12 292 LEU B CA 1
ATOM 5853 C C . LEU B 1 292 ? -2.883 6.891 -23.719 1 76.12 292 LEU B C 1
ATOM 5855 O O . LEU B 1 292 ? -2.668 6.445 -24.844 1 76.12 292 LEU B O 1
ATOM 5859 N N . VAL B 1 293 ? -3.154 8.094 -23.422 1 69.81 293 VAL B N 1
ATOM 5860 C CA . VAL B 1 293 ? -2.818 9.133 -24.391 1 69.81 293 VAL B CA 1
ATOM 5861 C C . VAL B 1 293 ? -1.557 9.867 -23.953 1 69.81 293 VAL B C 1
ATOM 5863 O O . VAL B 1 293 ? -1.546 10.516 -22.906 1 69.81 293 VAL B O 1
ATOM 5866 N N . ASN B 1 294 ? -0.47 9.773 -24.75 1 66.75 294 ASN B N 1
ATOM 5867 C CA . ASN B 1 294 ? 0.808 10.406 -24.453 1 66.75 294 ASN B CA 1
ATOM 5868 C C . ASN B 1 294 ? 1.306 10.023 -23.062 1 66.75 294 ASN B C 1
ATOM 5870 O O . ASN B 1 294 ? 1.793 10.883 -22.312 1 66.75 294 ASN B O 1
ATOM 5874 N N . GLY B 1 295 ? 1.014 8.867 -22.578 1 71.12 295 GLY B N 1
ATOM 5875 C CA . GLY B 1 295 ? 1.507 8.383 -21.297 1 71.12 295 GLY B CA 1
ATOM 5876 C C . GLY B 1 295 ? 0.611 8.75 -20.141 1 71.12 295 GLY B C 1
ATOM 5877 O O . GLY B 1 295 ? 0.894 8.398 -18.984 1 71.12 295 GLY B O 1
ATOM 5878 N N . GLU B 1 296 ? -0.48 9.508 -20.484 1 79.62 296 GLU B N 1
ATOM 5879 C CA . GLU B 1 296 ? -1.348 9.945 -19.391 1 79.62 296 GLU B CA 1
ATOM 5880 C C . GLU B 1 296 ? -2.615 9.094 -19.312 1 79.62 296 GLU B C 1
ATOM 5882 O O . GLU B 1 296 ? -3.15 8.68 -20.344 1 79.62 296 GLU B O 1
ATOM 5887 N N . ARG B 1 297 ? -2.941 8.922 -18.078 1 88.31 297 ARG B N 1
ATOM 5888 C CA . ARG B 1 297 ? -4.152 8.156 -17.797 1 88.31 297 ARG B CA 1
ATOM 5889 C C . ARG B 1 297 ? -5.398 9.008 -18.016 1 88.31 297 ARG B C 1
ATOM 5891 O O . ARG B 1 297 ? -5.316 10.242 -18.047 1 88.31 297 ARG B O 1
ATOM 5898 N N . GLY B 1 298 ? -6.496 8.352 -18.328 1 89.69 298 GLY B N 1
ATOM 5899 C CA . GLY B 1 298 ? -7.758 9.07 -18.406 1 89.69 298 GLY B CA 1
ATOM 5900 C C . GLY B 1 298 ? -8.195 9.656 -17.078 1 89.69 298 GLY B C 1
ATOM 5901 O O . GLY B 1 298 ? -8.062 9.016 -16.047 1 89.69 298 GLY B O 1
ATOM 5902 N N . GLN B 1 299 ? -8.609 10.938 -17.203 1 89.88 299 GLN B N 1
ATOM 5903 C CA . GLN B 1 299 ? -9.062 11.602 -15.984 1 89.88 299 GLN B CA 1
ATOM 5904 C C . GLN B 1 299 ? -10.344 12.391 -16.234 1 89.88 299 GLN B C 1
ATOM 5906 O O . GLN B 1 299 ? -10.508 12.992 -17.297 1 89.88 299 GLN B O 1
ATOM 5911 N N . PHE B 1 300 ? -11.281 12.312 -15.266 1 88.75 300 PHE B N 1
ATOM 5912 C CA . PHE B 1 300 ? -12.5 13.117 -15.336 1 88.75 300 PHE B CA 1
ATOM 5913 C C . PHE B 1 300 ? -13.094 13.328 -13.945 1 88.75 300 PHE B C 1
ATOM 5915 O O . PHE B 1 300 ? -12.797 12.57 -13.023 1 88.75 300 PHE B O 1
ATOM 5922 N N . GLU B 1 301 ? -13.852 14.359 -13.852 1 89 301 GLU B N 1
ATOM 5923 C CA . GLU B 1 301 ? -14.438 14.719 -12.562 1 89 301 GLU B CA 1
ATOM 5924 C C . GLU B 1 301 ? -15.945 14.516 -12.57 1 89 301 GLU B C 1
ATOM 5926 O O . GLU B 1 301 ? -16.625 14.82 -13.555 1 89 301 GLU B O 1
ATOM 5931 N N . VAL B 1 302 ? -16.359 13.938 -11.453 1 87.12 302 VAL B N 1
ATOM 5932 C CA . VAL B 1 302 ? -17.781 13.719 -11.289 1 87.12 302 VAL B CA 1
ATOM 5933 C C . VAL B 1 302 ? -18.234 14.219 -9.914 1 87.12 302 VAL B C 1
ATOM 5935 O O . VAL B 1 302 ? -17.578 13.945 -8.906 1 87.12 302 VAL B O 1
ATOM 5938 N N . LYS B 1 303 ? -19.312 14.938 -9.938 1 84.75 303 LYS B N 1
ATOM 5939 C CA . LYS B 1 303 ? -19.906 15.383 -8.688 1 84.75 303 LYS B CA 1
ATOM 5940 C C . LYS B 1 303 ? -21.047 14.445 -8.258 1 84.75 303 LYS B C 1
ATOM 5942 O O . LYS B 1 303 ? -22.062 14.359 -8.938 1 84.75 303 LYS B O 1
ATOM 5947 N N . ILE B 1 304 ? -20.703 13.758 -7.266 1 81.94 304 ILE B N 1
ATOM 5948 C CA . ILE B 1 304 ? -21.703 12.852 -6.723 1 81.94 304 ILE B CA 1
ATOM 5949 C C . ILE B 1 304 ? -22.25 13.414 -5.406 1 81.94 304 ILE B C 1
ATOM 5951 O O . ILE B 1 304 ? -21.531 13.469 -4.406 1 81.94 304 ILE B O 1
ATOM 5955 N N . LYS B 1 305 ? -23.406 13.844 -5.363 1 78.44 305 LYS B N 1
ATOM 5956 C CA . LYS B 1 305 ? -24.031 14.516 -4.227 1 78.44 305 LYS B CA 1
ATOM 5957 C C . LYS B 1 305 ? -23.25 15.75 -3.807 1 78.44 305 LYS B C 1
ATOM 5959 O O . LYS B 1 305 ? -23.062 16.672 -4.602 1 78.44 305 LYS B O 1
ATOM 5964 N N . GLU B 1 306 ? -22.672 15.695 -2.598 1 74.25 306 GLU B N 1
ATOM 5965 C CA . GLU B 1 306 ? -21.953 16.875 -2.104 1 74.25 306 GLU B CA 1
ATOM 5966 C C . GLU B 1 306 ? -20.438 16.672 -2.209 1 74.25 306 GLU B C 1
ATOM 5968 O O . GLU B 1 306 ? -19.672 17.578 -1.88 1 74.25 306 GLU B O 1
ATOM 5973 N N . ASN B 1 307 ? -20.188 15.508 -2.879 1 79.56 307 ASN B N 1
ATOM 5974 C CA . ASN B 1 307 ? -18.75 15.211 -2.939 1 79.56 307 ASN B CA 1
ATOM 5975 C C . ASN B 1 307 ? -18.234 15.227 -4.375 1 79.56 307 ASN B C 1
ATOM 5977 O O . ASN B 1 307 ? -18.906 14.727 -5.285 1 79.56 307 ASN B O 1
ATOM 5981 N N . ASN B 1 308 ? -17.188 15.852 -4.535 1 84.62 308 ASN B N 1
ATOM 5982 C CA . ASN B 1 308 ? -16.516 15.836 -5.828 1 84.62 308 ASN B CA 1
ATOM 5983 C C . ASN B 1 308 ? -15.469 14.719 -5.898 1 84.62 308 ASN B C 1
ATOM 5985 O O . ASN B 1 308 ? -14.609 14.609 -5.02 1 84.62 308 ASN B O 1
ATOM 5989 N N . PHE B 1 309 ? -15.641 13.906 -6.992 1 88 309 PHE B N 1
ATOM 5990 C CA . PHE B 1 309 ? -14.695 12.812 -7.184 1 88 309 PHE B CA 1
ATOM 5991 C C . PHE B 1 309 ? -13.883 13.016 -8.453 1 88 309 PHE B C 1
ATOM 5993 O O . PHE B 1 309 ? -14.406 13.484 -9.469 1 88 309 PHE B O 1
ATOM 6000 N N . VAL B 1 310 ? -12.641 12.727 -8.391 1 88.38 310 VAL B N 1
ATOM 6001 C CA . VAL B 1 310 ? -11.781 12.672 -9.57 1 88.38 310 VAL B CA 1
ATOM 6002 C C . VAL B 1 310 ? -11.492 11.219 -9.93 1 88.38 310 VAL B C 1
ATOM 6004 O O . VAL B 1 310 ? -10.914 10.477 -9.133 1 88.38 310 VAL B O 1
ATOM 6007 N N . PHE B 1 311 ? -11.906 10.836 -11.148 1 91.31 311 PHE B N 1
ATOM 6008 C CA . PHE B 1 311 ? -11.719 9.469 -11.609 1 91.31 311 PHE B CA 1
ATOM 6009 C C . PHE B 1 311 ? -10.508 9.367 -12.531 1 91.31 311 PHE B C 1
ATOM 6011 O O . PHE B 1 311 ? -10.32 10.203 -13.414 1 91.31 311 PHE B O 1
ATOM 6018 N N . TYR B 1 312 ? -9.727 8.398 -12.281 1 91.88 312 TYR B N 1
ATOM 6019 C CA . TYR B 1 312 ? -8.617 8.031 -13.156 1 91.88 312 TYR B CA 1
ATOM 6020 C C . TYR B 1 312 ? -8.82 6.633 -13.727 1 91.88 312 TYR B C 1
ATOM 6022 O O . TYR B 1 312 ? -9.234 5.715 -13.008 1 91.88 312 TYR B O 1
ATOM 6030 N N . CYS B 1 313 ? -8.617 6.492 -14.984 1 93.62 313 CYS B N 1
ATOM 6031 C CA . CYS B 1 313 ? -8.812 5.176 -15.578 1 93.62 313 CYS B CA 1
ATOM 6032 C C . CYS B 1 313 ? -7.691 4.848 -16.547 1 93.62 313 CYS B C 1
ATOM 6034 O O . CYS B 1 313 ? -7.07 5.75 -17.125 1 93.62 313 CYS B O 1
ATOM 6036 N N . SER B 1 314 ? -7.379 3.609 -16.734 1 94.06 314 SER B N 1
ATOM 6037 C CA . SER B 1 314 ? -6.371 3.109 -17.656 1 94.06 314 SER B CA 1
ATOM 6038 C C . SER B 1 314 ? -6.621 1.648 -18.016 1 94.06 314 SER B C 1
ATOM 6040 O O . SER B 1 314 ? -7.312 0.936 -17.281 1 94.06 314 SER B O 1
ATOM 6042 N N . VAL B 1 315 ? -6.059 1.269 -19.141 1 93.56 315 VAL B N 1
ATOM 6043 C CA . VAL B 1 315 ? -6.191 -0.112 -19.594 1 93.56 315 VAL B CA 1
ATOM 6044 C C . VAL B 1 315 ? -5.078 -0.963 -18.984 1 93.56 315 VAL B C 1
ATOM 6046 O O . VAL B 1 315 ? -3.932 -0.518 -18.875 1 93.56 315 VAL B O 1
ATOM 6049 N N . ILE B 1 316 ? -5.52 -2.168 -18.547 1 91.88 316 ILE B N 1
ATOM 6050 C CA . ILE B 1 316 ? -4.57 -3.1 -17.953 1 91.88 316 ILE B CA 1
ATOM 6051 C C . ILE B 1 316 ? -4.906 -4.523 -18.391 1 91.88 316 ILE B C 1
ATOM 6053 O O . ILE B 1 316 ? -6.012 -4.793 -18.859 1 91.88 316 ILE B O 1
ATOM 6057 N N . GLU B 1 317 ? -3.85 -5.371 -18.266 1 91.06 317 GLU B N 1
ATOM 6058 C CA . GLU B 1 317 ? -4.059 -6.773 -18.609 1 91.06 317 GLU B CA 1
ATOM 6059 C C . GLU B 1 317 ? -4.004 -7.66 -17.359 1 91.06 317 GLU B C 1
ATOM 6061 O O . GLU B 1 317 ? -3.033 -7.613 -16.609 1 91.06 317 GLU B O 1
ATOM 6066 N N . ILE B 1 318 ? -5.102 -8.445 -17.188 1 90.75 318 ILE B N 1
ATOM 6067 C CA . ILE B 1 318 ? -5.156 -9.406 -16.078 1 90.75 318 ILE B CA 1
ATOM 6068 C C . ILE B 1 318 ? -5.207 -10.828 -16.641 1 90.75 318 ILE B C 1
ATOM 6070 O O . ILE B 1 318 ? -6.215 -11.234 -17.219 1 90.75 318 ILE B O 1
ATOM 6074 N N . ALA B 1 319 ? -4.18 -11.547 -16.375 1 88.06 319 ALA B N 1
ATOM 6075 C CA . ALA B 1 319 ? -4.125 -12.93 -16.844 1 88.06 319 ALA B CA 1
ATOM 6076 C C . ALA B 1 319 ? -4.477 -13.023 -18.328 1 88.06 319 ALA B C 1
ATOM 6078 O O . ALA B 1 319 ? -5.289 -13.859 -18.734 1 88.06 319 ALA B O 1
ATOM 6079 N N . GLY B 1 320 ? -4.055 -12.062 -19.094 1 87.69 320 GLY B N 1
ATOM 6080 C CA . GLY B 1 320 ? -4.25 -12.07 -20.531 1 87.69 320 GLY B CA 1
ATOM 6081 C C . GLY B 1 320 ? -5.527 -11.367 -20.969 1 87.69 320 GLY B C 1
ATOM 6082 O O . GLY B 1 320 ? -5.766 -11.188 -22.172 1 87.69 320 GLY B O 1
ATOM 6083 N N . LEU B 1 321 ? -6.352 -11.062 -20.109 1 90.94 321 LEU B N 1
ATOM 6084 C CA . LEU B 1 321 ? -7.598 -10.375 -20.422 1 90.94 321 LEU B CA 1
ATOM 6085 C C . LEU B 1 321 ? -7.422 -8.867 -20.344 1 90.94 321 LEU B C 1
ATOM 6087 O O . LEU B 1 321 ? -6.984 -8.344 -19.312 1 90.94 321 LEU B O 1
ATOM 6091 N N . GLU B 1 322 ? -7.82 -8.211 -21.391 1 92.06 322 GLU B N 1
ATOM 6092 C CA . GLU B 1 322 ? -7.789 -6.754 -21.359 1 92.06 322 GLU B CA 1
ATOM 6093 C C . GLU B 1 322 ? -8.875 -6.199 -20.438 1 92.06 322 GLU B C 1
ATOM 6095 O O . GLU B 1 322 ? -10.055 -6.496 -20.625 1 92.06 322 GLU B O 1
ATOM 6100 N N . SER B 1 323 ? -8.445 -5.488 -19.5 1 94.19 323 SER B N 1
ATOM 6101 C CA . SER B 1 323 ? -9.344 -4.914 -18.516 1 94.19 323 SER B CA 1
ATOM 6102 C C . SER B 1 323 ? -9.078 -3.426 -18.312 1 94.19 323 SER B C 1
ATOM 6104 O O . SER B 1 323 ? -8.141 -2.879 -18.891 1 94.19 323 SER B O 1
ATOM 6106 N N . VAL B 1 324 ? -10.047 -2.758 -17.656 1 94.88 324 VAL B N 1
ATOM 6107 C CA . VAL B 1 324 ? -9.945 -1.336 -17.328 1 94.88 324 VAL B CA 1
ATOM 6108 C C . VAL B 1 324 ? -10.133 -1.124 -15.836 1 94.88 324 VAL B C 1
ATOM 6110 O O . VAL B 1 324 ? -11.062 -1.665 -15.234 1 94.88 324 VAL B O 1
ATOM 6113 N N . TYR B 1 325 ? -9.172 -0.401 -15.289 1 95.06 325 TYR B N 1
ATOM 6114 C CA . TYR B 1 325 ? -9.352 -0.049 -13.883 1 95.06 325 TYR B CA 1
ATOM 6115 C C . TYR B 1 325 ? -9.664 1.435 -13.727 1 95.06 325 TYR B C 1
ATOM 6117 O O . TYR B 1 325 ? -9.281 2.246 -14.578 1 95.06 325 TYR B O 1
ATOM 6125 N N . THR B 1 326 ? -10.414 1.743 -12.688 1 94.56 326 THR B N 1
ATOM 6126 C CA . THR B 1 326 ? -10.758 3.117 -12.328 1 94.56 326 THR B CA 1
ATOM 6127 C C . THR B 1 326 ? -10.484 3.373 -10.852 1 94.56 326 THR B C 1
ATOM 6129 O O . THR B 1 326 ? -10.82 2.547 -10 1 94.56 326 THR B O 1
ATOM 6132 N N . VAL B 1 327 ? -9.805 4.406 -10.656 1 93.38 327 VAL B N 1
ATOM 6133 C CA . VAL B 1 327 ? -9.555 4.848 -9.289 1 93.38 327 VAL B CA 1
ATOM 6134 C C . VAL B 1 327 ? -10.219 6.199 -9.055 1 93.38 327 VAL B C 1
ATOM 6136 O O . VAL B 1 327 ? -10.016 7.145 -9.812 1 93.38 327 VAL B O 1
ATOM 6139 N N . ALA B 1 328 ? -10.992 6.27 -7.98 1 92.31 328 ALA B N 1
ATOM 6140 C CA . ALA B 1 328 ? -11.719 7.496 -7.672 1 92.31 328 ALA B CA 1
ATOM 6141 C C . ALA B 1 328 ? -11.219 8.117 -6.367 1 92.31 328 ALA B C 1
ATOM 6143 O O . ALA B 1 328 ? -11.273 7.484 -5.312 1 92.31 328 ALA B O 1
ATOM 6144 N N . PHE B 1 329 ? -10.711 9.32 -6.488 1 86.69 329 PHE B N 1
ATOM 6145 C CA . PHE B 1 329 ? -10.273 10.062 -5.312 1 86.69 329 PHE B CA 1
ATOM 6146 C C . PHE B 1 329 ? -11.305 11.117 -4.918 1 86.69 329 PHE B C 1
ATOM 6148 O O . PHE B 1 329 ? -11.82 11.836 -5.773 1 86.69 329 PHE B O 1
ATOM 6155 N N . SER B 1 330 ? -11.664 11.07 -3.621 1 82.19 330 SER B N 1
ATOM 6156 C CA . SER B 1 330 ? -12.555 12.125 -3.154 1 82.19 330 SER B CA 1
ATOM 6157 C C . SER B 1 330 ? -11.789 13.422 -2.896 1 82.19 330 SER B C 1
ATOM 6159 O O . SER B 1 330 ? -10.648 13.391 -2.426 1 82.19 330 SER B O 1
ATOM 6161 N N . ALA B 1 331 ? -12.312 14.516 -3.373 1 68.12 331 ALA B N 1
ATOM 6162 C CA . ALA B 1 331 ? -11.672 15.805 -3.137 1 68.12 331 ALA B CA 1
ATOM 6163 C C . ALA B 1 331 ? -11.484 16.062 -1.644 1 68.12 331 ALA B C 1
ATOM 6165 O O . ALA B 1 331 ? -10.531 16.734 -1.236 1 68.12 331 ALA B O 1
ATOM 6166 N N . GLN B 1 332 ? -12.438 15.547 -0.852 1 59.12 332 GLN B N 1
ATOM 6167 C CA . GLN B 1 332 ? -12.367 15.758 0.589 1 59.12 332 GLN B CA 1
ATOM 6168 C C . GLN B 1 332 ? -11.367 14.812 1.238 1 59.12 332 GLN B C 1
ATOM 6170 O O . GLN B 1 332 ? -10.922 15.047 2.361 1 59.12 332 GLN B O 1
ATOM 6175 N N . GLY B 1 333 ? -11.062 13.922 0.599 1 55 333 GLY B N 1
ATOM 6176 C CA . GLY B 1 333 ? -10.367 12.836 1.28 1 55 333 GLY B CA 1
ATOM 6177 C C . GLY B 1 333 ? -8.898 13.125 1.515 1 55 333 GLY B C 1
ATOM 6178 O O . GLY B 1 333 ? -8.414 13.031 2.645 1 55 333 GLY B O 1
ATOM 6179 N N . MET B 1 334 ? -8.07 13.117 0.383 1 52.84 334 MET B N 1
ATOM 6180 C CA . MET B 1 334 ? -6.637 13.148 0.675 1 52.84 334 MET B CA 1
ATOM 6181 C C . MET B 1 334 ? -6.16 14.57 0.936 1 52.84 334 MET B C 1
ATOM 6183 O O . MET B 1 334 ? -6.211 15.422 0.043 1 52.84 334 MET B O 1
ATOM 6187 N N . GLY B 1 335 ? -5.957 15.031 2.176 1 59.66 335 GLY B N 1
ATOM 6188 C CA . GLY B 1 335 ? -5.25 16.234 2.568 1 59.66 335 GLY B CA 1
ATOM 6189 C C . GLY B 1 335 ? -6.164 17.438 2.719 1 59.66 335 GLY B C 1
ATOM 6190 O O . GLY B 1 335 ? -5.73 18.5 3.166 1 59.66 335 GLY B O 1
ATOM 6191 N N . SER B 1 336 ? -7.457 17.297 2.168 1 61.03 336 SER B N 1
ATOM 6192 C CA . SER B 1 336 ? -8.289 18.5 2.193 1 61.03 336 SER B CA 1
ATOM 6193 C C . SER B 1 336 ? -8.602 18.922 3.625 1 61.03 336 SER B C 1
ATOM 6195 O O . SER B 1 336 ? -8.625 20.125 3.926 1 61.03 336 SER B O 1
ATOM 6197 N N . ASN B 1 337 ? -8.75 18.016 4.391 1 61.16 337 ASN B N 1
ATOM 6198 C CA . ASN B 1 337 ? -9.016 18.344 5.781 1 61.16 337 ASN B CA 1
ATOM 6199 C C . ASN B 1 337 ? -7.828 19.062 6.426 1 61.16 337 ASN B C 1
ATOM 6201 O O . ASN B 1 337 ? -8.008 20 7.195 1 61.16 337 ASN B O 1
ATOM 6205 N N . VAL B 1 338 ? -6.73 18.547 6.031 1 62.75 338 VAL B N 1
ATOM 6206 C CA . VAL B 1 338 ? -5.527 19.172 6.574 1 62.75 338 VAL B CA 1
ATOM 6207 C C . VAL B 1 338 ? -5.391 20.594 6.039 1 62.75 338 VAL B C 1
ATOM 6209 O O . VAL B 1 338 ? -5.031 21.516 6.777 1 62.75 338 VAL B O 1
ATOM 6212 N N . LEU B 1 339 ? -5.82 20.688 4.844 1 64.19 339 LEU B N 1
ATOM 6213 C CA . LEU B 1 339 ? -5.738 22.016 4.246 1 64.19 339 LEU B CA 1
ATOM 6214 C C . LEU B 1 339 ? -6.793 22.953 4.84 1 64.19 339 LEU B C 1
ATOM 6216 O O . LEU B 1 339 ? -6.516 24.125 5.102 1 64.19 339 LEU B O 1
ATOM 6220 N N . ARG B 1 340 ? -7.949 22.484 5.094 1 70.94 340 ARG B N 1
ATOM 6221 C CA . ARG B 1 340 ? -9.016 23.297 5.676 1 70.94 340 ARG B CA 1
ATOM 6222 C C . ARG B 1 340 ? -8.656 23.734 7.094 1 70.94 340 ARG B C 1
ATOM 6224 O O . ARG B 1 340 ? -8.859 24.891 7.457 1 70.94 340 ARG B O 1
ATOM 6231 N N . GLN B 1 341 ? -8.133 22.828 7.824 1 66.56 341 GLN B N 1
ATOM 6232 C CA . GLN B 1 341 ? -7.742 23.172 9.188 1 66.56 341 GLN B CA 1
ATOM 6233 C C . GLN B 1 341 ? -6.598 24.172 9.195 1 66.56 341 GLN B C 1
ATOM 6235 O O . GLN B 1 341 ? -6.574 25.094 10.023 1 66.56 341 GLN B O 1
ATOM 6240 N N . SER B 1 342 ? -5.758 23.906 8.281 1 70.06 342 SER B N 1
ATOM 6241 C CA . SER B 1 342 ? -4.656 24.859 8.188 1 70.06 342 SER B CA 1
ATOM 6242 C C . SER B 1 342 ? -5.148 26.234 7.738 1 70.06 342 SER B C 1
ATOM 6244 O O . SER B 1 342 ? -4.656 27.266 8.211 1 70.06 342 SER B O 1
ATOM 6246 N N . ALA B 1 343 ? -6.125 26.234 6.93 1 71.44 343 ALA B N 1
ATOM 6247 C CA . ALA B 1 343 ? -6.699 27.5 6.484 1 71.44 343 ALA B CA 1
ATOM 6248 C C . ALA B 1 343 ? -7.438 28.203 7.621 1 71.44 343 ALA B C 1
ATOM 6250 O O . ALA B 1 343 ? -7.332 29.422 7.777 1 71.44 343 ALA B O 1
ATOM 6251 N N . GLN B 1 344 ? -8.203 27.5 8.406 1 73.06 344 GLN B N 1
ATOM 6252 C CA . GLN B 1 344 ? -8.906 28.078 9.547 1 73.06 344 GLN B CA 1
ATOM 6253 C C . GLN B 1 344 ? -7.93 28.625 10.586 1 73.06 344 GLN B C 1
ATOM 6255 O O . GLN B 1 344 ? -8.133 29.703 11.133 1 73.06 344 GLN B O 1
ATOM 6260 N N . ALA B 1 345 ? -6.949 27.781 10.797 1 70.12 345 ALA B N 1
ATOM 6261 C CA . ALA B 1 345 ? -5.922 28.25 11.727 1 70.12 345 ALA B CA 1
ATOM 6262 C C . ALA B 1 345 ? -5.27 29.531 11.211 1 70.12 345 ALA B C 1
ATOM 6264 O O . ALA B 1 345 ? -5.004 30.453 11.992 1 70.12 345 ALA B O 1
ATOM 6265 N N . TYR B 1 346 ? -5.086 29.656 9.969 1 73.81 346 TYR B N 1
ATOM 6266 C CA . TYR B 1 346 ? -4.504 30.859 9.375 1 73.81 346 TYR B CA 1
ATOM 6267 C C . TYR B 1 346 ? -5.453 32.062 9.492 1 73.81 346 TYR B C 1
ATOM 6269 O O . TYR B 1 346 ? -5.023 33.156 9.781 1 73.81 346 TYR B O 1
ATOM 6277 N N . LEU B 1 347 ? -6.699 31.828 9.297 1 75.75 347 LEU B N 1
ATOM 6278 C CA . LEU B 1 347 ? -7.684 32.906 9.414 1 75.75 347 LEU B CA 1
ATOM 6279 C C . LEU B 1 347 ? -7.73 33.438 10.844 1 75.75 347 LEU B C 1
ATOM 6281 O O . LEU B 1 347 ? -7.824 34.656 11.047 1 75.75 347 LEU B O 1
ATOM 6285 N N . LEU B 1 348 ? -7.637 32.531 11.727 1 72.44 348 LEU B N 1
ATOM 6286 C CA . LEU B 1 348 ? -7.633 32.938 13.125 1 72.44 348 LEU B CA 1
ATOM 6287 C C . LEU B 1 348 ? -6.371 33.75 13.453 1 72.44 348 LEU B C 1
ATOM 6289 O O . LEU B 1 348 ? -6.418 34.719 14.211 1 72.44 348 LEU B O 1
ATOM 6293 N N . LEU B 1 349 ? -5.297 33.344 12.805 1 73 349 LEU B N 1
ATOM 6294 C CA . LEU B 1 349 ? -4.039 34.062 12.992 1 73 349 LEU B CA 1
ATOM 6295 C C . LEU B 1 349 ? -4.121 35.469 12.406 1 73 349 LEU B C 1
ATOM 6297 O O . LEU B 1 349 ? -3.648 36.438 13.008 1 73 349 LEU B O 1
ATOM 6301 N N . VAL B 1 350 ? -4.715 35.562 11.289 1 74.19 350 VAL B N 1
ATOM 6302 C CA . VAL B 1 350 ? -4.895 36.875 10.641 1 74.19 350 VAL B CA 1
ATOM 6303 C C . VAL B 1 350 ? -5.789 37.75 11.508 1 74.19 350 VAL B C 1
ATOM 6305 O O . VAL B 1 350 ? -5.508 38.938 11.688 1 74.19 350 VAL B O 1
ATOM 6308 N N . PHE B 1 351 ? -6.801 37.188 12.062 1 72.69 351 PHE B N 1
ATOM 6309 C CA . PHE B 1 351 ? -7.707 37.938 12.922 1 72.69 351 PHE B CA 1
ATOM 6310 C C . PHE B 1 351 ? -6.984 38.438 14.164 1 72.69 351 PHE B C 1
ATOM 6312 O O . PHE B 1 351 ? -7.164 39.594 14.57 1 72.69 351 PHE B O 1
ATOM 6319 N N . LEU B 1 352 ? -6.172 37.562 14.703 1 72.19 352 LEU B N 1
ATOM 6320 C CA . LEU B 1 352 ? -5.406 37.969 15.883 1 72.19 352 LEU B CA 1
ATOM 6321 C C . LEU B 1 352 ? -4.43 39.094 15.539 1 72.19 352 LEU B C 1
ATOM 6323 O O . LEU B 1 352 ? -4.25 40.031 16.328 1 72.19 352 LEU B O 1
ATOM 6327 N N . PHE B 1 353 ? -3.844 38.969 14.391 1 73 353 PHE B N 1
ATOM 6328 C CA . PHE B 1 353 ? -2.908 40 13.938 1 73 353 PHE B CA 1
ATOM 6329 C C . PHE B 1 353 ? -3.617 41.344 13.766 1 73 353 PHE B C 1
ATOM 6331 O O . PHE B 1 353 ? -3.092 42.375 14.164 1 73 353 PHE B O 1
ATOM 6338 N N . VAL B 1 354 ? -4.742 41.344 13.211 1 73 354 VAL B N 1
ATOM 6339 C CA . VAL B 1 354 ? -5.508 42.562 13 1 73 354 VAL B CA 1
ATOM 6340 C C . VAL B 1 354 ? -5.863 43.188 14.352 1 73 354 VAL B C 1
ATOM 6342 O O . VAL B 1 354 ? -5.785 44.406 14.523 1 73 354 VAL B O 1
ATOM 6345 N N . ILE B 1 355 ? -6.199 42.375 15.289 1 69.62 355 ILE B N 1
ATOM 6346 C CA . ILE B 1 355 ? -6.547 42.875 16.609 1 69.62 355 ILE B CA 1
ATOM 6347 C C . ILE B 1 355 ? -5.332 43.562 17.25 1 69.62 355 ILE B C 1
ATOM 6349 O O . ILE B 1 355 ? -5.457 44.625 17.859 1 69.62 355 ILE B O 1
ATOM 6353 N N . VAL B 1 356 ? -4.172 42.906 17.016 1 72.19 356 VAL B N 1
ATOM 6354 C CA . VAL B 1 356 ? -2.955 43.469 17.594 1 72.19 356 VAL B CA 1
ATOM 6355 C C . VAL B 1 356 ? -2.662 44.844 16.953 1 72.19 356 VAL B C 1
ATOM 6357 O O . VAL B 1 356 ? -2.346 45.812 17.656 1 72.19 356 VAL B O 1
ATOM 6360 N N . VAL B 1 357 ? -2.832 44.969 15.648 1 71.75 357 VAL B N 1
ATOM 6361 C CA . VAL B 1 357 ? -2.539 46.219 14.922 1 71.75 357 VAL B CA 1
ATOM 6362 C C . VAL B 1 357 ? -3.527 47.281 15.328 1 71.75 357 VAL B C 1
ATOM 6364 O O . VAL B 1 357 ? -3.137 48.438 15.578 1 71.75 357 VAL B O 1
ATOM 6367 N N . VAL B 1 358 ? -4.766 47 15.484 1 70.81 358 VAL B N 1
ATOM 6368 C CA . VAL B 1 358 ? -5.797 47.938 15.852 1 70.81 358 VAL B CA 1
ATOM 6369 C C . VAL B 1 358 ? -5.574 48.438 17.297 1 70.81 358 VAL B C 1
ATOM 6371 O O . VAL B 1 358 ? -5.691 49.625 17.578 1 70.81 358 VAL B O 1
ATOM 6374 N N . SER B 1 359 ? -5.199 47.469 18.109 1 69.94 359 SER B N 1
ATOM 6375 C CA . SER B 1 359 ? -4.953 47.812 19.5 1 69.94 359 SER B CA 1
ATOM 6376 C C . SER B 1 359 ? -3.744 48.75 19.625 1 69.94 359 SER B C 1
ATOM 6378 O O . SER B 1 359 ? -3.775 49.719 20.391 1 69.94 359 SER B O 1
ATOM 6380 N N . LEU B 1 360 ? -2.781 48.5 18.859 1 70.31 360 LEU B N 1
ATOM 6381 C CA . LEU B 1 360 ? -1.584 49.344 18.906 1 70.31 360 LEU B CA 1
ATOM 6382 C C . LEU B 1 360 ? -1.87 50.719 18.344 1 70.31 360 LEU B C 1
ATOM 6384 O O . LEU B 1 360 ? -1.413 51.75 18.906 1 70.31 360 LEU B O 1
ATOM 6388 N N . CYS B 1 361 ? -2.631 50.812 17.312 1 70.25 361 CYS B N 1
ATOM 6389 C CA . CYS B 1 361 ? -2.994 52.094 16.719 1 70.25 361 CYS B CA 1
ATOM 6390 C C . CYS B 1 361 ? -3.852 52.938 17.672 1 70.25 361 CYS B C 1
ATOM 6392 O O . CYS B 1 361 ? -3.623 54.125 17.859 1 70.25 361 CYS B O 1
ATOM 6394 N N . ALA B 1 362 ? -4.801 52.281 18.281 1 70.81 362 ALA B N 1
ATOM 6395 C CA . ALA B 1 362 ? -5.66 52.969 19.25 1 70.81 362 ALA B CA 1
ATOM 6396 C C . ALA B 1 362 ? -4.848 53.469 20.438 1 70.81 362 ALA B C 1
ATOM 6398 O O . ALA B 1 362 ? -5.07 54.594 20.922 1 70.81 362 ALA B O 1
ATOM 6399 N N . PHE B 1 363 ? -3.865 52.719 20.766 1 70.44 363 PHE B N 1
ATOM 6400 C CA . PHE B 1 363 ? -2.996 53.094 21.875 1 70.44 363 PHE B CA 1
ATOM 6401 C C . PHE B 1 363 ? -2.207 54.344 21.531 1 70.44 363 PHE B C 1
ATOM 6403 O O . PHE B 1 363 ? -2.129 55.281 22.344 1 70.44 363 PHE B O 1
ATOM 6410 N N . ILE B 1 364 ? -1.724 54.438 20.359 1 71.19 364 ILE B N 1
ATOM 6411 C CA . ILE B 1 364 ? -0.929 55.562 19.922 1 71.19 364 ILE B CA 1
ATOM 6412 C C . ILE B 1 364 ? -1.801 56.812 19.906 1 71.19 364 ILE B C 1
ATOM 6414 O O . ILE B 1 364 ? -1.382 57.906 20.359 1 71.19 364 ILE B O 1
ATOM 6418 N N . ILE B 1 365 ? -2.996 56.812 19.531 1 76.12 365 ILE B N 1
ATOM 6419 C CA . ILE B 1 365 ? -3.898 57.938 19.422 1 76.12 365 ILE B CA 1
ATOM 6420 C C . ILE B 1 365 ? -4.266 58.438 20.812 1 76.12 365 ILE B C 1
ATOM 6422 O O . ILE B 1 365 ? -4.27 59.656 21.062 1 76.12 365 ILE B O 1
ATOM 6426 N N . ILE B 1 366 ? -4.484 57.5 21.703 1 74.25 366 ILE B N 1
ATOM 6427 C CA . ILE B 1 366 ? -4.914 57.875 23.047 1 74.25 366 ILE B CA 1
ATOM 6428 C C . ILE B 1 366 ? -3.766 58.562 23.766 1 74.25 366 ILE B C 1
ATOM 6430 O O . ILE B 1 366 ? -3.975 59.594 24.453 1 74.25 366 ILE B O 1
ATOM 6434 N N . VAL B 1 367 ? -2.541 58.031 23.531 1 71.19 367 VAL B N 1
ATOM 6435 C CA . VAL B 1 367 ? -1.377 58.625 24.172 1 71.19 367 VAL B CA 1
ATOM 6436 C C . VAL B 1 367 ? -1.121 60.031 23.609 1 71.19 367 VAL B C 1
ATOM 6438 O O . VAL B 1 367 ? -0.789 60.969 24.359 1 71.19 367 VAL B O 1
ATOM 6441 N N . PHE B 1 368 ? -1.403 60.219 22.328 1 73.25 368 PHE B N 1
ATOM 6442 C CA . PHE B 1 368 ? -1.197 61.5 21.703 1 73.25 368 PHE B CA 1
ATOM 6443 C C . PHE B 1 368 ? -2.236 62.5 22.172 1 73.25 368 PHE B C 1
ATOM 6445 O O . PHE B 1 368 ? -1.911 63.656 22.438 1 73.25 368 PHE B O 1
ATOM 6452 N N . LYS B 1 369 ? -3.416 62.094 22.359 1 75 369 LYS B N 1
ATOM 6453 C CA . LYS B 1 369 ? -4.48 63 22.828 1 75 369 LYS B CA 1
ATOM 6454 C C . LYS B 1 369 ? -4.27 63.375 24.281 1 75 369 LYS B C 1
ATOM 6456 O O . LYS B 1 369 ? -4.477 64.562 24.656 1 75 369 LYS B O 1
ATOM 6461 N N . ALA B 1 370 ? -3.793 62.438 25.016 1 73.12 370 ALA B N 1
ATOM 6462 C CA . ALA B 1 370 ? -3.52 62.719 26.438 1 73.12 370 ALA B CA 1
ATOM 6463 C C . ALA B 1 370 ? -2.355 63.688 26.578 1 73.12 370 ALA B C 1
ATOM 6465 O O . ALA B 1 370 ? -2.396 64.625 27.422 1 73.12 370 ALA B O 1
ATOM 6466 N N . ALA B 1 371 ? -1.413 63.531 25.719 1 73.62 371 ALA B N 1
ATOM 6467 C CA . ALA B 1 371 ? -0.263 64.438 25.75 1 73.62 371 ALA B CA 1
ATOM 6468 C C . ALA B 1 371 ? -0.659 65.812 25.344 1 73.62 371 ALA B C 1
ATOM 6470 O O . ALA B 1 371 ? -0.2 66.812 25.938 1 73.62 371 ALA B O 1
ATOM 6471 N N . LYS B 1 372 ? -1.521 66 24.516 1 79.19 372 LYS B N 1
ATOM 6472 C CA . LYS B 1 372 ? -1.99 67.312 24.062 1 79.19 372 LYS B CA 1
ATOM 6473 C C . LYS B 1 372 ? -2.805 68.062 25.141 1 79.19 372 LYS B C 1
ATOM 6475 O O . LYS B 1 372 ? -2.639 69.25 25.391 1 79.19 372 LYS B O 1
ATOM 6480 N N . ARG B 1 373 ? -3.572 67.25 25.797 1 77.88 373 ARG B N 1
ATOM 6481 C CA . ARG B 1 373 ? -4.395 67.812 26.859 1 77.88 373 ARG B CA 1
ATOM 6482 C C . ARG B 1 373 ? -3.535 68.25 28.031 1 77.88 373 ARG B C 1
ATOM 6484 O O . ARG B 1 373 ? -3.797 69.312 28.625 1 77.88 373 ARG B O 1
ATOM 6491 N N . GLU B 1 374 ? -2.566 67.5 28.266 1 77.75 374 GLU B N 1
ATOM 6492 C CA . GLU B 1 374 ? -1.647 67.875 29.344 1 77.75 374 GLU B CA 1
ATOM 6493 C C . GLU B 1 374 ? -0.908 69.188 29 1 77.75 374 GLU B C 1
ATOM 6495 O O . GLU B 1 374 ? -0.733 70 29.875 1 77.75 374 GLU B O 1
ATOM 6500 N N . MET B 1 375 ? -0.594 69.312 27.797 1 80.44 375 MET B N 1
ATOM 6501 C CA . MET B 1 375 ? 0.126 70.562 27.391 1 80.44 375 MET B CA 1
ATOM 6502 C C . MET B 1 375 ? -0.769 71.75 27.484 1 80.44 375 MET B C 1
ATOM 6504 O O . MET B 1 375 ? -0.325 72.812 27.922 1 80.44 375 MET B O 1
ATOM 6508 N N . PHE B 1 376 ? -1.981 71.562 27.234 1 83.44 376 PHE B N 1
ATOM 6509 C CA . PHE B 1 376 ? -2.922 72.688 27.297 1 83.44 376 PHE B CA 1
ATOM 6510 C C . PHE B 1 376 ? -3.178 73.062 28.75 1 83.44 376 PHE B C 1
ATOM 6512 O O . PHE B 1 376 ? -3.24 74.25 29.062 1 83.44 376 PHE B O 1
ATOM 6519 N N . LEU B 1 377 ? -3.246 72.125 29.641 1 84.44 377 LEU B N 1
ATOM 6520 C CA . LEU B 1 377 ? -3.484 72.375 31.047 1 84.44 377 LEU B CA 1
ATOM 6521 C C . LEU B 1 377 ? -2.271 73.062 31.688 1 84.44 377 LEU B C 1
ATOM 6523 O O . LEU B 1 377 ? -2.416 74 32.5 1 84.44 377 LEU B O 1
ATOM 6527 N N . CYS B 1 378 ? -1.159 72.688 31.234 1 83.31 378 CYS B N 1
ATOM 6528 C CA . CYS B 1 378 ? 0.064 73.312 31.734 1 83.31 378 CYS B CA 1
ATOM 6529 C C . CYS B 1 378 ? 0.178 74.75 31.266 1 83.31 378 CYS B C 1
ATOM 6531 O O . CYS B 1 378 ? 0.547 75.625 32.062 1 83.31 378 CYS B O 1
ATOM 6533 N N . ALA B 1 379 ? -0.259 75 30.109 1 85.25 379 ALA B N 1
ATOM 6534 C CA . ALA B 1 379 ? -0.221 76.375 29.594 1 85.25 379 ALA B CA 1
ATOM 6535 C C . ALA B 1 379 ? -1.228 77.25 30.312 1 85.25 379 ALA B C 1
ATOM 6537 O O . ALA B 1 379 ? -0.932 78.438 30.625 1 85.25 379 ALA B O 1
ATOM 6538 N N . ALA B 1 380 ? -2.291 76.625 30.625 1 87.19 380 ALA B N 1
ATOM 6539 C CA . ALA B 1 380 ? -3.314 77.375 31.344 1 87.19 380 ALA B CA 1
ATOM 6540 C C . ALA B 1 380 ? -2.865 77.688 32.781 1 87.19 380 ALA B C 1
ATOM 6542 O O . ALA B 1 380 ? -3.125 78.812 33.281 1 87.19 380 ALA B O 1
ATOM 6543 N N . LEU B 1 381 ? -2.145 76.875 33.344 1 88.06 381 LEU B N 1
ATOM 6544 C CA . LEU B 1 381 ? -1.645 77.062 34.688 1 88.06 381 LEU B CA 1
ATOM 6545 C C . LEU B 1 381 ? -0.582 78.125 34.719 1 88.06 381 LEU B C 1
ATOM 6547 O O . LEU B 1 381 ? -0.596 79 35.625 1 88.06 381 LEU B O 1
ATOM 6551 N N . ILE B 1 382 ? 0.226 78.125 33.719 1 85.56 382 ILE B N 1
ATOM 6552 C CA . ILE B 1 382 ? 1.292 79.125 33.656 1 85.56 382 ILE B CA 1
ATOM 6553 C C . ILE B 1 382 ? 0.69 80.5 33.438 1 85.56 382 ILE B C 1
ATOM 6555 O O . ILE B 1 382 ? 1.097 81.438 34.094 1 85.56 382 ILE B O 1
ATOM 6559 N N . LYS B 1 383 ? -0.302 80.562 32.656 1 86.69 383 LYS B N 1
ATOM 6560 C CA . LYS B 1 383 ? -0.949 81.875 32.375 1 86.69 383 LYS B CA 1
ATOM 6561 C C . LYS B 1 383 ? -1.653 82.375 33.625 1 86.69 383 LYS B C 1
ATOM 6563 O O . LYS B 1 383 ? -1.574 83.625 33.906 1 86.69 383 LYS B O 1
ATOM 6568 N N . GLN B 1 384 ? -2.215 81.5 34.344 1 88 384 GLN B N 1
ATOM 6569 C CA . GLN B 1 384 ? -2.934 81.875 35.531 1 88 384 GLN B CA 1
ATOM 6570 C C . GLN B 1 384 ? -1.966 82.312 36.625 1 88 384 GLN B C 1
ATOM 6572 O O . GLN B 1 384 ? -2.232 83.312 37.344 1 88 384 GLN B O 1
ATOM 6577 N N . VAL B 1 385 ? -0.851 81.625 36.719 1 86 385 VAL B N 1
ATOM 6578 C CA . VAL B 1 385 ? 0.164 82 37.688 1 86 385 VAL B CA 1
ATOM 6579 C C . VAL B 1 385 ? 0.741 83.375 37.344 1 86 385 VAL B C 1
ATOM 6581 O O . VAL B 1 385 ? 0.943 84.188 38.25 1 86 385 VAL B O 1
ATOM 6584 N N . GLU B 1 386 ? 0.892 83.688 36.125 1 85.69 386 GLU B N 1
ATOM 6585 C CA . GLU B 1 386 ? 1.413 85 35.688 1 85.69 386 GLU B CA 1
ATOM 6586 C C . GLU B 1 386 ? 0.413 86.125 35.969 1 85.69 386 GLU B C 1
ATOM 6588 O O . GLU B 1 386 ? 0.794 87.188 36.406 1 85.69 386 GLU B O 1
ATOM 6593 N N . SER B 1 387 ? -0.81 85.812 35.781 1 82.44 387 SER B N 1
ATOM 6594 C CA . SER B 1 387 ? -1.853 86.812 36.062 1 82.44 387 SER B CA 1
ATOM 6595 C C . SER B 1 387 ? -1.961 87.125 37.531 1 82.44 387 SER B C 1
ATOM 6597 O O . SER B 1 387 ? -2.127 88.312 37.906 1 82.44 387 SER B O 1
ATOM 6599 N N . THR B 1 388 ? -1.727 86.062 38.281 1 83.12 388 THR B N 1
ATOM 6600 C CA . THR B 1 388 ? -1.776 86.25 39.719 1 83.12 388 THR B CA 1
ATOM 6601 C C . THR B 1 388 ? -0.581 87.062 40.219 1 83.12 388 THR B C 1
ATOM 6603 O O . THR B 1 388 ? -0.729 88 41.031 1 83.12 388 THR B O 1
ATOM 6606 N N . ASN B 1 389 ? 0.509 86.75 39.594 1 83.88 389 ASN B N 1
ATOM 6607 C CA . ASN B 1 389 ? 1.711 87.5 39.969 1 83.88 389 ASN B CA 1
ATOM 6608 C C . ASN B 1 389 ? 1.605 89 39.594 1 83.88 389 ASN B C 1
ATOM 6610 O O . ASN B 1 389 ? 2.025 89.875 40.344 1 83.88 389 ASN B O 1
ATOM 6614 N N . GLN B 1 390 ? 0.995 89.375 38.562 1 82.31 390 GLN B N 1
ATOM 6615 C CA . GLN B 1 390 ? 0.815 90.75 38.094 1 82.31 390 GLN B CA 1
ATOM 6616 C C . GLN B 1 390 ? -0.187 91.5 38.969 1 82.31 390 GLN B C 1
ATOM 6618 O O . GLN B 1 390 ? 0.031 92.625 39.344 1 82.31 390 GLN B O 1
ATOM 6623 N N . ALA B 1 391 ? -1.191 90.75 39.406 1 79.44 391 ALA B N 1
ATOM 6624 C CA . ALA B 1 391 ? -2.199 91.375 40.25 1 79.44 391 ALA B CA 1
ATOM 6625 C C . ALA B 1 391 ? -1.626 91.688 41.656 1 79.44 391 ALA B C 1
ATOM 6627 O O . ALA B 1 391 ? -1.907 92.75 42.219 1 79.44 391 ALA B O 1
ATOM 6628 N N . GLU B 1 392 ? -0.796 90.75 42.031 1 81.31 392 GLU B N 1
ATOM 6629 C CA . GLU B 1 392 ? -0.168 90.938 43.344 1 81.31 392 GLU B CA 1
ATOM 6630 C C . GLU B 1 392 ? 0.822 92.062 43.312 1 81.31 392 GLU B C 1
ATOM 6632 O O . GLU B 1 392 ? 0.881 92.875 44.25 1 81.31 392 GLU B O 1
ATOM 6637 N N . ARG B 1 393 ? 1.489 92.312 42.219 1 82.69 393 ARG B N 1
ATOM 6638 C CA . ARG B 1 393 ? 2.443 93.438 42.094 1 82.69 393 ARG B CA 1
ATOM 6639 C C . ARG B 1 393 ? 1.727 94.75 42.031 1 82.69 393 ARG B C 1
ATOM 6641 O O . ARG B 1 393 ? 2.168 95.75 42.656 1 82.69 393 ARG B O 1
ATOM 6648 N N . LYS B 1 394 ? 0.654 94.812 41.438 1 77.75 394 LYS B N 1
ATOM 6649 C CA . LYS B 1 394 ? -0.127 96 41.344 1 77.75 394 LYS B CA 1
ATOM 6650 C C . LYS B 1 394 ? -0.714 96.375 42.688 1 77.75 394 LYS B C 1
ATOM 6652 O O . LYS B 1 394 ? -0.714 97.562 43.062 1 77.75 394 LYS B O 1
ATOM 6657 N N . SER B 1 395 ? -1.13 95.312 43.344 1 77.81 395 SER B N 1
ATOM 6658 C CA . SER B 1 395 ? -1.712 95.562 44.656 1 77.81 395 SER B CA 1
ATOM 6659 C C . SER B 1 395 ? -0.667 96.062 45.656 1 77.81 395 SER B C 1
ATOM 6661 O O . SER B 1 395 ? -0.932 97 46.406 1 77.81 395 SER B O 1
ATOM 6663 N N . ILE B 1 396 ? 0.54 95.5 45.5 1 79.31 396 ILE B N 1
ATOM 6664 C CA . ILE B 1 396 ? 1.618 95.938 46.375 1 79.31 396 ILE B CA 1
ATOM 6665 C C . ILE B 1 396 ? 2.027 97.375 46.062 1 79.31 396 ILE B C 1
ATOM 6667 O O . ILE B 1 396 ? 2.234 98.188 46.969 1 79.31 396 ILE B O 1
ATOM 6671 N N . THR B 1 397 ? 2.021 97.75 44.812 1 81.12 397 THR B N 1
ATOM 6672 C CA . THR B 1 397 ? 2.396 99.062 44.406 1 81.12 397 THR B CA 1
ATOM 6673 C C . THR B 1 397 ? 1.365 100.125 44.875 1 81.12 397 THR B C 1
ATOM 6675 O O . THR B 1 397 ? 1.725 101.188 45.375 1 81.12 397 THR B O 1
ATOM 6678 N N . LYS B 1 398 ? 0.162 99.75 44.875 1 76.5 398 LYS B N 1
ATOM 6679 C CA . LYS B 1 398 ? -0.905 100.625 45.344 1 76.5 398 LYS B CA 1
ATOM 6680 C C . LYS B 1 398 ? -0.858 100.875 46.844 1 76.5 398 LYS B C 1
ATOM 6682 O O . LYS B 1 398 ? -1.043 101.938 47.344 1 76.5 398 LYS B O 1
ATOM 6687 N N . SER B 1 399 ? -0.556 99.625 47.469 1 78.62 399 SER B N 1
ATOM 6688 C CA . SER B 1 399 ? -0.47 99.688 48.906 1 78.62 399 SER B CA 1
ATOM 6689 C C . SER B 1 399 ? 0.695 100.562 49.375 1 78.62 399 SER B C 1
ATOM 6691 O O . SER B 1 399 ? 0.567 101.375 50.312 1 78.62 399 SER B O 1
ATOM 6693 N N . LEU B 1 400 ? 1.727 100.562 48.594 1 82.12 400 LEU B N 1
ATOM 6694 C CA . LEU B 1 400 ? 2.898 101.375 48.906 1 82.12 400 LEU B CA 1
ATOM 6695 C C . LEU B 1 400 ? 2.641 102.812 48.625 1 82.12 400 LEU B C 1
ATOM 6697 O O . LEU B 1 400 ? 3.049 103.688 49.406 1 82.12 400 LEU B O 1
ATOM 6701 N N . ALA B 1 401 ? 1.926 103.188 47.688 1 80.38 401 ALA B N 1
ATOM 6702 C CA . ALA B 1 401 ? 1.574 104.562 47.344 1 80.38 401 ALA B CA 1
ATOM 6703 C C . ALA B 1 401 ? 0.657 105.125 48.406 1 80.38 401 ALA B C 1
ATOM 6705 O O . ALA B 1 401 ? 0.84 106.312 48.781 1 80.38 401 ALA B O 1
ATOM 6706 N N . PHE B 1 402 ? -0.189 104.312 48.875 1 78.19 402 PHE B N 1
ATOM 6707 C CA . PHE B 1 402 ? -1.123 104.75 49.906 1 78.19 402 PHE B CA 1
ATOM 6708 C C . PHE B 1 402 ? -0.409 105 51.219 1 78.19 402 PHE B C 1
ATOM 6710 O O . PHE B 1 402 ? -0.678 105.938 51.906 1 78.19 402 PHE B O 1
ATOM 6717 N N . ALA B 1 403 ? 0.452 104.188 51.5 1 80.06 403 ALA B N 1
ATOM 6718 C CA . ALA B 1 403 ? 1.218 104.312 52.75 1 80.06 403 ALA B CA 1
ATOM 6719 C C . ALA B 1 403 ? 2.059 105.562 52.719 1 80.06 403 ALA B C 1
ATOM 6721 O O . ALA B 1 403 ? 2.145 106.312 53.719 1 80.06 403 ALA B O 1
ATOM 6722 N N . ALA B 1 404 ? 2.604 105.938 51.594 1 82.75 404 ALA B N 1
ATOM 6723 C CA . ALA B 1 404 ? 3.402 107.125 51.438 1 82.75 404 ALA B CA 1
ATOM 6724 C C . ALA B 1 404 ? 2.529 108.375 51.562 1 82.75 404 ALA B C 1
ATOM 6726 O O . ALA B 1 404 ? 2.895 109.312 52.219 1 82.75 404 ALA B O 1
ATOM 6727 N N . ALA B 1 405 ? 1.343 108.25 51 1 80.5 405 ALA B N 1
ATOM 6728 C CA . ALA B 1 405 ? 0.404 109.375 51.062 1 80.5 405 ALA B CA 1
ATOM 6729 C C . ALA B 1 405 ? -0.087 109.562 52.5 1 80.5 405 ALA B C 1
ATOM 6731 O O . ALA B 1 405 ? -0.182 110.688 52.969 1 80.5 405 ALA B O 1
ATOM 6732 N N . SER B 1 406 ? -0.331 108.375 53.156 1 78.31 406 SER B N 1
ATOM 6733 C CA . SER B 1 406 ? -0.776 108.5 54.562 1 78.31 406 SER B CA 1
ATOM 6734 C C . SER B 1 406 ? 0.284 109.125 55.438 1 78.31 406 SER B C 1
ATOM 6736 O O . SER B 1 406 ? -0.034 109.938 56.312 1 78.31 406 SER B O 1
ATOM 6738 N N . HIS B 1 407 ? 1.507 108.812 55.156 1 81.88 407 HIS B N 1
ATOM 6739 C CA . HIS B 1 407 ? 2.615 109.375 55.906 1 81.88 407 HIS B CA 1
ATOM 6740 C C . HIS B 1 407 ? 2.723 110.875 55.625 1 81.88 407 HIS B C 1
ATOM 6742 O O . HIS B 1 407 ? 2.848 111.688 56.562 1 81.88 407 HIS B O 1
ATOM 6748 N N . ASP B 1 408 ? 2.455 111.312 54.438 1 81.5 408 ASP B N 1
ATOM 6749 C CA . ASP B 1 408 ? 2.551 112.688 54.062 1 81.5 408 ASP B CA 1
ATOM 6750 C C . ASP B 1 408 ? 1.389 113.5 54.625 1 81.5 408 ASP B C 1
ATOM 6752 O O . ASP B 1 408 ? 1.578 114.625 55.125 1 81.5 408 ASP B O 1
ATOM 6756 N N . ILE B 1 409 ? 0.295 112.938 54.719 1 79.25 409 ILE B N 1
ATOM 6757 C CA . ILE B 1 409 ? -0.905 113.562 55.25 1 79.25 409 ILE B CA 1
ATOM 6758 C C . ILE B 1 409 ? -0.784 113.75 56.75 1 79.25 409 ILE B C 1
ATOM 6760 O O . ILE B 1 409 ? -1.093 114.812 57.312 1 79.25 409 ILE B O 1
ATOM 6764 N N . ARG B 1 410 ? -0.191 112.875 57.5 1 79.25 410 ARG B N 1
ATOM 6765 C CA . ARG B 1 410 ? -0.007 112.938 58.938 1 79.25 410 ARG B CA 1
ATOM 6766 C C . ARG B 1 410 ? 1.003 114 59.312 1 79.25 410 ARG B C 1
ATOM 6768 O O . ARG B 1 410 ? 0.792 114.812 60.25 1 79.25 410 ARG B O 1
ATOM 6775 N N . ASN B 1 411 ? 1.965 114 58.438 1 83.75 411 ASN B N 1
ATOM 6776 C CA . ASN B 1 411 ? 2.961 115.062 58.688 1 83.75 411 ASN B CA 1
ATOM 6777 C C . ASN B 1 411 ? 2.377 116.438 58.438 1 83.75 411 ASN B C 1
ATOM 6779 O O . ASN B 1 411 ? 2.617 117.375 59.219 1 83.75 411 ASN B O 1
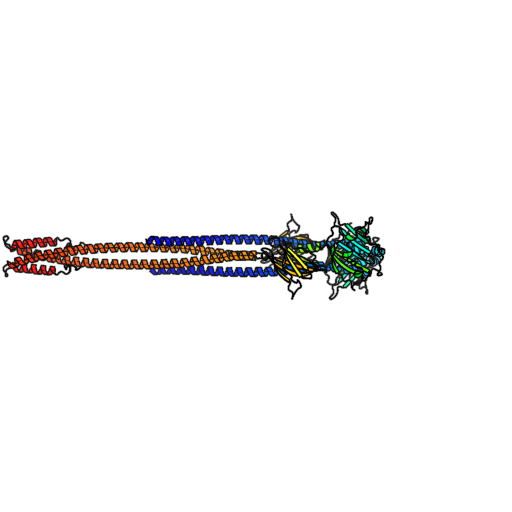ATOM 6783 N N . GLY B 1 412 ? 1.607 116.562 57.469 1 82 412 GLY B N 1
ATOM 6784 C CA . GLY B 1 412 ? 0.95 117.812 57.188 1 82 412 GLY B CA 1
ATOM 6785 C C . GLY B 1 412 ? -0.014 118.25 58.281 1 82 412 GLY B C 1
ATOM 6786 O O . GLY B 1 412 ? 0.002 119.375 58.688 1 82 412 GLY B O 1
ATOM 6787 N N . PHE B 1 413 ? -0.646 117.312 58.812 1 83.19 413 PHE B N 1
ATOM 6788 C CA . PHE B 1 413 ? -1.579 117.625 59.906 1 83.19 413 PHE B CA 1
ATOM 6789 C C . PHE B 1 413 ? -0.831 117.938 61.188 1 83.19 413 PHE B C 1
ATOM 6791 O O . PHE B 1 413 ? -1.287 118.812 61.969 1 83.19 413 PHE B O 1
ATOM 6798 N N . GLY B 1 414 ? 0.268 117.312 61.344 1 83.12 414 GLY B N 1
ATOM 6799 C CA . GLY B 1 414 ? 1.104 117.688 62.469 1 83.12 414 GLY B CA 1
ATOM 6800 C C . GLY B 1 414 ? 1.561 119.125 62.438 1 83.12 414 GLY B C 1
ATOM 6801 O O . GLY B 1 414 ? 1.498 119.812 63.438 1 83.12 414 GLY B O 1
ATOM 6802 N N . ILE B 1 415 ? 1.846 119.625 61.312 1 84.69 415 ILE B N 1
ATOM 6803 C CA . ILE B 1 415 ? 2.293 121 61.125 1 84.69 415 ILE B CA 1
ATOM 6804 C C . ILE B 1 415 ? 1.125 121.938 61.344 1 84.69 415 ILE B C 1
ATOM 6806 O O . ILE B 1 415 ? 1.262 122.938 62.031 1 84.69 415 ILE B O 1
ATOM 6810 N N . ILE B 1 416 ? 0.07 121.5 60.875 1 84.38 416 ILE B N 1
ATOM 6811 C CA . ILE B 1 416 ? -1.123 122.312 60.969 1 84.38 416 ILE B CA 1
ATOM 6812 C C . ILE B 1 416 ? -1.55 122.438 62.438 1 84.38 416 ILE B C 1
ATOM 6814 O O . ILE B 1 416 ? -1.839 123.5 62.938 1 84.38 416 ILE B O 1
ATOM 6818 N N . THR B 1 417 ? -1.501 121.312 63.094 1 85.81 417 THR B N 1
ATOM 6819 C CA . THR B 1 417 ? -1.868 121.312 64.5 1 85.81 417 THR B CA 1
ATOM 6820 C C . THR B 1 417 ? -0.916 122.125 65.312 1 85.81 417 THR B C 1
ATOM 6822 O O . THR B 1 417 ? -1.352 122.875 66.188 1 85.81 417 THR B O 1
ATOM 6825 N N . CYS B 1 418 ? 0.278 122.188 65.062 1 87.94 418 CYS B N 1
ATOM 6826 C CA . CYS B 1 418 ? 1.266 123 65.75 1 87.94 418 CYS B CA 1
ATOM 6827 C C . CYS B 1 418 ? 1.021 124.5 65.562 1 87.94 418 CYS B C 1
ATOM 6829 O O . CYS B 1 418 ? 1.029 125.25 66.5 1 87.94 418 CYS B O 1
ATOM 6831 N N . LEU B 1 419 ? 0.696 124.812 64.375 1 86.94 419 LEU B N 1
ATOM 6832 C CA . LEU B 1 419 ? 0.465 126.25 64 1 86.94 419 LEU B CA 1
ATOM 6833 C C . LEU B 1 419 ? -0.838 126.75 64.625 1 86.94 419 LEU B C 1
ATOM 6835 O O . LEU B 1 419 ? -0.905 127.875 65.125 1 86.94 419 LEU B O 1
ATOM 6839 N N . ILE B 1 420 ? -1.804 125.875 64.688 1 87.31 420 ILE B N 1
ATOM 6840 C CA . ILE B 1 420 ? -3.09 126.25 65.25 1 87.31 420 ILE B CA 1
ATOM 6841 C C . ILE B 1 420 ? -2.926 126.438 66.75 1 87.31 420 ILE B C 1
ATOM 6843 O O . ILE B 1 420 ? -3.436 127.438 67.312 1 87.31 420 ILE B O 1
ATOM 6847 N N . ASN B 1 421 ? -2.154 125.625 67.375 1 86.81 421 ASN B N 1
ATOM 6848 C CA . ASN B 1 421 ? -1.893 125.75 68.812 1 86.81 421 ASN B CA 1
ATOM 6849 C C . ASN B 1 421 ? -1.134 127.062 69.125 1 86.81 421 ASN B C 1
ATOM 6851 O O . ASN B 1 421 ? -1.423 127.75 70.125 1 86.81 421 ASN B O 1
ATOM 6855 N N . HIS B 1 422 ? -0.315 127.438 68.25 1 86.88 422 HIS B N 1
ATOM 6856 C CA . HIS B 1 422 ? 0.416 128.75 68.438 1 86.88 422 HIS B CA 1
ATOM 6857 C C . HIS B 1 422 ? -0.518 129.875 68.312 1 86.88 422 HIS B C 1
ATOM 6859 O O . HIS B 1 422 ? -0.448 130.875 69.125 1 86.88 422 HIS B O 1
ATOM 6865 N N . CYS B 1 423 ? -1.403 129.75 67.438 1 86.62 423 CYS B N 1
ATOM 6866 C CA . CYS B 1 423 ? -2.361 130.875 67.25 1 86.62 423 CYS B CA 1
ATOM 6867 C C . CYS B 1 423 ? -3.355 131 68.375 1 86.62 423 CYS B C 1
ATOM 6869 O O . CYS B 1 423 ? -3.736 132 68.812 1 86.62 423 CYS B O 1
ATOM 6871 N N . LEU B 1 424 ? -3.709 129.875 68.875 1 86.38 424 LEU B N 1
ATOM 6872 C CA . LEU B 1 424 ? -4.637 129.75 70 1 86.38 424 LEU B CA 1
ATOM 6873 C C . LEU B 1 424 ? -4.012 130.375 71.25 1 86.38 424 LEU B C 1
ATOM 6875 O O . LEU B 1 424 ? -4.695 131 72.062 1 86.38 424 LEU B O 1
ATOM 6879 N N . ASN B 1 425 ? -2.773 130.375 71.438 1 84.25 425 ASN B N 1
ATOM 6880 C CA . ASN B 1 425 ? -2.061 130.875 72.562 1 84.25 425 ASN B CA 1
ATOM 6881 C C . ASN B 1 425 ? -1.938 132.375 72.5 1 84.25 425 ASN B C 1
ATOM 6883 O O . ASN B 1 425 ? -1.861 133.125 73.5 1 84.25 425 ASN B O 1
ATOM 6887 N N . GLU B 1 426 ? -2.07 133 71.312 1 80.88 426 GLU B N 1
ATOM 6888 C CA . GLU B 1 426 ? -1.902 134.375 71.125 1 80.88 426 GLU B CA 1
ATOM 6889 C C . GLU B 1 426 ? -3.25 135.125 71.062 1 80.88 426 GLU B C 1
ATOM 6891 O O . GLU B 1 426 ? -3.336 136.25 71.312 1 80.88 426 GLU B O 1
ATOM 6896 N N . ALA B 1 427 ? -4.23 134.375 70.875 1 78.12 427 ALA B N 1
ATOM 6897 C CA . ALA B 1 427 ? -5.547 135 70.625 1 78.12 427 ALA B CA 1
ATOM 6898 C C . ALA B 1 427 ? -6.273 135.125 72 1 78.12 427 ALA B C 1
ATOM 6900 O O . ALA B 1 427 ? -6.09 134.375 72.875 1 78.12 427 ALA B O 1
ATOM 6901 N N . SER B 1 428 ? -7.109 136.25 72.125 1 80.81 428 SER B N 1
ATOM 6902 C CA . SER B 1 428 ? -7.93 136.5 73.312 1 80.81 428 SER B CA 1
ATOM 6903 C C . SER B 1 428 ? -9.031 135.375 73.438 1 80.81 428 SER B C 1
ATOM 6905 O O . SER B 1 428 ? -9.727 135.125 72.438 1 80.81 428 SER B O 1
ATOM 6907 N N . PRO B 1 429 ? -9.188 134.625 74.562 1 78.5 429 PRO B N 1
ATOM 6908 C CA . PRO B 1 429 ? -10.086 133.5 74.688 1 78.5 429 PRO B CA 1
ATOM 6909 C C . PRO B 1 429 ? -11.523 133.875 74.312 1 78.5 429 PRO B C 1
ATOM 6911 O O . PRO B 1 429 ? -12.266 133 73.938 1 78.5 429 PRO B O 1
ATOM 6914 N N . ASP B 1 430 ? -11.977 135.125 74.312 1 78 430 ASP B N 1
ATOM 6915 C CA . ASP B 1 430 ? -13.375 135.5 74.062 1 78 430 ASP B CA 1
ATOM 6916 C C . ASP B 1 430 ? -13.562 136 72.688 1 78 430 ASP B C 1
ATOM 6918 O O . ASP B 1 430 ? -14.633 136.625 72.312 1 78 430 ASP B O 1
ATOM 6922 N N . SER B 1 431 ? -12.625 135.75 71.688 1 80.62 431 SER B N 1
ATOM 6923 C CA . SER B 1 431 ? -12.734 136.375 70.375 1 80.62 431 SER B CA 1
ATOM 6924 C C . SER B 1 431 ? -13.289 135.25 69.375 1 80.62 431 SER B C 1
ATOM 6926 O O . SER B 1 431 ? -13.188 134.125 69.625 1 80.62 431 SER B O 1
ATOM 6928 N N . GLU B 1 432 ? -13.906 135.625 68.312 1 82.88 432 GLU B N 1
ATOM 6929 C CA . GLU B 1 432 ? -14.414 134.875 67.25 1 82.88 432 GLU B CA 1
ATOM 6930 C C . GLU B 1 432 ? -13.289 134 66.562 1 82.88 432 GLU B C 1
ATOM 6932 O O . GLU B 1 432 ? -13.484 132.875 66.188 1 82.88 432 GLU B O 1
ATOM 6937 N N . THR B 1 433 ? -12.156 134.625 66.688 1 81.69 433 THR B N 1
ATOM 6938 C CA . THR B 1 433 ? -10.984 134 66.125 1 81.69 433 THR B CA 1
ATOM 6939 C C . THR B 1 433 ? -10.586 132.75 66.938 1 81.69 433 THR B C 1
ATOM 6941 O O . THR B 1 433 ? -10.258 131.75 66.375 1 81.69 433 THR B O 1
ATOM 6944 N N . ALA B 1 434 ? -10.625 132.875 68.125 1 85.5 434 ALA B N 1
ATOM 6945 C CA . ALA B 1 434 ? -10.281 131.75 69 1 85.5 434 ALA B CA 1
ATOM 6946 C C . ALA B 1 434 ? -11.273 130.625 68.812 1 85.5 434 ALA B C 1
ATOM 6948 O O . ALA B 1 434 ? -10.883 129.375 68.812 1 85.5 434 ALA B O 1
ATOM 6949 N N . SER B 1 435 ? -12.516 130.875 68.562 1 87.5 435 SER B N 1
ATOM 6950 C CA . SER B 1 435 ? -13.547 129.875 68.375 1 87.5 435 SER B CA 1
ATOM 6951 C C . SER B 1 435 ? -13.344 129.125 67.062 1 87.5 435 SER B C 1
ATOM 6953 O O . SER B 1 435 ? -13.438 127.938 67 1 87.5 435 SER B O 1
ATOM 6955 N N . ASN B 1 436 ? -13.023 129.875 66.062 1 86.75 436 ASN B N 1
ATOM 6956 C CA . ASN B 1 436 ? -12.781 129.375 64.75 1 86.75 436 ASN B CA 1
ATOM 6957 C C . ASN B 1 436 ? -11.523 128.5 64.75 1 86.75 436 ASN B C 1
ATOM 6959 O O . ASN B 1 436 ? -11.508 127.375 64.125 1 86.75 436 ASN B O 1
ATOM 6963 N N . LEU B 1 437 ? -10.531 128.875 65.438 1 87.56 437 LEU B N 1
ATOM 6964 C CA . LEU B 1 437 ? -9.289 128.125 65.5 1 87.56 437 LEU B CA 1
ATOM 6965 C C . LEU B 1 437 ? -9.508 126.812 66.25 1 87.56 437 LEU B C 1
ATOM 6967 O O . LEU B 1 437 ? -8.93 125.75 65.938 1 87.56 437 LEU B O 1
ATOM 6971 N N . GLN B 1 438 ? -10.312 126.875 67.25 1 88.19 438 GLN B N 1
ATOM 6972 C CA . GLN B 1 438 ? -10.648 125.625 67.938 1 88.19 438 GLN B CA 1
ATOM 6973 C C . GLN B 1 438 ? -11.422 124.625 67.062 1 88.19 438 GLN B C 1
ATOM 6975 O O . GLN B 1 438 ? -11.219 123.438 67.125 1 88.19 438 GLN B O 1
ATOM 6980 N N . LEU B 1 439 ? -12.266 125.125 66.188 1 86.56 439 LEU B N 1
ATOM 6981 C CA . LEU B 1 439 ? -13.016 124.25 65.25 1 86.56 439 LEU B CA 1
ATOM 6982 C C . LEU B 1 439 ? -12.078 123.625 64.25 1 86.56 439 LEU B C 1
ATOM 6984 O O . LEU B 1 439 ? -12.242 122.438 63.938 1 86.56 439 LEU B O 1
ATOM 6988 N N . ILE B 1 440 ? -11.141 124.375 63.812 1 86.31 440 ILE B N 1
ATOM 6989 C CA . ILE B 1 440 ? -10.141 123.812 62.875 1 86.31 440 ILE B CA 1
ATOM 6990 C C . ILE B 1 440 ? -9.352 122.688 63.594 1 86.31 440 ILE B C 1
ATOM 6992 O O . ILE B 1 440 ? -9.078 121.688 63 1 86.31 440 ILE B O 1
ATOM 6996 N N . ASN B 1 441 ? -8.961 123 64.875 1 86.56 441 ASN B N 1
ATOM 6997 C CA . ASN B 1 441 ? -8.227 122 65.625 1 86.56 441 ASN B CA 1
ATOM 6998 C C . ASN B 1 441 ? -9.047 120.688 65.812 1 86.56 441 ASN B C 1
ATOM 7000 O O . ASN B 1 441 ? -8.516 119.625 65.688 1 86.56 441 ASN B O 1
ATOM 7004 N N . ASN B 1 442 ? -10.312 120.812 66.062 1 86.81 442 ASN B N 1
ATOM 7005 C CA . ASN B 1 442 ? -11.188 119.688 66.25 1 86.81 442 ASN B CA 1
ATOM 7006 C C . ASN B 1 442 ? -11.344 118.938 64.938 1 86.81 442 ASN B C 1
ATOM 7008 O O . ASN B 1 442 ? -11.32 117.688 64.938 1 86.81 442 ASN B O 1
ATOM 7012 N N . GLU B 1 443 ? -11.398 119.562 63.812 1 84.75 443 GLU B N 1
ATOM 7013 C CA . GLU B 1 443 ? -11.523 118.938 62.5 1 84.75 443 GLU B CA 1
ATOM 7014 C C . GLU B 1 443 ? -10.242 118.188 62.125 1 84.75 443 GLU B C 1
ATOM 7016 O O . GLU B 1 443 ? -10.281 117.125 61.594 1 84.75 443 GLU B O 1
ATOM 7021 N N . THR B 1 444 ? -9.148 118.812 62.375 1 81.88 444 THR B N 1
ATOM 7022 C CA . THR B 1 444 ? -7.859 118.188 62.094 1 81.88 444 THR B CA 1
ATOM 7023 C C . THR B 1 444 ? -7.664 116.938 62.906 1 81.88 444 THR B C 1
ATOM 7025 O O . THR B 1 444 ? -7.176 115.938 62.406 1 81.88 444 THR B O 1
ATOM 7028 N N . THR B 1 445 ? -8.047 117.062 64.188 1 81.44 445 THR B N 1
ATOM 7029 C CA . THR B 1 445 ? -7.926 115.875 65.062 1 81.44 445 THR B CA 1
ATOM 7030 C C . THR B 1 445 ? -8.844 114.75 64.625 1 81.44 445 THR B C 1
ATOM 7032 O O . THR B 1 445 ? -8.469 113.562 64.688 1 81.44 445 THR B O 1
ATOM 7035 N N . SER B 1 446 ? -9.992 115.125 64.125 1 82.25 446 SER B N 1
ATOM 7036 C CA . SER B 1 446 ? -10.938 114.125 63.625 1 82.25 446 SER B CA 1
ATOM 7037 C C . SER B 1 446 ? -10.422 113.438 62.375 1 82.25 446 SER B C 1
ATOM 7039 O O . SER B 1 446 ? -10.609 112.25 62.188 1 82.25 446 SER B O 1
ATOM 7041 N N . LEU B 1 447 ? -9.805 114.188 61.531 1 78.69 447 LEU B N 1
ATOM 7042 C CA . LEU B 1 447 ? -9.266 113.625 60.281 1 78.69 447 LEU B CA 1
ATOM 7043 C C . LEU B 1 447 ? -8.07 112.75 60.531 1 78.69 447 LEU B C 1
ATOM 7045 O O . LEU B 1 447 ? -7.844 111.75 59.812 1 78.69 447 LEU B O 1
ATOM 7049 N N . LEU B 1 448 ? -7.309 113.125 61.531 1 75.06 448 LEU B N 1
ATOM 7050 C CA . LEU B 1 448 ? -6.172 112.25 61.906 1 75.06 448 LEU B CA 1
ATOM 7051 C C . LEU B 1 448 ? -6.637 110.875 62.406 1 75.06 448 LEU B C 1
ATOM 7053 O O . LEU B 1 448 ? -5.898 109.938 62.344 1 75.06 448 LEU B O 1
ATOM 7057 N N . ASP B 1 449 ? -7.883 110.812 62.906 1 73.75 449 ASP B N 1
ATOM 7058 C CA . ASP B 1 449 ? -8.414 109.562 63.469 1 73.75 449 ASP B CA 1
ATOM 7059 C C . ASP B 1 449 ? -8.977 108.688 62.344 1 73.75 449 ASP B C 1
ATOM 7061 O O . ASP B 1 449 ? -9.508 107.625 62.625 1 73.75 449 ASP B O 1
ATOM 7065 N N . ILE B 1 450 ? -8.953 109.188 61.156 1 66.19 450 ILE B N 1
ATOM 7066 C CA . ILE B 1 450 ? -9.43 108.375 60.062 1 66.19 450 ILE B CA 1
ATOM 7067 C C . ILE B 1 450 ? -8.555 107.125 59.938 1 66.19 450 ILE B C 1
ATOM 7069 O O . ILE B 1 450 ? -7.34 107.188 59.781 1 66.19 450 ILE B O 1
ATOM 7073 N N . GLU B 1 451 ? -9.234 105.938 60.219 1 61.97 451 GLU B N 1
ATOM 7074 C CA . GLU B 1 451 ? -8.641 104.625 60.281 1 61.97 451 GLU B CA 1
ATOM 7075 C C . GLU B 1 451 ? -7.773 104.312 59.062 1 61.97 451 GLU B C 1
ATOM 7077 O O . GLU B 1 451 ? -6.723 103.688 59.156 1 61.97 451 GLU B O 1
ATOM 7082 N N . ALA B 1 452 ? -8.203 104.812 58 1 60.78 452 ALA B N 1
ATOM 7083 C CA . ALA B 1 452 ? -7.535 104.562 56.719 1 60.78 452 ALA B CA 1
ATOM 7084 C C . ALA B 1 452 ? -6.168 105.25 56.688 1 60.78 452 ALA B C 1
ATOM 7086 O O . ALA B 1 452 ? -5.301 104.875 55.906 1 60.78 452 ALA B O 1
ATOM 7087 N N . LEU B 1 453 ? -5.992 106.25 57.406 1 61.53 453 LEU B N 1
ATOM 7088 C CA . LEU B 1 453 ? -4.719 106.938 57.562 1 61.53 453 LEU B CA 1
ATOM 7089 C C . LEU B 1 453 ? -3.844 106.312 58.625 1 61.53 453 LEU B C 1
ATOM 7091 O O . LEU B 1 453 ? -2.727 106.75 58.875 1 61.53 453 LEU B O 1
ATOM 7095 N N . GLU B 1 454 ? -4.383 105.375 59.312 1 57.88 454 GLU B N 1
ATOM 7096 C CA . GLU B 1 454 ? -3.547 104.688 60.312 1 57.88 454 GLU B CA 1
ATOM 7097 C C . GLU B 1 454 ? -2.434 103.938 59.625 1 57.88 454 GLU B C 1
ATOM 7099 O O . GLU B 1 454 ? -2.656 103.312 58.562 1 57.88 454 GLU B O 1
ATOM 7104 N N . PRO B 1 455 ? -1.26 104.188 60.062 1 49.5 455 PRO B N 1
ATOM 7105 C CA . PRO B 1 455 ? -0.14 103.438 59.5 1 49.5 455 PRO B CA 1
ATOM 7106 C C . PRO B 1 455 ? -0.415 101.938 59.406 1 49.5 455 PRO B C 1
ATOM 7108 O O . PRO B 1 455 ? -0.887 101.312 60.375 1 49.5 455 PRO B O 1
ATOM 7111 N N . VAL B 1 456 ? -0.702 101.438 58.281 1 48.84 456 VAL B N 1
ATOM 7112 C CA . VAL B 1 456 ? -0.765 100 58.156 1 48.84 456 VAL B CA 1
ATOM 7113 C C . VAL B 1 456 ? 0.461 99.375 58.812 1 48.84 456 VAL B C 1
ATOM 7115 O O . VAL B 1 456 ? 1.598 99.688 58.469 1 48.84 456 VAL B O 1
ATOM 7118 N N . LYS B 1 457 ? 0.264 98.875 60.094 1 45.97 457 LYS B N 1
ATOM 7119 C CA . LYS B 1 457 ? 1.276 97.938 60.656 1 45.97 457 LYS B CA 1
ATOM 7120 C C . LYS B 1 457 ? 1.62 96.875 59.656 1 45.97 457 LYS B C 1
ATOM 7122 O O . LYS B 1 457 ? 0.745 96.062 59.25 1 45.97 457 LYS B O 1
ATOM 7127 N N . TYR B 1 458 ? 2.719 96.938 58.969 1 39.69 458 TYR B N 1
ATOM 7128 C CA . TYR B 1 458 ? 3.328 95.75 58.312 1 39.69 458 TYR B CA 1
ATOM 7129 C C . TYR B 1 458 ? 3.59 94.625 59.312 1 39.69 458 TYR B C 1
ATOM 7131 O O . TYR B 1 458 ? 3.926 94.875 60.469 1 39.69 458 TYR B O 1
#

pLDDT: mean 80.46, std 11.65, range [39.47, 95.81]

Radius of gyration: 60.18 Å; Cα contacts (8 Å, |Δi|>4): 1471; chains: 2; bounding box: 70×194×111 Å

Organism: Nicotiana tabacum (NCBI:txid4097)

Solvent-accessible surface area (backbone atoms only — not comparable to full-atom values): 47914 Å² total; per-residue (Å²): 118,71,67,63,53,56,56,50,54,54,53,52,50,53,51,54,51,50,50,53,49,50,52,47,49,51,53,49,52,53,50,52,51,50,50,52,51,50,53,50,50,50,52,51,49,49,52,51,50,51,53,49,47,52,50,40,51,53,54,56,31,56,68,35,42,50,62,36,44,22,22,20,38,46,24,41,44,50,47,62,74,50,80,77,54,79,75,55,52,69,53,40,59,66,63,45,43,56,53,45,45,47,47,44,54,31,27,65,73,40,42,31,28,35,39,39,41,69,70,65,25,32,42,32,41,36,50,37,89,47,95,89,54,73,43,42,34,35,39,35,18,78,40,78,50,94,55,35,31,35,29,48,31,41,90,57,69,58,45,75,44,82,74,72,37,82,43,59,63,81,61,60,36,54,64,72,76,56,66,40,86,69,60,47,68,56,75,90,61,52,60,55,48,42,50,77,43,70,41,75,40,90,81,51,45,52,20,39,31,22,34,6,42,32,86,52,42,22,34,26,33,36,23,27,50,43,62,59,56,33,52,56,59,66,57,52,81,56,80,82,35,38,53,30,31,25,31,35,84,40,49,71,62,32,71,63,78,54,82,65,46,45,78,46,39,48,82,52,24,39,31,36,35,31,53,41,89,81,66,78,50,79,45,76,45,76,71,43,54,12,59,68,54,96,85,35,64,21,73,50,76,46,74,56,82,95,42,47,32,43,37,35,26,33,67,43,56,48,35,67,27,61,22,36,39,36,40,34,38,43,59,67,61,73,57,34,58,58,48,50,50,51,48,52,53,46,51,52,50,51,52,47,49,50,51,44,53,51,52,50,51,52,45,53,53,53,55,51,51,49,51,51,51,45,52,51,46,50,50,51,36,52,52,49,52,52,51,36,52,52,51,50,51,52,42,50,52,51,52,52,48,47,52,53,39,32,53,53,49,52,54,49,46,51,52,39,50,53,53,48,53,54,46,53,73,71,41,59,85,90,38,72,59,34,54,51,49,48,51,43,53,52,49,52,55,52,58,67,62,35,69,73,50,45,77,76,80,126,119,73,67,61,52,56,56,50,53,53,53,51,52,53,50,53,50,51,49,52,50,51,52,48,48,51,52,48,53,52,50,51,50,50,50,53,52,51,53,52,49,50,50,52,48,49,50,52,51,51,52,49,45,53,51,39,52,52,54,58,31,56,67,33,42,48,63,34,43,22,19,20,38,47,23,41,43,50,48,62,74,49,79,76,54,77,75,54,54,69,51,42,58,68,62,45,43,56,53,46,45,48,46,43,53,31,27,65,72,40,43,31,29,35,38,38,41,67,70,62,26,32,42,29,41,36,51,36,87,47,95,89,56,72,44,42,35,34,38,36,16,78,39,78,51,93,56,34,31,35,29,48,32,41,89,57,66,57,46,75,44,83,73,73,37,82,43,60,61,81,61,60,36,54,64,74,75,56,64,40,87,70,59,47,67,55,73,89,62,54,60,54,50,44,47,78,42,69,40,77,39,92,82,52,45,51,18,39,32,23,34,6,43,32,86,54,42,22,34,26,34,36,22,27,50,44,61,59,57,33,52,56,59,66,57,52,80,56,79,83,35,40,56,29,30,25,29,35,84,41,50,72,63,33,69,64,78,55,81,65,47,46,77,46,39,49,81,51,24,39,32,36,35,30,53,42,91,81,68,77,49,78,43,77,45,76,70,41,54,13,57,68,54,96,84,36,63,22,72,51,76,46,76,55,82,95,41,47,30,42,37,36,26,34,68,43,54,50,35,68,26,60,24,35,39,36,40,34,38,44,59,66,60,72,58,35,57,59,48,50,50,52,48,52,53,47,50,51,48,50,51,48,49,50,50,46,53,52,50,51,52,54,46,53,52,52,54,52,52,49,50,51,50,45,53,53,46,51,52,51,36,52,53,47,52,51,52,35,53,51,51,50,50,51,41,50,52,50,52,52,49,48,49,52,41,32,53,51,50,51,53,50,48,52,52,42,51,51,52,47,52,54,46,54,73,70,41,60,88,90,39,72,59,36,54,52,49,50,51,43,51,53,49,51,56,54,58,66,63,36,69,73,52,44,77,76,82,126